Protein 4OEV (pdb70)

Organism: Campylobacter jejuni subsp. jejuni serotype O:2 (strain ATCC 700819 / NCTC 11168) (NCBI:txid192222)

Solvent-accessible surface area: 39455 Å² total; per-residue (Å²): 211,23,75,148,73,2,0,26,0,4,9,45,33,66,24,58,77,0,0,0,0,10,10,82,50,42,10,10,8,6,112,5,0,3,12,2,0,3,77,19,23,75,116,38,43,58,81,56,10,0,0,116,54,54,88,73,43,205,76,9,51,29,4,32,1,67,4,55,102,80,0,63,4,18,63,49,65,151,6,38,2,65,4,0,67,35,0,0,61,8,0,54,60,35,144,22,63,1,8,8,21,13,12,1,60,13,1,124,42,5,71,71,94,68,109,31,24,0,54,0,28,4,100,108,28,4,44,1,1,22,28,6,0,24,28,5,0,0,0,67,70,67,2,89,145,82,89,7,32,108,9,82,17,1,74,87,1,44,0,0,0,8,0,39,39,60,107,48,107,140,32,79,39,10,17,0,118,22,4,99,111,13,32,43,84,150,19,128,2,65,92,0,19,11,46,54,16,70,32,20,58,91,3,3,49,21,3,90,92,35,111,3,5,0,1,34,6,27,21,66,41,4,118,87,2,139,139,24,144,93,21,4,57,49,109,2,99,0,8,0,1,7,0,0,1,0,9,25,77,23,96,20,0,48,42,73,80,0,12,31,0,0,4,17,3,1,38,16,122,34,5,10,127,81,40,3,111,98,22,16,70,32,0,38,4,11,12,33,97,22,98,1,22,27,153,127,50,132,73,18,144,91,49,50,145,92,0,50,74,28,0,91,64,12,46,8,150,81,33,216,119,29,34,4,53,67,95,69,110,45,0,82,8,57,0,41,0,15,48,7,20,42,10,2,54,42,0,0,31,51,0,62,54,13,0,189,136,3,3,1,46,13,126,43,18,42,100,59,23,71,72,37,75,43,11,157,11,38,0,3,0,6,3,11,3,27,42,44,14,5,2,11,12,2,13,7,5,1,5,8,36,6,11,26,66,33,7,108,41,3,8,2,46,4,15,5,92,14,79,124,0,5,43,3,1,53,84,0,12,34,24,58,75,84,112,74,6,77,109,33,1,92,57,0,3,44,3,6,42,70,32,6,3,10,0,11,1,0,2,8,16,28,3,0,0,31,28,101,62,8,132,38,28,81,53,43,46,1,6,7,14,0,39,14,8,11,45,0,2,29,46,0,30,48,214,18,77,147,58,0,0,24,0,4,10,48,38,70,26,56,78,1,0,0,0,9,12,85,51,40,9,10,8,6,107,5,0,3,11,2,0,2,72,20,20,76,116,39,44,56,88,57,11,0,0,120,52,59,79,77,39,201,77,9,47,23,5,23,1,53,1,65,115,73,1,53,4,18,64,51,69,140,7,30,0,64,5,0,51,34,0,0,54,8,0,62,38,14,101,4,56,3,7,8,64,11,12,1,38,8,6,32,23,12,94,60,79,67,99,30,25,0,55,0,11,3,24,51,25,4,45,1,0,21,26,5,0,24,28,5,0,0,0,64,69,66,4,82,140,79,86,5,28,104,7,80,17,0,72,85,1,42,0,0,0,9,0,29,39,65,104,43,107,144,33,76,39,11,20,0,100,21,7,108,113,15,30,44,81,163,21,122,2,64,84,0,22,10,41,51,16,69,32,21,55,90,3,4,54,22,3,89,93,35,112,4,3,0,2,33,5,27,21,59,44,5,102,88,2,144,135,23,143,100,24,5,57,46,118,2,111,0,6,0,2,6,0,0,2,1,9,27,99,20,98,18,0,75,44,71,78,0,11,32,0,0,4,24,2,1,41,16,130,30,6,10,123,80,39,4,110,95,25,15,67,39,0,38,5,10,11,32,88,20,100,0,21,30,158,124,49,123,72,20,150,99,43,49,142,105,0,47,76,36,0,92,62,13,46,8,158,84,37,199,108,30,34,4,53,68,134,70,113,52,0,86,6,59,0,31,0,14,46,6,18,40,11,1,54,42,0,0,30,50,0,59,54,14,0,191,135,2,4,1,53,12,130,43,19,47,96,65,25,72,67,37,72,46,9,152,13,38,0,3,0,6,3,11,3,25,42,43,14,4,2,11,11,2,18,8,5,1,18,6,62,12,6,26,72,117,36,130,37,4,9,4,45,5,16,6,82,16,129,143,0,21,69,3,1,76,82,0,10,25,23,60,76,71,108,85,7,78,113,36,1,83,50,0,3,41,6,6,42,84,33,6,3,11,0,10,0,0,2,10,18,28,2,0,0,29,23,109,73,8,129,36,27,82,54,44,48,0,7,6,14,0,38,16,8,11,43,0,2,29,44,0,30,48

Foldseek 3Di:
DDDQLEAEEEFQDDDQFLALQADPLRHQRVQAQFWFQWDADQARDIDGDQWHDWDADPQQFKIKTFGDQQFDKLVGHTDWLLQVQVFLCLSCPVQLLGLCNVLRVQWDDWACPDGGIIMIGGPFHFVLNSVVRRGGTADCVPPVPHNNNDDCCRQQPIYRHQWHWDHDDPQFKTKTAGRCSRPPDGQARGIYIYTHDNFQVVVVVCCVVVVHFWYWHAPVRCVVPPPPPQKDKDKFAALKFKWKFAQCVDPQSVDQLQVLLLLLLAQLVCCCVPVRVVLWDWDFDRAVLHPLDPVDADGNHNHLPSSLVSLVVVVWDQDPVRATDHPHGTQEFEEEEAQSDVSRQVVSVRSQVSCVVNRHHYHYHYYHPPPDQQLPGRIYGDMWGDSGDPLPGQCLQADQCNDCVNRVSRNPSSNHYDDQLNVLSVQLRRDDDPVVNSVSSVSNSRSCRSRPSINTRIGGIIIMMGRPQKPDQRHHHATHSRSCSCVPVSRIGD/DDDQLEAEEEFQDDDQFLALLADPLRDQRVQAQFWFQWDADQARDIDGDQFNDWDADPQQFKIKTFGDQQFAKLVGHTQWLVQVVVFLCLSCPVLQLGLCNVLRVQWPDWDDPDRGIIMTGGNFHFVLNSVVRRGGTADCVVPVPHSNNDDCCRQQPIYRHQWHWDHDDPQFKTKTAGRCRRPPDGQARGIYIYTHDNFQVVVVVCCVVVVHFKYWHAPVRCVVPPPPPQKDKDKFAALKFKWKFAQCVDPQSVDQLLVLLLLLLDPLVVCCVPVRVVLWDFDFDRQPLHPLDPVDEDGRHNDLPSSLVSLVVVVWDQDPVRATDHPHGTQEFEEEEAQSYVSRQVVSVRSQVSCVVSRHHYHYHYDHPPPDQQLPGRIYGDMWGDSRPPLPGQCLQADQCNDCVNRVSGNPSSNHYDPQLNVLSVCLSRDDDPVVNSVSSNSNRHSCRSRPSINTRIGGIIIMMGRPVKDDQRHHHATHSRSCSCVPVSRIGD

Nearest PDB structures (foldseek):
  4oeu-assembly1_A  TM=9.997E-01  e=0.000E+00  Campylobacter jejuni subsp. jejuni NCTC 11168 = ATCC 700819
  5isu-assembly1_A  TM=8.453E-01  e=2.437E-43  Listeria monocytogenes EGD-e
  1uqw-assembly2_B  TM=7.629E-01  e=9.275E-42  Escherichia coli K-12
  5yhe-assembly1_A  TM=8.487E-01  e=1.427E-38  Staphylococcus aureus
  6i3g-assembly1_A  TM=8.137E-01  e=2.781E-38  Clostridioides difficile

Structure (mmCIF, N/CA/C/O backbone):
data_4OEV
#
_entry.id   4OEV
#
_cell.length_a   246.120
_cell.length_b   47.860
_cell.length_c   140.460
_cell.angle_alpha   90.00
_cell.angle_beta   114.60
_cell.angle_gamma   90.00
#
_symmetry.space_group_name_H-M   'C 1 2 1'
#
loop_
_entity.id
_entity.type
_entity.pdbx_description
1 polymer 'Putative peptide ABC-transport system periplasmic peptide-binding protein'
2 non-polymer 'NICKEL (II) ION'
3 non-polymer 'OXALATE ION'
4 non-polymer GLYCEROL
5 water water
#
loop_
_atom_site.group_PDB
_atom_site.id
_atom_site.type_symbol
_atom_site.label_atom_id
_atom_site.label_alt_id
_atom_site.label_comp_id
_atom_site.label_asym_id
_atom_site.label_entity_id
_atom_site.label_seq_id
_atom_site.pdbx_PDB_ins_code
_atom_site.Cartn_x
_atom_site.Cartn_y
_atom_site.Cartn_z
_atom_site.occupancy
_atom_site.B_iso_or_equiv
_atom_site.auth_seq_id
_atom_site.auth_comp_id
_atom_site.auth_asym_id
_atom_site.auth_atom_id
_atom_site.pdbx_PDB_model_num
ATOM 1 N N . LYS A 1 1 ? -16.112 -11.933 -32.876 1.00 76.66 1 LYS A N 1
ATOM 2 C CA . LYS A 1 1 ? -16.518 -10.577 -32.518 1.00 74.07 1 LYS A CA 1
ATOM 3 C C . LYS A 1 1 ? -18.026 -10.507 -32.308 1.00 69.44 1 LYS A C 1
ATOM 4 O O . LYS A 1 1 ? -18.765 -11.232 -32.960 1.00 71.54 1 LYS A O 1
ATOM 10 N N . ILE A 1 2 ? -18.479 -9.620 -31.423 1.00 64.17 2 ILE A N 1
ATOM 11 C CA . ILE A 1 2 ? -19.910 -9.468 -31.119 1.00 59.69 2 ILE A CA 1
ATOM 12 C C . ILE A 1 2 ? -20.649 -8.926 -32.357 1.00 60.02 2 ILE A C 1
ATOM 13 O O . ILE A 1 2 ? -20.240 -7.903 -32.924 1.00 56.87 2 ILE A O 1
ATOM 18 N N . PRO A 1 3 ? -21.713 -9.627 -32.800 1.00 62.90 3 PRO A N 1
ATOM 19 C CA . PRO A 1 3 ? -22.442 -9.183 -34.001 1.00 63.25 3 PRO A CA 1
ATOM 20 C C . PRO A 1 3 ? -22.965 -7.756 -33.824 1.00 60.93 3 PRO A C 1
ATOM 21 O O . PRO A 1 3 ? -23.179 -7.290 -32.697 1.00 57.67 3 PRO A O 1
ATOM 25 N N . LYS A 1 4 ? -23.192 -7.087 -34.942 1.00 60.53 4 LYS A N 1
ATOM 26 C CA . LYS A 1 4 ? -23.639 -5.706 -34.949 1.00 63.87 4 LYS A CA 1
ATOM 27 C C . LYS A 1 4 ? -25.058 -5.574 -34.354 1.00 62.15 4 LYS A C 1
ATOM 28 O O . LYS A 1 4 ? -25.449 -4.506 -33.882 1.00 62.36 4 LYS A O 1
ATOM 34 N N . ASP A 1 5 ? -25.810 -6.669 -34.332 1.00 59.99 5 ASP A N 1
ATOM 35 C CA . ASP A 1 5 ? -27.205 -6.614 -33.874 1.00 61.09 5 ASP A CA 1
ATOM 36 C C . ASP A 1 5 ? -27.355 -7.031 -32.421 1.00 58.30 5 ASP A C 1
ATOM 37 O O . ASP A 1 5 ? -28.471 -7.134 -31.904 1.00 56.14 5 ASP A O 1
ATOM 42 N N . THR A 1 6 ? -26.221 -7.231 -31.753 1.00 55.76 6 THR A N 1
ATOM 43 C CA . THR A 1 6 ? -26.196 -7.688 -30.370 1.00 54.85 6 THR A CA 1
ATOM 44 C C . THR A 1 6 ? -25.408 -6.696 -29.504 1.00 53.58 6 THR A C 1
ATOM 45 O O . THR A 1 6 ? -24.322 -6.281 -29.910 1.00 51.11 6 THR A O 1
ATOM 49 N N . LEU A 1 7 ? -25.976 -6.307 -28.351 1.00 51.26 7 LEU A N 1
ATOM 50 C CA . LEU A 1 7 ? -25.274 -5.497 -27.347 1.00 52.76 7 LEU A CA 1
ATOM 51 C C . LEU A 1 7 ? -24.947 -6.384 -26.160 1.00 50.28 7 LEU A C 1
ATOM 52 O O . LEU A 1 7 ? -25.811 -7.057 -25.650 1.00 48.42 7 LEU A O 1
ATOM 57 N N . ILE A 1 8 ? -23.698 -6.408 -25.702 1.00 49.09 8 ILE A N 1
ATOM 58 C CA . ILE A 1 8 ? -23.404 -7.171 -24.496 1.00 47.09 8 ILE A CA 1
ATOM 59 C C . ILE A 1 8 ? -22.846 -6.228 -23.472 1.00 45.25 8 ILE A C 1
ATOM 60 O O . ILE A 1 8 ? -21.802 -5.630 -23.685 1.00 43.53 8 ILE A O 1
ATOM 65 N N . ILE A 1 9 ? -23.565 -6.066 -22.368 1.00 46.19 9 ILE A N 1
ATOM 66 C CA . ILE A 1 9 ? -23.160 -5.102 -21.342 1.00 43.24 9 ILE A CA 1
ATOM 67 C C . ILE A 1 9 ? -22.917 -5.775 -20.009 1.00 39.93 9 ILE A C 1
ATOM 68 O O . ILE A 1 9 ? -23.764 -6.500 -19.507 1.00 38.71 9 ILE A O 1
ATOM 73 N N . ALA A 1 10 ? -21.751 -5.502 -19.429 1.00 39.50 10 ALA A N 1
ATOM 74 C CA . ALA A 1 10 ? -21.446 -5.980 -18.098 1.00 39.84 10 ALA A CA 1
ATOM 75 C C . ALA A 1 10 ? -22.136 -5.125 -17.050 1.00 38.13 10 ALA A C 1
ATOM 76 O O . ALA A 1 10 ? -22.127 -3.889 -17.118 1.00 33.52 10 ALA A O 1
ATOM 78 N N . VAL A 1 11 ? -22.675 -5.792 -16.040 1.00 39.93 11 VAL A N 1
ATOM 79 C CA . VAL A 1 11 ? -23.271 -5.101 -14.898 1.00 38.50 11 VAL A CA 1
ATOM 80 C C . VAL A 1 11 ? -22.813 -5.758 -13.595 1.00 34.42 11 VAL A C 1
ATOM 81 O O . VAL A 1 11 ? -22.830 -6.989 -13.485 1.00 38.02 11 VAL A O 1
ATOM 85 N N . GLU A 1 12 ? -22.404 -4.949 -12.624 1.00 31.29 12 GLU A N 1
ATOM 86 C CA . GLU A 1 12 ? -21.834 -5.512 -11.352 1.00 32.11 12 GLU A CA 1
ATOM 87 C C . GLU A 1 12 ? -22.800 -6.442 -10.568 1.00 39.83 12 GLU A C 1
ATOM 88 O O . GLU A 1 12 ? -22.417 -7.563 -10.168 1.00 36.93 12 GLU A O 1
ATOM 94 N N . ASN A 1 13 ? -24.055 -5.992 -10.408 1.00 37.72 13 ASN A N 1
ATOM 95 C CA . ASN A 1 13 ? -25.051 -6.668 -9.584 1.00 37.73 13 ASN A CA 1
ATOM 96 C C . ASN A 1 13 ? -26.147 -7.285 -10.433 1.00 37.87 13 ASN A C 1
ATOM 97 O O . ASN A 1 13 ? -26.439 -6.789 -11.517 1.00 34.46 13 ASN A O 1
ATOM 102 N N . GLU A 1 14 ? -26.711 -8.379 -9.950 1.00 38.23 14 GLU A N 1
ATOM 103 C CA . GLU A 1 14 ? -27.838 -9.008 -10.564 1.00 45.62 14 GLU A CA 1
ATOM 104 C C . GLU A 1 14 ? -28.981 -8.993 -9.547 1.00 44.09 14 GLU A C 1
ATOM 105 O O . GLU A 1 14 ? -28.843 -8.458 -8.437 1.00 42.49 14 GLU A O 1
ATOM 111 N N . ILE A 1 15 ? -30.107 -9.552 -9.940 1.00 42.16 15 ILE A N 1
ATOM 112 C CA . ILE A 1 15 ? -31.241 -9.695 -9.028 1.00 40.78 15 ILE A CA 1
ATOM 113 C C . ILE A 1 15 ? -31.887 -11.063 -9.231 1.00 42.98 15 ILE A C 1
ATOM 114 O O . ILE A 1 15 ? -32.025 -11.532 -10.381 1.00 44.93 15 ILE A O 1
ATOM 119 N N . ALA A 1 16 ? -32.265 -11.730 -8.140 1.00 41.80 16 ALA A N 1
ATOM 120 C CA . ALA A 1 16 ? -32.851 -13.070 -8.271 1.00 43.86 16 ALA A CA 1
ATOM 121 C C . ALA A 1 16 ? -34.304 -13.057 -8.731 1.00 43.11 16 ALA A C 1
ATOM 122 O O . ALA A 1 16 ? -34.810 -14.078 -9.180 1.00 45.98 16 ALA A O 1
ATOM 124 N N . ARG A 1 17 ? -34.999 -11.939 -8.579 1.00 41.12 17 ARG A N 1
ATOM 125 C CA . ARG A 1 17 ? -36.414 -11.889 -9.015 1.00 43.23 17 ARG A CA 1
ATOM 126 C C . ARG A 1 17 ? -36.571 -10.655 -9.886 1.00 43.52 17 ARG A C 1
ATOM 127 O O . ARG A 1 17 ? -36.395 -9.520 -9.413 1.00 40.49 17 ARG A O 1
ATOM 135 N N . ILE A 1 18 ? -36.774 -10.860 -11.188 1.00 47.07 18 ILE A N 1
ATOM 136 C CA . ILE A 1 18 ? -36.883 -9.724 -12.080 1.00 45.65 18 ILE A CA 1
ATOM 137 C C . ILE A 1 18 ? -38.310 -9.228 -12.011 1.00 45.82 18 ILE A C 1
ATOM 138 O O . ILE A 1 18 ? -39.123 -9.463 -12.907 1.00 48.68 18 ILE A O 1
ATOM 143 N N . ASN A 1 19 ? -38.578 -8.493 -10.947 1.00 46.76 19 ASN A N 1
ATOM 144 C CA . ASN A 1 19 ? -39.928 -8.083 -10.597 1.00 46.09 19 ASN A CA 1
ATOM 145 C C . ASN A 1 19 ? -39.804 -6.766 -9.856 1.00 43.11 19 ASN A C 1
ATOM 146 O O . ASN A 1 19 ? -39.116 -6.697 -8.838 1.00 39.20 19 ASN A O 1
ATOM 151 N N . PRO A 1 20 ? -40.413 -5.706 -10.403 1.00 41.85 20 PRO A N 1
ATOM 152 C CA . PRO A 1 20 ? -40.380 -4.371 -9.790 1.00 39.32 20 PRO A CA 1
ATOM 153 C C . PRO A 1 20 ? -40.666 -4.372 -8.260 1.00 42.67 20 PRO A C 1
ATOM 154 O O . PRO A 1 20 ? -40.078 -3.563 -7.557 1.00 40.14 20 PRO A O 1
ATOM 158 N N . ALA A 1 21 ? -41.525 -5.273 -7.767 1.00 42.33 21 ALA A N 1
ATOM 159 C CA . ALA A 1 21 ? -41.853 -5.289 -6.339 1.00 41.16 21 ALA A CA 1
ATOM 160 C C . ALA A 1 21 ? -40.635 -5.588 -5.451 1.00 40.03 21 ALA A C 1
ATOM 161 O O . ALA A 1 21 ? -40.676 -5.281 -4.244 1.00 36.14 21 ALA A O 1
ATOM 163 N N . TYR A 1 22 ? -39.582 -6.180 -6.032 1.00 38.64 22 TYR A N 1
ATOM 164 C CA . TYR A 1 22 ? -38.365 -6.558 -5.284 1.00 39.13 22 TYR A CA 1
ATOM 165 C C . TYR A 1 22 ? -37.124 -5.802 -5.784 1.00 40.75 22 TYR A C 1
ATOM 166 O O . TYR A 1 22 ? -35.968 -6.186 -5.493 1.00 41.85 22 TYR A O 1
ATOM 175 N N . SER A 1 23 ? -37.366 -4.667 -6.448 1.00 38.85 23 SER A N 1
ATOM 176 C CA . SER A 1 23 ? -36.271 -3.773 -6.835 1.00 36.46 23 SER A CA 1
ATOM 177 C C . SER A 1 23 ? -35.471 -3.266 -5.623 1.00 33.90 23 SER A C 1
ATOM 178 O O . SER A 1 23 ? -36.054 -2.668 -4.717 1.00 30.98 23 SER A O 1
ATOM 181 N N . GLU A 1 24 ? -34.151 -3.432 -5.649 1.00 34.09 24 GLU A N 1
ATOM 182 C CA . GLU A 1 24 ? -33.307 -2.866 -4.600 1.00 36.15 24 GLU A CA 1
ATOM 183 C C . GLU A 1 24 ? -32.353 -1.814 -5.146 1.00 34.66 24 GLU A C 1
ATOM 184 O O . GLU A 1 24 ? -31.333 -1.536 -4.529 1.00 31.91 24 GLU A O 1
ATOM 190 N N . ASP A 1 25 ? -32.699 -1.250 -6.303 1.00 34.60 25 ASP A N 1
ATOM 191 C CA . ASP A 1 25 ? -31.917 -0.209 -6.995 1.00 36.52 25 ASP A CA 1
ATOM 192 C C . ASP A 1 25 ? -30.496 -0.706 -7.295 1.00 34.45 25 ASP A C 1
ATOM 193 O O . ASP A 1 25 ? -29.574 0.104 -7.421 1.00 31.69 25 ASP A O 1
ATOM 198 N N . HIS A 1 26 ? -30.311 -2.021 -7.427 1.00 36.29 26 HIS A N 1
ATOM 199 C CA . HIS A 1 26 ? -28.976 -2.530 -7.756 1.00 35.23 26 HIS A CA 1
ATOM 200 C C . HIS A 1 26 ? -28.845 -3.125 -9.155 1.00 37.01 26 HIS A C 1
ATOM 201 O O . HIS A 1 26 ? -27.737 -3.329 -9.621 1.00 36.03 26 HIS A O 1
ATOM 208 N N . ASP A 1 27 ? -29.951 -3.391 -9.829 1.00 36.50 27 ASP A N 1
ATOM 209 C CA . ASP A 1 27 ? -29.867 -4.115 -11.100 1.00 37.57 27 ASP A CA 1
ATOM 210 C C . ASP A 1 27 ? -30.122 -3.240 -12.325 1.00 36.26 27 ASP A C 1
ATOM 211 O O . ASP A 1 27 ? -30.530 -2.077 -12.209 1.00 36.92 27 ASP A O 1
ATOM 216 N N . ALA A 1 28 ? -29.840 -3.797 -13.500 1.00 37.82 28 ALA A N 1
ATOM 217 C CA . ALA A 1 28 ? -30.102 -3.088 -14.753 1.00 38.13 28 ALA A CA 1
ATOM 218 C C . ALA A 1 28 ? -31.170 -3.794 -15.592 1.00 41.86 28 ALA A C 1
ATOM 219 O O . ALA A 1 28 ? -31.386 -3.401 -16.753 1.00 42.25 28 ALA A O 1
ATOM 221 N N . VAL A 1 29 ? -31.831 -4.826 -15.037 1.00 39.26 29 VAL A N 1
ATOM 222 C CA . VAL A 1 29 ? -32.706 -5.651 -15.861 1.00 40.97 29 VAL A CA 1
ATOM 223 C C . VAL A 1 29 ? -34.216 -5.383 -15.674 1.00 40.76 29 VAL A C 1
ATOM 224 O O . VAL A 1 29 ? -34.978 -5.514 -16.641 1.00 41.26 29 VAL A O 1
ATOM 228 N N . ILE A 1 30 ? -34.644 -4.986 -14.470 1.00 37.85 30 ILE A N 1
ATOM 229 C CA . ILE A 1 30 ? -36.056 -4.686 -14.255 1.00 38.61 30 ILE A CA 1
ATOM 230 C C . ILE A 1 30 ? -36.437 -3.509 -15.163 1.00 44.43 30 ILE A C 1
ATOM 231 O O . ILE A 1 30 ? -37.514 -3.517 -15.763 1.00 44.99 30 ILE A O 1
ATOM 236 N N . ASN A 1 31 ? -35.561 -2.515 -15.300 1.00 42.57 31 ASN A N 1
ATOM 237 C CA . ASN A 1 31 ? -35.884 -1.377 -16.184 1.00 44.83 31 ASN A CA 1
ATOM 238 C C . ASN A 1 31 ? -35.805 -1.682 -17.691 1.00 43.08 31 ASN A C 1
ATOM 239 O O . ASN A 1 31 ? -36.139 -0.825 -18.511 1.00 42.24 31 ASN A O 1
ATOM 244 N N . LEU A 1 32 ? -35.370 -2.887 -18.066 1.00 43.29 32 LEU A N 1
ATOM 245 C CA . LEU A 1 32 ? -35.415 -3.313 -19.484 1.00 42.72 32 LEU A CA 1
ATOM 246 C C . LEU A 1 32 ? -36.787 -3.926 -19.800 1.00 47.01 32 LEU A C 1
ATOM 247 O O . LEU A 1 32 ? -37.419 -3.625 -20.826 1.00 48.82 32 LEU A O 1
ATOM 252 N N . VAL A 1 33 ? -37.243 -4.794 -18.902 1.00 49.23 33 VAL A N 1
ATOM 253 C CA . VAL A 1 33 ? -38.497 -5.520 -19.086 1.00 49.66 33 VAL A CA 1
ATOM 254 C C . VAL A 1 33 ? -39.729 -4.692 -18.703 1.00 50.20 33 VAL A C 1
ATOM 255 O O . VAL A 1 33 ? -40.806 -4.811 -19.317 1.00 51.15 33 VAL A O 1
ATOM 259 N N . PHE A 1 34 ? -39.588 -3.841 -17.692 1.00 46.59 34 PHE A N 1
ATOM 260 C CA . PHE A 1 34 ? -40.759 -3.119 -17.176 1.00 47.88 34 PHE A CA 1
ATOM 261 C C . PHE A 1 34 ? -40.661 -1.632 -17.433 1.00 49.17 34 PHE A C 1
ATOM 262 O O . PHE A 1 34 ? -39.565 -1.111 -17.711 1.00 48.77 34 PHE A O 1
ATOM 270 N N . SER A 1 35 ? -41.805 -0.959 -17.386 1.00 45.37 35 SER A N 1
ATOM 271 C CA . SER A 1 35 ? -41.803 0.488 -17.405 1.00 47.38 35 SER A CA 1
ATOM 272 C C . SER A 1 35 ? -42.864 0.968 -16.464 1.00 47.83 35 SER A C 1
ATOM 273 O O . SER A 1 35 ? -43.846 0.249 -16.214 1.00 49.45 35 SER A O 1
ATOM 276 N N . GLY A 1 36 ? -42.692 2.203 -15.989 1.00 44.91 36 GLY A N 1
ATOM 277 C CA . GLY A 1 36 ? -43.538 2.776 -14.966 1.00 44.23 36 GLY A CA 1
ATOM 278 C C . GLY A 1 36 ? -44.406 3.879 -15.524 1.00 48.39 36 GLY A C 1
ATOM 279 O O . GLY A 1 36 ? -44.378 4.160 -16.739 1.00 46.63 36 GLY A O 1
ATOM 280 N N . LEU A 1 37 ? -45.204 4.478 -14.643 1.00 45.63 37 LEU A N 1
ATOM 281 C CA . LEU A 1 37 ? -46.062 5.590 -15.005 1.00 48.56 37 LEU A CA 1
ATOM 282 C C . LEU A 1 37 ? -45.259 6.813 -15.374 1.00 49.16 37 LEU A C 1
ATOM 283 O O . LEU A 1 37 ? -45.698 7.619 -16.202 1.00 49.23 37 LEU A O 1
ATOM 288 N N . THR A 1 38 ? -44.108 6.976 -14.721 1.00 47.77 38 THR A N 1
ATOM 289 C CA . THR A 1 38 ? -43.247 8.100 -15.001 1.00 47.87 38 THR A CA 1
ATOM 290 C C . THR A 1 38 ? -41.843 7.621 -15.360 1.00 46.47 38 THR A C 1
ATOM 291 O O . THR A 1 38 ? -41.494 6.450 -15.168 1.00 42.40 38 THR A O 1
ATOM 295 N N . ARG A 1 39 ? -41.039 8.537 -15.878 1.00 42.89 39 ARG A N 1
ATOM 296 C CA . ARG A 1 39 ? -39.643 8.218 -16.248 1.00 41.91 39 ARG A CA 1
ATOM 297 C C . ARG A 1 39 ? -38.812 9.495 -16.118 1.00 43.81 39 ARG A C 1
ATOM 298 O O . ARG A 1 39 ? -39.370 10.556 -15.827 1.00 45.40 39 ARG A O 1
ATOM 306 N N . PHE A 1 40 ? -37.491 9.404 -16.295 1.00 40.39 40 PHE A N 1
ATOM 307 C CA . PHE A 1 40 ? -36.625 10.575 -16.215 1.00 47.60 40 PHE A CA 1
ATOM 308 C C . PHE A 1 40 ? -35.764 10.697 -17.466 1.00 47.73 40 PHE A C 1
ATOM 309 O O . PHE A 1 40 ? -35.284 9.674 -17.959 1.00 40.35 40 PHE A O 1
ATOM 317 N N . ASP A 1 41 ? -35.524 11.931 -17.934 1.00 48.17 41 ASP A N 1
ATOM 318 C CA . ASP A 1 41 ? -34.723 12.138 -19.152 1.00 49.62 41 ASP A CA 1
ATOM 319 C C . ASP A 1 41 ? -33.266 12.413 -18.795 1.00 51.71 41 ASP A C 1
ATOM 320 O O . ASP A 1 41 ? -32.867 12.186 -17.649 1.00 49.24 41 ASP A O 1
ATOM 325 N N . GLU A 1 42 ? -32.467 12.882 -19.759 1.00 52.11 42 GLU A N 1
ATOM 326 C CA . GLU A 1 42 ? -31.027 13.019 -19.517 1.00 52.59 42 GLU A CA 1
ATOM 327 C C . GLU A 1 42 ? -30.722 14.071 -18.467 1.00 50.37 42 GLU A C 1
ATOM 328 O O . GLU A 1 42 ? -29.625 14.104 -17.912 1.00 47.72 42 GLU A O 1
ATOM 334 N N . ASN A 1 43 ? -31.687 14.956 -18.249 1.00 54.10 43 ASN A N 1
ATOM 335 C CA . ASN A 1 43 ? -31.573 15.989 -17.235 1.00 53.00 43 ASN A CA 1
ATOM 336 C C . ASN A 1 43 ? -32.171 15.588 -15.872 1.00 50.23 43 ASN A C 1
ATOM 337 O O . ASN A 1 43 ? -32.293 16.446 -15.006 1.00 49.32 43 ASN A O 1
ATOM 342 N N . MET A 1 44 ? -32.516 14.301 -15.715 1.00 46.19 44 MET A N 1
ATOM 343 C CA . MET A 1 44 ? -33.260 13.752 -14.573 1.00 45.84 44 MET A CA 1
ATOM 344 C C . MET A 1 44 ? -34.590 14.488 -14.344 1.00 47.63 44 MET A C 1
ATOM 345 O O . MET A 1 44 ? -35.079 14.589 -13.216 1.00 49.80 44 MET A O 1
ATOM 350 N N . SER A 1 45 ? -35.195 14.948 -15.427 1.00 47.79 45 SER A N 1
ATOM 351 C CA . SER A 1 45 ? -36.524 15.583 -15.357 1.00 48.98 45 SER A CA 1
ATOM 352 C C . SER A 1 45 ? -37.590 14.527 -15.374 1.00 48.75 45 SER A C 1
ATOM 353 O O . SER A 1 45 ? -37.500 13.601 -16.170 1.00 49.05 45 SER A O 1
ATOM 356 N N . LEU A 1 46 ? -38.617 14.669 -14.522 1.00 47.19 46 LEU A N 1
ATOM 357 C CA . LEU A 1 46 ? -39.734 13.761 -14.536 1.00 46.91 46 LEU A CA 1
ATOM 358 C C . LEU A 1 46 ? -40.531 13.950 -15.827 1.00 47.56 46 LEU A C 1
ATOM 359 O O . LEU A 1 46 ? -40.844 15.094 -16.194 1.00 45.14 46 LEU A O 1
ATOM 364 N N . LYS A 1 47 ? -40.823 12.846 -16.520 1.00 46.11 47 LYS A N 1
ATOM 365 C CA . LYS A 1 47 ? -41.582 12.881 -17.775 1.00 46.33 47 LYS A CA 1
ATOM 366 C C . LYS A 1 47 ? -42.621 11.792 -17.768 1.00 48.96 47 LYS A C 1
ATOM 367 O O . LYS A 1 47 ? -42.433 10.763 -17.127 1.00 45.85 47 LYS A O 1
ATOM 373 N N . PRO A 1 48 ? -43.709 11.987 -18.545 1.00 51.48 48 PRO A N 1
ATOM 374 C CA . PRO A 1 48 ? -44.737 10.944 -18.651 1.00 49.66 48 PRO A CA 1
ATOM 375 C C . PRO A 1 48 ? -44.173 9.673 -19.264 1.00 49.38 48 PRO A C 1
ATOM 376 O O . PRO A 1 48 ? -43.294 9.744 -20.150 1.00 50.47 48 PRO A O 1
ATOM 380 N N . ASP A 1 49 ? -44.651 8.521 -18.803 1.00 54.24 49 ASP A N 1
ATOM 381 C CA . ASP A 1 49 ? -44.263 7.280 -19.451 1.00 54.91 49 ASP A CA 1
ATOM 382 C C . ASP A 1 49 ? -45.516 6.463 -19.706 1.00 56.62 49 ASP A C 1
ATOM 383 O O . ASP A 1 49 ? -46.204 6.721 -20.677 1.00 59.79 49 ASP A O 1
ATOM 388 N N . LEU A 1 50 ? -45.868 5.519 -18.842 1.00 54.86 50 LEU A N 1
ATOM 389 C CA . LEU A 1 50 ? -47.133 4.808 -19.074 1.00 54.37 50 LEU A CA 1
ATOM 390 C C . LEU A 1 50 ? -48.294 5.731 -18.798 1.00 56.52 50 LEU A C 1
ATOM 391 O O . LEU A 1 50 ? -49.398 5.563 -19.372 1.00 57.78 50 LEU A O 1
ATOM 396 N N . ALA A 1 51 ? -48.072 6.728 -17.954 1.00 54.06 51 ALA A N 1
ATOM 397 C CA . ALA A 1 51 ? -49.119 7.718 -17.690 1.00 57.23 51 ALA A CA 1
ATOM 398 C C . ALA A 1 51 ? -48.930 8.945 -18.592 1.00 59.59 51 ALA A C 1
ATOM 399 O O . ALA A 1 51 ? -47.812 9.454 -18.688 1.00 58.62 51 ALA A O 1
ATOM 401 N N . LYS A 1 52 ? -50.004 9.395 -19.271 1.00 55.89 52 LYS A N 1
ATOM 402 C CA . LYS A 1 52 ? -49.947 10.591 -20.123 1.00 56.94 52 LYS A CA 1
ATOM 403 C C . LYS A 1 52 ? -49.864 11.914 -19.339 1.00 56.41 52 LYS A C 1
ATOM 404 O O . LYS A 1 52 ? -49.167 12.846 -19.751 1.00 56.28 52 LYS A O 1
ATOM 410 N N . SER A 1 53 ? -50.614 12.014 -18.228 1.00 56.28 53 SER A N 1
ATOM 411 C CA . SER A 1 53 ? -50.581 13.195 -17.354 1.00 55.83 53 SER A CA 1
ATOM 412 C C . SER A 1 53 ? -51.196 12.898 -15.987 1.00 55.27 53 SER A C 1
ATOM 413 O O . SER A 1 53 ? -51.677 11.792 -15.731 1.00 55.31 53 SER A O 1
ATOM 416 N N . TRP A 1 54 ? -51.139 13.906 -15.122 1.00 54.85 54 TRP A N 1
ATOM 417 C CA . TRP A 1 54 ? -51.607 13.786 -13.747 1.00 60.91 54 TRP A CA 1
ATOM 418 C C . TRP A 1 54 ? -51.847 15.158 -13.098 1.00 61.39 54 TRP A C 1
ATOM 419 O O . TRP A 1 54 ? -51.170 16.136 -13.425 1.00 54.54 54 TRP A O 1
ATOM 430 N N . ASP A 1 55 ? -52.818 15.205 -12.182 1.00 60.21 55 ASP A N 1
ATOM 431 C CA . ASP A 1 55 ? -53.125 16.371 -11.367 1.00 55.69 55 ASP A CA 1
ATOM 432 C C . ASP A 1 55 ? -53.106 16.011 -9.884 1.00 56.65 55 ASP A C 1
ATOM 433 O O . ASP A 1 55 ? -53.719 15.017 -9.482 1.00 55.76 55 ASP A O 1
ATOM 438 N N . ILE A 1 56 ? -52.496 16.870 -9.071 1.00 56.20 56 ILE A N 1
ATOM 439 C CA . ILE A 1 56 ? -52.442 16.686 -7.615 1.00 55.22 56 ILE A CA 1
ATOM 440 C C . ILE A 1 56 ? -53.216 17.774 -6.890 1.00 55.64 56 ILE A C 1
ATOM 441 O O . ILE A 1 56 ? -53.094 18.966 -7.224 1.00 55.16 56 ILE A O 1
ATOM 446 N N . SER A 1 57 ? -54.004 17.371 -5.890 1.00 54.13 57 SER A N 1
ATOM 447 C CA . SER A 1 57 ? -54.848 18.314 -5.173 1.00 60.01 57 SER A CA 1
ATOM 448 C C . SER A 1 57 ? -53.983 19.305 -4.395 1.00 61.84 57 SER A C 1
ATOM 449 O O . SER A 1 57 ? -52.775 19.080 -4.178 1.00 57.21 57 SER A O 1
ATOM 452 N N . LYS A 1 58 ? -54.591 20.408 -3.975 1.00 66.84 58 LYS A N 1
ATOM 453 C CA . LYS A 1 58 ? -53.835 21.459 -3.300 1.00 68.41 58 LYS A CA 1
ATOM 454 C C . LYS A 1 58 ? -53.268 20.959 -1.965 1.00 63.49 58 LYS A C 1
ATOM 455 O O . LYS A 1 58 ? -52.196 21.396 -1.545 1.00 59.43 58 LYS A O 1
ATOM 461 N N . ASP A 1 59 ? -53.970 20.039 -1.307 1.00 64.52 59 ASP A N 1
ATOM 462 C CA . ASP A 1 59 ? -53.488 19.519 -0.016 1.00 64.47 59 ASP A CA 1
ATOM 463 C C . ASP A 1 59 ? -52.441 18.414 -0.166 1.00 61.26 59 ASP A C 1
ATOM 464 O O . ASP A 1 59 ? -51.889 17.924 0.840 1.00 62.16 59 ASP A O 1
ATOM 469 N N . GLY A 1 60 ? -52.183 18.007 -1.412 1.00 57.97 60 GLY A N 1
ATOM 470 C CA . GLY A 1 60 ? -51.190 16.976 -1.691 1.00 54.01 60 GLY A CA 1
ATOM 471 C C . GLY A 1 60 ? -51.695 15.552 -1.447 1.00 52.88 60 GLY A C 1
ATOM 472 O O . GLY A 1 60 ? -50.916 14.599 -1.517 1.00 51.29 60 GLY A O 1
ATOM 473 N N . LEU A 1 61 ? -52.994 15.391 -1.157 1.00 49.65 61 LEU A N 1
ATOM 474 C CA . LEU A 1 61 ? -53.490 14.074 -0.748 1.00 53.25 61 LEU A CA 1
ATOM 475 C C . LEU A 1 61 ? -54.069 13.229 -1.890 1.00 51.58 61 LEU A C 1
ATOM 476 O O . LEU A 1 61 ? -54.185 12.001 -1.743 1.00 50.88 61 LEU A O 1
ATOM 481 N N . VAL A 1 62 ? -54.415 13.863 -3.004 1.00 51.61 62 VAL A N 1
ATOM 482 C CA . VAL A 1 62 ? -55.136 13.170 -4.084 1.00 52.81 62 VAL A CA 1
ATOM 483 C C . VAL A 1 62 ? -54.469 13.283 -5.457 1.00 52.57 62 VAL A C 1
ATOM 484 O O . VAL A 1 62 ? -54.181 14.389 -5.936 1.00 52.88 62 VAL A O 1
ATOM 488 N N . TYR A 1 63 ? -54.254 12.127 -6.081 1.00 52.20 63 TYR A N 1
ATOM 489 C CA . TYR A 1 63 ? -53.567 12.032 -7.386 1.00 51.91 63 TYR A CA 1
ATOM 490 C C . TYR A 1 63 ? -54.506 11.511 -8.424 1.00 53.65 63 TYR A C 1
ATOM 491 O O . TYR A 1 63 ? -54.917 10.352 -8.351 1.00 53.86 63 TYR A O 1
ATOM 500 N N . ASP A 1 64 ? -54.793 12.337 -9.429 1.00 54.95 64 ASP A N 1
ATOM 501 C CA . ASP A 1 64 ? -55.566 11.877 -10.569 1.00 56.65 64 ASP A CA 1
ATOM 502 C C . ASP A 1 64 ? -54.597 11.575 -11.691 1.00 55.97 64 ASP A C 1
ATOM 503 O O . ASP A 1 64 ? -53.907 12.484 -12.156 1.00 55.64 64 ASP A O 1
ATOM 508 N N . ILE A 1 65 ? -54.497 10.306 -12.083 1.00 55.77 65 ILE A N 1
ATOM 509 C CA . ILE A 1 65 ? -53.513 9.918 -13.102 1.00 56.80 65 ILE A CA 1
ATOM 510 C C . ILE A 1 65 ? -54.197 9.400 -14.379 1.00 59.38 65 ILE A C 1
ATOM 511 O O . ILE A 1 65 ? -55.062 8.525 -14.299 1.00 60.71 65 ILE A O 1
ATOM 516 N N . PHE A 1 66 ? -53.793 9.947 -15.531 1.00 58.81 66 PHE A N 1
ATOM 517 C CA . PHE A 1 66 ? -54.367 9.611 -16.850 1.00 62.04 66 PHE A CA 1
ATOM 518 C C . PHE A 1 66 ? -53.364 8.818 -17.718 1.00 63.66 66 PHE A C 1
ATOM 519 O O . PHE A 1 66 ? -52.223 9.253 -17.953 1.00 63.16 66 PHE A O 1
ATOM 527 N N . LEU A 1 67 ? -53.795 7.638 -18.159 1.00 59.47 67 LEU A N 1
ATOM 528 C CA . LEU A 1 67 ? -52.896 6.648 -18.759 1.00 58.76 67 LEU A CA 1
ATOM 529 C C . LEU A 1 67 ? -52.900 6.619 -20.284 1.00 65.18 67 LEU A C 1
ATOM 530 O O . LEU A 1 67 ? -53.898 7.013 -20.887 1.00 62.29 67 LEU A O 1
ATOM 535 N N . ARG A 1 68 ? -51.827 6.089 -20.893 1.00 59.50 68 ARG A N 1
ATOM 536 C CA . ARG A 1 68 ? -51.853 5.821 -22.345 1.00 61.09 68 ARG A CA 1
ATOM 537 C C . ARG A 1 68 ? -52.820 4.668 -22.638 1.00 62.70 68 ARG A C 1
ATOM 538 O O . ARG A 1 68 ? -52.941 3.747 -21.823 1.00 62.02 68 ARG A O 1
ATOM 546 N N . ASP A 1 69 ? -53.566 4.727 -23.747 1.00 70.65 69 ASP A N 1
ATOM 547 C CA . ASP A 1 69 ? -54.441 3.592 -24.037 1.00 70.92 69 ASP A CA 1
ATOM 548 C C . ASP A 1 69 ? -53.806 2.660 -25.061 1.00 67.02 69 ASP A C 1
ATOM 549 O O . ASP A 1 69 ? -54.326 1.584 -25.347 1.00 68.26 69 ASP A O 1
ATOM 554 N N . ASP A 1 70 ? -52.615 3.024 -25.518 1.00 65.92 70 ASP A N 1
ATOM 555 C CA . ASP A 1 70 ? -51.980 2.313 -26.630 1.00 67.30 70 ASP A CA 1
ATOM 556 C C . ASP A 1 70 ? -50.827 1.391 -26.228 1.00 64.75 70 ASP A C 1
ATOM 557 O O . ASP A 1 70 ? -49.958 1.083 -27.042 1.00 64.76 70 ASP A O 1
ATOM 562 N N . VAL A 1 71 ? -50.806 0.944 -24.970 1.00 63.27 71 VAL A N 1
ATOM 563 C CA . VAL A 1 71 ? -49.704 0.107 -24.509 1.00 62.83 71 VAL A CA 1
ATOM 564 C C . VAL A 1 71 ? -50.047 -1.379 -24.447 1.00 62.30 71 VAL A C 1
ATOM 565 O O . VAL A 1 71 ? -51.118 -1.757 -23.985 1.00 63.23 71 VAL A O 1
ATOM 569 N N . LEU A 1 72 ? -49.151 -2.210 -24.956 1.00 62.09 72 LEU A N 1
ATOM 570 C CA . LEU A 1 72 ? -49.253 -3.654 -24.787 1.00 63.52 72 LEU A CA 1
ATOM 571 C C . LEU A 1 72 ? -48.173 -4.182 -23.820 1.00 60.32 72 LEU A C 1
ATOM 572 O O . LEU A 1 72 ? -47.045 -3.705 -23.842 1.00 58.83 72 LEU A O 1
ATOM 577 N N . TRP A 1 73 ? -48.561 -5.163 -22.997 1.00 62.12 73 TRP A N 1
ATOM 578 C CA . TRP A 1 73 ? -47.646 -6.066 -22.300 1.00 58.81 73 TRP A CA 1
ATOM 579 C C . TRP A 1 73 ? -46.946 -6.932 -23.346 1.00 62.23 73 TRP A C 1
ATOM 580 O O . TRP A 1 73 ? -47.427 -7.056 -24.451 1.00 65.47 73 TRP A O 1
ATOM 591 N N . HIS A 1 74 ? -45.842 -7.571 -22.984 1.00 58.36 74 HIS A N 1
ATOM 592 C CA . HIS A 1 74 ? -45.077 -8.383 -23.915 1.00 62.64 74 HIS A CA 1
ATOM 593 C C . HIS A 1 74 ? -45.841 -9.602 -24.440 1.00 67.59 74 HIS A C 1
ATOM 594 O O . HIS A 1 74 ? -45.408 -10.208 -25.422 1.00 62.55 74 HIS A O 1
ATOM 601 N N . ASP A 1 75 ? -46.973 -9.947 -23.814 1.00 62.15 75 ASP A N 1
ATOM 602 C CA . ASP A 1 75 ? -47.736 -11.118 -24.257 1.00 64.62 75 ASP A CA 1
ATOM 603 C C . ASP A 1 75 ? -48.976 -10.750 -25.077 1.00 68.11 75 ASP A C 1
ATOM 604 O O . ASP A 1 75 ? -49.824 -11.603 -25.327 1.00 69.52 75 ASP A O 1
ATOM 609 N N . GLY A 1 76 ? -49.104 -9.477 -25.440 1.00 66.38 76 GLY A N 1
ATOM 610 C CA . GLY A 1 76 ? -50.167 -9.050 -26.335 1.00 73.77 76 GLY A CA 1
ATOM 611 C C . GLY A 1 76 ? -51.326 -8.398 -25.616 1.00 74.98 76 GLY A C 1
ATOM 612 O O . GLY A 1 76 ? -52.067 -7.628 -26.225 1.00 69.97 76 GLY A O 1
ATOM 613 N N . VAL A 1 77 ? -51.458 -8.657 -24.310 1.00 67.43 77 VAL A N 1
ATOM 614 C CA . VAL A 1 77 ? -52.598 -8.133 -23.559 1.00 67.71 77 VAL A CA 1
ATOM 615 C C . VAL A 1 77 ? -52.429 -6.623 -23.381 1.00 66.39 77 VAL A C 1
ATOM 616 O O . VAL A 1 77 ? -51.304 -6.138 -23.223 1.00 64.45 77 VAL A O 1
ATOM 620 N N . LYS A 1 78 ? -53.514 -5.869 -23.439 1.00 67.53 78 LYS A N 1
ATOM 621 C CA . LYS A 1 78 ? -53.440 -4.421 -23.286 1.00 66.54 78 LYS A CA 1
ATOM 622 C C . LYS A 1 78 ? -53.086 -4.051 -21.830 1.00 68.17 78 LYS A C 1
ATOM 623 O O . LYS A 1 78 ? -53.423 -4.783 -20.891 1.00 64.07 78 LYS A O 1
ATOM 629 N N . PHE A 1 79 ? -52.452 -2.892 -21.669 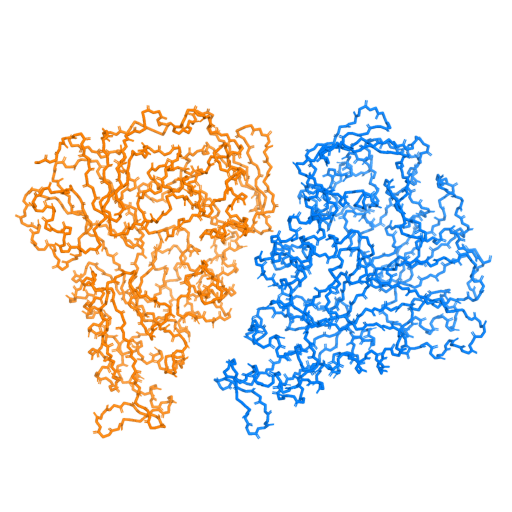1.00 66.54 79 PHE A N 1
ATOM 630 C CA . PHE A 1 79 ? -52.166 -2.321 -20.364 1.00 66.25 79 PHE A CA 1
ATOM 631 C C . PHE A 1 79 ? -53.328 -1.410 -20.014 1.00 61.62 79 PHE A C 1
ATOM 632 O O . PHE A 1 79 ? -53.716 -0.589 -20.849 1.00 62.80 79 PHE A O 1
ATOM 640 N N . SER A 1 80 ? -53.885 -1.572 -18.807 1.00 61.21 80 SER A N 1
ATOM 641 C CA . SER A 1 80 ? -55.050 -0.827 -18.363 1.00 62.19 80 SER A CA 1
ATOM 642 C C . SER A 1 80 ? -54.944 -0.285 -16.941 1.00 60.53 80 SER A C 1
ATOM 643 O O . SER A 1 80 ? -53.972 -0.537 -16.235 1.00 59.20 80 SER A O 1
ATOM 646 N N . ALA A 1 81 ? -55.965 0.451 -16.513 1.00 61.43 81 ALA A N 1
ATOM 647 C CA . ALA A 1 81 ? -56.036 0.877 -15.117 1.00 60.21 81 ALA A CA 1
ATOM 648 C C . ALA A 1 81 ? -56.011 -0.313 -14.184 1.00 62.82 81 ALA A C 1
ATOM 649 O O . ALA A 1 81 ? -55.488 -0.191 -13.054 1.00 57.92 81 ALA A O 1
ATOM 651 N N . ASP A 1 82 ? -56.513 -1.462 -14.653 1.00 61.10 82 ASP A N 1
ATOM 652 C CA . ASP A 1 82 ? -56.498 -2.705 -13.851 1.00 60.81 82 ASP A CA 1
ATOM 653 C C . ASP A 1 82 ? -55.106 -3.003 -13.263 1.00 58.38 82 ASP A C 1
ATOM 654 O O . ASP A 1 82 ? -54.972 -3.395 -12.113 1.00 57.42 82 ASP A O 1
ATOM 659 N N . ASP A 1 83 ? -54.102 -2.872 -14.111 1.00 57.61 83 ASP A N 1
ATOM 660 C CA . ASP A 1 83 ? -52.685 -3.134 -13.733 1.00 55.42 83 ASP A CA 1
ATOM 661 C C . ASP A 1 83 ? -52.149 -2.183 -12.709 1.00 53.53 83 ASP A C 1
ATOM 662 O O . ASP A 1 83 ? -51.374 -2.555 -11.820 1.00 51.92 83 ASP A O 1
ATOM 667 N N . VAL A 1 84 ? -52.523 -0.932 -12.860 1.00 53.79 84 VAL A N 1
ATOM 668 C CA . VAL A 1 84 ? -52.026 0.106 -12.018 1.00 52.22 84 VAL A CA 1
ATOM 669 C C . VAL A 1 84 ? -52.546 -0.078 -10.598 1.00 60.29 84 VAL A C 1
ATOM 670 O O . VAL A 1 84 ? -51.805 0.059 -9.632 1.00 50.19 84 VAL A O 1
ATOM 674 N N . LYS A 1 85 ? -53.829 -0.398 -10.459 1.00 53.64 85 LYS A N 1
ATOM 675 C CA . LYS A 1 85 ? -54.374 -0.641 -9.150 1.00 53.56 85 LYS A CA 1
ATOM 676 C C . LYS A 1 85 ? -53.824 -1.927 -8.581 1.00 57.35 85 LYS A C 1
ATOM 677 O O . LYS A 1 85 ? -53.529 -1.995 -7.387 1.00 51.59 85 LYS A O 1
ATOM 683 N N . PHE A 1 86 ? -53.688 -2.951 -9.416 1.00 53.45 86 PHE A N 1
ATOM 684 C CA . PHE A 1 86 ? -53.132 -4.197 -8.923 1.00 52.80 86 PHE A CA 1
ATOM 685 C C . PHE A 1 86 ? -51.701 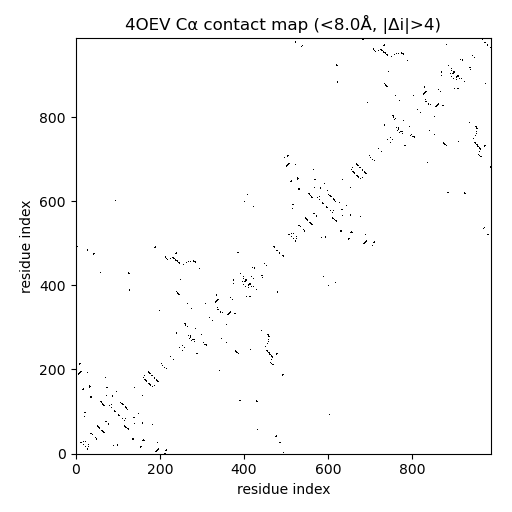-3.947 -8.383 1.00 52.83 86 PHE A C 1
ATOM 686 O O . PHE A 1 86 ? -51.346 -4.416 -7.311 1.00 49.41 86 PHE A O 1
ATOM 694 N N . SER A 1 87 ? -50.903 -3.224 -9.167 1.00 51.25 87 SER A N 1
ATOM 695 C CA . SER A 1 87 ? -49.477 -2.993 -8.826 1.00 48.02 87 SER A CA 1
ATOM 696 C C . SER A 1 87 ? -49.241 -2.221 -7.537 1.00 46.07 87 SER A C 1
ATOM 697 O O . SER A 1 87 ? -48.502 -2.646 -6.644 1.00 46.37 87 SER A O 1
ATOM 700 N N . ILE A 1 88 ? -49.845 -1.055 -7.456 1.00 46.46 88 ILE A N 1
ATOM 701 C CA . ILE A 1 88 ? -49.715 -0.216 -6.292 1.00 50.02 88 ILE A CA 1
ATOM 702 C C . ILE A 1 88 ? -50.219 -0.961 -5.048 1.00 52.53 88 ILE A C 1
ATOM 703 O O . ILE A 1 88 ? -49.569 -0.959 -4.025 1.00 44.14 88 ILE A O 1
ATOM 708 N N . GLU A 1 89 ? -51.350 -1.662 -5.160 1.00 52.40 89 GLU A N 1
ATOM 709 C CA . GLU A 1 89 ? -51.825 -2.451 -4.039 1.00 52.59 89 GLU A CA 1
ATOM 710 C C . GLU A 1 89 ? -50.865 -3.587 -3.698 1.00 53.76 89 GLU A C 1
ATOM 711 O O . GLU A 1 89 ? -50.678 -3.930 -2.503 1.00 45.72 89 GLU A O 1
ATOM 717 N N . ALA A 1 90 ? -50.202 -4.101 -4.731 1.00 46.28 90 ALA A N 1
ATOM 718 C CA . ALA A 1 90 ? -49.271 -5.196 -4.571 1.00 48.05 90 ALA A CA 1
ATOM 719 C C . ALA A 1 90 ? -48.046 -4.774 -3.752 1.00 47.15 90 ALA A C 1
ATOM 720 O O . ALA A 1 90 ? -47.645 -5.525 -2.881 1.00 45.71 90 ALA A O 1
ATOM 722 N N . PHE A 1 91 ? -47.514 -3.574 -4.007 1.00 42.35 91 PHE A N 1
ATOM 723 C CA . PHE A 1 91 ? -46.337 -3.025 -3.319 1.00 41.68 91 PHE A CA 1
ATOM 724 C C . PHE A 1 91 ? -46.648 -2.719 -1.850 1.00 41.54 91 PHE A C 1
ATOM 725 O O . PHE A 1 91 ? -45.771 -2.790 -0.998 1.00 40.31 91 PHE A O 1
ATOM 733 N N . LYS A 1 92 ? -47.898 -2.377 -1.538 1.00 43.51 92 LYS A N 1
ATOM 734 C CA . LYS A 1 92 ? -48.173 -1.997 -0.153 1.00 42.29 92 LYS A CA 1
ATOM 735 C C . LYS A 1 92 ? -48.831 -3.111 0.626 1.00 46.21 92 LYS A C 1
ATOM 736 O O . LYS A 1 92 ? -49.122 -2.934 1.797 1.00 48.08 92 LYS A O 1
ATOM 742 N N . ASN A 1 93 ? -49.046 -4.264 -0.002 1.00 45.95 93 ASN A N 1
ATOM 743 C CA . ASN A 1 93 ? -49.558 -5.438 0.718 1.00 46.82 93 ASN A CA 1
ATOM 744 C C . ASN A 1 93 ? -48.444 -6.075 1.508 1.00 43.56 93 ASN A C 1
ATOM 745 O O . ASN A 1 93 ? -47.441 -6.514 0.924 1.00 41.27 93 ASN A O 1
ATOM 750 N N . PRO A 1 94 ? -48.586 -6.105 2.853 1.00 44.86 94 PRO A N 1
ATOM 751 C CA . PRO A 1 94 ? -47.483 -6.631 3.663 1.00 44.57 94 PRO A CA 1
ATOM 752 C C . PRO A 1 94 ? -47.124 -8.088 3.346 1.00 44.89 94 PRO A C 1
ATOM 753 O O . PRO A 1 94 ? -45.962 -8.477 3.477 1.00 39.65 94 PRO A O 1
ATOM 757 N N . LYS A 1 95 ? -48.084 -8.857 2.854 1.00 42.62 95 LYS A N 1
ATOM 758 C CA . LYS A 1 95 ? -47.848 -10.270 2.578 1.00 48.21 95 LYS A CA 1
ATOM 759 C C . LYS A 1 95 ? -46.938 -10.442 1.361 1.00 48.23 95 LYS A C 1
ATOM 760 O O . LYS A 1 95 ? -46.470 -11.552 1.090 1.00 49.40 95 LYS A O 1
ATOM 766 N N . ASN A 1 96 ? -46.697 -9.358 0.627 1.00 41.97 96 ASN A N 1
ATOM 767 C CA . ASN A 1 96 ? -45.771 -9.449 -0.506 1.00 42.72 96 ASN A CA 1
ATOM 768 C C . ASN A 1 96 ? -44.321 -9.124 -0.148 1.00 41.11 96 ASN A C 1
ATOM 769 O O . ASN A 1 96 ? -43.421 -9.404 -0.951 1.00 38.92 96 ASN A O 1
ATOM 774 N N . ASN A 1 97 ? -44.086 -8.574 1.045 1.00 39.38 97 ASN A N 1
ATOM 775 C CA . ASN A 1 97 ? -42.718 -8.266 1.514 1.00 42.94 97 ASN A CA 1
ATOM 776 C C . ASN A 1 97 ? -41.895 -7.447 0.527 1.00 39.82 97 ASN A C 1
ATOM 777 O O . ASN A 1 97 ? -40.703 -7.693 0.333 1.00 42.22 97 ASN A O 1
ATOM 782 N N . SER A 1 98 ? -42.525 -6.425 -0.045 1.00 40.55 98 SER A N 1
ATOM 783 C CA . SER A 1 98 ? -41.935 -5.649 -1.134 1.00 39.08 98 SER A CA 1
ATOM 784 C C . SER A 1 98 ? -40.751 -4.830 -0.676 1.00 35.89 98 SER A C 1
ATOM 785 O O . SER A 1 98 ? -40.782 -4.274 0.414 1.00 34.41 98 SER A O 1
ATOM 788 N N . SER A 1 99 ? -39.702 -4.756 -1.503 1.00 33.19 99 SER A N 1
ATOM 789 C CA . SER A 1 99 ? -38.500 -3.982 -1.172 1.00 32.17 99 SER A CA 1
ATOM 790 C C . SER A 1 99 ? -38.832 -2.469 -1.183 1.00 33.87 99 SER A C 1
ATOM 791 O O . SER A 1 99 ? -38.120 -1.647 -0.606 1.00 32.56 99 SER A O 1
ATOM 794 N N . ILE A 1 100 ? -39.935 -2.123 -1.836 1.00 32.74 100 ILE A N 1
ATOM 795 C CA . ILE A 1 100 ? -40.328 -0.720 -1.984 1.00 32.87 100 ILE A CA 1
ATOM 796 C C . ILE A 1 100 ? -41.629 -0.453 -1.211 1.00 35.39 100 ILE A C 1
ATOM 797 O O . ILE A 1 100 ? -42.271 0.569 -1.402 1.00 36.31 100 ILE A O 1
ATOM 802 N N . TYR A 1 101 ? -41.936 -1.340 -0.258 1.00 40.10 101 TYR A N 1
ATOM 803 C CA . TYR A 1 101 ? -43.110 -1.170 0.606 1.00 40.26 101 TYR A CA 1
ATOM 804 C C . TYR A 1 101 ? -43.262 0.281 1.146 1.00 35.79 101 TYR A C 1
ATOM 805 O O . TYR A 1 101 ? -44.333 0.874 1.110 1.00 37.55 101 TYR A O 1
ATOM 814 N N . VAL A 1 102 ? -42.156 0.863 1.604 1.00 34.16 102 VAL A N 1
ATOM 815 C CA . VAL A 1 102 ? -42.189 2.172 2.263 1.00 33.43 102 VAL A CA 1
ATOM 816 C C . VAL A 1 102 ? -42.485 3.300 1.267 1.00 34.96 102 VAL A C 1
ATOM 817 O O . VAL A 1 102 ? -42.781 4.429 1.675 1.00 34.84 102 VAL A O 1
ATOM 821 N N . ASN A 1 103 ? -42.418 3.008 -0.045 1.00 34.94 103 ASN A N 1
ATOM 822 C CA . ASN A 1 103 ? -42.719 4.001 -1.054 1.00 34.42 103 ASN A CA 1
ATOM 823 C C . ASN A 1 103 ? -44.228 4.013 -1.331 1.00 36.11 103 ASN A C 1
ATOM 824 O O . ASN A 1 103 ? -44.722 4.937 -2.022 1.00 38.54 103 ASN A O 1
ATOM 829 N N . PHE A 1 104 ? -44.916 2.958 -0.893 1.00 36.69 104 PHE A N 1
ATOM 830 C CA . PHE A 1 104 ? -46.377 2.835 -1.168 1.00 40.09 104 PHE A CA 1
ATOM 831 C C . PHE A 1 104 ? -47.288 2.624 0.025 1.00 41.38 104 PHE A C 1
ATOM 832 O O . PHE A 1 104 ? -48.513 2.556 -0.159 1.00 44.07 104 PHE A O 1
ATOM 840 N N . GLU A 1 105 ? -46.727 2.554 1.241 1.00 38.00 105 GLU A N 1
ATOM 841 C CA . GLU A 1 105 ? -47.521 2.307 2.456 1.00 38.58 105 GLU A CA 1
ATOM 842 C C . GLU A 1 105 ? -48.507 3.419 2.726 1.00 45.27 105 GLU A C 1
ATOM 843 O O . GLU A 1 105 ? -49.503 3.244 3.440 1.00 46.65 105 GLU A O 1
ATOM 849 N N . ASP A 1 106 ? -48.220 4.580 2.167 1.00 47.43 106 ASP A N 1
ATOM 850 C CA . ASP A 1 106 ? -49.003 5.756 2.437 1.00 46.66 106 ASP A CA 1
ATOM 851 C C . ASP A 1 106 ? -50.236 5.918 1.519 1.00 47.54 106 ASP A C 1
ATOM 852 O O . ASP A 1 106 ? -50.962 6.916 1.597 1.00 43.90 106 ASP A O 1
ATOM 857 N N . ILE A 1 107 ? -50.495 4.916 0.692 1.00 46.56 107 ILE A N 1
ATOM 858 C CA . ILE A 1 107 ? -51.656 4.939 -0.198 1.00 48.42 107 ILE A CA 1
ATOM 859 C C . ILE A 1 107 ? -52.874 4.416 0.531 1.00 50.86 107 ILE A C 1
ATOM 860 O O . ILE A 1 107 ? -52.865 3.283 1.028 1.00 52.65 107 ILE A O 1
ATOM 865 N N . LYS A 1 108 ? -53.912 5.242 0.624 1.00 47.48 108 LYS A N 1
ATOM 866 C CA . LYS A 1 108 ? -55.120 4.825 1.290 1.00 48.99 108 LYS A CA 1
ATOM 867 C C . LYS A 1 108 ? -56.063 4.049 0.369 1.00 51.79 108 LYS A C 1
ATOM 868 O O . LYS A 1 108 ? -56.579 3.002 0.758 1.00 51.95 108 LYS A O 1
ATOM 874 N N . SER A 1 109 ? -56.269 4.560 -0.849 1.00 51.39 109 SER A N 1
ATOM 875 C CA . SER A 1 109 ? -57.161 3.944 -1.820 1.00 54.54 109 SER A CA 1
ATOM 876 C C . SER A 1 109 ? -56.728 4.256 -3.249 1.00 55.00 109 SER A C 1
ATOM 877 O O . SER A 1 109 ? -56.176 5.343 -3.518 1.00 52.38 109 SER A O 1
ATOM 880 N N . VAL A 1 110 ? -56.989 3.300 -4.137 1.00 53.91 110 VAL A N 1
ATOM 881 C CA . VAL A 1 110 ? -56.789 3.451 -5.586 1.00 54.34 110 VAL A CA 1
ATOM 882 C C . VAL A 1 110 ? -58.128 3.212 -6.299 1.00 58.31 110 VAL A C 1
ATOM 883 O O . VAL A 1 110 ? -58.655 2.101 -6.255 1.00 59.36 110 VAL A O 1
ATOM 887 N N . GLU A 1 111 ? -58.677 4.257 -6.908 1.00 57.93 111 GLU A N 1
ATOM 888 C CA . GLU A 1 111 ? -60.009 4.169 -7.581 1.00 60.44 111 GLU A CA 1
ATOM 889 C C . GLU A 1 111 ? -59.868 4.228 -9.105 1.00 61.15 111 GLU A C 1
ATOM 890 O O . GLU A 1 111 ? -59.395 5.237 -9.620 1.00 65.37 111 GLU A O 1
ATOM 896 N N . ILE A 1 112 ? -60.337 3.205 -9.819 1.00 62.65 112 ILE A N 1
ATOM 897 C CA . ILE A 1 112 ? -60.395 3.241 -11.282 1.00 66.22 112 ILE A CA 1
ATOM 898 C C . ILE A 1 112 ? -61.673 3.993 -11.687 1.00 68.02 112 ILE A C 1
ATOM 899 O O . ILE A 1 112 ? -62.762 3.464 -11.469 1.00 67.60 112 ILE A O 1
ATOM 904 N N . LEU A 1 113 ? -61.559 5.244 -12.172 1.00 66.86 113 LEU A N 1
ATOM 905 C CA . LEU A 1 113 ? -62.780 6.058 -12.490 1.00 68.86 113 LEU A CA 1
ATOM 906 C C . LEU A 1 113 ? -63.165 5.940 -13.973 1.00 70.41 113 LEU A C 1
ATOM 907 O O . LEU A 1 113 ? -64.338 6.137 -14.358 1.00 72.43 113 LEU A O 1
ATOM 912 N N . ASN A 1 114 ? -62.173 5.655 -14.813 1.00 69.10 114 ASN A N 1
ATOM 913 C CA . ASN A 1 114 ? -62.433 5.288 -16.216 1.00 70.73 114 ASN A CA 1
ATOM 914 C C . ASN A 1 114 ? -61.170 4.477 -16.648 1.00 77.45 114 ASN A C 1
ATOM 915 O O . ASN A 1 114 ? -60.170 4.440 -15.914 1.00 66.79 114 ASN A O 1
ATOM 920 N N . PRO A 1 115 ? -61.241 3.764 -17.788 1.00 75.30 115 PRO A N 1
ATOM 921 C CA . PRO A 1 115 ? -60.186 2.788 -18.126 1.00 73.12 115 PRO A CA 1
ATOM 922 C C . PRO A 1 115 ? -58.758 3.354 -18.278 1.00 71.42 115 PRO A C 1
ATOM 923 O O . PRO A 1 115 ? -57.776 2.604 -18.400 1.00 65.52 115 PRO A O 1
ATOM 927 N N . SER A 1 116 ? -58.669 4.681 -18.292 1.00 71.35 116 SER A N 1
ATOM 928 C CA . SER A 1 116 ? -57.412 5.420 -18.435 1.00 66.75 116 SER A CA 1
ATOM 929 C C . SER A 1 116 ? -57.240 6.457 -17.322 1.00 63.52 116 SER A C 1
ATOM 930 O O . SER A 1 116 ? -56.492 7.408 -17.485 1.00 62.63 116 SER A O 1
ATOM 933 N N . HIS A 1 117 ? -57.983 6.294 -16.222 1.00 63.64 117 HIS A N 1
ATOM 934 C CA . HIS A 1 117 ? -58.036 7.274 -15.140 1.00 62.85 117 HIS A CA 1
ATOM 935 C C . HIS A 1 117 ? -58.069 6.548 -13.795 1.00 61.75 117 HIS A C 1
ATOM 936 O O . HIS A 1 117 ? -59.031 5.839 -13.489 1.00 62.96 117 HIS A O 1
ATOM 943 N N . VAL A 1 118 ? -57.025 6.741 -12.993 1.00 59.55 118 VAL A N 1
ATOM 944 C CA . VAL A 1 118 ? -57.053 6.228 -11.611 1.00 58.53 118 VAL A CA 1
ATOM 945 C C . VAL A 1 118 ? -56.973 7.423 -10.682 1.00 57.84 118 VAL A C 1
ATOM 946 O O . VAL A 1 118 ? -56.425 8.472 -11.016 1.00 57.40 118 VAL A O 1
ATOM 950 N N . LYS A 1 119 ? -57.644 7.291 -9.546 1.00 58.07 119 LYS A N 1
ATOM 951 C CA . LYS A 1 119 ? -57.667 8.326 -8.546 1.00 57.61 119 LYS A CA 1
ATOM 952 C C . LYS A 1 119 ? -57.043 7.697 -7.308 1.00 55.84 119 LYS A C 1
ATOM 953 O O . LYS A 1 119 ? -57.660 6.842 -6.673 1.00 56.47 119 LYS A O 1
ATOM 959 N N . ILE A 1 120 ? -55.841 8.147 -6.969 1.00 57.34 120 ILE A N 1
ATOM 960 C CA . ILE A 1 120 ? -55.100 7.603 -5.837 1.00 52.16 120 ILE A CA 1
ATOM 961 C C . ILE A 1 120 ? -55.249 8.571 -4.696 1.00 51.94 120 ILE A C 1
ATOM 962 O O . ILE A 1 120 ? -54.991 9.760 -4.844 1.00 51.89 120 ILE A O 1
ATOM 967 N N . THR A 1 121 ? -55.697 8.067 -3.553 1.00 51.97 121 THR A N 1
ATOM 968 C CA . THR A 1 121 ? -55.803 8.901 -2.377 1.00 51.77 121 THR A CA 1
ATOM 969 C C . THR A 1 121 ? -54.831 8.413 -1.285 1.00 51.60 121 THR A C 1
ATOM 970 O O . THR A 1 121 ? -54.677 7.213 -1.013 1.00 49.32 121 THR A O 1
ATOM 974 N N . LEU A 1 122 ? -54.184 9.379 -0.669 1.00 48.89 122 LEU A N 1
ATOM 975 C CA . LEU A 1 122 ? -53.131 9.084 0.310 1.00 47.03 122 LEU A CA 1
ATOM 976 C C . LEU A 1 122 ? -53.587 9.434 1.716 1.00 51.66 122 LEU A C 1
ATOM 977 O O . LEU A 1 122 ? -54.428 10.303 1.895 1.00 48.69 122 LEU A O 1
ATOM 982 N N . PHE A 1 123 ? -52.986 8.808 2.725 1.00 51.46 123 PHE A N 1
ATOM 983 C CA . PHE A 1 123 ? -53.300 9.170 4.115 1.00 51.23 123 PHE A CA 1
ATOM 984 C C . PHE A 1 123 ? -52.738 10.558 4.471 1.00 51.04 123 PHE A C 1
ATOM 985 O O . PHE A 1 123 ? -53.372 11.355 5.169 1.00 51.89 123 PHE A O 1
ATOM 993 N N . LYS A 1 124 ? -51.501 10.799 4.046 1.00 50.89 124 LYS A N 1
ATOM 994 C CA . LYS A 1 124 ? -50.806 12.048 4.308 1.00 50.39 124 LYS A CA 1
ATOM 995 C C . LYS A 1 124 ? -49.971 12.368 3.063 1.00 47.20 124 LYS A C 1
ATOM 996 O O . LYS A 1 124 ? -49.747 11.491 2.231 1.00 47.12 124 LYS A O 1
ATOM 1002 N N . PRO A 1 125 ? -49.506 13.619 2.918 1.00 46.32 125 PRO A N 1
ATOM 1003 C CA . PRO A 1 125 ? -48.786 13.921 1.666 1.00 46.42 125 PRO A CA 1
ATOM 1004 C C . PRO A 1 125 ? -47.517 13.078 1.532 1.00 43.89 125 PRO A C 1
ATOM 1005 O O . PRO A 1 125 ? -46.909 12.751 2.552 1.00 41.28 125 PRO A O 1
ATOM 1009 N N . TYR A 1 126 ? -47.126 12.751 0.295 1.00 44.12 126 TYR A N 1
ATOM 1010 C CA . TYR A 1 126 ? -45.882 12.040 0.020 1.00 43.76 126 TYR A CA 1
ATOM 1011 C C . TYR A 1 126 ? -45.413 12.537 -1.322 1.00 45.38 126 TYR A C 1
ATOM 1012 O O . TYR A 1 126 ? -45.679 11.905 -2.344 1.00 43.52 126 TYR A O 1
ATOM 1021 N N . PRO A 1 127 ? -44.775 13.717 -1.335 1.00 48.51 127 PRO A N 1
ATOM 1022 C CA . PRO A 1 127 ? -44.370 14.363 -2.589 1.00 48.34 127 PRO A CA 1
ATOM 1023 C C . PRO A 1 127 ? -43.485 13.447 -3.439 1.00 45.96 127 PRO A C 1
ATOM 1024 O O . PRO A 1 127 ? -43.525 13.537 -4.670 1.00 43.40 127 PRO A O 1
ATOM 1028 N N . ALA A 1 128 ? -42.757 12.536 -2.801 1.00 43.20 128 ALA A N 1
ATOM 1029 C CA . ALA A 1 128 ? -41.884 11.627 -3.540 1.00 41.76 128 ALA A CA 1
ATOM 1030 C C . ALA A 1 128 ? -42.671 10.639 -4.411 1.00 42.77 128 ALA A C 1
ATOM 1031 O O . ALA A 1 128 ? -42.083 9.860 -5.158 1.00 36.54 128 ALA A O 1
ATOM 1033 N N . PHE A 1 129 ? -44.006 10.679 -4.339 1.00 38.31 129 PHE A N 1
ATOM 1034 C CA . PHE A 1 129 ? -44.817 9.656 -4.977 1.00 39.20 129 PHE A CA 1
ATOM 1035 C C . PHE A 1 129 ? -44.616 9.541 -6.504 1.00 39.79 129 PHE A C 1
ATOM 1036 O O . PHE A 1 129 ? -44.652 8.439 -7.050 1.00 39.90 129 PHE A O 1
ATOM 1044 N N . LEU A 1 130 ? -44.498 10.674 -7.194 1.00 40.37 130 LEU A N 1
ATOM 1045 C CA . LEU A 1 130 ? -44.340 10.641 -8.650 1.00 41.09 130 LEU A CA 1
ATOM 1046 C C . LEU A 1 130 ? -42.999 9.995 -9.006 1.00 40.45 130 LEU A C 1
ATOM 1047 O O . LEU A 1 130 ? -42.924 9.221 -9.959 1.00 40.81 130 LEU A O 1
ATOM 1052 N N . ASP A 1 131 ? -41.955 10.299 -8.230 1.00 38.32 131 ASP A N 1
ATOM 1053 C CA . ASP A 1 131 ? -40.665 9.630 -8.445 1.00 38.05 131 ASP A CA 1
ATOM 1054 C C . ASP A 1 131 ? -40.862 8.153 -8.200 1.00 39.78 131 ASP A C 1
ATOM 1055 O O . ASP A 1 131 ? -40.338 7.335 -8.943 1.00 41.66 131 ASP A O 1
ATOM 1060 N N . ALA A 1 132 ? -41.632 7.825 -7.162 1.00 39.98 132 ALA A N 1
ATOM 1061 C CA . ALA A 1 132 ? -41.866 6.429 -6.773 1.00 38.31 132 ALA A CA 1
ATOM 1062 C C . ALA A 1 132 ? -42.598 5.660 -7.857 1.00 39.03 132 ALA A C 1
ATOM 1063 O O . ALA A 1 132 ? -42.407 4.445 -8.005 1.00 38.68 132 ALA A O 1
ATOM 1065 N N . LEU A 1 133 ? -43.460 6.368 -8.588 1.00 39.30 133 LEU A N 1
ATOM 1066 C CA . LEU A 1 133 ? -44.246 5.753 -9.649 1.00 40.78 133 LEU A CA 1
ATOM 1067 C C . LEU A 1 133 ? -43.435 5.549 -10.937 1.00 43.59 133 LEU A C 1
ATOM 1068 O O . LEU A 1 133 ? -44.002 5.205 -11.994 1.00 45.57 133 LEU A O 1
ATOM 1073 N N . SER A 1 134 ? -42.104 5.725 -10.857 1.00 39.46 134 SER A N 1
ATOM 1074 C CA . SER A 1 134 ? -41.285 5.410 -12.021 1.00 39.53 134 SER A CA 1
ATOM 1075 C C . SER A 1 134 ? -40.974 3.911 -11.961 1.00 41.93 134 SER A C 1
ATOM 1076 O O . SER A 1 134 ? -40.413 3.365 -12.898 1.00 44.11 134 SER A O 1
ATOM 1079 N N . ILE A 1 135 ? -41.356 3.243 -10.863 1.00 39.16 135 ILE A N 1
ATOM 1080 C CA . ILE A 1 135 ? -41.174 1.788 -10.761 1.00 43.67 135 ILE A CA 1
ATOM 1081 C C . ILE A 1 135 ? -42.056 1.083 -11.782 1.00 47.09 135 ILE A C 1
ATOM 1082 O O . ILE A 1 135 ? -43.135 1.591 -12.131 1.00 48.17 135 ILE A O 1
ATOM 1087 N N . GLY A 1 136 ? -41.606 -0.079 -12.255 1.00 46.97 136 GLY A N 1
ATOM 1088 C CA . GLY A 1 136 ? -42.339 -0.803 -13.281 1.00 44.88 136 GLY A CA 1
ATOM 1089 C C . GLY A 1 136 ? -43.744 -1.169 -12.819 1.00 43.28 136 GLY A C 1
ATOM 1090 O O . GLY A 1 136 ? -43.970 -1.330 -11.616 1.00 42.60 136 GLY A O 1
ATOM 1091 N N . MET A 1 137 ? -44.699 -1.252 -13.762 1.00 45.11 137 MET A N 1
ATOM 1092 C CA . MET A 1 137 ? -46.048 -1.772 -13.466 1.00 48.05 137 MET A CA 1
ATOM 1093 C C . MET A 1 137 ? -46.065 -3.301 -13.707 1.00 47.21 137 MET A C 1
ATOM 1094 O O . MET A 1 137 ? -45.282 -3.831 -14.518 1.00 47.23 137 MET A O 1
ATOM 1099 N N . LEU A 1 138 ? -46.856 -4.004 -12.914 1.00 47.71 138 LEU A N 1
ATOM 1100 C CA . LEU A 1 138 ? -47.000 -5.457 -13.004 1.00 51.94 138 LEU A CA 1
ATOM 1101 C C . LEU A 1 138 ? -48.287 -5.832 -13.762 1.00 52.41 138 LEU A C 1
ATOM 1102 O O . LEU A 1 138 ? -49.247 -5.069 -13.732 1.00 51.78 138 LEU A O 1
ATOM 1107 N N . PRO A 1 139 ? -48.302 -7.023 -14.386 1.00 52.08 139 PRO A N 1
ATOM 1108 C CA . PRO A 1 139 ? -49.496 -7.492 -15.103 1.00 55.46 139 PRO A CA 1
ATOM 1109 C C . PRO A 1 139 ? -50.478 -8.255 -14.231 1.00 55.37 139 PRO A C 1
ATOM 1110 O O . PRO A 1 139 ? -50.261 -9.416 -13.872 1.00 55.50 139 PRO A O 1
ATOM 1114 N N . LYS A 1 140 ? -51.580 -7.585 -13.923 1.00 56.17 140 LYS A N 1
ATOM 1115 C CA . LYS A 1 140 ? -52.678 -8.204 -13.176 1.00 57.38 140 LYS A CA 1
ATOM 1116 C C . LYS A 1 140 ? -53.087 -9.548 -13.757 1.00 60.89 140 LYS A C 1
ATOM 1117 O O . LYS A 1 140 ? -53.207 -10.526 -13.028 1.00 59.49 140 LYS A O 1
ATOM 1123 N N . HIS A 1 141 ? -53.236 -9.623 -15.083 1.00 60.70 141 HIS A N 1
ATOM 1124 C CA . HIS A 1 141 ? -53.799 -10.830 -15.691 1.00 62.88 141 HIS A CA 1
ATOM 1125 C C . HIS A 1 141 ? -52.922 -12.067 -15.538 1.00 62.43 141 HIS A C 1
ATOM 1126 O O . HIS A 1 141 ? -53.409 -13.185 -15.800 1.00 64.25 141 HIS A O 1
ATOM 1133 N N . LEU A 1 142 ? -51.640 -11.863 -15.191 1.00 60.21 142 LEU A N 1
ATOM 1134 C CA . LEU A 1 142 ? -50.677 -12.953 -14.951 1.00 59.56 142 LEU A CA 1
ATOM 1135 C C . LEU A 1 142 ? -50.344 -13.231 -13.458 1.00 62.95 142 LEU A C 1
ATOM 1136 O O . LEU A 1 142 ? -49.932 -14.339 -13.122 1.00 61.59 142 LEU A O 1
ATOM 1141 N N . LEU A 1 143 ? -50.558 -12.253 -12.581 1.00 56.79 143 LEU A N 1
ATOM 1142 C CA . LEU A 1 143 ? -50.098 -12.352 -11.190 1.00 55.14 143 LEU A CA 1
ATOM 1143 C C . LEU A 1 143 ? -51.232 -12.256 -10.144 1.00 56.02 143 LEU A C 1
ATOM 1144 O O . LEU A 1 143 ? -50.996 -12.454 -8.936 1.00 54.72 143 LEU A O 1
ATOM 1149 N N . GLU A 1 144 ? -52.463 -11.970 -10.584 1.00 57.55 144 GLU A N 1
ATOM 1150 C CA . GLU A 1 144 ? -53.504 -11.704 -9.591 1.00 58.08 144 GLU A CA 1
ATOM 1151 C C . GLU A 1 144 ? -53.777 -12.948 -8.758 1.00 58.83 144 GLU A C 1
ATOM 1152 O O . GLU A 1 144 ? -54.127 -12.826 -7.589 1.00 58.45 144 GLU A O 1
ATOM 1158 N N . ASN A 1 145 ? -53.516 -14.131 -9.304 1.00 59.82 145 ASN A N 1
ATOM 1159 C CA . ASN A 1 145 ? -53.639 -15.367 -8.528 1.00 62.45 145 ASN A CA 1
ATOM 1160 C C . ASN A 1 145 ? -52.307 -16.012 -8.156 1.00 61.61 145 ASN A C 1
ATOM 1161 O O . ASN A 1 145 ? -52.255 -17.190 -7.787 1.00 61.84 145 ASN A O 1
ATOM 1166 N N . GLU A 1 146 ? -51.234 -15.228 -8.227 1.00 58.19 146 GLU A N 1
ATOM 1167 C CA . GLU A 1 146 ? -49.928 -15.744 -7.919 1.00 57.66 146 GLU A CA 1
ATOM 1168 C C . GLU A 1 146 ? -49.471 -15.304 -6.529 1.00 58.32 146 GLU A C 1
ATOM 1169 O O . GLU A 1 146 ? -49.927 -14.283 -5.998 1.00 52.83 146 GLU A O 1
ATOM 1175 N N . ASN A 1 147 ? -48.572 -16.088 -5.950 1.00 57.96 147 ASN A N 1
ATOM 1176 C CA . ASN A 1 147 ? -47.790 -15.639 -4.798 1.00 50.56 147 ASN A CA 1
ATOM 1177 C C . ASN A 1 147 ? -46.634 -14.833 -5.331 1.00 48.77 147 ASN A C 1
ATOM 1178 O O . ASN A 1 147 ? -45.675 -15.381 -5.867 1.00 48.44 147 ASN A O 1
ATOM 1183 N N . LEU A 1 148 ? -46.735 -13.515 -5.195 1.00 47.73 148 LEU A N 1
ATOM 1184 C CA . LEU A 1 148 ? -45.775 -12.619 -5.781 1.00 47.91 148 LEU A CA 1
ATOM 1185 C C . LEU A 1 148 ? -44.348 -12.938 -5.320 1.00 47.90 148 LEU A C 1
ATOM 1186 O O . LEU A 1 148 ? -43.387 -12.679 -6.049 1.00 46.62 148 LEU A O 1
ATOM 1191 N N . ASN A 1 149 ? -44.224 -13.493 -4.116 1.00 49.01 149 ASN A N 1
ATOM 1192 C CA . ASN A 1 149 ? -42.926 -13.817 -3.529 1.00 46.33 149 ASN A CA 1
ATOM 1193 C C . ASN A 1 149 ? -42.135 -14.890 -4.268 1.00 47.40 149 ASN A C 1
ATOM 1194 O O . ASN A 1 149 ? -40.908 -14.802 -4.384 1.00 47.56 149 ASN A O 1
ATOM 1199 N N . THR A 1 150 ? -42.837 -15.906 -4.757 1.00 51.24 150 THR A N 1
ATOM 1200 C CA . THR A 1 150 ? -42.159 -17.094 -5.247 1.00 50.21 150 THR A CA 1
ATOM 1201 C C . THR A 1 150 ? -42.552 -17.467 -6.671 1.00 53.03 150 THR A C 1
ATOM 1202 O O . THR A 1 150 ? -42.102 -18.480 -7.175 1.00 56.82 150 THR A O 1
ATOM 1206 N N . SER A 1 151 ? -43.384 -16.652 -7.313 1.00 53.52 151 SER A N 1
ATOM 1207 C CA . SER A 1 151 ? -43.968 -16.986 -8.638 1.00 54.18 151 SER A CA 1
ATOM 1208 C C . SER A 1 151 ? -42.877 -17.259 -9.665 1.00 55.19 151 SER A C 1
ATOM 1209 O O . SER A 1 151 ? -41.812 -16.641 -9.603 1.00 51.07 151 SER A O 1
ATOM 1212 N N . SER A 1 152 ? -43.142 -18.177 -10.599 1.00 62.37 152 SER A N 1
ATOM 1213 C CA . SER A 1 152 ? -42.164 -18.486 -11.643 1.00 62.77 152 SER A CA 1
ATOM 1214 C C . SER A 1 152 ? -42.048 -17.313 -12.613 1.00 59.15 152 SER A C 1
ATOM 1215 O O . SER A 1 152 ? -41.044 -17.181 -13.330 1.00 56.93 152 SER A O 1
ATOM 1218 N N . PHE A 1 153 ? -43.054 -16.438 -12.570 1.00 55.43 153 PHE A N 1
ATOM 1219 C CA . PHE A 1 153 ? -42.982 -15.120 -13.201 1.00 54.89 153 PHE A CA 1
ATOM 1220 C C . PHE A 1 153 ? -41.669 -14.412 -12.975 1.00 53.05 153 PHE A C 1
ATOM 1221 O O . PHE A 1 153 ? -41.121 -13.813 -13.899 1.00 51.93 153 PHE A O 1
ATOM 1229 N N . ASN A 1 154 ? -41.174 -14.460 -11.732 1.00 47.90 154 ASN A N 1
ATOM 1230 C CA . ASN A 1 154 ? -39.998 -13.705 -11.371 1.00 51.59 154 ASN A CA 1
ATOM 1231 C C . ASN A 1 154 ? -38.773 -14.124 -12.160 1.00 51.29 154 ASN A C 1
ATOM 1232 O O . ASN A 1 154 ? -37.796 -13.389 -12.208 1.00 51.47 154 ASN A O 1
ATOM 1237 N N . GLN A 1 155 ? -38.802 -15.312 -12.756 1.00 52.51 155 GLN A N 1
ATOM 1238 C CA . GLN A 1 155 ? -37.694 -15.724 -13.620 1.00 52.90 155 GLN A CA 1
ATOM 1239 C C . GLN A 1 155 ? -38.132 -15.802 -15.089 1.00 53.86 155 GLN A C 1
ATOM 1240 O O . GLN A 1 155 ? -37.355 -16.213 -15.933 1.00 57.06 155 GLN A O 1
ATOM 1246 N N . ASN A 1 156 ? -39.379 -15.417 -15.371 1.00 52.11 156 ASN A N 1
ATOM 1247 C CA . ASN A 1 156 ? -39.941 -15.354 -16.741 1.00 52.29 156 ASN A CA 1
ATOM 1248 C C . ASN A 1 156 ? -40.799 -14.102 -16.880 1.00 51.94 156 ASN A C 1
ATOM 1249 O O . ASN A 1 156 ? -41.972 -14.200 -17.239 1.00 54.14 156 ASN A O 1
ATOM 1254 N N . PRO A 1 157 ? -40.225 -12.915 -16.595 1.00 52.97 157 PRO A N 1
ATOM 1255 C CA . PRO A 1 157 ? -41.034 -11.702 -16.423 1.00 51.78 157 PRO A CA 1
ATOM 1256 C C . PRO A 1 157 ? -41.697 -11.253 -17.723 1.00 54.01 157 PRO A C 1
ATOM 1257 O O . PRO A 1 157 ? -41.075 -11.334 -18.785 1.00 52.66 157 PRO A O 1
ATOM 1261 N N . ILE A 1 158 ? -42.954 -10.813 -17.630 1.00 51.81 158 ILE A N 1
ATOM 1262 C CA . ILE A 1 158 ? -43.640 -10.175 -18.738 1.00 53.08 158 ILE A CA 1
ATOM 1263 C C . ILE A 1 158 ? -43.855 -8.704 -18.344 1.00 54.27 158 ILE A C 1
ATOM 1264 O O . ILE A 1 158 ? -44.395 -8.432 -17.265 1.00 51.13 158 ILE A O 1
ATOM 1269 N N . GLY A 1 159 ? -43.429 -7.759 -19.187 1.00 51.80 159 GLY A N 1
ATOM 1270 C CA . GLY A 1 159 ? -43.548 -6.343 -18.848 1.00 50.78 159 GLY A CA 1
ATOM 1271 C C . GLY A 1 159 ? -44.027 -5.441 -19.984 1.00 51.95 159 GLY A C 1
ATOM 1272 O O . GLY A 1 159 ? -44.454 -5.925 -21.054 1.00 53.73 159 GLY A O 1
ATOM 1273 N N . THR A 1 160 ? -43.994 -4.127 -19.765 1.00 51.11 160 THR A N 1
ATOM 1274 C CA . THR A 1 160 ? -44.339 -3.197 -20.835 1.00 52.20 160 THR A CA 1
ATOM 1275 C C . THR A 1 160 ? -43.048 -2.546 -21.381 1.00 51.37 160 THR A C 1
ATOM 1276 O O . THR A 1 160 ? -43.128 -1.712 -22.274 1.00 52.15 160 THR A O 1
ATOM 1280 N N . GLY A 1 161 ? -41.879 -2.943 -20.860 1.00 51.03 161 GLY A N 1
ATOM 1281 C CA . GLY A 1 161 ? -40.608 -2.273 -21.175 1.00 48.95 161 GLY A CA 1
ATOM 1282 C C . GLY A 1 161 ? -40.060 -2.435 -22.608 1.00 50.11 161 GLY A C 1
ATOM 1283 O O . GLY A 1 161 ? -40.731 -3.029 -23.462 1.00 51.82 161 GLY A O 1
ATOM 1284 N N . PRO A 1 162 ? -38.869 -1.838 -22.905 1.00 49.29 162 PRO A N 1
ATOM 1285 C CA . PRO A 1 162 ? -38.298 -1.908 -24.276 1.00 50.40 162 PRO A CA 1
ATOM 1286 C C . PRO A 1 162 ? -37.764 -3.283 -24.687 1.00 50.94 162 PRO A C 1
ATOM 1287 O O . PRO A 1 162 ? -37.530 -3.563 -25.871 1.00 55.67 162 PRO A O 1
ATOM 1291 N N . TYR A 1 163 ? -37.580 -4.152 -23.715 1.00 51.10 163 TYR A N 1
ATOM 1292 C CA . TYR A 1 163 ? -36.945 -5.427 -23.976 1.00 53.16 163 TYR A CA 1
ATOM 1293 C C . TYR A 1 163 ? -37.723 -6.613 -23.417 1.00 55.95 163 TYR A C 1
ATOM 1294 O O . TYR A 1 163 ? -38.127 -6.620 -22.243 1.00 58.03 163 TYR A O 1
ATOM 1303 N N . LYS A 1 164 ? -37.863 -7.644 -24.239 1.00 56.86 164 LYS A N 1
ATOM 1304 C CA . LYS A 1 164 ? -38.592 -8.850 -23.865 1.00 57.38 164 LYS A CA 1
ATOM 1305 C C . LYS A 1 164 ? -37.586 -9.840 -23.322 1.00 56.43 164 LYS A C 1
ATOM 1306 O O . LYS A 1 164 ? -36.469 -9.936 -23.856 1.00 52.71 164 LYS A O 1
ATOM 1312 N N . PHE A 1 165 ? -37.955 -10.533 -22.238 1.00 54.39 165 PHE A N 1
ATOM 1313 C CA . PHE A 1 165 ? -37.095 -11.557 -21.623 1.00 53.46 165 PHE A CA 1
ATOM 1314 C C . PHE A 1 165 ? -36.970 -12.775 -22.545 1.00 56.00 165 PHE A C 1
ATOM 1315 O O . PHE A 1 165 ? -37.981 -13.285 -23.037 1.00 55.51 165 PHE A O 1
ATOM 1323 N N . VAL A 1 166 ? -35.743 -13.237 -22.784 1.00 54.60 166 VAL A N 1
ATOM 1324 C CA . VAL A 1 166 ? -35.498 -14.447 -23.583 1.00 58.04 166 VAL A CA 1
ATOM 1325 C C . VAL A 1 166 ? -35.034 -15.657 -22.764 1.00 57.95 166 VAL A C 1
ATOM 1326 O O . VAL A 1 166 ? -35.668 -16.701 -22.778 1.00 59.11 166 VAL A O 1
ATOM 1330 N N . LYS A 1 167 ? -33.883 -15.553 -22.113 1.00 59.26 167 LYS A N 1
ATOM 1331 C CA . LYS A 1 167 ? -33.445 -16.640 -21.254 1.00 60.74 167 LYS A CA 1
ATOM 1332 C C . LYS A 1 167 ? -32.443 -16.152 -20.232 1.00 60.44 167 LYS A C 1
ATOM 1333 O O . LYS A 1 167 ? -31.959 -15.019 -20.297 1.00 61.57 167 LYS A O 1
ATOM 1339 N N . TRP A 1 168 ? -32.115 -17.029 -19.299 1.00 58.56 168 TRP A N 1
ATOM 1340 C CA . TRP A 1 168 ? -31.305 -16.621 -18.167 1.00 59.10 168 TRP A CA 1
ATOM 1341 C C . TRP A 1 168 ? -30.408 -17.765 -17.757 1.00 62.59 168 TRP A C 1
ATOM 1342 O O . TRP A 1 168 ? -30.883 -18.821 -17.369 1.00 65.65 168 TRP A O 1
ATOM 1353 N N . LYS A 1 169 ? -29.105 -17.553 -17.833 1.00 64.22 169 LYS A N 1
ATOM 1354 C CA . LYS A 1 169 ? -28.167 -18.539 -17.345 1.00 67.02 169 LYS A CA 1
ATOM 1355 C C . LYS A 1 169 ? -27.685 -18.060 -15.989 1.00 65.65 169 LYS A C 1
ATOM 1356 O O . LYS A 1 169 ? -26.870 -17.151 -15.902 1.00 63.36 169 LYS A O 1
ATOM 1362 N N . LYS A 1 170 ? -28.171 -18.698 -14.931 1.00 67.73 170 LYS A N 1
ATOM 1363 C CA . LYS A 1 170 ? -28.040 -18.162 -13.581 1.00 68.43 170 LYS A CA 1
ATOM 1364 C C . LYS A 1 170 ? -26.601 -17.834 -13.172 1.00 66.36 170 LYS A C 1
ATOM 1365 O O . LYS A 1 170 ? -25.683 -18.642 -13.373 1.00 67.03 170 LYS A O 1
ATOM 1371 N N . GLY A 1 171 ? -26.416 -16.616 -12.651 1.00 62.98 171 GLY A N 1
ATOM 1372 C CA . GLY A 1 171 ? -25.110 -16.130 -12.224 1.00 60.76 171 GLY A CA 1
ATOM 1373 C C . GLY A 1 171 ? -24.224 -15.640 -13.362 1.00 58.41 171 GLY A C 1
ATOM 1374 O O . GLY A 1 171 ? -23.192 -15.015 -13.124 1.00 57.28 171 GLY A O 1
ATOM 1375 N N . GLU A 1 172 ? -24.630 -15.926 -14.595 1.00 58.22 172 GLU A N 1
ATOM 1376 C CA . GLU A 1 172 ? -23.830 -15.610 -15.777 1.00 58.79 172 GLU A CA 1
ATOM 1377 C C . GLU A 1 172 ? -24.390 -14.427 -16.566 1.00 54.25 172 GLU A C 1
ATOM 1378 O O . GLU A 1 172 ? -23.714 -13.417 -16.750 1.00 51.86 172 GLU A O 1
ATOM 1384 N N . TYR A 1 173 ? -25.618 -14.563 -17.061 1.00 53.67 173 TYR A N 1
ATOM 1385 C CA . TYR A 1 173 ? -26.208 -13.507 -17.871 1.00 51.26 173 TYR A CA 1
ATOM 1386 C C . TYR A 1 173 ? -27.719 -13.646 -18.005 1.00 51.00 173 TYR A C 1
ATOM 1387 O O . TYR A 1 173 ? -28.277 -14.721 -17.780 1.00 56.94 173 TYR A O 1
ATOM 1396 N N . VAL A 1 174 ? -28.375 -12.558 -18.396 1.00 45.96 174 VAL A N 1
ATOM 1397 C CA . VAL A 1 174 ? -29.782 -12.612 -18.798 1.00 47.65 174 VAL A CA 1
ATOM 1398 C C . VAL A 1 174 ? -29.793 -12.101 -20.224 1.00 50.95 174 VAL A C 1
ATOM 1399 O O . VAL A 1 174 ? -29.069 -11.150 -20.521 1.00 51.88 174 VAL A O 1
ATOM 1403 N N . GLU A 1 175 ? -30.545 -12.758 -21.110 1.00 51.93 175 GLU A N 1
ATOM 1404 C CA . GLU A 1 175 ? -30.631 -12.361 -22.517 1.00 53.30 175 GLU A CA 1
ATOM 1405 C C . GLU A 1 175 ? -32.033 -11.837 -22.880 1.00 55.17 175 GLU A C 1
ATOM 1406 O O . GLU A 1 175 ? -33.047 -12.419 -22.487 1.00 60.66 175 GLU A O 1
ATOM 1412 N N . PHE A 1 176 ? -32.071 -10.732 -23.625 1.00 50.97 176 PHE A N 1
ATOM 1413 C CA . PHE A 1 176 ? -33.309 -10.082 -24.028 1.00 50.94 176 PHE A CA 1
ATOM 1414 C C . PHE A 1 176 ? -33.377 -9.907 -25.531 1.00 52.59 176 PHE A C 1
ATOM 1415 O O . PHE A 1 176 ? -32.353 -9.964 -26.211 1.00 52.77 176 PHE A O 1
ATOM 1423 N N . LYS A 1 177 ? -34.586 -9.668 -26.031 1.00 53.74 177 LYS A N 1
ATOM 1424 C CA . LYS A 1 177 ? -34.759 -9.226 -27.414 1.00 57.26 177 LYS A CA 1
ATOM 1425 C C . LYS A 1 177 ? -35.658 -7.997 -27.436 1.00 58.30 177 LYS A C 1
ATOM 1426 O O . LYS A 1 177 ? -36.458 -7.777 -26.507 1.00 57.99 177 LYS A O 1
ATOM 1432 N N . ALA A 1 178 ? -35.498 -7.173 -28.467 1.00 55.69 178 ALA A N 1
ATOM 1433 C CA . ALA A 1 178 ? -36.229 -5.914 -28.560 1.00 61.14 178 ALA A CA 1
ATOM 1434 C C . ALA A 1 178 ? -37.753 -6.135 -28.536 1.00 61.11 178 ALA A C 1
ATOM 1435 O O . ALA A 1 178 ? -38.240 -7.143 -29.044 1.00 58.45 178 ALA A O 1
ATOM 1437 N N . ASN A 1 179 ? -38.463 -5.201 -27.896 1.00 58.46 179 ASN A N 1
ATOM 1438 C CA . ASN A 1 179 ? -39.918 -5.170 -27.892 1.00 60.69 179 ASN A CA 1
ATOM 1439 C C . ASN A 1 179 ? -40.385 -4.438 -29.143 1.00 62.10 179 ASN A C 1
ATOM 1440 O O . ASN A 1 179 ? -40.335 -3.207 -29.195 1.00 62.25 179 ASN A O 1
ATOM 1445 N N . GLU A 1 180 ? -40.864 -5.196 -30.129 1.00 61.00 180 GLU A N 1
ATOM 1446 C CA . GLU A 1 180 ? -41.188 -4.639 -31.440 1.00 63.17 180 GLU A CA 1
ATOM 1447 C C . GLU A 1 180 ? -42.462 -3.792 -31.405 1.00 67.29 180 GLU A C 1
ATOM 1448 O O . GLU A 1 180 ? -42.779 -3.107 -32.394 1.00 69.65 180 GLU A O 1
ATOM 1454 N N . HIS A 1 181 ? -43.220 -3.897 -30.304 1.00 64.39 181 HIS A N 1
ATOM 1455 C CA . HIS A 1 181 ? -44.360 -3.026 -30.054 1.00 68.21 181 HIS A CA 1
ATOM 1456 C C . HIS A 1 181 ? -44.151 -2.186 -28.806 1.00 67.52 181 HIS A C 1
ATOM 1457 O O . HIS A 1 181 ? -44.974 -2.217 -27.890 1.00 69.40 181 HIS A O 1
ATOM 1464 N N . PHE A 1 182 ? -43.048 -1.443 -28.765 1.00 64.68 182 PHE A N 1
ATOM 1465 C CA . PHE A 1 182 ? -42.725 -0.596 -27.619 1.00 62.93 182 PHE A CA 1
ATOM 1466 C C . PHE A 1 182 ? -43.311 0.786 -27.912 1.00 65.11 182 PHE A C 1
ATOM 1467 O O . PHE A 1 182 ? -42.927 1.456 -28.863 1.00 65.48 182 PHE A O 1
ATOM 1475 N N . TYR A 1 183 ? -44.285 1.176 -27.105 1.00 64.73 183 TYR A N 1
ATOM 1476 C CA . TYR A 1 183 ? -45.087 2.389 -27.327 1.00 64.17 183 TYR A CA 1
ATOM 1477 C C . TYR A 1 183 ? -44.210 3.656 -27.372 1.00 62.58 183 TYR A C 1
ATOM 1478 O O . TYR A 1 183 ? -44.566 4.675 -27.963 1.00 61.28 183 TYR A O 1
ATOM 1487 N N . LEU A 1 184 ? -43.088 3.599 -26.670 1.00 62.39 184 LEU A N 1
ATOM 1488 C CA . LEU A 1 184 ? -42.285 4.788 -26.418 1.00 64.38 184 LEU A CA 1
ATOM 1489 C C . LEU A 1 184 ? -41.392 5.187 -27.602 1.00 67.25 184 LEU A C 1
ATOM 1490 O O . LEU A 1 184 ? -41.193 6.379 -27.863 1.00 68.31 184 LEU A O 1
ATOM 1495 N N . ASP A 1 185 ? -40.824 4.181 -28.276 1.00 68.08 185 ASP A N 1
ATOM 1496 C CA . ASP A 1 185 ? -39.976 4.365 -29.455 1.00 68.77 185 ASP A CA 1
ATOM 1497 C C . ASP A 1 185 ? -39.509 3.006 -30.023 1.00 63.23 185 ASP A C 1
ATOM 1498 O O . ASP A 1 185 ? -39.725 1.963 -29.408 1.00 61.27 185 ASP A O 1
ATOM 1503 N N . LYS A 1 186 ? -38.849 2.997 -31.172 1.00 60.25 186 LYS A N 1
ATOM 1504 C CA . LYS A 1 186 ? -38.347 1.725 -31.673 1.00 62.61 186 LYS A CA 1
ATOM 1505 C C . LYS A 1 186 ? -37.031 1.401 -30.973 1.00 62.33 186 LYS A C 1
ATOM 1506 O O . LYS A 1 186 ? -36.155 2.260 -30.865 1.00 65.74 186 LYS A O 1
ATOM 1512 N N . VAL A 1 187 ? -36.896 0.157 -30.512 1.00 59.70 187 VAL A N 1
ATOM 1513 C CA . VAL A 1 187 ? -35.664 -0.321 -29.878 1.00 54.69 187 VAL A CA 1
ATOM 1514 C C . VAL A 1 187 ? -34.641 -0.591 -31.012 1.00 55.48 187 VAL A C 1
ATOM 1515 O O . VAL A 1 187 ? -34.964 -1.256 -32.010 1.00 57.20 187 VAL A O 1
ATOM 1519 N N . LYS A 1 188 ? -33.446 -0.008 -30.910 1.00 54.77 188 LYS A N 1
ATOM 1520 C CA . LYS A 1 188 ? -32.547 -0.021 -32.058 1.00 59.43 188 LYS A CA 1
ATOM 1521 C C . LYS A 1 188 ? -31.774 -1.323 -32.237 1.00 61.41 188 LYS A C 1
ATOM 1522 O O . LYS A 1 188 ? -31.716 -1.871 -33.353 1.00 63.17 188 LYS A O 1
ATOM 1528 N N . THR A 1 189 ? -31.203 -1.838 -31.152 1.00 57.70 189 THR A N 1
ATOM 1529 C CA . THR A 1 189 ? -30.471 -3.089 -31.229 1.00 58.08 189 THR A CA 1
ATOM 1530 C C . THR A 1 189 ? -31.371 -4.217 -30.790 1.00 60.32 189 THR A C 1
ATOM 1531 O O . THR A 1 189 ? -31.843 -4.242 -29.653 1.00 63.46 189 THR A O 1
ATOM 1535 N N . PRO A 1 190 ? -31.635 -5.154 -31.709 1.00 60.29 190 PRO A N 1
ATOM 1536 C CA . PRO A 1 190 ? -32.610 -6.229 -31.497 1.00 61.98 190 PRO A CA 1
ATOM 1537 C C . PRO A 1 190 ? -32.217 -7.165 -30.350 1.00 59.88 190 PRO A C 1
ATOM 1538 O O . PRO A 1 190 ? -33.096 -7.677 -29.666 1.00 59.73 190 PRO A O 1
ATOM 1542 N N . ARG A 1 191 ? -30.926 -7.402 -30.157 1.00 60.18 191 ARG A N 1
ATOM 1543 C CA . ARG A 1 191 ? -30.494 -8.361 -29.149 1.00 61.27 191 ARG A CA 1
ATOM 1544 C C . ARG A 1 191 ? -29.655 -7.701 -28.052 1.00 56.56 191 ARG A C 1
ATOM 1545 O O . ARG A 1 191 ? -28.699 -6.970 -28.342 1.00 57.72 191 ARG A O 1
ATOM 1553 N N . LEU A 1 192 ? -29.997 -7.981 -26.790 1.00 53.00 192 LEU A N 1
ATOM 1554 C CA . LEU A 1 192 ? -29.306 -7.390 -25.645 1.00 51.51 192 LEU A CA 1
ATOM 1555 C C . LEU A 1 192 ? -29.018 -8.410 -24.554 1.00 51.28 192 LEU A C 1
ATOM 1556 O O . LEU A 1 192 ? -29.906 -9.112 -24.092 1.00 50.28 192 LEU A O 1
ATOM 1561 N N . ILE A 1 193 ? -27.765 -8.440 -24.108 1.00 52.08 193 ILE A N 1
ATOM 1562 C CA . ILE A 1 193 ? -27.324 -9.363 -23.069 1.00 50.27 193 ILE A CA 1
ATOM 1563 C C . ILE A 1 193 ? -26.639 -8.631 -21.904 1.00 47.29 193 ILE A C 1
ATOM 1564 O O . ILE A 1 193 ? -25.729 -7.850 -22.111 1.00 45.91 193 ILE A O 1
ATOM 1569 N N . ILE A 1 194 ? -27.152 -8.843 -20.693 1.00 45.75 194 ILE A N 1
ATOM 1570 C CA . ILE A 1 194 ? -26.605 -8.274 -19.473 1.00 45.93 194 ILE A CA 1
ATOM 1571 C C . ILE A 1 194 ? -25.808 -9.344 -18.744 1.00 47.02 194 ILE A C 1
ATOM 1572 O O . ILE A 1 194 ? -26.352 -10.302 -18.188 1.00 47.95 194 ILE A O 1
ATOM 1577 N N . LYS A 1 195 ? -24.499 -9.173 -18.757 1.00 46.60 195 LYS A N 1
ATOM 1578 C CA . LYS A 1 195 ? -23.604 -10.160 -18.209 1.00 49.82 195 LYS A CA 1
ATOM 1579 C C . LYS A 1 195 ? -23.229 -9.791 -16.775 1.00 46.13 195 LYS A C 1
ATOM 1580 O O . LYS A 1 195 ? -22.934 -8.625 -16.456 1.00 42.45 195 LYS A O 1
ATOM 1586 N N . HIS A 1 196 ? -23.269 -10.786 -15.901 1.00 45.82 196 HIS A N 1
ATOM 1587 C CA . HIS A 1 196 ? -22.981 -10.547 -14.498 1.00 43.77 196 HIS A CA 1
ATOM 1588 C C . HIS A 1 196 ? -21.492 -10.570 -14.231 1.00 44.23 196 HIS A C 1
ATOM 1589 O O . HIS A 1 196 ? -20.902 -11.645 -14.124 1.00 47.58 196 HIS A O 1
ATOM 1596 N N . ILE A 1 197 ? -20.881 -9.395 -14.098 1.00 40.71 197 ILE A N 1
ATOM 1597 C CA . ILE A 1 197 ? -19.432 -9.340 -13.792 1.00 38.80 197 ILE A CA 1
ATOM 1598 C C . ILE A 1 197 ? -19.188 -8.383 -12.648 1.00 38.86 197 ILE A C 1
ATOM 1599 O O . ILE A 1 197 ? -19.179 -7.155 -12.851 1.00 40.29 197 ILE A O 1
ATOM 1604 N N . PHE A 1 198 ? -18.983 -8.930 -11.441 1.00 36.99 198 PHE A N 1
ATOM 1605 C CA . PHE A 1 198 ? -18.926 -8.074 -10.258 1.00 35.88 198 PHE A CA 1
ATOM 1606 C C . PHE A 1 198 ? -17.499 -7.626 -9.902 1.00 35.43 198 PHE A C 1
ATOM 1607 O O . PHE A 1 198 ? -17.305 -6.921 -8.909 1.00 37.66 198 PHE A O 1
ATOM 1615 N N . ASP A 1 199 ? -16.521 -8.028 -10.711 1.00 36.06 199 ASP A N 1
ATOM 1616 C CA . ASP A 1 199 ? -15.114 -7.642 -10.511 1.00 37.73 199 ASP A CA 1
ATOM 1617 C C . ASP A 1 199 ? -14.633 -6.915 -11.771 1.00 36.09 199 ASP A C 1
ATOM 1618 O O . ASP A 1 199 ? -14.617 -7.513 -12.831 1.00 35.77 199 ASP A O 1
ATOM 1623 N N . PRO A 1 200 ? -14.303 -5.611 -11.657 1.00 33.57 200 PRO A N 1
ATOM 1624 C CA . PRO A 1 200 ? -13.937 -4.749 -12.794 1.00 33.62 200 PRO A CA 1
ATOM 1625 C C . PRO A 1 200 ? -12.622 -5.165 -13.491 1.00 38.94 200 PRO A C 1
ATOM 1626 O O . PRO A 1 200 ? -12.402 -4.816 -14.676 1.00 36.96 200 PRO A O 1
ATOM 1630 N N . SER A 1 201 ? -11.761 -5.911 -12.807 1.00 41.17 201 SER A N 1
ATOM 1631 C CA . SER A 1 201 ? -10.558 -6.379 -13.491 1.00 42.00 201 SER A CA 1
ATOM 1632 C C . SER A 1 201 ? -10.975 -7.438 -14.532 1.00 41.14 201 SER A C 1
ATOM 1633 O O . SER A 1 201 ? -10.361 -7.587 -15.596 1.00 37.58 201 SER A O 1
ATOM 1636 N N . ILE A 1 202 ? -12.047 -8.173 -14.235 1.00 42.92 202 ILE A N 1
ATOM 1637 C CA . ILE A 1 202 ? -12.551 -9.159 -15.180 1.00 46.22 202 ILE A CA 1
ATOM 1638 C C . ILE A 1 202 ? -13.311 -8.448 -16.294 1.00 44.39 202 ILE A C 1
ATOM 1639 O O . ILE A 1 202 ? -13.156 -8.788 -17.458 1.00 45.24 202 ILE A O 1
ATOM 1644 N N . ALA A 1 203 ? -14.095 -7.432 -15.935 1.00 44.20 203 ALA A N 1
ATOM 1645 C CA . ALA A 1 203 ? -14.785 -6.612 -16.932 1.00 42.69 203 ALA A CA 1
ATOM 1646 C C . ALA A 1 203 ? -13.787 -5.986 -17.897 1.00 43.03 203 ALA A C 1
ATOM 1647 O O . ALA A 1 203 ? -13.995 -5.953 -19.095 1.00 44.12 203 ALA A O 1
ATOM 1649 N N . SER A 1 204 ? -12.705 -5.480 -17.331 1.00 41.90 204 SER A N 1
ATOM 1650 C CA . SER A 1 204 ? -11.678 -4.796 -18.089 1.00 43.10 204 SER A CA 1
ATOM 1651 C C . SER A 1 204 ? -11.127 -5.732 -19.158 1.00 43.29 204 SER A C 1
ATOM 1652 O O . SER A 1 204 ? -10.983 -5.380 -20.360 1.00 44.62 204 SER A O 1
ATOM 1655 N N . ALA A 1 205 ? -10.866 -6.966 -18.746 1.00 44.56 205 ALA A N 1
ATOM 1656 C CA . ALA A 1 205 ? -10.301 -7.972 -19.653 1.00 45.05 205 ALA A CA 1
ATOM 1657 C C . ALA A 1 205 ? -11.264 -8.343 -20.746 1.00 44.93 205 ALA A C 1
ATOM 1658 O O . ALA A 1 205 ? -10.856 -8.695 -21.853 1.00 43.93 205 ALA A O 1
ATOM 1660 N N . GLU A 1 206 ? -12.553 -8.378 -20.408 1.00 43.53 206 GLU A N 1
ATOM 1661 C CA . GLU A 1 206 ? -13.538 -8.777 -21.387 1.00 43.73 206 GLU A CA 1
ATOM 1662 C C . GLU A 1 206 ? -13.809 -7.649 -22.376 1.00 43.60 206 GLU A C 1
ATOM 1663 O O . GLU A 1 206 ? -14.164 -7.898 -23.538 1.00 45.94 206 GLU A O 1
ATOM 1669 N N . LEU A 1 207 ? -13.609 -6.410 -21.962 1.00 40.75 207 LEU A N 1
ATOM 1670 C CA . LEU A 1 207 ? -13.614 -5.337 -22.943 1.00 42.24 207 LEU A CA 1
ATOM 1671 C C . LEU A 1 207 ? -12.476 -5.575 -23.922 1.00 43.47 207 LEU A C 1
ATOM 1672 O O . LEU A 1 207 ? -12.674 -5.595 -25.138 1.00 43.43 207 LEU A O 1
ATOM 1677 N N . LYS A 1 208 ? -11.285 -5.818 -23.369 1.00 43.97 208 LYS A N 1
ATOM 1678 C CA . LYS A 1 208 ? -10.090 -5.983 -24.191 1.00 45.58 208 LYS A CA 1
ATOM 1679 C C . LYS A 1 208 ? -10.154 -7.158 -25.137 1.00 47.53 208 LYS A C 1
ATOM 1680 O O . LYS A 1 208 ? -9.740 -7.035 -26.284 1.00 49.90 208 LYS A O 1
ATOM 1686 N N . ASN A 1 209 ? -10.698 -8.294 -24.720 1.00 49.29 209 ASN A N 1
ATOM 1687 C CA . ASN A 1 209 ? -10.740 -9.427 -25.650 1.00 52.10 209 ASN A CA 1
ATOM 1688 C C . ASN A 1 209 ? -12.076 -9.541 -26.424 1.00 51.89 209 ASN A C 1
ATOM 1689 O O . ASN A 1 209 ? -12.356 -10.566 -27.047 1.00 51.36 209 ASN A O 1
ATOM 1694 N N . GLY A 1 210 ? -12.882 -8.482 -26.378 1.00 50.80 210 GLY A N 1
ATOM 1695 C CA . GLY A 1 210 ? -14.094 -8.382 -27.181 1.00 53.34 210 GLY A CA 1
ATOM 1696 C C . GLY A 1 210 ? -15.262 -9.238 -26.753 1.00 54.28 210 GLY A C 1
ATOM 1697 O O . GLY A 1 210 ? -16.169 -9.499 -27.546 1.00 52.89 210 GLY A O 1
ATOM 1698 N N . LYS A 1 211 ? -15.253 -9.676 -25.501 1.00 55.01 211 LYS A N 1
ATOM 1699 C CA . LYS A 1 211 ? -16.359 -10.489 -24.985 1.00 56.07 211 LYS A CA 1
ATOM 1700 C C . LYS A 1 211 ? -17.569 -9.648 -24.551 1.00 53.23 211 LYS A C 1
ATOM 1701 O O . LYS A 1 211 ? -18.700 -10.158 -24.442 1.00 52.08 211 LYS A O 1
ATOM 1707 N N . ILE A 1 212 ? -17.332 -8.366 -24.288 1.00 52.91 212 ILE A N 1
ATOM 1708 C CA . ILE A 1 212 ? -18.418 -7.448 -23.937 1.00 53.29 212 ILE A CA 1
ATOM 1709 C C . ILE A 1 212 ? -18.203 -6.111 -24.636 1.00 52.28 212 ILE A C 1
ATOM 1710 O O . ILE A 1 212 ? -17.086 -5.786 -25.028 1.00 43.58 212 ILE A O 1
ATOM 1715 N N . ASP A 1 213 ? -19.280 -5.343 -24.781 1.00 48.73 213 ASP A N 1
ATOM 1716 C CA . ASP A 1 213 ? -19.258 -4.057 -25.475 1.00 43.51 213 ASP A CA 1
ATOM 1717 C C . ASP A 1 213 ? -19.022 -2.882 -24.567 1.00 42.03 213 ASP A C 1
ATOM 1718 O O . ASP A 1 213 ? -18.587 -1.837 -25.015 1.00 47.09 213 ASP A O 1
ATOM 1723 N N . ALA A 1 214 ? -19.388 -3.034 -23.304 1.00 40.87 214 ALA A N 1
ATOM 1724 C CA . ALA A 1 214 ? -19.383 -1.919 -22.344 1.00 40.58 214 ALA A CA 1
ATOM 1725 C C . ALA A 1 214 ? -19.394 -2.428 -20.929 1.00 38.35 214 ALA A C 1
ATOM 1726 O O . ALA A 1 214 ? -20.000 -3.468 -20.658 1.00 38.95 214 ALA A O 1
ATOM 1728 N N . ALA A 1 215 ? -18.778 -1.653 -20.036 1.00 38.85 215 ALA A N 1
ATOM 1729 C CA . ALA A 1 215 ? -18.787 -1.903 -18.585 1.00 38.12 215 ALA A CA 1
ATOM 1730 C C . ALA A 1 215 ? -18.429 -0.624 -17.839 1.00 38.41 215 ALA A C 1
ATOM 1731 O O . ALA A 1 215 ? -17.717 0.249 -18.389 1.00 40.46 215 ALA A O 1
ATOM 1733 N N . LEU A 1 216 ? -18.885 -0.491 -16.591 1.00 33.91 216 LEU A N 1
ATOM 1734 C CA . LEU A 1 216 ? -18.305 0.562 -15.734 1.00 33.64 216 LEU A CA 1
ATOM 1735 C C . LEU A 1 216 ? -16.987 0.026 -15.191 1.00 36.22 216 LEU A C 1
ATOM 1736 O O . LEU A 1 216 ? -16.920 -1.125 -14.727 1.00 37.06 216 LEU A O 1
ATOM 1741 N N . ILE A 1 217 ? -15.955 0.858 -15.250 1.00 34.29 217 ILE A N 1
ATOM 1742 C CA . ILE A 1 217 ? -14.596 0.445 -14.871 1.00 35.71 217 ILE A CA 1
ATOM 1743 C C . ILE A 1 217 ? -13.981 1.318 -13.767 1.00 36.80 217 ILE A C 1
ATOM 1744 O O . ILE A 1 217 ? -13.909 2.550 -13.894 1.00 38.38 217 ILE A O 1
ATOM 1749 N N . ASP A 1 218 ? -13.524 0.689 -12.686 1.00 39.09 218 ASP A N 1
ATOM 1750 C CA . ASP A 1 218 ? -12.875 1.452 -11.620 1.00 39.20 218 ASP A CA 1
ATOM 1751 C C . ASP A 1 218 ? -11.713 2.322 -12.099 1.00 37.89 218 ASP A C 1
ATOM 1752 O O . ASP A 1 218 ? -10.939 1.931 -12.979 1.00 33.93 218 ASP A O 1
ATOM 1757 N N . VAL A 1 219 ? -11.589 3.499 -11.492 1.00 39.24 219 VAL A N 1
ATOM 1758 C CA . VAL A 1 219 ? -10.556 4.449 -11.857 1.00 39.01 219 VAL A CA 1
ATOM 1759 C C . VAL A 1 219 ? -9.159 3.799 -11.784 1.00 41.87 219 VAL A C 1
ATOM 1760 O O . VAL A 1 219 ? -8.263 4.178 -12.540 1.00 43.70 219 VAL A O 1
ATOM 1764 N N . SER A 1 220 ? -8.993 2.764 -10.960 1.00 41.10 220 SER A N 1
ATOM 1765 C CA . SER A 1 220 ? -7.689 2.120 -10.810 1.00 42.48 220 SER A CA 1
ATOM 1766 C C . SER A 1 220 ? -7.268 1.344 -12.049 1.00 43.04 220 SER A C 1
ATOM 1767 O O . SER A 1 220 ? -6.099 0.948 -12.188 1.00 39.90 220 SER A O 1
ATOM 1770 N N . LEU A 1 221 ? -8.213 1.142 -12.956 1.00 41.43 221 LEU A N 1
ATOM 1771 C CA . LEU A 1 221 ? -7.974 0.315 -14.122 1.00 40.74 221 LEU A CA 1
ATOM 1772 C C . LEU A 1 221 ? -8.079 1.082 -15.423 1.00 40.33 221 LEU A C 1
ATOM 1773 O O . LEU A 1 221 ? -7.888 0.493 -16.475 1.00 40.65 221 LEU A O 1
ATOM 1778 N N . LEU A 1 222 ? -8.327 2.394 -15.356 1.00 42.85 222 LEU A N 1
ATOM 1779 C CA . LEU A 1 222 ? -8.642 3.179 -16.564 1.00 46.74 222 LEU A CA 1
ATOM 1780 C C . LEU A 1 222 ? -7.419 3.390 -17.445 1.00 47.76 222 LEU A C 1
ATOM 1781 O O . LEU A 1 222 ? -7.515 3.651 -18.673 1.00 45.61 222 LEU A O 1
ATOM 1786 N N . ASN A 1 223 ? -6.258 3.263 -16.829 1.00 44.20 223 ASN A N 1
ATOM 1787 C CA . ASN A 1 223 ? -5.047 3.494 -17.599 1.00 44.86 223 ASN A CA 1
ATOM 1788 C C . ASN A 1 223 ? -4.913 2.544 -18.791 1.00 40.56 223 ASN A C 1
ATOM 1789 O O . ASN A 1 223 ? -4.342 2.918 -19.815 1.00 39.66 223 ASN A O 1
ATOM 1794 N N . ILE A 1 224 ? -5.419 1.321 -18.692 1.00 38.78 224 ILE A N 1
ATOM 1795 C CA . ILE A 1 224 ? -5.255 0.459 -19.850 1.00 39.54 224 ILE A CA 1
ATOM 1796 C C . ILE A 1 224 ? -6.269 0.749 -20.974 1.00 39.27 224 ILE A C 1
ATOM 1797 O O . ILE A 1 224 ? -6.206 0.082 -22.006 1.00 41.15 224 ILE A O 1
ATOM 1802 N N . PHE A 1 225 ? -7.170 1.730 -20.779 1.00 38.12 225 PHE A N 1
ATOM 1803 C CA . PHE A 1 225 ? -8.117 2.149 -21.848 1.00 39.73 225 PHE A CA 1
ATOM 1804 C C . PHE A 1 225 ? -7.861 3.570 -22.393 1.00 41.44 225 PHE A C 1
ATOM 1805 O O . PHE A 1 225 ? -8.268 3.889 -23.523 1.00 40.47 225 PHE A O 1
ATOM 1813 N N . LYS A 1 226 ? -7.197 4.426 -21.608 1.00 41.49 226 LYS A N 1
ATOM 1814 C CA . LYS A 1 226 ? -7.013 5.832 -22.003 1.00 42.36 226 LYS A CA 1
ATOM 1815 C C . LYS A 1 226 ? -6.230 5.994 -23.296 1.00 48.01 226 LYS A C 1
ATOM 1816 O O . LYS A 1 226 ? -6.395 7.000 -23.980 1.00 51.55 226 LYS A O 1
ATOM 1822 N N . ASN A 1 227 ? -5.383 5.024 -23.647 1.00 45.96 227 ASN A N 1
ATOM 1823 C CA . ASN A 1 227 ? -4.611 5.165 -24.885 1.00 50.00 227 ASN A CA 1
ATOM 1824 C C . ASN A 1 227 ? -5.006 4.147 -25.969 1.00 46.94 227 ASN A C 1
ATOM 1825 O O . ASN A 1 227 ? -4.260 3.914 -26.926 1.00 46.49 227 ASN A O 1
ATOM 1830 N N . ASP A 1 228 ? -6.173 3.532 -25.795 1.00 47.73 228 ASP A N 1
ATOM 1831 C CA . ASP A 1 228 ? -6.688 2.533 -26.717 1.00 45.85 228 ASP A CA 1
ATOM 1832 C C . ASP A 1 228 ? -7.818 3.135 -27.539 1.00 43.55 228 ASP A C 1
ATOM 1833 O O . ASP A 1 228 ? -8.935 3.355 -27.043 1.00 42.85 228 ASP A O 1
ATOM 1838 N N . GLU A 1 229 ? -7.537 3.374 -28.812 1.00 45.75 229 GLU A N 1
ATOM 1839 C CA . GLU A 1 229 ? -8.513 4.029 -29.707 1.00 48.16 229 GLU A CA 1
ATOM 1840 C C . GLU A 1 229 ? -9.745 3.166 -29.954 1.00 48.89 229 GLU A C 1
ATOM 1841 O O . GLU A 1 229 ? -10.734 3.623 -30.595 1.00 48.17 229 GLU A O 1
ATOM 1847 N N . ASN A 1 230 ? -9.686 1.901 -29.547 1.00 45.63 230 ASN A N 1
ATOM 1848 C CA . ASN A 1 230 ? -10.829 1.027 -29.786 1.00 45.98 230 ASN A CA 1
ATOM 1849 C C . ASN A 1 230 ? -11.953 1.313 -28.824 1.00 47.24 230 ASN A C 1
ATOM 1850 O O . ASN A 1 230 ? -13.079 0.853 -29.045 1.00 45.15 230 ASN A O 1
ATOM 1855 N N . PHE A 1 231 ? -11.668 2.114 -27.793 1.00 44.62 231 PHE A N 1
ATOM 1856 C CA . PHE A 1 231 ? -12.631 2.398 -26.745 1.00 46.53 231 PHE A CA 1
ATOM 1857 C C . PHE A 1 231 ? -12.812 3.880 -26.479 1.00 47.88 231 PHE A C 1
ATOM 1858 O O . PHE A 1 231 ? -11.895 4.672 -26.668 1.00 42.12 231 PHE A O 1
ATOM 1866 N N . GLY A 1 232 ? -14.022 4.230 -26.039 1.00 45.67 232 GLY A N 1
ATOM 1867 C CA . GLY A 1 232 ? -14.302 5.548 -25.504 1.00 46.29 232 GLY A CA 1
ATOM 1868 C C . GLY A 1 232 ? -14.479 5.476 -23.986 1.00 43.47 232 GLY A C 1
ATOM 1869 O O . GLY A 1 232 ? -14.659 4.398 -23.438 1.00 42.71 232 GLY A O 1
ATOM 1870 N N . ILE A 1 233 ? -14.375 6.610 -23.301 1.00 43.19 233 ILE A N 1
ATOM 1871 C CA . ILE A 1 233 ? -14.602 6.660 -21.850 1.00 40.13 233 ILE A CA 1
ATOM 1872 C C . ILE A 1 233 ? -15.499 7.845 -21.537 1.00 41.66 233 ILE A C 1
ATOM 1873 O O . ILE A 1 233 ? -15.102 8.989 -21.724 1.00 45.42 233 ILE A O 1
ATOM 1878 N N . LEU A 1 234 ? -16.714 7.569 -21.087 1.00 38.53 234 LEU A N 1
ATOM 1879 C CA . LEU A 1 234 ? -17.661 8.599 -20.711 1.00 42.45 234 LEU A CA 1
ATOM 1880 C C . LEU A 1 234 ? -17.626 8.791 -19.208 1.00 40.42 234 LEU A C 1
ATOM 1881 O O . LEU A 1 234 ? -17.904 7.831 -18.484 1.00 40.13 234 LEU A O 1
ATOM 1886 N N . ARG A 1 235 ? -17.295 10.000 -18.752 1.00 42.21 235 ARG A N 1
ATOM 1887 C CA . ARG A 1 235 ? -17.300 10.308 -17.317 1.00 45.70 235 ARG A CA 1
ATOM 1888 C C . ARG A 1 235 ? -18.697 10.638 -16.885 1.00 45.36 235 ARG A C 1
ATOM 1889 O O . ARG A 1 235 ? -19.299 11.538 -17.458 1.00 49.70 235 ARG A O 1
ATOM 1897 N N . GLU A 1 236 ? -19.218 9.922 -15.894 1.00 41.49 236 GLU A N 1
ATOM 1898 C CA . GLU A 1 236 ? -20.608 10.134 -15.440 1.00 42.73 236 GLU A CA 1
ATOM 1899 C C . GLU A 1 236 ? -20.611 10.613 -13.985 1.00 43.75 236 GLU A C 1
ATOM 1900 O O . GLU A 1 236 ? -19.923 10.030 -13.154 1.00 43.89 236 GLU A O 1
ATOM 1906 N N . LYS A 1 237 ? -21.352 11.683 -13.701 1.00 45.10 237 LYS A N 1
ATOM 1907 C CA . LYS A 1 237 ? -21.517 12.179 -12.331 1.00 44.03 237 LYS A CA 1
ATOM 1908 C C . LYS A 1 237 ? -22.467 11.248 -11.621 1.00 41.48 237 LYS A C 1
ATOM 1909 O O . LYS A 1 237 ? -23.229 10.555 -12.281 1.00 38.25 237 LYS A O 1
ATOM 1915 N N . SER A 1 238 ? -22.427 11.193 -10.284 1.00 40.01 238 SER A N 1
ATOM 1916 C CA . SER A 1 238 ? -23.383 10.321 -9.591 1.00 38.28 238 SER A CA 1
ATOM 1917 C C . SER A 1 238 ? -23.681 10.836 -8.202 1.00 36.27 238 SER A C 1
ATOM 1918 O O . SER A 1 238 ? -22.899 11.602 -7.643 1.00 37.31 238 SER A O 1
ATOM 1921 N N . ALA A 1 239 ? -24.753 10.325 -7.619 1.00 36.86 239 ALA A N 1
ATOM 1922 C CA . ALA A 1 239 ? -25.119 10.649 -6.236 1.00 36.63 239 ALA A CA 1
ATOM 1923 C C . ALA A 1 239 ? -24.628 9.531 -5.307 1.00 35.97 239 ALA A C 1
ATOM 1924 O O . ALA A 1 239 ? -25.023 9.431 -4.138 1.00 33.20 239 ALA A O 1
ATOM 1926 N N . ASP A 1 240 ? -23.778 8.666 -5.852 1.00 35.36 240 ASP A N 1
ATOM 1927 C CA . ASP A 1 240 ? -23.277 7.515 -5.120 1.00 32.70 240 ASP A CA 1
ATOM 1928 C C . ASP A 1 240 ? -22.112 7.882 -4.195 1.00 31.71 240 ASP A C 1
ATOM 1929 O O . ASP A 1 240 ? -21.119 8.428 -4.670 1.00 32.62 240 ASP A O 1
ATOM 1934 N N . TYR A 1 241 ? -22.210 7.581 -2.904 1.00 30.84 241 TYR A N 1
ATOM 1935 C CA . TYR A 1 241 ? -21.046 7.833 -1.989 1.00 30.73 241 TYR A CA 1
ATOM 1936 C C . TYR A 1 241 ? -20.510 6.546 -1.336 1.00 28.79 241 TYR A C 1
ATOM 1937 O O . TYR A 1 241 ? -21.214 5.539 -1.246 1.00 25.92 241 TYR A O 1
ATOM 1946 N N . ARG A 1 242 ? -19.245 6.572 -0.892 1.00 30.04 242 ARG A N 1
ATOM 1947 C CA . ARG A 1 242 ? -18.657 5.491 -0.121 1.00 31.27 242 ARG A CA 1
ATOM 1948 C C . ARG A 1 242 ? -18.437 5.995 1.299 1.00 28.14 242 ARG A C 1
ATOM 1949 O O . ARG A 1 242 ? -18.181 7.161 1.489 1.00 26.95 242 ARG A O 1
ATOM 1957 N N . ALA A 1 243 ? -18.556 5.095 2.260 1.00 25.79 243 ALA A N 1
ATOM 1958 C CA . ALA A 1 243 ? -18.441 5.430 3.692 1.00 24.08 243 ALA A CA 1
ATOM 1959 C C . ALA A 1 243 ? -18.046 4.208 4.472 1.00 27.68 243 ALA A C 1
ATOM 1960 O O . ALA A 1 243 ? -18.252 3.090 3.983 1.00 28.78 243 ALA A O 1
ATOM 1962 N N . LEU A 1 244 ? -17.481 4.408 5.688 1.00 23.05 244 LEU A N 1
ATOM 1963 C CA . LEU A 1 244 ? -17.357 3.329 6.654 1.00 27.20 244 LEU A CA 1
ATOM 1964 C C . LEU A 1 244 ? -18.668 3.256 7.443 1.00 27.37 244 LEU A C 1
ATOM 1965 O O . LEU A 1 244 ? -19.029 4.229 8.106 1.00 24.55 244 LEU A O 1
ATOM 1970 N N . MET A 1 245 ? -19.348 2.110 7.374 1.00 25.59 245 MET A N 1
ATOM 1971 C CA . MET A 1 245 ? -20.582 1.853 8.168 1.00 27.22 245 MET A CA 1
ATOM 1972 C C . MET A 1 245 ? -20.135 1.368 9.545 1.00 27.07 245 MET A C 1
ATOM 1973 O O . MET A 1 245 ? -19.512 0.326 9.615 1.00 28.16 245 MET A O 1
ATOM 1978 N N . PHE A 1 246 ? -20.490 2.068 10.625 1.00 27.34 246 PHE A N 1
ATOM 1979 C CA . PHE A 1 246 ? -20.306 1.550 11.992 1.00 27.99 246 PHE A CA 1
ATOM 1980 C C . PHE A 1 246 ? -21.400 0.578 12.345 1.00 28.09 246 PHE A C 1
ATOM 1981 O O . PHE A 1 246 ? -22.612 0.865 12.105 1.00 25.43 246 PHE A O 1
ATOM 1989 N N . ASN A 1 247 ? -21.040 -0.563 12.914 1.00 25.71 247 ASN A N 1
ATOM 1990 C CA . ASN A 1 247 ? -22.052 -1.431 13.466 1.00 28.85 247 ASN A CA 1
ATOM 1991 C C . ASN A 1 247 ? -22.274 -0.979 14.909 1.00 28.50 247 ASN A C 1
ATOM 1992 O O . ASN A 1 247 ? -21.380 -1.049 15.756 1.00 25.39 247 ASN A O 1
ATOM 1997 N N . LEU A 1 248 ? -23.473 -0.521 15.199 1.00 26.95 248 LEU A N 1
ATOM 1998 C CA . LEU A 1 248 ? -23.693 0.094 16.508 1.00 25.91 248 LEU A CA 1
ATOM 1999 C C . LEU A 1 248 ? -23.860 -0.964 17.592 1.00 24.22 248 LEU A C 1
ATOM 2000 O O . LEU A 1 248 ? -23.899 -0.595 18.777 1.00 29.28 248 LEU A O 1
ATOM 2005 N N . ASP A 1 249 ? -23.954 -2.266 17.236 1.00 23.20 249 ASP A N 1
ATOM 2006 C CA . ASP A 1 249 ? -23.957 -3.316 18.246 1.00 22.78 249 ASP A CA 1
ATOM 2007 C C . ASP A 1 249 ? -22.533 -3.532 18.836 1.00 29.83 249 ASP A C 1
ATOM 2008 O O . ASP A 1 249 ? -22.380 -4.183 19.873 1.00 29.01 249 ASP A O 1
ATOM 2013 N N . ASN A 1 250 ? -21.513 -3.051 18.142 1.00 26.31 250 ASN A N 1
ATOM 2014 C CA . ASN A 1 250 ? -20.111 -3.287 18.587 1.00 24.57 250 ASN A CA 1
ATOM 2015 C C . ASN A 1 250 ? -19.810 -2.524 19.870 1.00 26.84 250 ASN A C 1
ATOM 2016 O O . ASN A 1 250 ? -20.167 -1.352 19.972 1.00 24.02 250 ASN A O 1
ATOM 2021 N N . GLU A 1 251 ? -19.127 -3.149 20.843 1.00 34.18 251 GLU A N 1
ATOM 2022 C CA . GLU A 1 251 ? -18.959 -2.530 22.176 1.00 37.21 251 GLU A CA 1
ATOM 2023 C C . GLU A 1 251 ? -18.178 -1.201 22.123 1.00 36.18 251 GLU A C 1
ATOM 2024 O O . GLU A 1 251 ? -18.467 -0.260 22.874 1.00 34.18 251 GLU A O 1
ATOM 2030 N N . PHE A 1 252 ? -17.261 -1.074 21.159 1.00 34.05 252 PHE A N 1
ATOM 2031 C CA . PHE A 1 252 ? -16.511 0.157 21.041 1.00 29.57 252 PHE A CA 1
ATOM 2032 C C . PHE A 1 252 ? -17.217 1.144 20.152 1.00 28.58 252 PHE A C 1
ATOM 2033 O O . PHE A 1 252 ? -17.337 2.334 20.496 1.00 28.13 252 PHE A O 1
ATOM 2041 N N . LEU A 1 253 ? -17.653 0.677 18.983 1.00 26.96 253 LEU A N 1
ATOM 2042 C CA . LEU A 1 253 ? -18.247 1.572 18.002 1.00 27.02 253 LEU A CA 1
ATOM 2043 C C . LEU A 1 253 ? -19.598 2.144 18.487 1.00 30.99 253 LEU A C 1
ATOM 2044 O O . LEU A 1 253 ? -19.993 3.220 18.034 1.00 28.26 253 LEU A O 1
ATOM 2049 N N . LYS A 1 254 ? -20.278 1.488 19.441 1.00 26.09 254 LYS A N 1
ATOM 2050 C CA . LYS A 1 254 ? -21.525 2.117 19.904 1.00 25.45 254 LYS A CA 1
ATOM 2051 C C . LYS A 1 254 ? -21.269 3.491 20.545 1.00 28.60 254 LYS A C 1
ATOM 2052 O O . LYS A 1 254 ? -22.147 4.339 20.571 1.00 28.05 254 LYS A O 1
ATOM 2058 N N . ASP A 1 255 ? -20.060 3.695 21.073 1.00 29.19 255 ASP A N 1
ATOM 2059 C CA . ASP A 1 255 ? -19.727 4.893 21.825 1.00 29.51 255 ASP A CA 1
ATOM 2060 C C . ASP A 1 255 ? -19.591 6.120 20.936 1.00 28.88 255 ASP A C 1
ATOM 2061 O O . ASP A 1 255 ? -18.756 6.181 20.018 1.00 28.85 255 ASP A O 1
ATOM 2066 N N . LEU A 1 256 ? -20.371 7.133 21.256 1.00 29.04 256 LEU A N 1
ATOM 2067 C CA . LEU A 1 256 ? -20.392 8.373 20.460 1.00 28.53 256 LEU A CA 1
ATOM 2068 C C . LEU A 1 256 ? -18.987 8.982 20.304 1.00 28.66 256 LEU A C 1
ATOM 2069 O O . LEU A 1 256 ? -18.554 9.352 19.197 1.00 30.85 256 LEU A O 1
ATOM 2074 N N . LYS A 1 257 ? -18.258 9.077 21.403 1.00 29.25 257 LYS A N 1
ATOM 2075 C CA . LYS A 1 257 ? -16.908 9.662 21.340 1.00 29.98 257 LYS A CA 1
ATOM 2076 C C . LYS A 1 257 ? -15.986 8.854 20.444 1.00 30.25 257 LYS A C 1
ATOM 2077 O O . LYS A 1 257 ? -15.118 9.411 19.784 1.00 32.67 257 LYS A O 1
ATOM 2083 N N . VAL A 1 258 ? -16.138 7.535 20.456 1.00 28.20 258 VAL A N 1
ATOM 2084 C CA . VAL A 1 258 ? -15.297 6.672 19.609 1.00 29.44 258 VAL A CA 1
ATOM 2085 C C . VAL A 1 258 ? -15.606 6.914 18.116 1.00 28.70 258 VAL A C 1
ATOM 2086 O O . VAL A 1 258 ? -14.716 7.094 17.292 1.00 27.12 258 VAL A O 1
ATOM 2090 N N . ARG A 1 259 ? -16.887 6.979 17.769 1.00 27.39 259 ARG A N 1
ATOM 2091 C CA . ARG A 1 259 ? -17.263 7.196 16.392 1.00 28.39 259 ARG A CA 1
ATOM 2092 C C . ARG A 1 259 ? -16.835 8.596 15.932 1.00 30.66 259 ARG A C 1
ATOM 2093 O O . ARG A 1 259 ? -16.366 8.764 14.802 1.00 30.56 259 ARG A O 1
ATOM 2101 N N . GLN A 1 260 ? -16.942 9.596 16.807 1.00 28.34 260 GLN A N 1
ATOM 2102 C CA . GLN A 1 260 ? -16.467 10.916 16.420 1.00 29.52 260 GLN A CA 1
ATOM 2103 C C . GLN A 1 260 ? -14.932 10.905 16.247 1.00 33.77 260 GLN A C 1
ATOM 2104 O O . GLN A 1 260 ? -14.366 11.505 15.337 1.00 34.79 260 GLN A O 1
ATOM 2110 N N . ALA A 1 261 ? -14.264 10.215 17.145 1.00 32.40 261 ALA A N 1
ATOM 2111 C CA . ALA A 1 261 ? -12.801 10.158 17.073 1.00 34.11 261 ALA A CA 1
ATOM 2112 C C . ALA A 1 261 ? -12.348 9.528 15.745 1.00 35.71 261 ALA A C 1
ATOM 2113 O O . ALA A 1 261 ? -11.420 10.035 15.093 1.00 33.40 261 ALA A O 1
ATOM 2115 N N . LEU A 1 262 ? -12.990 8.432 15.341 1.00 32.64 262 LEU A N 1
ATOM 2116 C CA . LEU A 1 262 ? -12.621 7.773 14.092 1.00 35.25 262 LEU A CA 1
ATOM 2117 C C . LEU A 1 262 ? -12.869 8.677 12.877 1.00 35.21 262 LEU A C 1
ATOM 2118 O O . LEU A 1 262 ? -12.111 8.651 11.899 1.00 33.95 262 LEU A O 1
ATOM 2123 N N . ASN A 1 263 ? -13.898 9.508 12.952 1.00 36.98 263 ASN A N 1
ATOM 2124 C CA . ASN A 1 263 ? -14.120 10.497 11.897 1.00 36.36 263 ASN A CA 1
ATOM 2125 C C . ASN A 1 263 ? -12.981 11.531 11.844 1.00 38.56 263 ASN A C 1
ATOM 2126 O O . ASN A 1 263 ? -12.465 11.812 10.770 1.00 36.23 263 ASN A O 1
ATOM 2131 N N . TYR A 1 264 ? -12.571 12.061 12.999 1.00 38.07 264 TYR A N 1
ATOM 2132 C CA . TYR A 1 264 ? -11.482 13.060 13.054 1.00 35.51 264 TYR A CA 1
ATOM 2133 C C . TYR A 1 264 ? -10.141 12.478 12.622 1.00 32.97 264 TYR A C 1
ATOM 2134 O O . TYR A 1 264 ? -9.190 13.223 12.275 1.00 34.03 264 TYR A O 1
ATOM 2143 N N . ALA A 1 265 ? -10.052 11.151 12.623 1.00 40.51 265 ALA A N 1
ATOM 2144 C CA . ALA A 1 265 ? -8.802 10.473 12.345 1.00 42.72 265 ALA A CA 1
ATOM 2145 C C . ALA A 1 265 ? -8.480 10.364 10.853 1.00 41.81 265 ALA A C 1
ATOM 2146 O O . ALA A 1 265 ? -7.331 10.136 10.481 1.00 41.06 265 ALA A O 1
ATOM 2148 N N . VAL A 1 266 ? -9.491 10.473 10.006 1.00 39.66 266 VAL A N 1
ATOM 2149 C CA . VAL A 1 266 ? -9.293 10.190 8.580 1.00 40.56 266 VAL A CA 1
ATOM 2150 C C . VAL A 1 266 ? -9.055 11.464 7.753 1.00 39.80 266 VAL A C 1
ATOM 2151 O O . VAL A 1 266 ? -9.869 12.386 7.770 1.00 40.64 266 VAL A O 1
ATOM 2155 N N . ASP A 1 267 ? -7.953 11.507 7.014 1.00 41.16 267 ASP A N 1
ATOM 2156 C CA . ASP A 1 267 ? -7.663 12.635 6.130 1.00 46.45 267 ASP A CA 1
ATOM 2157 C C . ASP A 1 267 ? -8.327 12.385 4.783 1.00 47.13 267 ASP A C 1
ATOM 2158 O O . ASP A 1 267 ? -7.712 11.823 3.864 1.00 49.29 267 ASP A O 1
ATOM 2163 N N . LYS A 1 268 ? -9.592 12.796 4.690 1.00 44.06 268 LYS A N 1
ATOM 2164 C CA . LYS A 1 268 ? -10.413 12.555 3.512 1.00 42.72 268 LYS A CA 1
ATOM 2165 C C . LYS A 1 268 ? -9.871 13.286 2.290 1.00 46.49 268 LYS A C 1
ATOM 2166 O O . LYS A 1 268 ? -9.979 12.784 1.167 1.00 49.57 268 LYS A O 1
ATOM 2172 N N . GLU A 1 269 ? -9.312 14.477 2.483 1.00 49.17 269 GLU A N 1
ATOM 2173 C CA . GLU A 1 269 ? -8.770 15.212 1.332 1.00 54.34 269 GLU A CA 1
ATOM 2174 C C . GLU A 1 269 ? -7.685 14.396 0.642 1.00 55.50 269 GLU A C 1
ATOM 2175 O O . GLU A 1 269 ? -7.647 14.312 -0.583 1.00 53.55 269 GLU A O 1
ATOM 2181 N N . SER A 1 270 ? -6.828 13.757 1.433 1.00 57.52 270 SER A N 1
ATOM 2182 C CA . SER A 1 270 ? -5.755 12.959 0.870 1.00 61.41 270 SER A CA 1
ATOM 2183 C C . SER A 1 270 ? -6.250 11.738 0.084 1.00 60.13 270 SER A C 1
ATOM 2184 O O . SER A 1 270 ? -5.651 11.362 -0.927 1.00 60.23 270 SER A O 1
ATOM 2187 N N . ILE A 1 271 ? -7.336 11.125 0.543 1.00 58.18 271 ILE A N 1
ATOM 2188 C CA . ILE A 1 271 ? -7.914 9.964 -0.127 1.00 57.69 271 ILE A CA 1
ATOM 2189 C C . ILE A 1 271 ? -8.433 10.288 -1.523 1.00 62.48 271 ILE A C 1
ATOM 2190 O O . ILE A 1 271 ? -8.152 9.582 -2.500 1.00 66.13 271 ILE A O 1
ATOM 2195 N N . VAL A 1 272 ? -9.214 11.353 -1.614 1.00 58.99 272 VAL A N 1
ATOM 2196 C CA . VAL A 1 272 ? -9.779 11.741 -2.885 1.00 57.50 272 VAL A CA 1
ATOM 2197 C C . VAL A 1 272 ? -8.699 12.197 -3.845 1.00 61.45 272 VAL A C 1
ATOM 2198 O O . VAL A 1 272 ? -8.714 11.856 -5.036 1.00 63.61 272 VAL A O 1
ATOM 2202 N N . LYS A 1 273 ? -7.759 12.980 -3.328 1.00 62.47 273 LYS A N 1
ATOM 2203 C CA . LYS A 1 273 ? -6.650 13.450 -4.129 1.00 64.77 273 LYS A CA 1
ATOM 2204 C C . LYS A 1 273 ? -5.858 12.272 -4.674 1.00 63.29 273 LYS A C 1
ATOM 2205 O O . LYS A 1 273 ? -5.592 12.194 -5.877 1.00 64.78 273 LYS A O 1
ATOM 2211 N N . ASN A 1 274 ? -5.489 11.346 -3.794 1.00 59.58 274 ASN A N 1
ATOM 2212 C CA . ASN A 1 274 ? -4.508 10.335 -4.162 1.00 62.46 274 ASN A CA 1
ATOM 2213 C C . ASN A 1 274 ? -5.072 9.016 -4.669 1.00 59.25 274 ASN A C 1
ATOM 2214 O O . ASN A 1 274 ? -4.637 8.521 -5.708 1.00 61.41 274 ASN A O 1
ATOM 2219 N N . LEU A 1 275 ? -6.013 8.424 -3.951 1.00 50.45 275 LEU A N 1
ATOM 2220 C CA . LEU A 1 275 ? -6.543 7.142 -4.393 1.00 51.77 275 LEU A CA 1
ATOM 2221 C C . LEU A 1 275 ? -7.480 7.280 -5.591 1.00 54.81 275 LEU A C 1
ATOM 2222 O O . LEU A 1 275 ? -7.397 6.508 -6.571 1.00 56.67 275 LEU A O 1
ATOM 2227 N N . LEU A 1 276 ? -8.332 8.295 -5.524 1.00 53.99 276 LEU A N 1
ATOM 2228 C CA . LEU A 1 276 ? -9.455 8.390 -6.438 1.00 55.61 276 LEU A CA 1
ATOM 2229 C C . LEU A 1 276 ? -9.185 9.307 -7.580 1.00 59.91 276 LEU A C 1
ATOM 2230 O O . LEU A 1 276 ? -10.056 9.486 -8.433 1.00 58.21 276 LEU A O 1
ATOM 2235 N N . HIS A 1 277 ? -8.009 9.927 -7.556 1.00 65.77 277 HIS A N 1
ATOM 2236 C CA . HIS A 1 277 ? -7.494 10.686 -8.697 1.00 71.15 277 HIS A CA 1
ATOM 2237 C C . HIS A 1 277 ? -8.492 11.707 -9.194 1.00 70.24 277 HIS A C 1
ATOM 2238 O O . HIS A 1 277 ? -8.673 11.865 -10.401 1.00 69.49 277 HIS A O 1
ATOM 2245 N N . ASP A 1 278 ? -9.183 12.342 -8.258 1.00 71.15 278 ASP A N 1
ATOM 2246 C CA . ASP A 1 278 ? -10.191 13.357 -8.580 1.00 77.45 278 ASP A CA 1
ATOM 2247 C C . ASP A 1 278 ? -11.330 12.842 -9.524 1.00 66.28 278 ASP A C 1
ATOM 2248 O O . ASP A 1 278 ? -11.919 13.593 -10.312 1.00 67.84 278 ASP A O 1
ATOM 2253 N N . TYR A 1 279 ? -11.586 11.536 -9.447 1.00 61.74 279 TYR A N 1
ATOM 2254 C CA . TYR A 1 279 ? -12.819 10.930 -9.939 1.00 53.72 279 TYR A CA 1
ATOM 2255 C C . TYR A 1 279 ? -13.804 10.858 -8.778 1.00 46.33 279 TYR A C 1
ATOM 2256 O O . TYR A 1 279 ? -14.660 9.960 -8.702 1.00 42.13 279 TYR A O 1
ATOM 2265 N N . ALA A 1 280 ? -13.676 11.809 -7.857 1.00 47.10 280 ALA A N 1
ATOM 2266 C CA . ALA A 1 280 ? -14.463 11.785 -6.616 1.00 45.86 280 ALA A CA 1
ATOM 2267 C C . ALA A 1 280 ? -14.413 13.141 -5.915 1.00 46.84 280 ALA A C 1
ATOM 2268 O O . ALA A 1 280 ? -13.549 13.965 -6.221 1.00 52.21 280 ALA A O 1
ATOM 2270 N N . PHE A 1 281 ? -15.328 13.375 -4.980 1.00 42.50 281 PHE A N 1
ATOM 2271 C CA . PHE A 1 281 ? -15.200 14.542 -4.130 1.00 40.32 281 PHE A CA 1
ATOM 2272 C C . PHE A 1 281 ? -15.475 14.091 -2.693 1.00 38.20 281 PHE A C 1
ATOM 2273 O O . PHE A 1 281 ? -16.140 13.067 -2.466 1.00 43.82 281 PHE A O 1
ATOM 2281 N N . VAL A 1 282 ? -14.868 14.796 -1.739 1.00 40.70 282 VAL A N 1
ATOM 2282 C CA . VAL A 1 282 ? -15.024 14.437 -0.321 1.00 37.51 282 VAL A CA 1
ATOM 2283 C C . VAL A 1 282 ? -16.504 14.482 0.087 1.00 36.60 282 VAL A C 1
ATOM 2284 O O . VAL A 1 282 ? -17.185 15.462 -0.223 1.00 39.95 282 VAL A O 1
ATOM 2288 N N . ALA A 1 283 ? -16.979 13.420 0.759 1.00 36.20 283 ALA A N 1
ATOM 2289 C CA . ALA A 1 283 ? -18.321 13.324 1.301 1.00 35.23 283 ALA A CA 1
ATOM 2290 C C . ALA A 1 283 ? -18.353 13.586 2.814 1.00 35.12 283 ALA A C 1
ATOM 2291 O O . ALA A 1 283 ? -17.438 13.207 3.550 1.00 33.68 283 ALA A O 1
ATOM 2293 N N . ASN A 1 284 ? -19.451 14.180 3.259 1.00 34.44 284 ASN A N 1
ATOM 2294 C CA . ASN A 1 284 ? -19.701 14.475 4.668 1.00 33.25 284 ASN A CA 1
ATOM 2295 C C . ASN A 1 284 ? -21.097 14.063 5.079 1.00 33.57 284 ASN A C 1
ATOM 2296 O O . ASN A 1 284 ? -21.353 13.796 6.241 1.00 31.48 284 ASN A O 1
ATOM 2301 N N . HIS A 1 285 ? -22.012 14.014 4.125 1.00 32.45 285 HIS A N 1
ATOM 2302 C CA . HIS A 1 285 ? -23.371 13.562 4.462 1.00 34.13 285 HIS A CA 1
ATOM 2303 C C . HIS A 1 285 ? -24.064 12.989 3.201 1.00 36.71 285 HIS A C 1
ATOM 2304 O O . HIS A 1 285 ? -23.474 13.019 2.126 1.00 38.59 285 HIS A O 1
ATOM 2311 N N . PRO A 1 286 ? -25.279 12.413 3.336 1.00 35.95 286 PRO A N 1
ATOM 2312 C CA . PRO A 1 286 ? -25.712 11.537 2.231 1.00 34.48 286 PRO A CA 1
ATOM 2313 C C . PRO A 1 286 ? -26.583 12.221 1.171 1.00 33.74 286 PRO A C 1
ATOM 2314 O O . PRO A 1 286 ? -27.089 11.550 0.242 1.00 30.72 286 PRO A O 1
ATOM 2318 N N . LEU A 1 287 ? -26.685 13.541 1.242 1.00 32.51 287 LEU A N 1
ATOM 2319 C CA . LEU A 1 287 ? -27.563 14.250 0.317 1.00 34.51 287 LEU A CA 1
ATOM 2320 C C . LEU A 1 287 ? -26.884 15.411 -0.405 1.00 35.94 287 LEU A C 1
ATOM 2321 O O . LEU A 1 287 ? -27.546 16.402 -0.736 1.00 38.81 287 LEU A O 1
ATOM 2326 N N . GLU A 1 288 ? -25.578 15.281 -0.695 1.00 35.35 288 GLU A N 1
ATOM 2327 C CA . GLU A 1 288 ? -24.781 16.407 -1.234 1.00 37.34 288 GLU A CA 1
ATOM 2328 C C . GLU A 1 288 ? -24.914 16.638 -2.752 1.00 40.31 288 GLU A C 1
ATOM 2329 O O . GLU A 1 288 ? -24.295 17.566 -3.323 1.00 40.08 288 GLU A O 1
ATOM 2335 N N . ARG A 1 289 ? -25.717 15.803 -3.397 1.00 39.85 289 ARG A N 1
ATOM 2336 C CA . ARG A 1 289 ? -26.085 16.051 -4.785 1.00 43.09 289 ARG A CA 1
ATOM 2337 C C . ARG A 1 289 ? -27.595 16.265 -4.911 1.00 43.25 289 ARG A C 1
ATOM 2338 O O . ARG A 1 289 ? -28.132 16.323 -6.034 1.00 44.49 289 ARG A O 1
A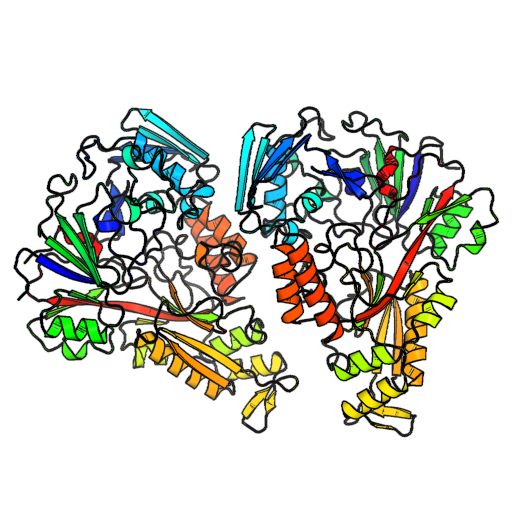TOM 2346 N N . SER A 1 290 ? -28.232 16.498 -3.773 1.00 38.99 290 SER A N 1
ATOM 2347 C CA . SER A 1 290 ? -29.684 16.755 -3.704 1.00 36.24 290 SER A CA 1
ATOM 2348 C C . SER A 1 290 ? -30.081 18.218 -3.536 1.00 42.10 290 SER A C 1
ATOM 2349 O O . SER A 1 290 ? -29.304 19.013 -2.996 1.00 44.07 290 SER A O 1
ATOM 2352 N N . TRP A 1 291 ? -31.305 18.575 -3.968 1.00 44.52 291 TRP A N 1
ATOM 2353 C CA . TRP A 1 291 ? -31.851 19.889 -3.651 1.00 46.06 291 TRP A CA 1
ATOM 2354 C C . TRP A 1 291 ? -31.997 20.028 -2.128 1.00 43.35 291 TRP A C 1
ATOM 2355 O O . TRP A 1 291 ? -31.982 21.147 -1.578 1.00 44.70 291 TRP A O 1
ATOM 2366 N N . ALA A 1 292 ? -32.122 18.883 -1.469 1.00 38.00 292 ALA A N 1
ATOM 2367 C CA . ALA A 1 292 ? -32.284 18.798 -0.019 1.00 39.69 292 ALA A CA 1
ATOM 2368 C C . ALA A 1 292 ? -31.010 19.159 0.764 1.00 42.36 292 ALA A C 1
ATOM 2369 O O . ALA A 1 292 ? -31.051 19.267 1.981 1.00 42.39 292 ALA A O 1
ATOM 2371 N N . ASN A 1 293 ? -29.880 19.321 0.077 1.00 41.95 293 ASN A N 1
ATOM 2372 C CA . ASN A 1 293 ? -28.616 19.617 0.755 1.00 41.28 293 ASN A CA 1
ATOM 2373 C C . ASN A 1 293 ? -28.715 20.963 1.481 1.00 43.28 293 ASN A C 1
ATOM 2374 O O . ASN A 1 293 ? -29.063 21.994 0.889 1.00 43.27 293 ASN A O 1
ATOM 2379 N N . SER A 1 294 ? -28.385 20.955 2.770 1.00 43.09 294 SER A N 1
ATOM 2380 C CA . SER A 1 294 ? -28.454 22.189 3.556 1.00 46.95 294 SER A CA 1
ATOM 2381 C C . SER A 1 294 ? -27.299 23.150 3.236 1.00 52.47 294 SER A C 1
ATOM 2382 O O . SER A 1 294 ? -27.361 24.368 3.509 1.00 54.26 294 SER A O 1
ATOM 2385 N N . LYS A 1 295 ? -26.236 22.600 2.664 1.00 55.72 295 LYS A N 1
ATOM 2386 C CA . LYS A 1 295 ? -25.083 23.378 2.200 1.00 65.24 295 LYS A CA 1
ATOM 2387 C C . LYS A 1 295 ? -24.360 24.171 3.289 1.00 71.03 295 LYS A C 1
ATOM 2388 O O . LYS A 1 295 ? -23.237 24.622 3.072 1.00 73.20 295 LYS A O 1
ATOM 2394 N N . ASN A 1 296 ? -24.994 24.360 4.443 1.00 72.90 296 ASN A N 1
ATOM 2395 C CA . ASN A 1 296 ? -24.286 24.917 5.580 1.00 74.74 296 ASN A CA 1
ATOM 2396 C C . ASN A 1 296 ? -24.416 24.020 6.783 1.00 68.37 296 ASN A C 1
ATOM 2397 O O . ASN A 1 296 ? -25.331 24.166 7.594 1.00 70.63 296 ASN A O 1
ATOM 2402 N N . PHE A 1 297 ? -23.487 23.086 6.884 1.00 60.45 297 PHE A N 1
ATOM 2403 C CA . PHE A 1 297 ? -23.516 22.067 7.906 1.00 54.83 297 PHE A CA 1
ATOM 2404 C C . PHE A 1 297 ? -22.141 21.931 8.539 1.00 53.28 297 PHE A C 1
ATOM 2405 O O . PHE A 1 297 ? -21.142 22.403 7.977 1.00 51.54 297 PHE A O 1
ATOM 2413 N N . LYS A 1 298 ? -22.120 21.308 9.720 1.00 50.57 298 LYS A N 1
ATOM 2414 C CA . LYS A 1 298 ? -20.906 21.017 10.464 1.00 48.70 298 LYS A CA 1
ATOM 2415 C C . LYS A 1 298 ? -20.186 19.808 9.864 1.00 43.40 298 LYS A C 1
ATOM 2416 O O . LYS A 1 298 ? -20.815 18.966 9.246 1.00 39.19 298 LYS A O 1
ATOM 2422 N N . ILE A 1 299 ? -18.862 19.752 10.002 1.00 44.30 299 ILE A N 1
ATOM 2423 C CA . ILE A 1 299 ? -18.125 18.570 9.571 1.00 44.22 299 ILE A CA 1
ATOM 2424 C C . ILE A 1 299 ? -17.033 18.181 10.553 1.00 43.14 299 ILE A C 1
ATOM 2425 O O . ILE A 1 299 ? -16.584 18.995 11.380 1.00 41.76 299 ILE A O 1
ATOM 2430 N N . TYR A 1 300 ? -16.584 16.937 10.400 1.00 40.01 300 TYR A N 1
ATOM 2431 C CA . TYR A 1 300 ? -15.432 16.449 11.124 1.00 42.32 300 TYR A CA 1
ATOM 2432 C C . TYR A 1 300 ? -14.188 16.733 10.281 1.00 47.10 300 TYR A C 1
ATOM 2433 O O . TYR A 1 300 ? -13.858 15.942 9.391 1.00 50.29 300 TYR A O 1
ATOM 2442 N N . LYS A 1 301 ? -13.519 17.865 10.527 1.00 47.90 301 LYS A N 1
ATOM 2443 C CA . LYS A 1 301 ? -12.228 18.125 9.860 1.00 51.55 301 LYS A CA 1
ATOM 2444 C C . LYS A 1 301 ? -11.203 17.071 10.255 1.00 53.23 301 LYS A C 1
ATOM 2445 O O . LYS A 1 301 ? -11.269 16.512 11.341 1.00 55.69 301 LYS A O 1
ATOM 2451 N N . TYR A 1 302 ? -10.219 16.831 9.403 1.00 51.46 302 TYR A N 1
ATOM 2452 C CA . TYR A 1 302 ? -9.138 15.923 9.752 1.00 46.45 302 TYR A CA 1
ATOM 2453 C C . TYR A 1 302 ? -8.353 16.510 10.928 1.00 46.74 302 TYR A C 1
ATOM 2454 O O . TYR A 1 302 ? -7.721 17.541 10.782 1.00 48.34 302 TYR A O 1
ATOM 2463 N N . ASP A 1 303 ? -8.394 15.858 12.091 1.00 47.34 303 ASP A N 1
ATOM 2464 C CA . ASP A 1 303 ? -7.743 16.379 13.316 1.00 50.18 303 ASP A CA 1
ATOM 2465 C C . ASP A 1 303 ? -7.395 15.209 14.256 1.00 48.21 303 ASP A C 1
ATOM 2466 O O . ASP A 1 303 ? -8.183 14.838 15.150 1.00 43.05 303 ASP A O 1
ATOM 2471 N N . PRO A 1 304 ? -6.230 14.598 14.023 1.00 48.22 304 PRO A N 1
ATOM 2472 C CA . PRO A 1 304 ? -5.716 13.455 14.769 1.00 47.37 304 PRO A CA 1
ATOM 2473 C C . PRO A 1 304 ? -5.609 13.747 16.264 1.00 50.52 304 PRO A C 1
ATOM 2474 O O . PRO A 1 304 ? -5.835 12.842 17.095 1.00 43.98 304 PRO A O 1
ATOM 2478 N N . LYS A 1 305 ? -5.276 14.994 16.602 1.00 54.06 305 LYS A N 1
ATOM 2479 C CA . LYS A 1 305 ? -5.112 15.358 18.012 1.00 56.40 305 LYS A CA 1
ATOM 2480 C C . LYS A 1 305 ? -6.442 15.313 18.707 1.00 52.53 305 LYS A C 1
ATOM 2481 O O . LYS A 1 305 ? -6.531 14.845 19.840 1.00 49.83 305 LYS A O 1
ATOM 2487 N N . LYS A 1 306 ? -7.471 15.813 18.033 1.00 50.91 306 LYS A N 1
ATOM 2488 C CA . LYS A 1 306 ? -8.815 15.798 18.590 1.00 48.81 306 LYS A CA 1
ATOM 2489 C C . LYS A 1 306 ? -9.315 14.375 18.751 1.00 44.88 306 LYS A C 1
ATOM 2490 O O . LYS A 1 306 ? -10.017 14.067 19.730 1.00 42.81 306 LYS A O 1
ATOM 2496 N N . ALA A 1 307 ? -8.989 13.522 17.773 1.00 42.04 307 ALA A N 1
ATOM 2497 C CA . ALA A 1 307 ? -9.377 12.110 17.848 1.00 39.11 307 ALA A CA 1
ATOM 2498 C C . ALA A 1 307 ? -8.827 11.534 19.150 1.00 39.79 307 ALA A C 1
ATOM 2499 O O . ALA A 1 307 ? -9.579 10.971 19.934 1.00 39.65 307 ALA A O 1
ATOM 2501 N N . GLU A 1 308 ? -7.522 11.716 19.398 1.00 41.06 308 GLU A N 1
ATOM 2502 C CA . GLU A 1 308 ? -6.914 11.189 20.603 1.00 39.89 308 GLU A CA 1
ATOM 2503 C C . GLU A 1 308 ? -7.521 11.797 21.866 1.00 39.51 308 GLU A C 1
ATOM 2504 O O . GLU A 1 308 ? -7.827 11.070 22.787 1.00 39.72 308 GLU A O 1
ATOM 2510 N N . ASP A 1 309 ? -7.750 13.106 21.887 1.00 40.69 309 ASP A N 1
ATOM 2511 C CA . ASP A 1 309 ? -8.381 13.750 23.033 1.00 45.93 309 ASP A CA 1
ATOM 2512 C C . ASP A 1 309 ? -9.764 13.127 23.326 1.00 43.76 309 ASP A C 1
ATOM 2513 O O . ASP A 1 309 ? -10.150 12.949 24.494 1.00 42.11 309 ASP A O 1
ATOM 2518 N N . LEU A 1 310 ? -10.488 12.771 22.267 1.00 39.89 310 LEU A N 1
ATOM 2519 C CA . LEU A 1 310 ? -11.798 12.175 22.420 1.00 39.39 310 LEU A CA 1
ATOM 2520 C C . LEU A 1 310 ? -11.704 10.781 23.004 1.00 36.15 310 LEU A C 1
ATOM 2521 O O . LEU A 1 310 ? -12.544 10.394 23.835 1.00 36.30 310 LEU A O 1
ATOM 2526 N N . LEU A 1 311 ? -10.737 9.997 22.539 1.00 34.30 311 LEU A N 1
ATOM 2527 C CA . LEU A 1 311 ? -10.603 8.634 23.070 1.00 34.62 311 LEU A CA 1
ATOM 2528 C C . LEU A 1 311 ? -10.142 8.687 24.570 1.00 40.01 311 LEU A C 1
ATOM 2529 O O . LEU A 1 311 ? -10.597 7.885 25.388 1.00 38.11 311 LEU A O 1
ATOM 2534 N N . VAL A 1 312 ? -9.268 9.623 24.927 1.00 41.95 312 VAL A N 1
ATOM 2535 C CA . VAL A 1 312 ? -8.910 9.787 26.359 1.00 42.75 312 VAL A CA 1
ATOM 2536 C C . VAL A 1 312 ? -10.200 10.086 27.135 1.00 48.39 312 VAL A C 1
ATOM 25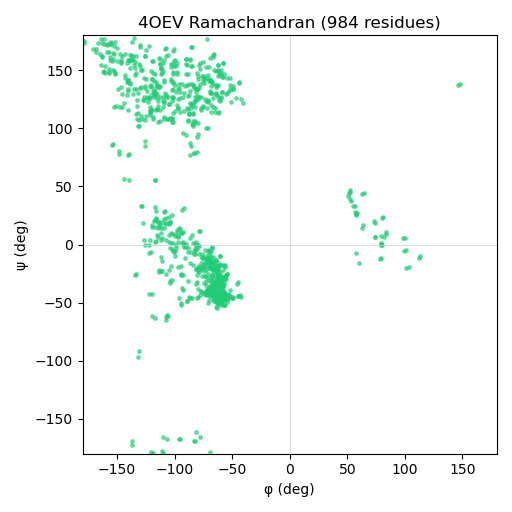37 O O . VAL A 1 312 ? -10.545 9.351 28.088 1.00 46.96 312 VAL A O 1
ATOM 2541 N N . SER A 1 313 ? -10.975 11.045 26.617 1.00 47.16 313 SER A N 1
ATOM 2542 C CA . SER A 1 313 ? -12.218 11.441 27.240 1.00 47.24 313 SER A CA 1
ATOM 2543 C C . SER A 1 313 ? -13.194 10.284 27.388 1.00 45.39 313 SER A C 1
ATOM 2544 O O . SER A 1 313 ? -13.985 10.277 28.326 1.00 48.70 313 SER A O 1
ATOM 2547 N N . ALA A 1 314 ? -13.139 9.307 26.487 1.00 41.61 314 ALA A N 1
ATOM 2548 C CA . ALA A 1 314 ? -14.045 8.167 26.556 1.00 40.89 314 ALA A CA 1
ATOM 2549 C C . ALA A 1 314 ? -13.521 7.111 27.498 1.00 39.55 314 ALA A C 1
ATOM 2550 O O . ALA A 1 314 ? -14.134 6.062 27.668 1.00 40.41 314 ALA A O 1
ATOM 2552 N N . GLY A 1 315 ? -12.385 7.397 28.108 1.00 42.04 315 GLY A N 1
ATOM 2553 C CA . GLY A 1 315 ? -11.827 6.556 29.155 1.00 44.94 315 GLY A CA 1
ATOM 2554 C C . GLY A 1 315 ? -10.715 5.629 28.705 1.00 43.63 315 GLY A C 1
ATOM 2555 O O . GLY A 1 315 ? -10.246 4.826 29.504 1.00 41.82 315 GLY A O 1
ATOM 2556 N N . PHE A 1 316 ? -10.288 5.758 27.445 1.00 42.04 316 PHE A N 1
ATOM 2557 C CA . PHE A 1 316 ? -9.199 4.930 26.909 1.00 41.89 316 PHE A CA 1
ATOM 2558 C C . PHE A 1 316 ? -7.828 5.527 27.238 1.00 42.67 316 PHE A C 1
ATOM 2559 O O . PHE A 1 316 ? -7.682 6.737 27.461 1.00 43.85 316 PHE A O 1
ATOM 2567 N N . LYS A 1 317 ? -6.814 4.671 27.302 1.00 40.39 317 LYS A N 1
ATOM 2568 C CA . LYS A 1 317 ? -5.448 5.135 27.583 1.00 39.62 317 LYS A CA 1
ATOM 2569 C C . LYS A 1 317 ? -4.487 4.352 26.710 1.00 40.14 317 LYS A C 1
ATOM 2570 O O . LYS A 1 317 ? -4.650 3.144 26.593 1.00 41.69 317 LYS A O 1
ATOM 2576 N N . LYS A 1 318 ? -3.531 5.016 26.061 1.00 44.64 318 LYS A N 1
ATOM 2577 C CA . LYS A 1 318 ? -2.524 4.308 25.258 1.00 46.25 318 LYS A CA 1
ATOM 2578 C C . LYS A 1 318 ? -1.690 3.355 26.108 1.00 45.22 318 LYS A C 1
ATOM 2579 O O . LYS A 1 318 ? -1.124 3.754 27.119 1.00 45.60 318 LYS A O 1
ATOM 2585 N N . ASN A 1 319 ? -1.647 2.082 25.737 1.00 43.44 319 ASN A N 1
ATOM 2586 C CA . ASN A 1 319 ? -0.869 1.165 26.558 1.00 45.86 319 ASN A CA 1
ATOM 2587 C C . ASN A 1 319 ? 0.619 1.246 26.134 1.00 48.04 319 ASN A C 1
ATOM 2588 O O . ASN A 1 319 ? 0.982 2.130 25.359 1.00 47.60 319 ASN A O 1
ATOM 2593 N N . LYS A 1 320 ? 1.438 0.318 26.621 1.00 49.40 320 LYS A N 1
ATOM 2594 C CA . LYS A 1 320 ? 2.862 0.313 26.322 1.00 51.77 320 LYS A CA 1
ATOM 2595 C C . LYS A 1 320 ? 3.162 0.142 24.826 1.00 51.99 320 LYS A C 1
ATOM 2596 O O . LYS A 1 320 ? 4.268 0.481 24.381 1.00 52.89 320 LYS A O 1
ATOM 2602 N N . ASP A 1 321 ? 2.188 -0.387 24.074 1.00 48.84 321 ASP A N 1
ATOM 2603 C CA . ASP A 1 321 ? 2.333 -0.590 22.632 1.00 49.90 321 ASP A CA 1
ATOM 2604 C C . ASP A 1 321 ? 1.840 0.572 21.812 1.00 46.58 321 ASP A C 1
ATOM 2605 O O . ASP A 1 321 ? 1.935 0.532 20.585 1.00 46.19 321 ASP A O 1
ATOM 2610 N N . GLY A 1 322 ? 1.366 1.612 22.487 1.00 51.33 322 GLY A N 1
ATOM 2611 C CA . GLY A 1 322 ? 0.850 2.800 21.848 1.00 44.97 322 GLY A CA 1
ATOM 2612 C C . GLY A 1 322 ? -0.614 2.629 21.430 1.00 43.99 322 GLY A C 1
ATOM 2613 O O . GLY A 1 322 ? -1.129 3.451 20.668 1.00 41.60 322 GLY A O 1
ATOM 2614 N N . ASN A 1 323 ? -1.259 1.552 21.885 1.00 42.36 323 ASN A N 1
ATOM 2615 C CA . ASN A 1 323 ? -2.661 1.292 21.521 1.00 38.99 323 ASN A CA 1
ATOM 2616 C C . ASN A 1 323 ? -3.634 1.652 22.623 1.00 38.83 323 ASN A C 1
ATOM 2617 O O . ASN A 1 323 ? -3.458 1.256 23.775 1.00 40.32 323 ASN A O 1
ATOM 2622 N N . PHE A 1 324 ? -4.690 2.360 22.257 1.00 40.63 324 PHE A N 1
ATOM 2623 C CA . PHE A 1 324 ? -5.691 2.750 23.225 1.00 38.81 324 PHE A CA 1
ATOM 2624 C C . PHE A 1 324 ? -6.357 1.520 23.826 1.00 39.92 324 PHE A C 1
ATOM 2625 O O . PHE A 1 324 ? -6.747 0.569 23.128 1.00 39.22 324 PHE A O 1
ATOM 2633 N N . GLU A 1 325 ? -6.537 1.590 25.134 1.00 39.61 325 GLU A N 1
ATOM 2634 C CA . GLU A 1 325 ? -6.996 0.461 25.917 1.00 39.47 325 GLU A CA 1
ATOM 2635 C C . GLU A 1 325 ? -7.919 0.966 27.018 1.00 41.82 325 GLU A C 1
ATOM 2636 O O . GLU A 1 325 ? -7.669 2.023 27.629 1.00 43.20 325 GLU A O 1
ATOM 2642 N N . LYS A 1 326 ? -8.949 0.182 27.312 1.00 41.35 326 LYS A N 1
ATOM 2643 C CA . LYS A 1 326 ? -9.809 0.488 28.446 1.00 42.39 326 LYS A CA 1
ATOM 2644 C C . LYS A 1 326 ? -10.214 -0.794 29.146 1.00 42.61 326 LYS A C 1
ATOM 2645 O O . LYS A 1 326 ? -10.677 -1.738 28.499 1.00 42.62 326 LYS A O 1
ATOM 2651 N N . ASP A 1 327 ? -10.018 -0.817 30.463 1.00 42.77 327 ASP A N 1
ATOM 2652 C CA . ASP A 1 327 ? -10.401 -1.960 31.271 1.00 47.41 327 ASP A CA 1
ATOM 2653 C C . ASP A 1 327 ? -9.819 -3.261 30.723 1.00 47.79 327 ASP A C 1
ATOM 2654 O O . ASP A 1 327 ? -10.535 -4.259 30.574 1.00 50.14 327 ASP A O 1
ATOM 2659 N N . GLY A 1 328 ? -8.530 -3.223 30.365 1.00 44.79 328 GLY A N 1
ATOM 2660 C CA . GLY A 1 328 ? -7.858 -4.407 29.888 1.00 44.85 328 GLY A CA 1
ATOM 2661 C C . GLY A 1 328 ? -8.144 -4.768 28.436 1.00 44.67 328 GLY A C 1
ATOM 2662 O O . GLY A 1 328 ? -7.611 -5.772 27.970 1.00 49.81 328 GLY A O 1
ATOM 2663 N N . LYS A 1 329 ? -8.970 -3.992 27.720 1.00 40.04 329 LYS A N 1
ATOM 2664 C CA . LYS A 1 329 ? -9.286 -4.292 26.306 1.00 39.92 329 LYS A CA 1
ATOM 2665 C C . LYS A 1 329 ? -8.785 -3.218 25.361 1.00 38.20 329 LYS A C 1
ATOM 2666 O O . LYS A 1 329 ? -9.149 -2.061 25.511 1.00 37.60 329 LYS A O 1
ATOM 2672 N N . ILE A 1 330 ? -8.000 -3.576 24.347 1.00 40.08 330 ILE A N 1
ATOM 2673 C CA . ILE A 1 330 ? -7.601 -2.532 23.392 1.00 38.12 330 ILE A CA 1
ATOM 2674 C C . ILE A 1 330 ? -8.763 -2.199 22.450 1.00 36.37 330 ILE A C 1
ATOM 2675 O O . ILE A 1 330 ? -9.608 -3.044 22.141 1.00 39.77 330 ILE A O 1
ATOM 2680 N N . LEU A 1 331 ? -8.858 -0.927 22.071 1.00 36.44 331 LEU A N 1
ATOM 2681 C CA . LEU A 1 331 ? -9.872 -0.471 21.149 1.00 37.62 331 LEU A CA 1
ATOM 2682 C C . LEU A 1 331 ? -9.532 -1.021 19.769 1.00 40.80 331 LEU A C 1
ATOM 2683 O O . LEU A 1 331 ? -8.629 -0.501 19.098 1.00 40.23 331 LEU A O 1
ATOM 2688 N N . GLU A 1 332 ? -10.214 -2.097 19.373 1.00 36.95 332 GLU A N 1
ATOM 2689 C CA . GLU A 1 332 ? -9.974 -2.747 18.078 1.00 37.78 332 GLU A CA 1
ATOM 2690 C C . GLU A 1 332 ? -11.249 -3.329 17.488 1.00 34.92 332 GLU A C 1
ATOM 2691 O O . GLU A 1 332 ? -12.203 -3.597 18.211 1.00 34.31 332 GLU A O 1
ATOM 2697 N N . PHE A 1 333 ? -11.258 -3.534 16.174 1.00 33.05 333 PHE A N 1
ATOM 2698 C CA . PHE A 1 333 ? -12.457 -4.019 15.500 1.00 32.77 333 PHE A CA 1
ATOM 2699 C C . PHE A 1 333 ? -12.128 -4.383 14.051 1.00 36.47 333 PHE A C 1
ATOM 2700 O O . PHE A 1 333 ? -11.028 -4.086 13.567 1.00 35.28 333 PHE A O 1
ATOM 2708 N N . GLU A 1 334 ? -13.046 -5.057 13.362 1.00 36.50 334 GLU A N 1
ATOM 2709 C CA . GLU A 1 334 ? -12.750 -5.446 11.981 1.00 35.63 334 GLU A CA 1
ATOM 2710 C C . GLU A 1 334 ? -13.344 -4.481 10.987 1.00 33.47 334 GLU A C 1
ATOM 2711 O O . GLU A 1 334 ? -14.399 -3.898 11.239 1.00 30.52 334 GLU A O 1
ATOM 2717 N N . ILE A 1 335 ? -12.654 -4.294 9.864 1.00 31.99 335 ILE A N 1
ATOM 2718 C CA . ILE A 1 335 ? -13.194 -3.490 8.762 1.00 33.40 335 ILE A CA 1
ATOM 2719 C C . ILE A 1 335 ? -13.387 -4.412 7.560 1.00 34.80 335 ILE A C 1
ATOM 2720 O O . ILE A 1 335 ? -12.407 -4.953 7.049 1.00 34.72 335 ILE A O 1
ATOM 2725 N N . TRP A 1 336 ? -14.627 -4.611 7.112 1.00 30.56 336 TRP A N 1
ATOM 2726 C CA . TRP A 1 336 ? -14.886 -5.549 6.031 1.00 32.79 336 TRP A CA 1
ATOM 2727 C C . TRP A 1 336 ? -15.094 -4.834 4.687 1.00 34.25 336 TRP A C 1
ATOM 2728 O O . TRP A 1 336 ? -15.750 -3.785 4.629 1.00 37.62 336 TRP A O 1
ATOM 2739 N N . ALA A 1 337 ? -14.530 -5.387 3.610 1.00 31.40 337 ALA A N 1
ATOM 2740 C CA . ALA A 1 337 ? -14.689 -4.785 2.281 1.00 31.12 337 ALA A CA 1
ATOM 2741 C C . ALA A 1 337 ? -15.032 -5.861 1.286 1.00 32.42 337 ALA A C 1
ATOM 2742 O O . ALA A 1 337 ? -14.565 -7.000 1.411 1.00 32.28 337 ALA A O 1
ATOM 2744 N N . MET A 1 338 ? -15.853 -5.494 0.294 1.00 33.83 338 MET A N 1
ATOM 2745 C CA . MET A 1 338 ? -16.079 -6.356 -0.857 1.00 29.87 338 MET A CA 1
ATOM 2746 C C . MET A 1 338 ? -14.768 -6.584 -1.613 1.00 31.73 338 MET A C 1
ATOM 2747 O O . MET A 1 338 ? -14.240 -5.628 -2.176 1.00 31.75 338 MET A O 1
ATOM 2752 N N . SER A 1 339 ? -14.258 -7.819 -1.642 1.00 32.49 339 SER A N 1
ATOM 2753 C CA . SER A 1 339 ? -12.935 -8.097 -2.218 1.00 36.11 339 SER A CA 1
ATOM 2754 C C . SER A 1 339 ? -12.903 -7.956 -3.734 1.00 35.75 339 SER A C 1
ATOM 2755 O O . SER A 1 339 ? -11.825 -7.807 -4.306 1.00 34.37 339 SER A O 1
ATOM 2758 N N . ASN A 1 340 ? -14.076 -8.019 -4.374 1.00 33.86 340 ASN A N 1
ATOM 2759 C CA . ASN A 1 340 ? -14.189 -7.843 -5.827 1.00 34.33 340 ASN A CA 1
ATOM 2760 C C . ASN A 1 340 ? -14.224 -6.365 -6.216 1.00 34.53 340 ASN A C 1
ATOM 2761 O O . ASN A 1 340 ? -14.282 -6.019 -7.411 1.00 38.85 340 ASN A O 1
ATOM 2766 N N . ASP A 1 341 ? -14.241 -5.483 -5.218 1.00 29.96 341 ASP A N 1
ATOM 2767 C CA . ASP A 1 341 ? -14.233 -4.030 -5.495 1.00 30.71 341 ASP A CA 1
ATOM 2768 C C . ASP A 1 341 ? -12.909 -3.386 -5.031 1.00 30.03 341 ASP A C 1
ATOM 2769 O O . ASP A 1 341 ? -12.713 -3.166 -3.815 1.00 29.99 341 ASP A O 1
ATOM 2774 N N . PRO A 1 342 ? -12.034 -3.041 -6.001 1.00 34.60 342 PRO A N 1
ATOM 2775 C CA . PRO A 1 342 ? -10.686 -2.610 -5.638 1.00 33.73 342 PRO A CA 1
ATOM 2776 C C . PRO A 1 342 ? -10.725 -1.295 -4.899 1.00 35.30 342 PRO A C 1
ATOM 2777 O O . PRO A 1 342 ? -9.840 -1.086 -4.059 1.00 32.80 342 PRO A O 1
ATOM 2781 N N . LEU A 1 343 ? -11.741 -0.471 -5.159 1.00 36.29 343 LEU A N 1
ATOM 2782 C CA . LEU A 1 343 ? -11.859 0.824 -4.503 1.00 34.73 343 LEU A CA 1
ATOM 2783 C C . LEU A 1 343 ? -12.115 0.641 -3.012 1.00 35.54 343 LEU A C 1
ATOM 2784 O O . LEU A 1 343 ? -11.472 1.284 -2.156 1.00 33.36 343 LEU A O 1
ATOM 2789 N N . ARG A 1 344 ? -13.003 -0.289 -2.698 1.00 33.85 344 ARG A N 1
ATOM 2790 C CA . ARG A 1 344 ? -13.359 -0.530 -1.299 1.00 30.86 344 ARG A CA 1
ATOM 2791 C C . ARG A 1 344 ? -12.227 -1.211 -0.553 1.00 32.30 344 ARG A C 1
ATOM 2792 O O . ARG A 1 344 ? -11.968 -0.875 0.615 1.00 33.27 344 ARG A O 1
ATOM 2800 N N . VAL A 1 345 ? -11.539 -2.159 -1.197 1.00 32.71 345 VAL A N 1
ATOM 2801 C CA . VAL A 1 345 ? -10.362 -2.772 -0.593 1.00 33.74 345 VAL A CA 1
ATOM 2802 C C . VAL A 1 345 ? -9.309 -1.713 -0.268 1.00 35.47 345 VAL A C 1
ATOM 2803 O O . VAL A 1 345 ? -8.733 -1.720 0.846 1.00 31.65 345 VAL A O 1
ATOM 2807 N N . SER A 1 346 ? -9.050 -0.813 -1.223 1.00 34.00 346 SER A N 1
ATOM 2808 C CA . SER A 1 346 ? -8.067 0.253 -1.007 1.00 37.67 346 SER A CA 1
ATOM 2809 C C . SER A 1 346 ? -8.492 1.144 0.142 1.00 35.68 346 SER A C 1
ATOM 2810 O O . SER A 1 346 ? -7.699 1.503 0.996 1.00 30.55 346 SER A O 1
ATOM 2813 N N . LEU A 1 347 ? -9.765 1.519 0.151 1.00 30.44 347 LEU A N 1
ATOM 2814 C CA . LEU A 1 347 ? -10.281 2.324 1.240 1.00 30.09 347 LEU A CA 1
ATOM 2815 C C . LEU A 1 347 ? -10.196 1.675 2.624 1.00 30.33 347 LEU A C 1
ATOM 2816 O O . LEU A 1 347 ? -9.881 2.372 3.589 1.00 32.64 347 LEU A O 1
ATOM 2821 N N . ALA A 1 348 ? -10.481 0.368 2.733 1.00 31.23 348 ALA A N 1
ATOM 2822 C CA . ALA A 1 348 ? -10.387 -0.347 3.998 1.00 30.51 348 ALA A CA 1
ATOM 2823 C C . ALA A 1 348 ? -8.925 -0.345 4.487 1.00 31.95 348 ALA A C 1
ATOM 2824 O O . ALA A 1 348 ? -8.657 -0.242 5.700 1.00 31.26 348 ALA A O 1
ATOM 2826 N N . GLY A 1 349 ? -8.004 -0.490 3.548 1.00 32.11 349 GLY A N 1
ATOM 2827 C CA . GLY A 1 349 ? -6.571 -0.390 3.835 1.00 35.77 349 GLY A CA 1
ATOM 2828 C C . GLY A 1 349 ? -6.142 0.980 4.342 1.00 37.54 349 GLY A C 1
ATOM 2829 O O . GLY A 1 349 ? -5.337 1.077 5.280 1.00 41.52 349 GLY A O 1
ATOM 2830 N N . ILE A 1 350 ? -6.666 2.040 3.748 1.00 34.18 350 ILE A N 1
ATOM 2831 C CA . ILE A 1 350 ? -6.323 3.396 4.131 1.00 35.17 350 ILE A CA 1
ATOM 2832 C C . ILE A 1 350 ? -6.891 3.710 5.525 1.00 34.74 350 ILE A C 1
ATOM 2833 O O . ILE A 1 350 ? -6.158 4.223 6.404 1.00 34.05 350 ILE A O 1
ATOM 2838 N N . LEU A 1 351 ? -8.146 3.322 5.768 1.00 36.25 351 LEU A N 1
ATOM 2839 C CA . LEU A 1 351 ? -8.744 3.521 7.097 1.00 35.00 351 LEU A CA 1
ATOM 2840 C C . LEU A 1 351 ? -7.898 2.843 8.198 1.00 33.39 351 LEU A C 1
ATOM 2841 O O . LEU A 1 351 ? -7.594 3.457 9.221 1.00 30.01 351 LEU A O 1
ATOM 2846 N N . GLN A 1 352 ? -7.492 1.593 7.953 1.00 33.65 352 GLN A N 1
ATOM 2847 C CA . GLN A 1 352 ? -6.679 0.844 8.905 1.00 37.65 352 GLN A CA 1
ATOM 2848 C C . GLN A 1 352 ? -5.378 1.589 9.208 1.00 39.27 352 GLN A C 1
ATOM 2849 O O . GLN A 1 352 ? -4.969 1.692 10.340 1.00 36.07 352 GLN A O 1
ATOM 2855 N N . SER A 1 353 ? -4.772 2.151 8.170 1.00 40.35 353 SER A N 1
ATOM 2856 C CA . SER A 1 353 ? -3.594 2.981 8.292 1.00 41.28 353 SER A CA 1
ATOM 2857 C C . SER A 1 353 ? -3.838 4.255 9.113 1.00 40.84 353 SER A C 1
ATOM 2858 O O . SER A 1 353 ? -3.047 4.588 10.011 1.00 42.69 353 SER A O 1
ATOM 2861 N N . GLU A 1 354 ? -4.927 4.960 8.805 1.00 38.15 354 GLU A N 1
ATOM 2862 C CA . GLU A 1 354 ? -5.322 6.199 9.496 1.00 35.06 354 GLU A CA 1
ATOM 2863 C C . GLU A 1 354 ? -5.580 5.943 10.981 1.00 34.47 354 GLU A C 1
ATOM 2864 O O . GLU A 1 354 ? -5.140 6.717 11.853 1.00 37.23 354 GLU A O 1
ATOM 2870 N N . PHE A 1 355 ? -6.242 4.824 11.270 1.00 32.85 355 PHE A N 1
ATOM 2871 C CA . PHE A 1 355 ? -6.571 4.510 12.658 1.00 33.41 355 PHE A CA 1
ATOM 2872 C C . PHE A 1 355 ? -5.327 4.120 13.435 1.00 36.40 355 PHE A C 1
ATOM 2873 O O . PHE A 1 355 ? -5.200 4.403 14.630 1.00 37.27 355 PHE A O 1
ATOM 2881 N N . ARG A 1 356 ? -4.457 3.381 12.770 1.00 39.35 356 ARG A N 1
ATOM 2882 C CA . ARG A 1 356 ? -3.213 2.937 13.408 1.00 40.15 356 ARG A CA 1
ATOM 2883 C C . ARG A 1 356 ? -2.418 4.128 13.894 1.00 40.45 356 ARG A C 1
ATOM 2884 O O . ARG A 1 356 ? -1.778 4.076 14.966 1.00 40.94 356 ARG A O 1
ATOM 2892 N N . LYS A 1 357 ? -2.478 5.224 13.139 1.00 38.18 357 LYS A N 1
ATOM 2893 C CA . LYS A 1 357 ? -1.736 6.424 13.508 1.00 40.14 357 LYS A CA 1
ATOM 2894 C C . LYS A 1 357 ? -2.159 7.009 14.873 1.00 40.54 357 LYS A C 1
ATOM 2895 O O . LYS A 1 357 ? -1.352 7.621 15.534 1.00 41.92 357 LYS A O 1
ATOM 2901 N N . ILE A 1 358 ? -3.410 6.829 15.273 1.00 41.93 358 ILE A N 1
ATOM 2902 C CA . ILE A 1 358 ? -3.882 7.346 16.554 1.00 42.75 358 ILE A CA 1
ATOM 2903 C C . ILE A 1 358 ? -4.043 6.242 17.605 1.00 45.96 358 ILE A C 1
ATOM 2904 O O . ILE A 1 358 ? -4.751 6.433 18.582 1.00 45.51 358 ILE A O 1
ATOM 2909 N N . GLY A 1 359 ? -3.411 5.086 17.406 1.00 45.85 359 GLY A N 1
ATOM 2910 C CA . GLY A 1 359 ? -3.454 4.034 18.411 1.00 46.22 359 GLY A CA 1
ATOM 2911 C C . GLY A 1 359 ? -4.729 3.195 18.424 1.00 41.41 359 GLY A C 1
ATOM 2912 O O . GLY A 1 359 ? -5.053 2.563 19.428 1.00 34.50 359 GLY A O 1
ATOM 2913 N N . VAL A 1 360 ? -5.444 3.164 17.300 1.00 35.90 360 VAL A N 1
ATOM 2914 C CA . VAL A 1 360 ? -6.605 2.294 17.156 1.00 37.33 360 VAL A CA 1
ATOM 2915 C C . VAL A 1 360 ? -6.247 1.098 16.270 1.00 38.23 360 VAL A C 1
ATOM 2916 O O . VAL A 1 360 ? -5.828 1.261 15.116 1.00 38.62 360 VAL A O 1
ATOM 2920 N N . VAL A 1 361 ? -6.384 -0.101 16.824 1.00 36.70 361 VAL A N 1
ATOM 2921 C CA . VAL A 1 361 ? -6.028 -1.315 16.093 1.00 40.42 361 VAL A CA 1
ATOM 2922 C C . VAL A 1 361 ? -7.232 -1.791 15.279 1.00 38.50 361 VAL A C 1
ATOM 2923 O O . VAL A 1 361 ? -8.380 -1.708 15.732 1.00 35.51 361 VAL A O 1
ATOM 2927 N N . SER A 1 362 ? -6.989 -2.222 14.044 1.00 38.45 362 SER A N 1
ATOM 2928 C CA . SER A 1 362 ? -8.078 -2.784 13.224 1.00 34.57 362 SER A CA 1
ATOM 2929 C C . SER A 1 362 ? -7.551 -3.838 12.247 1.00 35.91 362 SER A C 1
ATOM 2930 O O . SER A 1 362 ? -6.334 -3.916 11.956 1.00 36.83 362 SER A O 1
ATOM 2933 N N . LYS A 1 363 ? -8.459 -4.698 11.804 1.00 33.11 363 LYS A N 1
ATOM 2934 C CA . LYS A 1 363 ? -8.109 -5.804 10.928 1.00 34.74 363 LYS A CA 1
ATOM 2935 C C . LYS A 1 363 ? -8.904 -5.718 9.657 1.00 34.45 363 LYS A C 1
ATOM 2936 O O . LYS A 1 363 ? -10.144 -5.674 9.736 1.00 32.30 363 LYS A O 1
ATOM 2942 N N . VAL A 1 364 ? -8.253 -5.726 8.498 1.00 35.18 364 VAL A N 1
ATOM 2943 C CA . VAL A 1 364 ? -9.044 -5.638 7.254 1.00 36.38 364 VAL A CA 1
ATOM 2944 C C . VAL A 1 364 ? -9.461 -7.036 6.804 1.00 38.41 364 VAL A C 1
ATOM 2945 O O . VAL A 1 364 ? -8.657 -7.957 6.747 1.00 41.05 364 VAL A O 1
ATOM 2949 N N . VAL A 1 365 ? -10.757 -7.215 6.551 1.00 36.98 365 VAL A N 1
ATOM 2950 C CA . VAL A 1 365 ? -11.239 -8.509 6.105 1.00 35.63 365 VAL A CA 1
ATOM 2951 C C . VAL A 1 365 ? -11.923 -8.327 4.741 1.00 33.09 365 VAL A C 1
ATOM 2952 O O . VAL A 1 365 ? -12.973 -7.733 4.655 1.00 36.48 365 VAL A O 1
ATOM 2956 N N . ALA A 1 366 ? -11.321 -8.859 3.687 1.00 34.43 366 ALA A N 1
ATOM 2957 C CA . ALA A 1 366 ? -11.860 -8.646 2.327 1.00 36.88 366 ALA A CA 1
ATOM 2958 C C . ALA A 1 366 ? -12.421 -9.971 1.834 1.00 37.69 366 ALA A C 1
ATOM 2959 O O . ALA A 1 366 ? -11.682 -10.948 1.775 1.00 37.16 366 ALA A O 1
ATOM 2961 N N . LYS A 1 367 ? -13.727 -10.018 1.555 1.00 41.57 367 LYS A N 1
ATOM 2962 C CA . LYS A 1 367 ? -14.400 -11.233 1.060 1.00 43.23 367 LYS A CA 1
ATOM 2963 C C . LYS A 1 367 ? -15.342 -10.824 -0.097 1.00 36.98 367 LYS A C 1
ATOM 2964 O O . LYS A 1 367 ? -15.731 -9.663 -0.184 1.00 35.05 367 LYS A O 1
ATOM 2970 N N . PRO A 1 368 ? -15.724 -11.770 -0.969 1.00 37.20 368 PRO A N 1
ATOM 2971 C CA . PRO A 1 368 ? -16.551 -11.431 -2.148 1.00 37.78 368 PRO A CA 1
ATOM 2972 C C . PRO A 1 368 ? -17.927 -10.900 -1.778 1.00 38.31 368 PRO A C 1
ATOM 2973 O O . PRO A 1 368 ? -18.554 -11.491 -0.910 1.00 38.93 368 PRO A O 1
ATOM 2977 N N . ALA A 1 369 ? -18.384 -9.827 -2.429 1.00 38.42 369 ALA A N 1
ATOM 2978 C CA . ALA A 1 369 ? -19.741 -9.305 -2.254 1.00 39.24 369 ALA A CA 1
ATOM 2979 C C . ALA A 1 369 ? -20.725 -10.452 -2.245 1.00 36.42 369 ALA A C 1
ATOM 2980 O O . ALA A 1 369 ? -20.536 -11.423 -2.963 1.00 37.19 369 ALA A O 1
ATOM 2982 N N . GLY A 1 370 ? -21.715 -10.387 -1.362 1.00 35.06 370 GLY A N 1
ATOM 2983 C CA . GLY A 1 370 ? -22.745 -11.422 -1.325 1.00 37.78 370 GLY A CA 1
ATOM 2984 C C . GLY A 1 370 ? -22.343 -12.709 -0.603 1.00 39.23 370 GLY A C 1
ATOM 2985 O O . GLY A 1 370 ? -23.140 -13.641 -0.475 1.00 41.86 370 GLY A O 1
ATOM 2986 N N . SER A 1 371 ? -21.122 -12.782 -0.093 1.00 36.68 371 SER A N 1
ATOM 2987 C CA . SER A 1 371 ? -20.701 -14.040 0.550 1.00 36.79 371 SER A CA 1
ATOM 2988 C C . SER A 1 371 ? -20.766 -13.988 2.101 1.00 41.60 371 SER A C 1
ATOM 2989 O O . SER A 1 371 ? -20.555 -15.012 2.758 1.00 41.19 371 SER A O 1
ATOM 2992 N N . PHE A 1 372 ? -21.071 -12.815 2.660 1.00 39.39 372 PHE A N 1
ATOM 2993 C CA . PHE A 1 372 ? -21.193 -12.629 4.111 1.00 38.78 372 PHE A CA 1
ATOM 2994 C C . PHE A 1 372 ? -22.277 -11.601 4.375 1.00 38.29 372 PHE A C 1
ATOM 2995 O O . PHE A 1 372 ? -22.668 -10.832 3.489 1.00 38.03 372 PHE A O 1
ATOM 3003 N N . ASP A 1 373 ? -22.763 -11.594 5.609 1.00 37.23 373 ASP A N 1
ATOM 3004 C CA . ASP A 1 373 ? -23.866 -10.720 6.016 1.00 34.77 373 ASP A CA 1
ATOM 3005 C C . ASP A 1 373 ? -23.308 -9.374 6.458 1.00 35.12 373 ASP A C 1
ATOM 3006 O O . ASP A 1 373 ? -22.627 -9.279 7.491 1.00 36.34 373 ASP A O 1
ATOM 3011 N N . TYR A 1 374 ? -23.604 -8.340 5.681 1.00 29.78 374 TYR A N 1
ATOM 3012 C CA . TYR A 1 374 ? -23.036 -7.028 5.910 1.00 30.37 374 TYR A CA 1
ATOM 3013 C C . TYR A 1 374 ? -23.484 -6.388 7.230 1.00 32.12 374 TYR A C 1
ATOM 3014 O O . TYR A 1 374 ? -22.861 -5.439 7.682 1.00 34.82 374 TYR A O 1
ATOM 3023 N N . SER A 1 375 ? -24.589 -6.863 7.801 1.00 30.74 375 SER A N 1
ATOM 3024 C CA . SER A 1 375 ? -25.132 -6.285 9.017 1.00 30.36 375 SER A CA 1
ATOM 3025 C C . SER A 1 375 ? -24.561 -7.011 10.243 1.00 30.64 375 SER A C 1
ATOM 3026 O O . SER A 1 375 ? -24.959 -6.700 11.368 1.00 27.19 375 SER A O 1
ATOM 3029 N N . LYS A 1 376 ? -23.699 -8.010 10.037 1.00 33.52 376 LYS A N 1
ATOM 3030 C CA . LYS A 1 376 ? -23.162 -8.778 11.164 1.00 37.36 376 LYS A CA 1
ATOM 3031 C C . LYS A 1 376 ? -21.641 -8.579 11.364 1.00 33.72 376 LYS A C 1
ATOM 3032 O O . LYS A 1 376 ? -21.017 -9.376 12.063 1.00 32.79 376 LYS A O 1
ATOM 3038 N N . VAL A 1 377 ? -21.082 -7.530 10.743 1.00 28.19 377 VAL A N 1
ATOM 3039 C CA . VAL A 1 377 ? -19.640 -7.222 10.870 1.00 28.73 377 VAL A CA 1
ATOM 3040 C C . VAL A 1 377 ? -19.441 -5.931 11.634 1.00 27.23 377 VAL A C 1
ATOM 3041 O O . VAL A 1 377 ? -20.336 -5.093 11.672 1.00 25.70 377 VAL A O 1
ATOM 3045 N N . ASP A 1 378 ? -18.264 -5.749 12.270 1.00 31.26 378 ASP A N 1
ATOM 3046 C CA . ASP A 1 378 ? -18.057 -4.572 13.097 1.00 25.53 378 ASP A CA 1
ATOM 3047 C C . ASP A 1 378 ? -18.180 -3.292 12.326 1.00 25.73 378 ASP A C 1
ATOM 3048 O O . ASP A 1 378 ? -18.666 -2.278 12.835 1.00 25.76 378 ASP A O 1
ATOM 3053 N N . SER A 1 379 ? -17.636 -3.298 11.110 1.00 25.72 379 SER A N 1
ATOM 3054 C CA . SER A 1 379 ? -17.765 -2.159 10.235 1.00 26.31 379 SER A CA 1
ATOM 3055 C C . SER A 1 379 ? -17.597 -2.640 8.791 1.00 24.61 379 SER A C 1
ATOM 3056 O O . SER A 1 379 ? -17.072 -3.752 8.537 1.00 27.55 379 SER A O 1
ATOM 3059 N N . PHE A 1 380 ? -18.060 -1.830 7.865 1.00 26.79 380 PHE A N 1
ATOM 3060 C CA . PHE A 1 380 ? -18.236 -2.271 6.480 1.00 29.08 380 PHE A CA 1
ATOM 3061 C C . PHE A 1 380 ? -18.038 -1.085 5.542 1.00 26.73 380 PHE A C 1
ATOM 3062 O O . PHE A 1 380 ? -18.571 -0.008 5.810 1.00 27.91 380 PHE A O 1
ATOM 3070 N N . LEU A 1 381 ? -17.257 -1.271 4.464 1.00 25.71 381 LEU A N 1
ATOM 3071 C CA . LEU A 1 381 ? -17.011 -0.211 3.497 1.00 25.54 381 LEU A CA 1
ATOM 3072 C C . LEU A 1 381 ? -18.250 -0.180 2.584 1.00 27.57 381 LEU A C 1
ATOM 3073 O O . LEU A 1 381 ? -18.288 -0.913 1.608 1.00 28.64 381 LEU A O 1
ATOM 3078 N N . ILE A 1 382 ? -19.212 0.657 2.948 1.00 23.46 382 ILE A N 1
ATOM 3079 C CA . ILE A 1 382 ? -20.601 0.665 2.419 1.00 21.96 382 ILE A CA 1
ATOM 3080 C C . ILE A 1 382 ? -20.783 1.758 1.360 1.00 25.42 382 ILE A C 1
ATOM 3081 O O . ILE A 1 382 ? -19.909 2.614 1.206 1.00 27.44 382 ILE A O 1
ATOM 3086 N N . GLY A 1 383 ? -21.908 1.755 0.599 1.00 23.92 383 GLY A N 1
ATOM 3087 C CA . GLY A 1 383 ? -22.111 2.824 -0.349 1.00 20.26 383 GLY A CA 1
ATOM 3088 C C . GLY A 1 383 ? -23.668 2.918 -0.515 1.00 23.36 383 GLY A C 1
ATOM 3089 O O . GLY A 1 383 ? -24.328 1.905 -0.292 1.00 25.83 383 GLY A O 1
ATOM 3090 N N . TRP A 1 384 ? -24.200 4.106 -0.810 1.00 27.45 384 TRP A N 1
ATOM 3091 C CA . TRP A 1 384 ? -25.653 4.307 -1.136 1.00 24.49 384 TRP A CA 1
ATOM 3092 C C . TRP A 1 384 ? -25.743 5.546 -1.967 1.00 24.14 384 TRP A C 1
ATOM 3093 O O . TRP A 1 384 ? -24.763 6.249 -2.108 1.00 27.10 384 TRP A O 1
ATOM 3104 N N . GLY A 1 385 ? -26.928 5.858 -2.508 1.00 26.29 385 GLY A N 1
ATOM 3105 C CA . GLY A 1 385 ? -27.078 7.150 -3.147 1.00 26.72 385 GLY A CA 1
ATOM 3106 C C . GLY A 1 385 ? -28.030 7.087 -4.347 1.00 29.22 385 GLY A C 1
ATOM 3107 O O . GLY A 1 385 ? -27.972 6.137 -5.132 1.00 32.86 385 GLY A O 1
ATOM 3108 N N . SER A 1 386 ? -28.905 8.071 -4.476 1.00 30.44 386 SER A N 1
ATOM 3109 C CA . SER A 1 386 ? -29.900 8.066 -5.595 1.00 27.69 386 SER A CA 1
ATOM 3110 C C . SER A 1 386 ? -30.007 9.490 -6.069 1.00 28.72 386 SER A C 1
ATOM 3111 O O . SER A 1 386 ? -29.984 10.436 -5.266 1.00 32.59 386 SER A O 1
ATOM 3114 N N . PRO A 1 387 ? -30.123 9.672 -7.381 1.00 30.91 387 PRO A N 1
ATOM 3115 C CA . PRO A 1 387 ? -30.320 11.006 -7.917 1.00 30.73 387 PRO A CA 1
ATOM 3116 C C . PRO A 1 387 ? -31.807 11.398 -7.826 1.00 32.09 387 PRO A C 1
ATOM 3117 O O . PRO A 1 387 ? -32.175 12.523 -8.143 1.00 34.05 387 PRO A O 1
ATOM 3121 N N . LEU A 1 388 ? -32.653 10.459 -7.459 1.00 34.97 388 LEU A N 1
ATOM 3122 C CA . LEU A 1 388 ? -34.090 10.789 -7.329 1.00 37.00 388 LEU A CA 1
ATOM 3123 C C . LEU A 1 388 ? -34.410 11.466 -5.985 1.00 34.90 388 LEU A C 1
ATOM 3124 O O . LEU A 1 388 ? -33.502 11.939 -5.296 1.00 35.08 388 LEU A O 1
ATOM 3129 N N . ASP A 1 389 ? -35.685 11.467 -5.588 1.00 32.82 389 ASP A N 1
ATOM 3130 C CA . ASP A 1 389 ? -36.104 12.125 -4.352 1.00 34.92 389 ASP A CA 1
ATOM 3131 C C . ASP A 1 389 ? -35.237 11.750 -3.138 1.00 33.19 389 ASP A C 1
ATOM 3132 O O . ASP A 1 389 ? -34.849 10.569 -2.938 1.00 36.38 389 ASP A O 1
ATOM 3137 N N . PRO A 1 390 ? -34.879 12.754 -2.327 1.00 32.92 390 PRO A N 1
ATOM 3138 C CA . PRO A 1 390 ? -33.988 12.485 -1.180 1.00 33.33 390 PRO A CA 1
ATOM 3139 C C . PRO A 1 390 ? -34.477 11.426 -0.197 1.00 34.11 390 PRO A C 1
ATOM 3140 O O . PRO A 1 390 ? -33.668 10.935 0.594 1.00 32.22 390 PRO A O 1
ATOM 3144 N N . ASP A 1 391 ? -35.765 11.096 -0.217 1.00 33.75 391 ASP A N 1
ATOM 3145 C CA . ASP A 1 391 ? -36.306 10.046 0.639 1.00 32.59 391 ASP A CA 1
ATOM 3146 C C . ASP A 1 391 ? -35.737 8.676 0.322 1.00 33.58 391 ASP A C 1
ATOM 3147 O O . ASP A 1 391 ? -35.564 7.859 1.228 1.00 27.60 391 ASP A O 1
ATOM 3152 N N . PHE A 1 392 ? -35.446 8.399 -0.963 1.00 33.64 392 PHE A N 1
ATOM 3153 C CA . PHE A 1 392 ? -35.267 6.983 -1.384 1.00 33.26 392 PHE A CA 1
ATOM 3154 C C . PHE A 1 392 ? -34.039 6.241 -0.820 1.00 30.58 392 PHE A C 1
ATOM 3155 O O . PHE A 1 392 ? -34.108 5.016 -0.504 1.00 25.66 392 PHE A O 1
ATOM 3163 N N . HIS A 1 393 ? -32.898 6.915 -0.687 1.00 30.33 393 HIS A N 1
ATOM 3164 C CA . HIS A 1 393 ? -31.816 6.198 0.003 1.00 28.19 393 HIS A CA 1
ATOM 3165 C C . HIS A 1 393 ? -31.575 6.796 1.398 1.00 26.28 393 HIS A C 1
ATOM 3166 O O . HIS A 1 393 ? -30.493 6.727 1.951 1.00 26.62 393 HIS A O 1
ATOM 3173 N N . THR A 1 394 ? -32.602 7.358 2.010 1.00 26.76 394 THR A N 1
ATOM 3174 C CA . THR A 1 394 ? -32.367 7.780 3.375 1.00 25.23 394 THR A CA 1
ATOM 3175 C C . THR A 1 394 ? -33.290 7.075 4.307 1.00 27.30 394 THR A C 1
ATOM 3176 O O . THR A 1 394 ? -32.843 6.611 5.372 1.00 26.29 394 THR A O 1
ATOM 3180 N N . PHE A 1 395 ? -34.575 6.943 3.937 1.00 27.62 395 PHE A N 1
ATOM 3181 C CA . PHE A 1 395 ? -35.484 6.298 4.858 1.00 25.06 395 PHE A CA 1
ATOM 3182 C C . PHE A 1 395 ? -35.109 4.814 5.153 1.00 28.03 395 PHE A C 1
ATOM 3183 O O . PHE A 1 395 ? -34.966 4.404 6.344 1.00 29.77 395 PHE A O 1
ATOM 3191 N N . ARG A 1 396 ? -34.892 4.009 4.128 1.00 24.69 396 ARG A N 1
ATOM 3192 C CA . ARG A 1 396 ? -34.590 2.588 4.406 1.00 22.84 396 ARG A CA 1
ATOM 3193 C C . ARG A 1 396 ? -33.191 2.440 5.007 1.00 23.69 396 ARG A C 1
ATOM 3194 O O . ARG A 1 396 ? -32.860 1.350 5.504 1.00 24.02 396 ARG A O 1
ATOM 3202 N N . VAL A 1 397 ? -32.392 3.497 4.904 1.00 21.46 397 VAL A N 1
ATOM 3203 C CA . VAL A 1 397 ? -30.951 3.363 5.334 1.00 22.89 397 VAL A CA 1
ATOM 3204 C C . VAL A 1 397 ? -30.688 3.766 6.800 1.00 26.82 397 VAL A C 1
ATOM 3205 O O . VAL A 1 397 ? -29.886 3.104 7.489 1.00 27.07 397 VAL A O 1
ATOM 3209 N N . PHE A 1 398 ? -31.348 4.832 7.265 1.00 26.89 398 PHE A N 1
ATOM 3210 C CA . PHE A 1 398 ? -31.061 5.465 8.576 1.00 24.64 398 PHE A CA 1
ATOM 3211 C C . PHE A 1 398 ? -32.198 5.337 9.571 1.00 27.39 398 PHE A C 1
ATOM 3212 O O . PHE A 1 398 ? -31.995 5.492 10.767 1.00 26.90 398 PHE A O 1
ATOM 3220 N N . GLU A 1 399 ? -33.424 5.153 9.083 1.00 24.22 399 GLU A N 1
ATOM 3221 C CA . GLU A 1 399 ? -34.514 5.179 10.027 1.00 22.09 399 GLU A CA 1
ATOM 32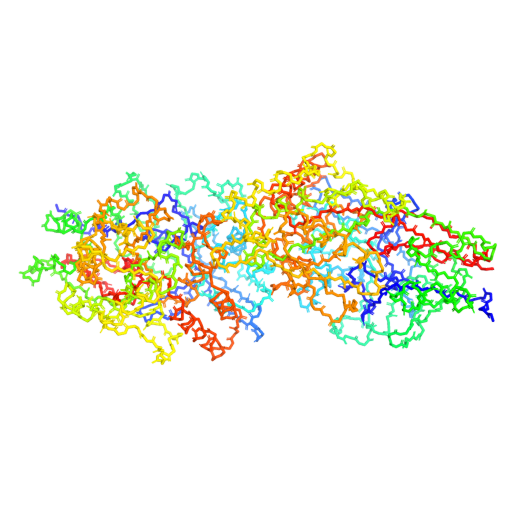22 C C . GLU A 1 399 ? -34.597 3.926 10.881 1.00 26.30 399 GLU A C 1
ATOM 3223 O O . GLU A 1 399 ? -34.318 2.777 10.420 1.00 26.83 399 GLU A O 1
ATOM 3229 N N . SER A 1 400 ? -35.001 4.115 12.156 1.00 25.45 400 SER A N 1
ATOM 3230 C CA . SER A 1 400 ? -34.962 3.008 13.123 1.00 23.31 400 SER A CA 1
ATOM 3231 C C . SER A 1 400 ? -35.742 1.785 12.729 1.00 24.63 400 SER A C 1
ATOM 3232 O O . SER A 1 400 ? -35.290 0.672 12.975 1.00 22.54 400 SER A O 1
ATOM 3235 N N . SER A 1 401 ? -36.957 1.952 12.155 1.00 24.11 401 SER A N 1
ATOM 3236 C CA . SER A 1 401 ? -37.760 0.784 11.825 1.00 29.67 401 SER A CA 1
ATOM 3237 C C . SER A 1 401 ? -37.180 -0.036 10.659 1.00 28.09 401 SER A C 1
ATOM 3238 O O . SER A 1 401 ? -37.693 -1.117 10.307 1.00 28.12 401 SER A O 1
ATOM 3241 N N . GLN A 1 402 ? -36.132 0.485 10.056 1.00 30.56 402 GLN A N 1
ATOM 3242 C CA . GLN A 1 402 ? -35.526 -0.124 8.877 1.00 30.52 402 GLN A CA 1
ATOM 3243 C C . GLN A 1 402 ? -34.219 -0.821 9.228 1.00 32.04 402 GLN A C 1
ATOM 3244 O O . GLN A 1 402 ? -33.488 -1.268 8.345 1.00 27.79 402 GLN A O 1
ATOM 3250 N N . ASP A 1 403 ? -33.944 -0.914 10.535 1.00 26.52 403 ASP A N 1
ATOM 3251 C CA . ASP A 1 403 ? -32.944 -1.792 11.056 1.00 26.17 403 ASP A CA 1
ATOM 3252 C C . ASP A 1 403 ? -33.147 -3.196 10.511 1.00 25.27 403 ASP A C 1
ATOM 3253 O O . ASP A 1 403 ? -34.239 -3.765 10.638 1.00 27.30 403 ASP A O 1
ATOM 3258 N N . SER A 1 404 ? -32.123 -3.737 9.850 1.00 22.19 404 SER A N 1
ATOM 3259 C CA . SER A 1 404 ? -32.287 -5.002 9.128 1.00 23.26 404 SER A CA 1
ATOM 3260 C C . SER A 1 404 ? -32.326 -6.228 10.009 1.00 26.17 404 SER A C 1
ATOM 3261 O O . SER A 1 404 ? -32.609 -7.341 9.501 1.00 28.98 404 SER A O 1
ATOM 3264 N N . ALA A 1 405 ? -31.999 -6.080 11.303 1.00 27.08 405 ALA A N 1
ATOM 3265 C CA . ALA A 1 405 ? -32.145 -7.219 12.214 1.00 29.90 405 ALA A CA 1
ATOM 3266 C C . ALA A 1 405 ? -33.633 -7.437 12.521 1.00 30.09 405 ALA A C 1
ATOM 3267 O O . ALA A 1 405 ? -34.034 -8.542 12.872 1.00 31.72 405 ALA A O 1
ATOM 3269 N N . LEU A 1 406 ? -34.437 -6.382 12.362 1.00 26.03 406 LEU A N 1
ATOM 3270 C CA . LEU A 1 406 ? -35.889 -6.476 12.620 1.00 32.82 406 LEU A CA 1
ATOM 3271 C C . LEU A 1 406 ? -36.743 -6.535 11.324 1.00 32.41 406 LEU A C 1
ATOM 3272 O O . LEU A 1 406 ? -37.713 -7.290 11.206 1.00 37.02 406 LEU A O 1
ATOM 3277 N N . ASN A 1 407 ? -36.260 -5.857 10.296 1.00 29.82 407 ASN A N 1
ATOM 3278 C CA . ASN A 1 407 ? -37.040 -5.596 9.082 1.00 26.37 407 ASN A CA 1
ATOM 3279 C C . ASN A 1 407 ? -36.311 -6.249 7.925 1.00 27.94 407 ASN A C 1
ATOM 3280 O O . ASN A 1 407 ? -35.258 -5.766 7.519 1.00 27.42 407 ASN A O 1
ATOM 3285 N N . ASP A 1 408 ? -36.845 -7.345 7.399 1.00 32.11 408 ASP A N 1
ATOM 3286 C CA . ASP A 1 408 ? -36.170 -8.043 6.312 1.00 36.62 408 ASP A CA 1
ATOM 3287 C C . ASP A 1 408 ? -35.925 -7.162 5.080 1.00 35.84 408 ASP A C 1
ATOM 3288 O O . ASP A 1 408 ? -34.994 -7.406 4.313 1.00 37.74 408 ASP A O 1
ATOM 3293 N N . GLU A 1 409 ? -36.683 -6.088 4.931 1.00 33.39 409 GLU A N 1
ATOM 3294 C CA . GLU A 1 409 ? -36.495 -5.211 3.782 1.00 31.06 409 GLU A CA 1
ATOM 3295 C C . GLU A 1 409 ? -35.929 -3.860 4.198 1.00 30.40 409 GLU A C 1
ATOM 3296 O O . GLU A 1 409 ? -35.961 -2.889 3.434 1.00 30.53 409 GLU A O 1
ATOM 3302 N N . GLY A 1 410 ? -35.319 -3.779 5.396 1.00 27.66 410 GLY A N 1
ATOM 3303 C CA . GLY A 1 410 ? -34.710 -2.514 5.776 1.00 25.03 410 GLY A CA 1
ATOM 3304 C C . GLY A 1 410 ? -33.243 -2.516 5.291 1.00 26.92 410 GLY A C 1
ATOM 3305 O O . GLY A 1 410 ? -32.658 -3.574 5.056 1.00 28.76 410 GLY A O 1
ATOM 3306 N N . TRP A 1 411 ? -32.679 -1.336 5.088 1.00 25.61 411 TRP A N 1
ATOM 3307 C CA . TRP A 1 411 ? -31.311 -1.220 4.591 1.00 21.98 411 TRP A CA 1
ATOM 3308 C C . TRP A 1 411 ? -30.383 -0.638 5.670 1.00 23.77 411 TRP A C 1
ATOM 3309 O O . TRP A 1 411 ? -29.230 -0.307 5.399 1.00 25.83 411 TRP A O 1
ATOM 3320 N N . ASN A 1 412 ? -30.906 -0.533 6.888 1.00 23.88 412 ASN A N 1
ATOM 3321 C CA . ASN A 1 412 ? -30.162 0.019 7.998 1.00 25.87 412 ASN A CA 1
ATOM 3322 C C . ASN A 1 412 ? -29.285 -1.079 8.603 1.00 25.49 412 ASN A C 1
ATOM 3323 O O . ASN A 1 412 ? -29.606 -1.643 9.649 1.00 25.71 412 ASN A O 1
ATOM 3328 N N . PHE A 1 413 ? -28.163 -1.371 7.952 1.00 24.61 413 PHE A N 1
ATOM 3329 C CA . PHE A 1 413 ? -27.399 -2.517 8.272 1.00 25.82 413 PHE A CA 1
ATOM 3330 C C . PHE A 1 413 ? -26.517 -2.364 9.522 1.00 26.58 413 PHE A C 1
ATOM 3331 O O . PHE A 1 413 ? -26.082 -3.391 10.049 1.00 24.81 413 PHE A O 1
ATOM 3339 N N . GLY A 1 414 ? -26.260 -1.112 9.939 1.00 25.21 414 GLY A N 1
ATOM 3340 C CA . GLY A 1 414 ? -25.462 -0.813 11.127 1.00 24.16 414 GLY A CA 1
ATOM 3341 C C . GLY A 1 414 ? -26.294 -0.747 12.391 1.00 26.34 414 GLY A C 1
ATOM 3342 O O . GLY A 1 414 ? -25.742 -0.592 13.482 1.00 27.63 414 GLY A O 1
ATOM 3343 N N . HIS A 1 415 ? -27.614 -0.908 12.264 1.00 22.96 415 HIS A N 1
ATOM 3344 C CA . HIS A 1 415 ? -28.495 -0.925 13.439 1.00 24.44 415 HIS A CA 1
ATOM 3345 C C . HIS A 1 415 ? -28.466 0.403 14.126 1.00 23.08 415 HIS A C 1
ATOM 3346 O O . HIS A 1 415 ? -28.360 0.507 15.358 1.00 26.55 415 HIS A O 1
ATOM 3353 N N . TYR A 1 416 ? -28.543 1.426 13.308 1.00 21.66 416 TYR A N 1
ATOM 3354 C CA . TYR A 1 416 ? -28.478 2.819 13.798 1.00 21.55 416 TYR A CA 1
ATOM 3355 C C . TYR A 1 416 ? -29.838 3.271 14.302 1.00 27.47 416 TYR A C 1
ATOM 3356 O O . TYR A 1 416 ? -30.791 3.139 13.565 1.00 26.21 416 TYR A O 1
ATOM 3365 N N . HIS A 1 417 ? -29.943 3.781 15.531 1.00 29.11 417 HIS A N 1
ATOM 3366 C CA . HIS A 1 417 ? -31.248 4.269 16.067 1.00 31.86 417 HIS A CA 1
ATOM 3367 C C . HIS A 1 417 ? -31.071 5.670 16.610 1.00 31.88 417 HIS A C 1
ATOM 3368 O O . HIS A 1 417 ? -30.424 5.853 17.646 1.00 31.15 417 HIS A O 1
ATOM 3375 N N . ASP A 1 418 ? -31.599 6.677 15.929 1.00 30.03 418 ASP A N 1
ATOM 3376 C CA . ASP A 1 418 ? -31.511 8.079 16.403 1.00 30.65 418 ASP A CA 1
ATOM 3377 C C . ASP A 1 418 ? -32.856 8.746 16.323 1.00 31.82 418 ASP A C 1
ATOM 3378 O O . ASP A 1 418 ? -33.483 8.747 15.241 1.00 25.41 418 ASP A O 1
ATOM 3383 N N . LYS A 1 419 ? -33.331 9.286 17.448 1.00 32.07 419 LYS A N 1
ATOM 3384 C CA . LYS A 1 419 ? -34.653 9.885 17.454 1.00 29.32 419 LYS A CA 1
ATOM 3385 C C . LYS A 1 419 ? -34.770 11.124 16.555 1.00 31.39 419 LYS A C 1
ATOM 3386 O O . LYS A 1 419 ? -35.799 11.290 15.866 1.00 33.13 419 LYS A O 1
ATOM 3392 N N . LYS A 1 420 ? -33.770 12.006 16.571 1.00 30.95 420 LYS A N 1
ATOM 3393 C CA . LYS A 1 420 ? -33.871 13.217 15.756 1.00 35.54 420 LYS A CA 1
ATOM 3394 C C . LYS A 1 420 ? -33.828 12.840 14.255 1.00 34.85 420 LYS A C 1
ATOM 3395 O O . LYS A 1 420 ? -34.507 13.462 13.446 1.00 35.18 420 LYS A O 1
ATOM 3401 N N . VAL A 1 421 ? -33.033 11.828 13.901 1.00 32.93 421 VAL A N 1
ATOM 3402 C CA . VAL A 1 421 ? -33.046 11.382 12.522 1.00 35.32 421 VAL A CA 1
ATOM 3403 C C . VAL A 1 421 ? -34.419 10.815 12.153 1.00 36.00 421 VAL A C 1
ATOM 3404 O O . VAL A 1 421 ? -34.984 11.212 11.114 1.00 33.46 421 VAL A O 1
ATOM 3408 N N . ASP A 1 422 ? -34.965 9.922 12.986 1.00 34.62 422 ASP A N 1
ATOM 3409 C CA . ASP A 1 422 ? -36.279 9.326 12.679 1.00 35.88 422 ASP A CA 1
ATOM 3410 C C . ASP A 1 422 ? -37.332 10.384 12.431 1.00 36.15 422 ASP A C 1
ATOM 3411 O O . ASP A 1 422 ? -38.078 10.297 11.455 1.00 31.44 422 ASP A O 1
ATOM 3416 N N . ILE A 1 423 ? -37.382 11.387 13.309 1.00 35.25 423 ILE A N 1
ATOM 3417 C CA . ILE A 1 423 ? -38.385 12.440 13.245 1.00 36.00 423 ILE A CA 1
ATOM 3418 C C . ILE A 1 423 ? -38.205 13.346 12.006 1.00 35.22 423 ILE A C 1
ATOM 3419 O O . ILE A 1 423 ? -39.167 13.777 11.353 1.00 32.34 423 ILE A O 1
ATOM 3424 N N . ALA A 1 424 ? -36.957 13.627 11.697 1.00 35.54 424 ALA A N 1
ATOM 3425 C CA . ALA A 1 424 ? -36.639 14.513 10.605 1.00 33.69 424 ALA A CA 1
ATOM 3426 C C . ALA A 1 424 ? -37.052 13.884 9.294 1.00 33.40 424 ALA A C 1
ATOM 3427 O O . ALA A 1 424 ? -37.688 14.538 8.476 1.00 36.87 424 ALA A O 1
ATOM 3429 N N . LEU A 1 425 ? -36.695 12.624 9.084 1.00 32.36 425 LEU A N 1
ATOM 3430 C CA . LEU A 1 425 ? -37.032 11.958 7.825 1.00 32.24 425 LEU A CA 1
ATOM 3431 C C . LEU A 1 425 ? -38.523 11.722 7.660 1.00 33.35 425 LEU A C 1
ATOM 3432 O O . LEU A 1 425 ? -39.060 11.687 6.529 1.00 33.21 425 LEU A O 1
ATOM 3437 N N . GLN A 1 426 ? -39.194 11.494 8.771 1.00 34.56 426 GLN A N 1
ATOM 3438 C CA . GLN A 1 426 ? -40.644 11.261 8.714 1.00 35.07 426 GLN A CA 1
ATOM 3439 C C . GLN A 1 426 ? -41.333 12.517 8.352 1.00 39.19 426 GLN A C 1
ATOM 3440 O O . GLN A 1 426 ? -42.207 12.505 7.467 1.00 42.19 426 GLN A O 1
ATOM 3446 N N . LYS A 1 427 ? -40.988 13.624 9.020 1.00 39.08 427 LYS A N 1
ATOM 3447 C CA . LYS A 1 427 ? -41.587 14.907 8.643 1.00 38.68 427 LYS A CA 1
ATOM 3448 C C . LYS A 1 427 ? -41.233 15.264 7.205 1.00 39.48 427 LYS A C 1
ATOM 3449 O O . LYS A 1 427 ? -42.090 15.614 6.396 1.00 40.28 427 LYS A O 1
ATOM 3455 N N . ALA A 1 428 ? -39.967 15.108 6.871 1.00 39.08 428 ALA A N 1
ATOM 3456 C CA . ALA A 1 428 ? -39.498 15.517 5.551 1.00 39.64 428 ALA A CA 1
ATOM 3457 C C . ALA A 1 428 ? -40.255 14.858 4.404 1.00 35.61 428 ALA A C 1
ATOM 3458 O O . ALA A 1 428 ? -40.515 15.492 3.395 1.00 39.59 428 ALA A O 1
ATOM 3460 N N . ARG A 1 429 ? -40.540 13.568 4.536 1.00 32.43 429 ARG A N 1
ATOM 3461 C CA . ARG A 1 429 ? -41.149 12.793 3.460 1.00 36.05 429 ARG A CA 1
ATOM 3462 C C . ARG A 1 429 ? -42.666 13.012 3.371 1.00 37.82 429 ARG A C 1
ATOM 3463 O O . ARG A 1 429 ? -43.286 12.789 2.302 1.00 37.23 429 ARG A O 1
ATOM 3471 N N . ASN A 1 430 ? -43.262 13.450 4.483 1.00 36.84 430 ASN A N 1
ATOM 3472 C CA . ASN A 1 430 ? -44.731 13.707 4.484 1.00 38.16 430 ASN A CA 1
ATOM 3473 C C . ASN A 1 430 ? -45.134 15.181 4.503 1.00 42.18 430 ASN A C 1
ATOM 3474 O O . ASN A 1 430 ? -46.255 15.505 4.904 1.00 44.35 430 ASN A O 1
ATOM 3479 N N . THR A 1 431 ? -44.253 16.080 4.069 1.00 44.11 431 THR A N 1
ATOM 3480 C CA . THR A 1 431 ? -44.601 17.505 3.948 1.00 46.48 431 THR A CA 1
ATOM 3481 C C . THR A 1 431 ? -44.509 17.957 2.499 1.00 50.59 431 THR A C 1
ATOM 3482 O O . THR A 1 431 ? -43.480 17.724 1.847 1.00 51.26 431 THR A O 1
ATOM 3486 N N . SER A 1 432 ? -45.562 18.608 2.005 1.00 50.29 432 SER A N 1
ATOM 3487 C CA . SER A 1 432 ? -45.635 19.055 0.599 1.00 51.04 432 SER A CA 1
ATOM 3488 C C . SER A 1 432 ? -44.761 20.265 0.251 1.00 53.09 432 SER A C 1
ATOM 3489 O O . SER A 1 432 ? -44.145 20.293 -0.813 1.00 55.05 432 SER A O 1
ATOM 3492 N N . ASN A 1 433 ? -44.700 21.260 1.137 1.00 52.16 433 ASN A N 1
ATOM 3493 C CA . ASN A 1 433 ? -43.994 22.505 0.830 1.00 54.66 433 ASN A CA 1
ATOM 3494 C C . ASN A 1 433 ? -42.470 22.291 0.731 1.00 52.68 433 ASN A C 1
ATOM 3495 O O . ASN A 1 433 ? -41.824 21.809 1.689 1.00 52.21 433 ASN A O 1
ATOM 3500 N N . LEU A 1 434 ? -41.909 22.596 -0.439 1.00 52.23 434 LEU A N 1
ATOM 3501 C CA . LEU A 1 434 ? -40.491 22.329 -0.700 1.00 50.66 434 LEU A CA 1
ATOM 3502 C C . LEU A 1 434 ? -39.585 22.934 0.368 1.00 53.19 434 LEU A C 1
ATOM 3503 O O . LEU A 1 434 ? -38.689 22.257 0.870 1.00 51.45 434 LEU A O 1
ATOM 3508 N N . GLU A 1 435 ? -39.877 24.167 0.791 1.00 56.28 435 GLU A N 1
ATOM 3509 C CA . GLU A 1 435 ? -39.004 24.863 1.741 1.00 56.68 435 GLU A CA 1
ATOM 3510 C C . GLU A 1 435 ? -39.049 24.209 3.123 1.00 54.48 435 GLU A C 1
ATOM 3511 O O . GLU A 1 435 ? -38.039 24.130 3.849 1.00 51.42 435 GLU A O 1
ATOM 3517 N N . GLU A 1 436 ? -40.228 23.732 3.474 1.00 55.05 436 GLU A N 1
ATOM 3518 C CA . GLU A 1 436 ? -40.386 22.975 4.692 1.00 53.44 436 GLU A CA 1
ATOM 3519 C C . GLU A 1 436 ? -39.580 21.688 4.625 1.00 49.77 436 GLU A C 1
ATOM 3520 O O . GLU A 1 436 ? -38.877 21.348 5.581 1.00 48.83 436 GLU A O 1
ATOM 3526 N N . ARG A 1 437 ? -39.686 20.982 3.498 1.00 49.62 437 ARG A N 1
ATOM 3527 C CA . ARG A 1 437 ? -38.920 19.755 3.262 1.00 48.45 437 ARG A CA 1
ATOM 3528 C C . ARG A 1 437 ? -37.431 20.013 3.469 1.00 45.93 437 ARG A C 1
ATOM 3529 O O . ARG A 1 437 ? -36.741 19.260 4.153 1.00 42.34 437 ARG A O 1
ATOM 3537 N N . LYS A 1 438 ? -36.947 21.119 2.909 1.00 45.86 438 LYS A N 1
ATOM 3538 C CA . LYS A 1 438 ? -35.536 21.423 3.026 1.00 45.76 438 LYS A CA 1
ATOM 3539 C C . LYS A 1 438 ? -35.157 21.625 4.494 1.00 45.77 438 LYS A C 1
ATOM 3540 O O . LYS A 1 438 ? -34.096 21.186 4.920 1.00 43.62 438 LYS A O 1
ATOM 3546 N N . LYS A 1 439 ? -36.055 22.236 5.262 1.00 46.97 439 LYS A N 1
ATOM 3547 C CA . LYS A 1 439 ? -35.827 22.469 6.689 1.00 44.80 439 LYS A CA 1
ATOM 3548 C C . LYS A 1 439 ? -35.634 21.162 7.440 1.00 41.59 439 LYS A C 1
ATOM 3549 O O . LYS A 1 439 ? -34.712 21.031 8.239 1.00 42.03 439 LYS A O 1
ATOM 3555 N N . TYR A 1 440 ? -36.506 20.204 7.191 1.00 41.19 440 TYR A N 1
ATOM 3556 C CA . TYR A 1 440 ? -36.446 18.910 7.850 1.00 41.71 440 TYR A CA 1
ATOM 3557 C C . TYR A 1 440 ? -35.207 18.099 7.420 1.00 38.66 440 TYR A C 1
ATOM 3558 O O . TYR A 1 440 ? -34.563 17.410 8.238 1.00 35.83 440 TYR A O 1
ATOM 3567 N N . TYR A 1 441 ? -34.869 18.182 6.134 1.00 36.58 441 TYR A N 1
ATOM 3568 C CA . TYR A 1 441 ? -33.637 17.535 5.663 1.00 33.77 441 TYR A CA 1
ATOM 3569 C C . TYR A 1 441 ? -32.449 18.219 6.319 1.00 34.62 441 TYR A C 1
ATOM 3570 O O . TYR A 1 441 ? -31.499 17.553 6.670 1.00 34.43 441 TYR A O 1
ATOM 3579 N N . LYS A 1 442 ? -32.517 19.541 6.565 1.00 38.19 442 LYS A N 1
ATOM 3580 C CA . LYS A 1 442 ? -31.428 20.147 7.334 1.00 39.61 442 LYS A CA 1
ATOM 3581 C C . LYS A 1 442 ? -31.347 19.566 8.756 1.00 39.09 442 LYS A C 1
ATOM 3582 O O . LYS A 1 442 ? -30.255 19.213 9.225 1.00 37.58 442 LYS A O 1
ATOM 3588 N N . ASP A 1 443 ? -32.489 19.386 9.425 1.00 39.25 443 ASP A N 1
ATOM 3589 C CA . ASP A 1 443 ? -32.518 18.729 10.741 1.00 37.76 443 ASP A CA 1
ATOM 3590 C C . ASP A 1 443 ? -31.890 17.327 10.670 1.00 37.93 443 ASP A C 1
ATOM 3591 O O . ASP A 1 443 ? -31.081 16.930 11.511 1.00 37.37 443 ASP A O 1
ATOM 3596 N N . PHE A 1 444 ? -32.256 16.593 9.636 1.00 33.69 444 PHE A N 1
ATOM 3597 C CA . PHE A 1 444 ? -31.720 15.285 9.414 1.00 31.25 444 PHE A CA 1
ATOM 3598 C C . PHE A 1 444 ? -30.169 15.288 9.288 1.00 36.25 444 PHE A C 1
ATOM 3599 O O . PHE A 1 444 ? -29.458 14.515 9.974 1.00 35.77 444 PHE A O 1
ATOM 3607 N N . ILE A 1 445 ? -29.669 16.148 8.402 1.00 35.73 445 ILE A N 1
ATOM 3608 C CA . ILE A 1 445 ? -28.237 16.337 8.165 1.00 36.08 445 ILE A CA 1
ATOM 3609 C C . ILE A 1 445 ? -27.504 16.746 9.467 1.00 38.04 445 ILE A C 1
ATOM 3610 O O . ILE A 1 445 ? -26.423 16.230 9.785 1.00 32.71 445 ILE A O 1
ATOM 3615 N N . ASP A 1 446 ? -28.099 17.679 10.213 1.00 39.43 446 ASP A N 1
ATOM 3616 C CA . ASP A 1 446 ? -27.507 18.131 11.461 1.00 39.83 446 ASP A CA 1
ATOM 3617 C C . ASP A 1 446 ? -27.501 17.024 12.486 1.00 36.62 446 ASP A C 1
ATOM 3618 O O . ASP A 1 446 ? -26.536 16.911 13.243 1.00 36.78 446 ASP A O 1
ATOM 3623 N N . ALA A 1 447 ? -28.575 16.245 12.537 1.00 33.32 447 ALA A N 1
ATOM 3624 C CA . ALA A 1 447 ? -28.664 15.101 13.476 1.00 35.03 447 ALA A CA 1
ATOM 3625 C C . ALA A 1 447 ? -27.630 14.041 13.167 1.00 34.60 447 ALA A C 1
ATOM 3626 O O . ALA A 1 447 ? -27.105 13.398 14.091 1.00 34.95 447 ALA A O 1
ATOM 3628 N N . LEU A 1 448 ? -27.409 13.784 11.874 1.00 32.25 448 LEU A N 1
ATOM 3629 C CA . LEU A 1 448 ? -26.364 12.849 11.446 1.00 35.82 448 LEU A CA 1
ATOM 3630 C C . LEU A 1 448 ? -25.004 13.289 11.922 1.00 34.13 448 LEU A C 1
ATOM 3631 O O . LEU A 1 448 ? -24.212 12.458 12.309 1.00 36.66 448 LEU A O 1
ATOM 3636 N N . TYR A 1 449 ? -24.713 14.581 11.873 1.00 33.99 449 TYR A N 1
ATOM 3637 C CA . TYR A 1 449 ? -23.423 15.091 12.326 1.00 34.86 449 TYR A CA 1
ATOM 3638 C C . TYR A 1 449 ? -23.276 14.832 13.829 1.00 32.23 449 TYR A C 1
ATOM 3639 O O . TYR A 1 449 ? -22.184 14.488 14.291 1.00 32.61 449 TYR A O 1
ATOM 3648 N N . GLU A 1 450 ? -24.342 15.061 14.599 1.00 30.36 450 GLU A N 1
ATOM 3649 C CA . GLU A 1 450 ? -24.266 14.960 16.064 1.00 33.01 450 GLU A CA 1
ATOM 3650 C C . GLU A 1 450 ? -24.136 13.511 16.534 1.00 35.05 450 GLU A C 1
ATOM 3651 O O . GLU A 1 450 ? -23.615 13.221 17.615 1.00 39.29 450 GLU A O 1
ATOM 3657 N N . ASN A 1 451 ? -24.664 12.603 15.735 1.00 31.43 451 ASN A N 1
ATOM 3658 C CA . ASN A 1 451 ? -24.642 11.204 16.069 1.00 30.45 451 ASN A CA 1
ATOM 3659 C C . ASN A 1 451 ? -24.364 10.412 14.798 1.00 29.51 451 ASN A C 1
ATOM 3660 O O . ASN A 1 451 ? -25.272 9.817 14.199 1.00 28.23 451 ASN A O 1
ATOM 3665 N N . PRO A 1 452 ? -23.094 10.400 14.381 1.00 29.98 452 PRO A N 1
ATOM 3666 C CA . PRO A 1 452 ? -22.710 9.876 13.058 1.00 27.65 452 PRO A CA 1
ATOM 3667 C C . PRO A 1 452 ? -22.839 8.340 12.969 1.00 27.26 452 PRO A C 1
ATOM 3668 O O . PRO A 1 452 ? -22.282 7.600 13.760 1.00 29.66 452 PRO A O 1
ATOM 3672 N N . PRO A 1 453 ? -23.635 7.867 12.010 1.00 27.68 453 PRO A N 1
ATOM 3673 C CA . PRO A 1 453 ? -23.743 6.422 11.801 1.00 27.15 453 PRO A CA 1
ATOM 3674 C C . PRO A 1 453 ? -22.524 5.887 11.029 1.00 25.10 453 PRO A C 1
ATOM 3675 O O . PRO A 1 453 ? -22.289 4.662 10.998 1.00 23.64 453 PRO A O 1
ATOM 3679 N N . PHE A 1 454 ? -21.852 6.797 10.322 1.00 25.83 454 PHE A N 1
ATOM 3680 C CA . PHE A 1 454 ? -20.803 6.433 9.346 1.00 28.71 454 PHE A CA 1
ATOM 3681 C C . PHE A 1 454 ? -19.514 7.225 9.563 1.00 33.33 454 PHE A C 1
ATOM 3682 O O . PHE A 1 454 ? -19.481 8.237 10.290 1.00 34.11 454 PHE A O 1
ATOM 3690 N N . ILE A 1 455 ? -18.467 6.824 8.840 1.00 31.45 455 ILE A N 1
ATOM 3691 C CA . ILE A 1 455 ? -17.482 7.814 8.377 1.00 28.62 455 ILE A CA 1
ATOM 3692 C C . ILE A 1 455 ? -17.761 8.047 6.883 1.00 31.38 455 ILE A C 1
ATOM 3693 O O . ILE A 1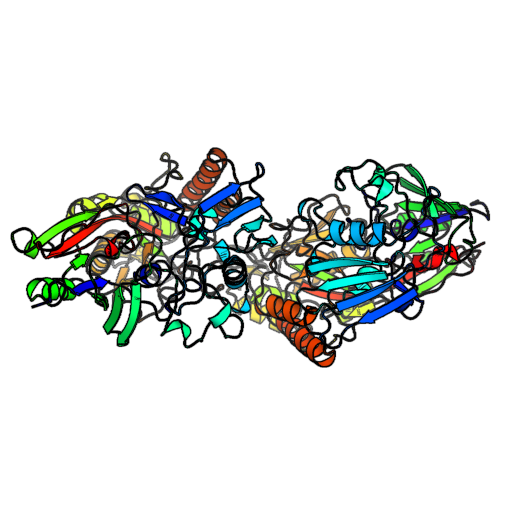 455 ? -17.572 7.103 6.081 1.00 28.38 455 ILE A O 1
ATOM 3698 N N . PHE A 1 456 ? -18.289 9.217 6.512 1.00 30.56 456 PHE A N 1
ATOM 3699 C CA . PHE A 1 456 ? -18.523 9.472 5.072 1.00 32.11 456 PHE A CA 1
ATOM 3700 C C . PHE A 1 456 ? -17.170 9.735 4.418 1.00 32.93 456 PHE A C 1
ATOM 3701 O O . PHE A 1 456 ? -16.352 10.439 4.986 1.00 34.29 456 PHE A O 1
ATOM 3709 N N . LEU A 1 457 ? -16.949 9.199 3.229 1.00 32.13 457 LEU A N 1
ATOM 3710 C CA . LEU A 1 457 ? -15.614 9.324 2.624 1.00 29.06 457 LEU A CA 1
ATOM 3711 C C . LEU A 1 457 ? -15.677 10.116 1.325 1.00 32.43 457 LEU A C 1
ATOM 3712 O O . LEU A 1 457 ? -15.107 11.203 1.248 1.00 33.62 457 LEU A O 1
ATOM 3717 N N . ALA A 1 458 ? -16.384 9.617 0.301 1.00 30.06 458 ALA A N 1
ATOM 3718 C CA . ALA A 1 458 ? -16.346 10.320 -0.967 1.00 29.13 458 ALA A CA 1
ATOM 3719 C C . ALA A 1 458 ? -17.567 10.019 -1.868 1.00 29.22 458 ALA A C 1
ATOM 3720 O O . ALA A 1 458 ? -18.105 8.915 -1.837 1.00 32.36 458 ALA A O 1
ATOM 3722 N N . TYR A 1 459 ? -17.949 11.006 -2.664 1.00 31.83 459 TYR A N 1
ATOM 3723 C CA . TYR A 1 459 ? -18.899 10.828 -3.770 1.00 31.58 459 TYR A CA 1
ATOM 3724 C C . TYR A 1 459 ? -18.117 10.461 -5.038 1.00 33.07 459 TYR A C 1
ATOM 3725 O O . TYR A 1 459 ? -17.058 11.014 -5.276 1.00 34.56 459 TYR A O 1
ATOM 3734 N N . LEU A 1 460 ? -18.617 9.489 -5.800 1.00 31.18 460 LEU A N 1
ATOM 3735 C CA . LEU A 1 460 ? -17.899 8.954 -6.955 1.00 33.02 460 LEU A CA 1
ATOM 3736 C C . LEU A 1 460 ? -18.401 9.442 -8.322 1.00 34.32 460 LEU A C 1
ATOM 3737 O O . LEU A 1 460 ? -19.621 9.630 -8.530 1.00 31.53 460 LEU A O 1
ATOM 3742 N N . ASP A 1 461 ? -17.467 9.670 -9.246 1.00 32.33 461 ASP A N 1
ATOM 3743 C CA . ASP A 1 461 ? -17.824 9.677 -10.659 1.00 35.70 461 ASP A CA 1
ATOM 3744 C C . ASP A 1 461 ? -17.668 8.260 -11.163 1.00 36.77 461 ASP A C 1
ATOM 3745 O O . ASP A 1 461 ? -16.940 7.452 -10.581 1.00 36.79 461 ASP A O 1
ATOM 3750 N N . PHE A 1 462 ? -18.322 7.966 -12.275 1.00 37.01 462 PHE A N 1
ATOM 3751 C CA . PHE A 1 462 ? -18.186 6.647 -12.858 1.00 37.44 462 PHE A CA 1
ATOM 3752 C C . PHE A 1 462 ? -17.603 6.779 -14.237 1.00 36.58 462 PHE A C 1
ATOM 3753 O O . PHE A 1 462 ? -17.842 7.765 -14.932 1.00 38.85 462 PHE A O 1
ATOM 3761 N N . ALA A 1 463 ? -16.828 5.772 -14.619 1.00 36.30 463 ALA A N 1
ATOM 3762 C CA . ALA A 1 463 ? -16.257 5.736 -15.949 1.00 38.86 463 ALA A CA 1
ATOM 3763 C C . ALA A 1 463 ? -16.941 4.640 -16.753 1.00 37.59 463 ALA A C 1
ATOM 3764 O O . ALA A 1 463 ? -16.739 3.451 -16.491 1.00 36.00 463 ALA A O 1
ATOM 3766 N N . LEU A 1 464 ? -17.774 5.044 -17.715 1.00 38.26 464 LEU A N 1
ATOM 3767 C CA . LEU A 1 464 ? -18.357 4.088 -18.640 1.00 36.60 464 LEU A CA 1
ATOM 3768 C C . LEU A 1 464 ? -17.388 3.831 -19.767 1.00 38.33 464 LEU A C 1
ATOM 3769 O O . LEU A 1 464 ? -17.124 4.713 -20.611 1.00 38.06 464 LEU A O 1
ATOM 3774 N N . VAL A 1 465 ? -16.859 2.621 -19.815 1.00 35.33 465 VAL A N 1
ATOM 3775 C CA . VAL A 1 465 ? -15.905 2.345 -20.883 1.00 37.48 465 VAL A CA 1
ATOM 3776 C C . VAL A 1 465 ? -16.564 1.543 -21.988 1.00 37.62 465 VAL A C 1
ATOM 3777 O O . VAL A 1 465 ? -17.151 0.492 -21.737 1.00 43.00 465 VAL A O 1
ATOM 3781 N N . TYR A 1 466 ? -16.468 2.012 -23.210 1.00 39.05 466 TYR A N 1
ATOM 3782 C CA . TYR A 1 466 ? -17.274 1.358 -24.243 1.00 45.73 466 TYR A CA 1
ATOM 3783 C C . TYR A 1 466 ? -16.542 1.161 -25.574 1.00 45.58 466 TYR A C 1
ATOM 3784 O O . TYR A 1 466 ? -15.816 2.034 -26.076 1.00 46.42 466 TYR A O 1
ATOM 3793 N N . ASN A 1 467 ? -16.762 -0.006 -26.158 1.00 45.51 467 ASN A N 1
ATOM 3794 C CA . ASN A 1 467 ? -16.400 -0.248 -27.556 1.00 49.14 467 ASN A CA 1
ATOM 3795 C C . ASN A 1 467 ? -16.772 0.948 -28.440 1.00 48.35 467 ASN A C 1
ATOM 3796 O O . ASN A 1 467 ? -17.921 1.397 -28.447 1.00 47.64 467 ASN A O 1
ATOM 3801 N N . LYS A 1 468 ? -15.785 1.473 -29.165 1.00 48.39 468 LYS A N 1
ATOM 3802 C CA . LYS A 1 468 ? -15.932 2.724 -29.886 1.00 52.75 468 LYS A CA 1
ATOM 3803 C C . LYS A 1 468 ? -17.006 2.650 -30.962 1.00 53.84 468 LYS A C 1
ATOM 3804 O O . LYS A 1 468 ? -17.405 3.674 -31.514 1.00 54.54 468 LYS A O 1
ATOM 3810 N N . ASP A 1 469 ? -17.400 1.433 -31.318 1.00 49.30 469 ASP A N 1
ATOM 3811 C CA . ASP A 1 469 ? -18.457 1.239 -32.305 1.00 52.26 469 ASP A CA 1
ATOM 3812 C C . ASP A 1 469 ? -19.802 1.655 -31.726 1.00 51.23 469 ASP A C 1
ATOM 3813 O O . ASP A 1 469 ? -20.741 1.795 -32.471 1.00 51.99 469 ASP A O 1
ATOM 3818 N N . LEU A 1 470 ? -19.894 1.813 -30.400 1.00 50.00 470 LEU A N 1
ATOM 3819 C CA . LEU A 1 470 ? -21.185 2.117 -29.758 1.00 52.80 470 LEU A CA 1
ATOM 3820 C C . LEU A 1 470 ? -21.668 3.561 -29.929 1.00 54.41 470 LEU A C 1
ATOM 3821 O O . LEU A 1 470 ? -21.042 4.511 -29.447 1.00 55.68 470 LEU A O 1
ATOM 3826 N N . LYS A 1 471 ? -22.825 3.712 -30.561 1.00 50.34 471 LYS A N 1
ATOM 3827 C CA . LYS A 1 471 ? -23.429 5.032 -30.763 1.00 52.74 471 LYS A CA 1
ATOM 3828 C C . LYS A 1 471 ? -24.703 5.179 -29.932 1.00 52.33 471 LYS A C 1
ATOM 3829 O O . LYS A 1 471 ? -25.348 4.185 -29.625 1.00 53.15 471 LYS A O 1
ATOM 3835 N N . GLY A 1 472 ? -25.027 6.412 -29.544 1.00 51.42 472 GLY A N 1
ATOM 3836 C CA . GLY A 1 472 ? -26.308 6.724 -28.934 1.00 52.16 472 GLY A CA 1
ATOM 3837 C C . GLY A 1 472 ? -26.288 6.825 -27.410 1.00 49.37 472 GLY A C 1
ATOM 3838 O O . GLY A 1 472 ? -27.320 7.177 -26.790 1.00 49.28 472 GLY A O 1
ATOM 3839 N N . ILE A 1 473 ? -25.147 6.514 -26.787 1.00 44.62 473 ILE A N 1
ATOM 3840 C CA . ILE A 1 473 ? -25.080 6.536 -25.319 1.00 45.35 473 ILE A CA 1
ATOM 3841 C C . ILE A 1 473 ? -25.270 7.954 -24.818 1.00 43.91 473 ILE A C 1
ATOM 3842 O O . ILE A 1 473 ? -24.654 8.889 -25.308 1.00 46.67 473 ILE A O 1
ATOM 3847 N N . LYS A 1 474 ? -26.181 8.113 -23.879 1.00 41.83 474 LYS A N 1
ATOM 3848 C CA . LYS A 1 474 ? -26.397 9.396 -23.239 1.00 43.59 474 LYS A CA 1
ATOM 3849 C C . LYS A 1 474 ? -26.067 9.299 -21.753 1.00 42.15 474 LYS A C 1
ATOM 3850 O O . LYS A 1 474 ? -26.407 8.287 -21.112 1.00 41.90 474 LYS A O 1
ATOM 3856 N N . THR A 1 475 ? -25.428 10.339 -21.204 1.00 41.86 475 THR A N 1
ATOM 3857 C CA . THR A 1 475 ? -25.134 10.371 -19.763 1.00 44.28 475 THR A CA 1
ATOM 3858 C C . THR A 1 475 ? -26.311 10.951 -19.019 1.00 46.32 475 THR A C 1
ATOM 3859 O O . THR A 1 475 ? -27.168 11.626 -19.608 1.00 47.63 475 THR A O 1
ATOM 3863 N N . ARG A 1 476 ? -26.358 10.639 -17.730 1.00 45.21 476 ARG A N 1
ATOM 3864 C CA . ARG A 1 476 ? -27.164 11.385 -16.782 1.00 48.75 476 ARG A CA 1
ATOM 3865 C C . ARG A 1 476 ? -26.636 11.071 -15.382 1.00 44.89 476 ARG A C 1
ATOM 3866 O O . ARG A 1 476 ? -25.708 10.251 -15.213 1.00 43.88 476 ARG A O 1
ATOM 3874 N N . THR A 1 477 ? -27.154 11.773 -14.386 1.00 43.00 477 THR A N 1
ATOM 3875 C CA . THR A 1 477 ? -26.664 11.589 -13.031 1.00 38.47 477 THR A CA 1
ATOM 3876 C C . THR A 1 477 ? -27.033 10.192 -12.561 1.00 38.89 477 THR A C 1
ATOM 3877 O O . THR A 1 477 ? -28.212 9.831 -12.485 1.00 41.29 477 THR A O 1
ATOM 3881 N N . LEU A 1 478 ? -26.004 9.401 -12.268 1.00 31.90 478 LEU A N 1
ATOM 3882 C CA . LEU A 1 478 ? -26.182 8.001 -11.910 1.00 33.62 478 LEU A CA 1
ATOM 3883 C C . LEU A 1 478 ? -26.486 7.853 -10.417 1.00 33.44 478 LEU A C 1
ATOM 3884 O O . LEU A 1 478 ? -26.398 8.830 -9.636 1.00 30.48 478 LEU A O 1
ATOM 3889 N N . GLY A 1 479 ? -26.870 6.635 -10.036 1.00 34.67 479 GLY A N 1
ATOM 3890 C CA . GLY A 1 479 ? -27.106 6.298 -8.647 1.00 32.79 479 GLY A CA 1
ATOM 3891 C C . GLY A 1 479 ? -26.014 5.367 -8.176 1.00 32.48 479 GLY A C 1
ATOM 3892 O O . GLY A 1 479 ? -24.964 5.205 -8.819 1.00 32.11 479 GLY A O 1
ATOM 3893 N N . HIS A 1 480 ? -26.297 4.777 -7.036 1.00 28.74 480 HIS A N 1
ATOM 3894 C CA . HIS A 1 480 ? -25.467 3.790 -6.363 1.00 30.11 480 HIS A CA 1
ATOM 3895 C C . HIS A 1 480 ? -25.111 2.637 -7.325 1.00 33.38 480 HIS A C 1
ATOM 3896 O O . HIS A 1 480 ? -25.976 2.146 -8.074 1.00 30.65 480 HIS A O 1
ATOM 3903 N N . HIS A 1 481 ? -23.818 2.297 -7.351 1.00 29.36 481 HIS A N 1
ATOM 3904 C CA . HIS A 1 481 ? -23.179 1.354 -8.281 1.00 29.37 481 HIS A CA 1
ATOM 3905 C C . HIS A 1 481 ? -23.237 1.810 -9.721 1.00 31.59 481 HIS A C 1
ATOM 3906 O O . HIS A 1 481 ? -23.013 0.998 -10.600 1.00 33.63 481 HIS A O 1
ATOM 3913 N N . GLY A 1 482 ? -23.508 3.096 -9.958 1.00 28.99 482 GLY A N 1
ATOM 3914 C CA . GLY A 1 482 ? -23.610 3.620 -11.297 1.00 29.49 482 GLY A CA 1
ATOM 3915 C C . GLY A 1 482 ? -24.908 3.200 -11.980 1.00 32.57 482 GLY A C 1
ATOM 3916 O O . GLY A 1 482 ? -25.107 3.478 -13.191 1.00 34.24 482 GLY A O 1
ATOM 3917 N N . VAL A 1 483 ? -25.799 2.552 -11.220 1.00 30.44 483 VAL A N 1
ATOM 3918 C CA . VAL A 1 483 ? -27.110 2.141 -11.791 1.00 31.74 483 VAL A CA 1
ATOM 3919 C C . VAL A 1 483 ? -27.739 3.315 -12.490 1.00 32.78 483 VAL A C 1
ATOM 3920 O O . VAL A 1 483 ? -27.729 4.467 -11.997 1.00 32.74 483 VAL A O 1
ATOM 3924 N N . GLY A 1 484 ? -28.231 3.048 -13.698 1.00 33.12 484 GLY A N 1
ATOM 3925 C CA . GLY A 1 484 ? -28.784 4.102 -14.487 1.00 36.36 484 GLY A CA 1
ATOM 3926 C C . GLY A 1 484 ? -27.939 4.334 -15.699 1.00 37.67 484 GLY A C 1
ATOM 3927 O O . GLY A 1 484 ? -28.354 5.066 -16.569 1.00 37.05 484 GLY A O 1
ATOM 3928 N N . PHE A 1 485 ? -26.758 3.726 -15.782 1.00 38.75 485 PHE A N 1
ATOM 3929 C CA . PHE A 1 485 ? -25.909 4.066 -16.920 1.00 37.67 485 PHE A CA 1
ATOM 3930 C C . PHE A 1 485 ? -26.458 3.485 -18.242 1.00 38.39 485 PHE A C 1
ATOM 3931 O O . PHE A 1 485 ? -26.060 3.915 -19.332 1.00 38.87 485 PHE A O 1
ATOM 3939 N N . THR A 1 486 ? -27.414 2.572 -18.120 1.00 39.97 486 THR A N 1
ATOM 3940 C CA . THR A 1 486 ? -28.100 1.932 -19.237 1.00 42.30 486 THR A CA 1
ATOM 3941 C C . THR A 1 486 ? -29.509 2.475 -19.460 1.00 41.73 486 THR A C 1
ATOM 3942 O O . THR A 1 486 ? -30.323 1.834 -20.155 1.00 40.61 486 THR A O 1
ATOM 3946 N N . TRP A 1 487 ? -29.785 3.670 -18.924 1.00 39.86 487 TRP A N 1
ATOM 3947 C CA . TRP A 1 487 ? -31.164 4.195 -18.868 1.00 39.87 487 TRP A CA 1
ATOM 3948 C C . TRP A 1 487 ? -31.722 4.402 -20.278 1.00 42.68 487 TRP A C 1
ATOM 3949 O O . TRP A 1 487 ? -32.931 4.313 -20.450 1.00 42.13 487 TRP A O 1
ATOM 3960 N N . ASN A 1 488 ? -30.867 4.686 -21.280 1.00 42.53 488 ASN A N 1
ATOM 3961 C CA . ASN A 1 488 ? -31.386 4.878 -22.647 1.00 43.87 488 ASN A CA 1
ATOM 3962 C C . ASN A 1 488 ? -30.845 3.824 -23.601 1.00 45.61 488 ASN A C 1
ATOM 3963 O O . ASN A 1 488 ? -30.640 4.075 -24.812 1.00 45.15 488 ASN A O 1
ATOM 3968 N N . VAL A 1 489 ? -30.616 2.631 -23.063 1.00 45.48 489 VAL A N 1
ATOM 3969 C CA . VAL A 1 489 ? -29.999 1.566 -23.851 1.00 46.38 489 VAL A CA 1
ATOM 3970 C C . VAL A 1 489 ? -30.792 1.252 -25.138 1.00 46.15 489 VAL A C 1
ATOM 3971 O O . VAL A 1 489 ? -30.206 0.868 -26.144 1.00 44.52 489 VAL A O 1
ATOM 3975 N N . TYR A 1 490 ? -32.106 1.480 -25.138 1.00 50.12 490 TYR A N 1
ATOM 3976 C CA . TYR A 1 490 ? -32.879 1.221 -26.342 1.00 48.82 490 TYR A CA 1
ATOM 3977 C C . TYR A 1 490 ? -32.554 2.185 -27.494 1.00 50.77 490 TYR A C 1
ATOM 3978 O O . TYR A 1 490 ? -33.110 2.051 -28.588 1.00 53.83 490 TYR A O 1
ATOM 3987 N N . GLU A 1 491 ? -31.728 3.191 -27.245 1.00 49.91 491 GLU A N 1
ATOM 3988 C CA . GLU A 1 491 ? -31.292 4.093 -28.308 1.00 51.27 491 GLU A CA 1
ATOM 3989 C C . GLU A 1 491 ? -29.872 3.736 -28.750 1.00 51.04 491 GLU A C 1
ATOM 3990 O O . GLU A 1 491 ? -29.353 4.340 -29.689 1.00 50.54 491 GLU A O 1
ATOM 3996 N N . TRP A 1 492 ? -29.245 2.768 -28.078 1.00 48.30 492 TRP A N 1
ATOM 3997 C CA . TRP A 1 492 ? -27.844 2.425 -28.410 1.00 48.00 492 TRP A CA 1
ATOM 3998 C C . TRP A 1 492 ? -27.802 1.543 -29.641 1.00 49.66 492 TRP A C 1
ATOM 3999 O O . TRP A 1 492 ? -28.702 0.727 -29.836 1.00 53.55 492 TRP A O 1
ATOM 4010 N N . SER A 1 493 ? -26.769 1.698 -30.476 1.00 49.27 493 SER A N 1
ATOM 4011 C CA . SER A 1 493 ? -26.605 0.841 -31.640 1.00 52.41 493 SER A CA 1
ATOM 4012 C C . SER A 1 493 ? -25.164 0.804 -32.157 1.00 55.11 493 SER A C 1
ATOM 4013 O O . SER A 1 493 ? -24.317 1.621 -31.777 1.00 56.05 493 SER A O 1
ATOM 4016 N N . LYS A 1 494 ? -24.901 -0.173 -33.017 1.00 55.80 494 LYS A N 1
ATOM 4017 C CA . LYS A 1 494 ? -23.603 -0.297 -33.673 1.00 58.73 494 LYS A CA 1
ATOM 4018 C C . LYS A 1 494 ? -23.757 -0.022 -35.149 1.00 63.28 494 LYS A C 1
ATOM 4019 O O . LYS A 1 494 ? -24.866 -0.178 -35.694 1.00 62.86 494 LYS A O 1
ATOM 4026 N N . LYS B 1 1 ? -64.648 10.890 59.887 1.00 65.07 1 LYS B N 1
ATOM 4027 C CA . LYS B 1 1 ? -64.700 9.540 59.326 1.00 63.28 1 LYS B CA 1
ATOM 4028 C C . LYS B 1 1 ? -65.042 9.543 57.827 1.00 59.68 1 LYS B C 1
ATOM 4029 O O . LYS B 1 1 ? -65.886 10.326 57.409 1.00 59.82 1 LYS B O 1
ATOM 4035 N N . ILE B 1 2 ? -64.442 8.638 57.046 1.00 55.25 2 ILE B N 1
ATOM 4036 C CA . ILE B 1 2 ? -64.669 8.559 55.581 1.00 53.15 2 ILE B CA 1
ATOM 4037 C C . ILE B 1 2 ? -66.064 8.041 55.202 1.00 57.47 2 ILE B C 1
ATOM 4038 O O . ILE B 1 2 ? -66.449 6.930 55.592 1.00 52.34 2 ILE B O 1
ATOM 4043 N N . PRO B 1 3 ? -66.810 8.815 54.392 1.00 59.30 3 PRO B N 1
ATOM 4044 C CA . PRO B 1 3 ? -68.165 8.362 54.015 1.00 60.68 3 PRO B CA 1
ATOM 4045 C C . PRO B 1 3 ? -68.151 6.988 53.325 1.00 57.47 3 PRO B C 1
ATOM 4046 O O . PRO B 1 3 ? -67.141 6.568 52.722 1.00 51.76 3 PRO B O 1
ATOM 4050 N N . LYS B 1 4 ? -69.292 6.322 53.407 1.00 58.23 4 LYS B N 1
ATOM 4051 C CA . LYS B 1 4 ? -69.531 5.028 52.796 1.00 60.64 4 LYS B CA 1
ATOM 4052 C C . LYS B 1 4 ? -69.433 5.085 51.271 1.00 59.90 4 LYS B C 1
ATOM 4053 O O . LYS B 1 4 ? -69.205 4.060 50.616 1.00 60.85 4 LYS B O 1
ATOM 4059 N N . ASP B 1 5 ? -69.586 6.276 50.693 1.00 52.43 5 ASP B N 1
ATOM 4060 C CA . ASP B 1 5 ? -69.620 6.374 49.231 1.00 51.62 5 ASP B CA 1
ATOM 4061 C C . ASP B 1 5 ? -68.247 6.758 48.689 1.00 50.23 5 ASP B C 1
ATOM 4062 O O . ASP B 1 5 ? -68.075 6.979 47.487 1.00 49.66 5 ASP B O 1
ATOM 4067 N N . THR B 1 6 ? -67.258 6.800 49.582 1.00 49.66 6 THR B N 1
ATOM 4068 C CA . THR B 1 6 ? -65.911 7.199 49.217 1.00 47.07 6 THR B CA 1
ATOM 4069 C C . THR B 1 6 ? -64.872 6.155 49.625 1.00 46.08 6 THR B C 1
ATOM 4070 O O . THR B 1 6 ? -64.946 5.606 50.739 1.00 46.89 6 THR B O 1
ATOM 4074 N N . LEU B 1 7 ? -63.950 5.846 48.703 1.00 45.35 7 LEU B N 1
ATOM 4075 C CA . LEU B 1 7 ? -62.761 5.037 48.984 1.00 50.82 7 LEU B CA 1
ATOM 4076 C C . LEU B 1 7 ? -61.545 5.899 48.961 1.00 46.18 7 LEU B C 1
ATOM 4077 O O . LEU B 1 7 ? -61.345 6.627 47.985 1.00 42.21 7 LEU B O 1
ATOM 4082 N N . ILE B 1 8 ? -60.722 5.797 50.005 1.00 43.58 8 ILE B N 1
ATOM 4083 C CA . ILE B 1 8 ? -59.448 6.468 49.998 1.00 44.00 8 ILE B CA 1
ATOM 4084 C C . ILE B 1 8 ? -58.345 5.425 50.170 1.00 40.41 8 ILE B C 1
ATOM 4085 O O . ILE B 1 8 ? -58.289 4.715 51.189 1.00 40.70 8 ILE B O 1
ATOM 4090 N N . ILE B 1 9 ? -57.492 5.333 49.151 1.00 41.26 9 ILE B N 1
ATOM 4091 C CA . ILE B 1 9 ? -56.439 4.338 49.095 1.00 40.33 9 ILE B CA 1
ATOM 4092 C C . ILE B 1 9 ? -55.107 5.032 48.984 1.00 38.44 9 ILE B C 1
ATOM 4093 O O . ILE B 1 9 ? -54.917 5.854 48.081 1.00 35.68 9 ILE B O 1
ATOM 4098 N N . ALA B 1 10 ? -54.178 4.709 49.881 1.00 38.79 10 ALA B N 1
ATOM 4099 C CA . ALA B 1 10 ? -52.838 5.212 49.717 1.00 35.42 10 ALA B CA 1
ATOM 4100 C C . ALA B 1 10 ? -52.082 4.404 48.694 1.00 34.05 10 ALA B C 1
ATOM 4101 O O . ALA B 1 10 ? -52.160 3.162 48.658 1.00 38.93 10 ALA B O 1
ATOM 4103 N N . VAL B 1 11 ? -51.273 5.093 47.906 1.00 32.97 11 VAL B N 1
ATOM 4104 C CA . VAL B 1 11 ? -50.385 4.415 46.978 1.00 31.66 11 VAL B CA 1
ATOM 4105 C C . VAL B 1 11 ? -48.965 5.008 47.053 1.00 32.32 11 VAL B C 1
ATOM 4106 O O . VAL B 1 11 ? -48.810 6.229 47.091 1.00 35.10 11 VAL B O 1
ATOM 4110 N N . GLU B 1 12 ? -47.940 4.157 47.109 1.00 34.23 12 GLU B N 1
ATOM 4111 C CA . GLU B 1 12 ? -46.541 4.660 47.295 1.00 32.60 12 GLU B CA 1
ATOM 4112 C C . GLU B 1 12 ? -46.083 5.664 46.197 1.00 35.76 12 GLU B C 1
ATOM 4113 O O . GLU B 1 12 ? -45.503 6.722 46.511 1.00 34.30 12 GLU B O 1
ATOM 4119 N N . ASN B 1 13 ? -46.356 5.352 44.923 1.00 33.73 13 ASN B N 1
ATOM 4120 C CA . ASN B 1 13 ? -45.864 6.158 43.800 1.00 34.92 13 ASN B CA 1
ATOM 4121 C C . ASN B 1 13 ? -46.969 6.894 43.057 1.00 35.79 13 ASN B C 1
ATOM 4122 O O . ASN B 1 13 ? -48.105 6.441 43.024 1.00 36.99 13 ASN B O 1
ATOM 4127 N N . GLU B 1 14 ? -46.626 8.038 42.481 1.00 35.27 14 GLU B N 1
ATOM 4128 C CA . GLU B 1 14 ? -47.560 8.796 41.684 1.00 37.88 14 GLU B CA 1
ATOM 4129 C C . GLU B 1 14 ? -46.982 8.925 40.258 1.00 39.08 14 GLU B C 1
ATOM 4130 O O . GLU B 1 14 ? -45.909 8.375 39.977 1.00 38.42 14 GLU B O 1
ATOM 4136 N N . ILE B 1 15 ? -47.679 9.615 39.363 1.00 37.60 15 ILE B N 1
ATOM 4137 C CA . ILE B 1 15 ? -47.121 9.842 38.008 1.00 35.38 15 ILE B CA 1
ATOM 4138 C C . ILE B 1 15 ? -47.489 11.254 37.579 1.00 32.62 15 ILE B C 1
ATOM 4139 O O . ILE B 1 15 ? -48.620 11.709 37.846 1.00 36.40 15 ILE B O 1
ATOM 4144 N N . ALA B 1 16 ? -46.559 11.959 36.935 1.00 29.12 16 ALA B N 1
ATOM 4145 C CA . ALA B 1 16 ? -46.835 13.357 36.596 1.00 32.32 16 ALA B CA 1
ATOM 4146 C C . ALA B 1 16 ? -47.777 13.449 35.399 1.00 34.66 16 ALA B C 1
ATOM 4147 O O . ALA B 1 16 ? -48.359 14.497 35.186 1.00 35.56 16 ALA B O 1
ATOM 4149 N N . ARG B 1 17 ? -47.866 12.377 34.610 1.00 31.24 17 ARG B N 1
ATOM 4150 C CA . ARG B 1 17 ? -48.693 12.361 33.395 1.00 31.84 17 ARG B CA 1
ATOM 4151 C C . ARG B 1 17 ? -49.567 11.118 33.395 1.00 32.48 17 ARG B C 1
ATOM 4152 O O . ARG B 1 17 ? -49.096 10.025 33.153 1.00 28.98 17 ARG B O 1
ATOM 4160 N N . ILE B 1 18 ? -50.860 11.300 33.638 1.00 34.18 18 ILE B N 1
ATOM 4161 C CA . ILE B 1 18 ? -51.777 10.198 33.657 1.00 32.94 18 ILE B CA 1
ATOM 4162 C C . ILE B 1 18 ? -52.109 9.887 32.208 1.00 36.51 18 ILE B C 1
ATOM 4163 O O . ILE B 1 18 ? -53.156 10.264 31.707 1.00 35.53 18 ILE B O 1
ATOM 4168 N N . ASN B 1 19 ? -51.196 9.184 31.554 1.00 36.67 19 ASN B N 1
ATOM 4169 C CA . ASN B 1 19 ? -51.289 8.945 30.120 1.00 32.34 19 ASN B CA 1
ATOM 4170 C C . ASN B 1 19 ? -50.558 7.648 29.861 1.00 30.00 19 ASN B C 1
ATOM 4171 O O . ASN B 1 19 ? -49.345 7.526 30.126 1.00 28.35 19 ASN B O 1
ATOM 4176 N N . PRO B 1 20 ? -51.275 6.654 29.365 1.00 26.42 20 PRO B N 1
ATOM 4177 C CA . PRO B 1 20 ? -50.708 5.313 29.085 1.00 27.33 20 PRO B CA 1
ATOM 4178 C C . PRO B 1 20 ? -49.316 5.302 28.363 1.00 26.16 20 PRO B C 1
ATOM 4179 O O . PRO B 1 20 ? -48.528 4.358 28.587 1.00 28.25 20 PRO B O 1
ATOM 4183 N N . ALA B 1 21 ? -49.082 6.303 27.501 1.00 29.09 21 ALA B N 1
ATOM 4184 C CA . ALA B 1 21 ? -47.870 6.451 26.694 1.00 26.70 21 ALA B CA 1
ATOM 4185 C C . ALA B 1 21 ? -46.678 6.668 27.615 1.00 28.35 21 ALA B C 1
ATOM 4186 O O . ALA B 1 21 ? -45.513 6.491 27.192 1.00 27.10 21 ALA B O 1
ATOM 4188 N N . TYR B 1 22 ? -46.957 7.100 28.851 1.00 28.23 22 TYR B N 1
ATOM 4189 C CA . TYR B 1 22 ? -45.840 7.317 29.799 1.00 26.03 22 TYR B CA 1
ATOM 4190 C C . TYR B 1 22 ? -45.932 6.404 31.029 1.00 29.42 22 TYR B C 1
ATOM 4191 O O . TYR B 1 22 ? -45.257 6.649 32.041 1.00 32.69 22 TYR B O 1
ATOM 4200 N N . SER B 1 23 ? -46.684 5.305 30.915 1.00 29.88 23 SER B N 1
ATOM 4201 C CA . SER B 1 23 ? -46.703 4.305 31.994 1.00 31.22 23 SER B CA 1
ATOM 4202 C C . SER B 1 23 ? -45.335 3.686 32.300 1.00 29.81 23 SER B C 1
ATOM 4203 O O . SER B 1 23 ? -44.671 3.078 31.420 1.00 26.44 23 SER B O 1
ATOM 4206 N N . GLU B 1 24 ? -44.951 3.754 33.571 1.00 30.13 24 GLU B N 1
ATOM 4207 C CA . GLU B 1 24 ? -43.695 3.109 33.993 1.00 31.31 24 GLU B CA 1
ATOM 4208 C C . GLU B 1 24 ? -43.977 1.988 34.991 1.00 31.51 24 GLU B C 1
ATOM 4209 O O . GLU B 1 24 ? -43.105 1.633 35.780 1.00 28.34 24 GLU B O 1
ATOM 4215 N N . ASP B 1 25 ? -45.201 1.458 34.970 1.00 28.01 25 ASP B N 1
ATOM 4216 C CA . ASP B 1 25 ? -45.616 0.360 35.836 1.00 26.41 25 ASP B CA 1
ATOM 4217 C C . ASP B 1 25 ? -45.426 0.726 37.324 1.00 25.13 25 ASP B C 1
ATOM 4218 O O . ASP B 1 25 ? -45.342 -0.179 38.181 1.00 23.89 25 ASP B O 1
ATOM 4223 N N . HIS B 1 26 ? -45.440 2.022 37.641 1.00 26.96 26 HIS B N 1
ATOM 4224 C CA . HIS B 1 26 ? -45.319 2.414 39.069 1.00 27.76 26 HIS B CA 1
ATOM 4225 C C . HIS B 1 26 ? -46.603 3.039 39.664 1.00 31.49 26 HIS B C 1
ATOM 4226 O O . HIS B 1 26 ? -46.671 3.246 40.865 1.00 34.24 26 HIS B O 1
ATOM 4233 N N . ASP B 1 27 ? -47.594 3.371 38.840 1.00 30.74 27 ASP B N 1
ATOM 4234 C CA . ASP B 1 27 ? -48.778 4.058 39.374 1.00 30.69 27 ASP B CA 1
ATOM 4235 C C . ASP B 1 27 ? -50.068 3.208 39.433 1.00 30.97 27 ASP B C 1
ATOM 4236 O O . ASP B 1 27 ? -50.161 2.113 38.884 1.00 31.75 27 ASP B O 1
ATOM 4241 N N . ALA B 1 28 ? -51.070 3.735 40.125 1.00 31.26 28 ALA B N 1
ATOM 4242 C CA . ALA B 1 28 ? -52.350 3.068 40.196 1.00 34.06 28 ALA B CA 1
ATOM 4243 C C . ALA B 1 28 ? -53.468 3.860 39.517 1.00 34.74 28 ALA B C 1
ATOM 4244 O O . ALA B 1 28 ? -54.647 3.481 39.659 1.00 36.49 28 ALA B O 1
ATOM 4246 N N . VAL B 1 29 ? -53.140 4.968 38.840 1.00 32.34 29 VAL B N 1
ATOM 4247 C CA . VAL B 1 29 ? -54.199 5.883 38.349 1.00 30.78 29 VAL B CA 1
ATOM 4248 C C . VAL B 1 29 ? -54.507 5.756 36.839 1.00 31.71 29 VAL B C 1
ATOM 4249 O O . VAL B 1 29 ? -55.658 5.960 36.419 1.00 31.45 29 VAL B O 1
ATOM 4253 N N . ILE B 1 30 ? -53.500 5.398 36.032 1.00 33.51 30 ILE B N 1
ATOM 4254 C CA . ILE B 1 30 ? -53.755 5.225 34.600 1.00 33.91 30 ILE B CA 1
ATOM 4255 C C . ILE B 1 30 ? -54.782 4.120 34.342 1.00 35.79 30 ILE B C 1
ATOM 4256 O O . ILE B 1 30 ? -55.732 4.314 33.533 1.00 37.07 30 ILE B O 1
ATOM 4261 N N . ASN B 1 31 ? -54.658 3.001 35.081 1.00 38.13 31 ASN B N 1
ATOM 4262 C CA . ASN B 1 31 ? -55.597 1.865 34.941 1.00 41.83 31 ASN B CA 1
ATOM 4263 C C . ASN B 1 31 ? -57.011 2.119 35.476 1.00 40.66 31 ASN B C 1
ATOM 4264 O O . ASN B 1 31 ? -57.906 1.281 35.307 1.00 41.90 31 ASN B O 1
ATOM 4269 N N . LEU B 1 32 ? -57.199 3.274 36.110 1.00 37.67 32 LEU B N 1
ATOM 4270 C CA . LEU B 1 32 ? -58.536 3.707 36.566 1.00 37.85 32 LEU B CA 1
ATOM 4271 C C . LEU B 1 32 ? -59.228 4.504 35.458 1.00 38.58 32 LEU B C 1
ATOM 4272 O O . LEU B 1 32 ? -60.390 4.288 35.185 1.00 41.63 32 LEU B O 1
ATOM 4277 N N . VAL B 1 33 ? -58.511 5.466 34.886 1.00 36.80 33 VAL B N 1
ATOM 4278 C CA . VAL B 1 33 ? -59.078 6.356 33.865 1.00 39.42 33 VAL B CA 1
ATOM 4279 C C . VAL B 1 33 ? -59.122 5.717 32.477 1.00 38.45 33 VAL B C 1
ATOM 4280 O O . VAL B 1 33 ? -60.032 5.992 31.693 1.00 40.82 33 VAL B O 1
ATOM 4284 N N . PHE B 1 34 ? -58.152 4.852 32.188 1.00 38.53 34 PHE B N 1
ATOM 4285 C CA . PHE B 1 34 ? -57.988 4.256 30.848 1.00 39.63 34 PHE B CA 1
ATOM 4286 C C . PHE B 1 34 ? -58.278 2.765 30.878 1.00 39.46 34 PHE B C 1
ATOM 4287 O O . PHE B 1 34 ? -58.240 2.127 31.947 1.00 39.22 34 PHE B O 1
ATOM 4295 N N . SER B 1 35 ? -58.580 2.198 29.719 1.00 36.74 35 SER B N 1
ATOM 4296 C CA . SER B 1 35 ? -58.676 0.747 29.654 1.00 36.26 35 SER B CA 1
ATOM 4297 C C . SER B 1 35 ? -58.060 0.303 28.318 1.00 38.86 35 SER B C 1
ATOM 4298 O O . SER B 1 35 ? -57.929 1.121 27.369 1.00 35.57 35 SER B O 1
ATOM 4301 N N . GLY B 1 36 ? -57.651 -0.970 28.244 1.00 38.35 36 GLY B N 1
ATOM 4302 C CA . GLY B 1 36 ? -56.918 -1.467 27.092 1.00 36.06 36 GLY B CA 1
ATOM 4303 C C . GLY B 1 36 ? -57.729 -2.449 26.255 1.00 34.26 36 GLY B C 1
ATOM 4304 O O . GLY B 1 36 ? -58.925 -2.713 26.544 1.00 37.57 36 GLY B O 1
ATOM 4305 N N . LEU B 1 37 ? -57.109 -2.980 25.214 1.00 33.64 37 LEU B N 1
ATOM 4306 C CA . LEU B 1 37 ? -57.762 -3.994 24.380 1.00 40.64 37 LEU B CA 1
ATOM 4307 C C . LEU B 1 37 ? -57.924 -5.307 25.140 1.00 35.74 37 LEU B C 1
ATOM 4308 O O . LEU B 1 37 ? -58.910 -6.015 24.994 1.00 37.49 37 LEU B O 1
ATOM 4313 N N . THR B 1 38 ? -56.951 -5.620 25.969 1.00 34.46 38 THR B N 1
ATOM 4314 C CA . THR B 1 38 ? -56.998 -6.814 26.828 1.00 39.63 38 THR B CA 1
ATOM 4315 C C . THR B 1 38 ? -56.853 -6.428 28.316 1.00 37.25 38 THR B C 1
ATOM 4316 O O . THR B 1 38 ? -56.602 -5.275 28.670 1.00 37.94 38 THR B O 1
ATOM 4320 N N . ARG B 1 39 ? -57.070 -7.403 29.185 1.00 37.15 39 ARG B N 1
ATOM 4321 C CA . ARG B 1 39 ? -57.011 -7.209 30.622 1.00 35.60 39 ARG B CA 1
ATOM 4322 C C . ARG B 1 39 ? -56.707 -8.554 31.252 1.00 38.19 39 ARG B C 1
ATOM 4323 O O . ARG B 1 39 ? -56.735 -9.583 30.564 1.00 39.50 39 ARG B O 1
ATOM 4331 N N . PHE B 1 40 ? -56.463 -8.557 32.565 1.00 39.15 40 PHE B N 1
ATOM 4332 C CA . PHE B 1 40 ? -56.142 -9.782 33.288 1.00 40.23 40 PHE B CA 1
ATOM 4333 C C . PHE B 1 40 ? -57.080 -9.975 34.439 1.00 40.13 40 PHE B C 1
ATOM 4334 O O . PHE B 1 40 ? -57.476 -8.994 35.068 1.00 41.34 40 PHE B O 1
ATOM 4342 N N . ASP B 1 41 ? -57.467 -11.228 34.689 1.00 42.05 41 ASP B N 1
ATOM 4343 C CA . ASP B 1 41 ? -58.380 -11.507 35.799 1.00 47.67 41 ASP B CA 1
ATOM 4344 C C . ASP B 1 41 ? -57.610 -11.933 37.035 1.00 48.74 41 ASP B C 1
ATOM 4345 O O . ASP B 1 41 ? -56.377 -11.818 37.077 1.00 47.31 41 ASP B O 1
ATOM 4350 N N . GLU B 1 42 ? -58.333 -12.459 38.019 1.00 53.30 42 GLU B N 1
ATOM 4351 C CA . GLU B 1 42 ? -57.744 -12.767 39.328 1.00 55.45 42 GLU B CA 1
ATOM 4352 C C . GLU B 1 42 ? -56.698 -13.870 39.251 1.00 55.46 42 GLU B C 1
ATOM 4353 O O . GLU B 1 42 ? -55.820 -13.961 40.136 1.00 53.05 42 GLU B O 1
ATOM 4359 N N . ASN B 1 43 ? -56.787 -14.680 38.186 1.00 55.00 43 ASN B N 1
ATOM 4360 C CA . ASN B 1 43 ? -55.803 -15.731 37.914 1.00 54.75 43 ASN B CA 1
ATOM 4361 C C . ASN B 1 43 ? -54.675 -15.297 36.976 1.00 49.13 43 ASN B C 1
ATOM 4362 O O . ASN B 1 43 ? -53.861 -16.115 36.536 1.00 48.89 43 ASN B O 1
ATOM 4367 N N . MET B 1 44 ? -54.619 -13.996 36.712 1.00 45.00 44 MET B N 1
ATOM 4368 C CA . MET B 1 44 ? -53.745 -13.409 35.728 1.00 43.52 44 MET B CA 1
ATOM 4369 C C . MET B 1 44 ? -53.996 -14.043 34.349 1.00 43.22 44 MET B C 1
ATOM 4370 O O . MET B 1 44 ? -53.100 -14.148 33.544 1.00 42.69 44 MET B O 1
ATOM 4375 N N . SER B 1 45 ? -55.242 -14.415 34.089 1.00 46.73 45 SER B N 1
ATOM 4376 C CA . SER B 1 45 ? -55.627 -14.917 32.764 1.00 50.61 45 SER B CA 1
ATOM 4377 C C . SER B 1 45 ? -55.912 -13.718 31.864 1.00 50.71 45 SER B C 1
ATOM 4378 O O . SER B 1 45 ? -56.520 -12.747 32.295 1.00 52.21 45 SER B O 1
ATOM 4381 N N . LEU B 1 46 ? -55.418 -13.765 30.632 1.00 46.85 46 LEU B N 1
ATOM 4382 C CA . LEU B 1 46 ? -55.725 -12.765 29.621 1.00 42.76 46 LEU B CA 1
ATOM 4383 C C . LEU B 1 46 ? -57.206 -12.936 29.219 1.00 43.21 46 LEU B C 1
ATOM 4384 O O . LEU B 1 46 ? -57.662 -14.078 29.033 1.00 45.70 46 LEU B O 1
ATOM 4389 N N . LYS B 1 47 ? -57.944 -11.824 29.192 1.00 41.53 47 LYS B N 1
ATOM 4390 C CA . LYS B 1 47 ? -59.364 -11.775 28.816 1.00 42.82 47 LYS B CA 1
ATOM 4391 C C . LYS B 1 47 ? -59.626 -10.538 27.945 1.00 42.80 47 LYS B C 1
ATOM 4392 O O . LYS B 1 47 ? -58.882 -9.547 28.015 1.00 41.44 47 LYS B O 1
ATOM 4398 N N . PRO B 1 48 ? -60.717 -10.572 27.150 1.00 45.48 48 PRO B N 1
ATOM 4399 C CA . PRO B 1 48 ? -61.067 -9.399 26.340 1.00 45.02 48 PRO B CA 1
ATOM 4400 C C . PRO B 1 48 ? -61.356 -8.176 27.194 1.00 42.64 48 PRO B C 1
ATOM 4401 O O . PRO B 1 48 ? -61.904 -8.340 28.298 1.00 43.60 48 PRO B O 1
ATOM 4405 N N . ASP B 1 49 ? -61.045 -6.976 26.710 1.00 42.80 49 ASP B N 1
ATOM 4406 C CA . ASP B 1 49 ? -61.521 -5.765 27.386 1.00 40.40 49 ASP B CA 1
ATOM 4407 C C . ASP B 1 49 ? -62.155 -4.871 26.288 1.00 46.12 49 ASP B C 1
ATOM 4408 O O . ASP B 1 49 ? -63.372 -4.991 26.011 1.00 46.29 49 ASP B O 1
ATOM 4413 N N . LEU B 1 50 ? -61.397 -3.971 25.674 1.00 45.34 50 LEU B N 1
ATOM 4414 C CA . LEU B 1 50 ? -61.975 -3.168 24.582 1.00 46.70 50 LEU B CA 1
ATOM 4415 C C . LEU B 1 50 ? -62.146 -4.013 23.323 1.00 48.31 50 LEU B C 1
ATOM 4416 O O . LEU B 1 50 ? -63.060 -3.774 22.530 1.00 48.43 50 LEU B O 1
ATOM 4421 N N . ALA B 1 51 ? -61.318 -5.041 23.178 1.00 48.21 51 ALA B N 1
ATOM 4422 C CA . ALA B 1 51 ? -61.407 -5.934 22.028 1.00 48.06 51 ALA B CA 1
ATOM 4423 C C . ALA B 1 51 ? -62.291 -7.118 22.355 1.00 53.14 51 ALA B C 1
ATOM 4424 O O . ALA B 1 51 ? -62.034 -7.798 23.349 1.00 55.91 51 ALA B O 1
ATOM 4426 N N . LYS B 1 52 ? -63.313 -7.387 21.522 1.00 52.08 52 LYS B N 1
ATOM 4427 C CA . LYS B 1 52 ? -64.189 -8.545 21.771 1.00 56.29 52 LYS B CA 1
ATOM 4428 C C . LYS B 1 52 ? -63.527 -9.875 21.424 1.00 57.07 52 LYS B C 1
ATOM 4429 O O . LYS B 1 52 ? -63.851 -10.914 22.014 1.00 60.82 52 LYS B O 1
ATOM 4435 N N . SER B 1 53 ? -62.673 -9.861 20.406 1.00 50.52 53 SER B N 1
ATOM 4436 C CA . SER B 1 53 ? -61.894 -11.037 20.092 1.00 49.18 53 SER B CA 1
ATOM 4437 C C . SER B 1 53 ? -60.725 -10.603 19.238 1.00 47.94 53 SER B C 1
ATOM 4438 O O . SER B 1 53 ? -60.556 -9.423 18.919 1.00 44.67 53 SER B O 1
ATOM 4441 N N . TRP B 1 54 ? -59.890 -11.569 18.925 1.00 46.63 54 TRP B N 1
ATOM 4442 C CA . TRP B 1 54 ? -58.716 -11.311 18.142 1.00 47.26 54 TRP B CA 1
ATOM 4443 C C . TRP B 1 54 ? -58.340 -12.637 17.510 1.00 49.96 54 TRP B C 1
ATOM 4444 O O . TRP B 1 54 ? -58.672 -13.712 18.042 1.00 49.02 54 TRP B O 1
ATOM 4455 N N . ASP B 1 55 ? -57.707 -12.539 16.337 1.00 44.48 55 ASP B N 1
ATOM 4456 C CA . ASP B 1 55 ? -57.178 -13.682 15.647 1.00 45.22 55 ASP B CA 1
ATOM 4457 C C . ASP B 1 55 ? -55.678 -13.430 15.534 1.00 42.83 55 ASP B C 1
ATOM 4458 O O . ASP B 1 55 ? -55.275 -12.277 15.381 1.00 41.27 55 ASP B O 1
ATOM 4463 N N . ILE B 1 56 ? -54.858 -14.462 15.676 1.00 46.73 56 ILE B N 1
ATOM 4464 C CA . ILE B 1 56 ? -53.427 -14.303 15.429 1.00 45.62 56 ILE B CA 1
ATOM 4465 C C . ILE B 1 56 ? -53.054 -15.203 14.265 1.00 46.24 56 ILE B C 1
ATOM 4466 O O . ILE B 1 56 ? -53.504 -16.337 14.213 1.00 48.69 56 ILE B O 1
ATOM 4471 N N . SER B 1 57 ? -52.270 -14.699 13.310 1.00 45.20 57 SER B N 1
ATOM 4472 C CA . SER B 1 57 ? -51.900 -15.536 12.155 1.00 47.25 57 SER B CA 1
ATOM 4473 C C . SER B 1 57 ? -50.973 -16.629 12.652 1.00 48.43 57 SER B C 1
ATOM 4474 O O . SER B 1 57 ? -50.279 -16.437 13.667 1.00 50.71 57 SER B O 1
ATOM 4477 N N . LYS B 1 58 ? -50.849 -17.694 11.870 1.00 44.73 58 LYS B N 1
ATOM 4478 C CA . LYS B 1 58 ? -50.066 -18.857 12.258 1.00 49.86 58 LYS B CA 1
ATOM 4479 C C . LYS B 1 58 ? -48.587 -18.522 12.400 1.00 49.69 58 LYS B C 1
ATOM 4480 O O . LYS B 1 58 ? -47.914 -19.080 13.261 1.00 50.70 58 LYS B O 1
ATOM 4486 N N . ASP B 1 59 ? -48.087 -17.595 11.577 1.00 47.20 59 ASP B N 1
ATOM 4487 C CA . ASP B 1 59 ? -46.656 -17.247 11.639 1.00 45.76 59 ASP B CA 1
ATOM 4488 C C . ASP B 1 59 ? -46.342 -16.255 12.762 1.00 41.23 59 ASP B C 1
ATOM 4489 O O . ASP B 1 59 ? -45.173 -15.882 12.959 1.00 40.34 59 ASP B O 1
ATOM 4494 N N . GLY B 1 60 ? -47.385 -15.830 13.475 1.00 41.99 60 GLY B N 1
ATOM 4495 C CA . GLY B 1 60 ? -47.236 -14.950 14.625 1.00 40.61 60 GLY B CA 1
ATOM 4496 C C . GLY B 1 60 ? -47.096 -13.491 14.229 1.00 40.35 60 GLY B C 1
ATOM 4497 O O . GLY B 1 60 ? -46.862 -12.641 15.069 1.00 37.61 60 GLY B O 1
ATOM 4498 N N . LEU B 1 61 ? -47.263 -13.200 12.938 1.00 39.31 61 LEU B N 1
ATOM 4499 C CA . LEU B 1 61 ? -46.982 -11.859 12.461 1.00 36.96 61 LEU B CA 1
ATOM 4500 C C . LEU B 1 61 ? -48.209 -10.965 12.346 1.00 37.10 61 LEU B C 1
ATOM 4501 O O . LEU B 1 61 ? -48.066 -9.716 12.288 1.00 41.49 61 LEU B O 1
ATOM 4506 N N . VAL B 1 62 ? -49.400 -11.548 12.296 1.00 40.07 62 VAL B N 1
ATOM 4507 C CA . VAL B 1 62 ? -50.561 -10.747 12.024 1.00 39.13 62 VAL B CA 1
ATOM 4508 C C . VAL B 1 62 ? -51.726 -10.896 13.042 1.00 38.47 62 VAL B C 1
ATOM 4509 O O . VAL B 1 62 ? -52.262 -11.979 13.265 1.00 38.20 62 VAL B O 1
ATOM 4513 N N . TYR B 1 63 ? -52.129 -9.764 13.601 1.00 37.69 63 TYR B N 1
ATOM 4514 C CA . TYR B 1 63 ? -53.165 -9.734 14.617 1.00 41.37 63 TYR B CA 1
ATOM 4515 C C . TYR B 1 63 ? -54.399 -8.988 14.094 1.00 44.33 63 TYR B C 1
ATOM 4516 O O . TYR B 1 63 ? -54.311 -7.797 13.756 1.00 47.02 63 TYR B O 1
ATOM 4525 N N . ASP B 1 64 ? -55.533 -9.668 14.029 1.00 47.55 64 ASP B N 1
ATOM 4526 C CA . ASP B 1 64 ? -56.804 -9.011 13.716 1.00 46.29 64 ASP B CA 1
ATOM 4527 C C . ASP B 1 64 ? -57.570 -8.807 14.987 1.00 45.03 64 ASP B C 1
ATOM 4528 O O . ASP B 1 64 ? -58.007 -9.766 15.573 1.00 43.04 64 ASP B O 1
ATOM 4533 N N . ILE B 1 65 ? -57.751 -7.548 15.371 1.00 43.65 65 ILE B N 1
ATOM 4534 C CA . ILE B 1 65 ? -58.394 -7.215 16.632 1.00 44.51 65 ILE B CA 1
ATOM 4535 C C . ILE B 1 65 ? -59.834 -6.643 16.344 1.00 54.14 65 ILE B C 1
ATOM 4536 O O . ILE B 1 65 ? -60.019 -5.730 15.532 1.00 53.83 65 ILE B O 1
ATOM 4541 N N . PHE B 1 66 ? -60.835 -7.220 16.989 1.00 54.01 66 PHE B N 1
ATOM 4542 C CA . PHE B 1 66 ? -62.233 -6.796 16.820 1.00 53.35 66 PHE B CA 1
ATOM 4543 C C . PHE B 1 66 ? -62.693 -6.132 18.098 1.00 50.08 66 PHE B C 1
ATOM 4544 O O . PHE B 1 66 ? -62.529 -6.692 19.172 1.00 49.23 66 PHE B O 1
ATOM 4552 N N . LEU B 1 67 ? -63.225 -4.921 17.956 1.00 50.45 67 LEU B N 1
ATOM 4553 C CA . LEU B 1 67 ? -63.567 -4.034 19.063 1.00 45.98 67 LEU B CA 1
ATOM 4554 C C . LEU B 1 67 ? -65.054 -4.095 19.447 1.00 50.71 67 LEU B C 1
ATOM 4555 O O . LEU B 1 67 ? -65.906 -4.415 18.621 1.00 51.29 67 LEU B O 1
ATOM 4560 N N . ARG B 1 68 ? -65.358 -3.732 20.691 1.00 48.57 68 ARG B N 1
ATOM 4561 C CA . ARG B 1 68 ? -66.734 -3.531 21.110 1.00 49.80 68 ARG B CA 1
ATOM 4562 C C . ARG B 1 68 ? -67.245 -2.249 20.446 1.00 53.45 68 ARG B C 1
ATOM 4563 O O . ARG B 1 68 ? -66.480 -1.289 20.270 1.00 48.98 68 ARG B O 1
ATOM 4571 N N . ASP B 1 69 ? -68.535 -2.206 20.088 1.00 57.15 69 ASP B N 1
ATOM 4572 C CA . ASP B 1 69 ? -69.059 -0.972 19.507 1.00 56.18 69 ASP B CA 1
ATOM 4573 C C . ASP B 1 69 ? -69.763 -0.129 20.579 1.00 56.54 69 ASP B C 1
ATOM 4574 O O . ASP B 1 69 ? -70.326 0.922 20.270 1.00 58.84 69 ASP B O 1
ATOM 4579 N N . ASP B 1 70 ? -69.752 -0.601 21.827 1.00 53.50 70 ASP B N 1
ATOM 4580 C CA . ASP B 1 70 ? -70.548 0.045 22.875 1.00 58.91 70 ASP B CA 1
ATOM 4581 C C . ASP B 1 70 ? -69.746 0.813 23.924 1.00 56.20 70 ASP B C 1
ATOM 4582 O O . ASP B 1 70 ? -70.240 1.065 25.042 1.00 52.20 70 ASP B O 1
ATOM 4587 N N . VAL B 1 71 ? -68.515 1.206 23.561 1.00 49.93 71 VAL B N 1
ATOM 4588 C CA . VAL B 1 71 ? -67.640 1.888 24.484 1.00 47.91 71 VAL B CA 1
ATOM 4589 C C . VAL B 1 71 ? -67.688 3.404 24.245 1.00 47.95 71 VAL B C 1
ATOM 4590 O O . VAL B 1 71 ? -67.594 3.870 23.114 1.00 48.35 71 VAL B O 1
ATOM 4594 N N . LEU B 1 72 ? -67.870 4.177 25.301 1.00 47.74 72 LEU B N 1
ATOM 4595 C CA . LEU B 1 72 ? -67.789 5.637 25.224 1.00 47.70 72 LEU B CA 1
ATOM 4596 C C . LEU B 1 72 ? -66.507 6.159 25.928 1.00 49.27 72 LEU B C 1
ATOM 4597 O O . LEU B 1 72 ? -66.171 5.702 27.036 1.00 49.69 72 LEU B O 1
ATOM 4602 N N . TRP B 1 73 ? -65.864 7.164 25.333 1.00 46.86 73 TRP B N 1
ATOM 4603 C CA . TRP B 1 73 ? -64.898 7.953 26.066 1.00 46.01 73 TRP B CA 1
ATOM 4604 C C . TRP B 1 73 ? -65.653 8.725 27.148 1.00 45.33 73 TRP B C 1
ATOM 4605 O O . TRP B 1 73 ? -66.856 8.847 27.084 1.00 46.10 73 TRP B O 1
ATOM 4616 N N . HIS B 1 74 ? -64.943 9.216 28.166 1.00 47.11 74 HIS B N 1
ATOM 4617 C CA . HIS B 1 74 ? -65.597 9.953 29.255 1.00 47.06 74 HIS B CA 1
ATOM 4618 C C . HIS B 1 74 ? -66.242 11.262 28.801 1.00 51.15 74 HIS B C 1
ATOM 4619 O O . HIS B 1 74 ? -67.074 11.835 29.520 1.00 49.98 74 HIS B O 1
ATOM 4626 N N . ASP B 1 75 ? -65.913 11.721 27.591 1.00 51.69 75 ASP B N 1
ATOM 4627 C CA . ASP B 1 75 ? -66.474 12.983 27.150 1.00 52.66 75 ASP B CA 1
ATOM 4628 C C . ASP B 1 75 ? -67.664 12.779 26.212 1.00 54.16 75 ASP B C 1
ATOM 4629 O O . ASP B 1 75 ? -68.154 13.757 25.648 1.00 53.16 75 ASP B O 1
ATOM 4634 N N . GLY B 1 76 ? -68.102 11.526 26.053 1.00 49.42 76 GLY B N 1
ATOM 4635 C CA . GLY B 1 76 ? -69.312 11.222 25.304 1.00 51.55 76 GLY B CA 1
ATOM 4636 C C . GLY B 1 76 ? -69.077 10.653 23.905 1.00 57.38 76 GLY B C 1
ATOM 4637 O O . GLY B 1 76 ? -69.977 10.044 23.323 1.00 53.25 76 GLY B O 1
ATOM 4638 N N . VAL B 1 77 ? -67.870 10.858 23.370 1.00 53.39 77 VAL B N 1
ATOM 4639 C CA . VAL B 1 77 ? -67.508 10.365 22.025 1.00 53.72 77 VAL B CA 1
ATOM 4640 C C . VAL B 1 77 ? -67.260 8.841 22.052 1.00 55.88 77 VAL B C 1
ATOM 4641 O O . VAL B 1 77 ? -66.746 8.320 23.048 1.00 56.25 77 VAL B O 1
ATOM 4645 N N . LYS B 1 78 ? -67.640 8.126 20.998 1.00 50.20 78 LYS B N 1
ATOM 4646 C CA . LYS B 1 78 ? -67.466 6.672 20.944 1.00 49.63 78 LYS B CA 1
ATOM 4647 C C . LYS B 1 78 ? -66.015 6.272 20.744 1.00 54.51 78 LYS B C 1
ATOM 4648 O O . LYS B 1 78 ? -65.265 6.985 20.089 1.00 50.16 78 LYS B O 1
ATOM 4654 N N . PHE B 1 79 ? -65.666 5.082 21.231 1.00 55.40 79 PHE B N 1
ATOM 4655 C CA . PHE B 1 79 ? -64.358 4.479 21.018 1.00 51.80 79 PHE B CA 1
ATOM 4656 C C . PHE B 1 79 ? -64.471 3.735 19.697 1.00 52.71 79 PHE B C 1
ATOM 4657 O O . PHE B 1 79 ? -65.492 3.096 19.437 1.00 47.11 79 PHE B O 1
ATOM 4665 N N . SER B 1 80 ? -63.492 3.936 18.820 1.00 51.27 80 SER B N 1
ATOM 4666 C CA . SER B 1 80 ? -63.491 3.298 17.504 1.00 51.63 80 SER B CA 1
ATOM 4667 C C . SER B 1 80 ? -62.087 2.768 17.172 1.00 47.76 80 SER B C 1
ATOM 4668 O O . SER B 1 80 ? -61.133 3.033 17.882 1.00 45.93 80 SER B O 1
ATOM 4671 N N . ALA B 1 81 ? -61.985 2.061 16.057 1.00 48.75 81 ALA B N 1
ATOM 4672 C CA . ALA B 1 81 ? -60.713 1.607 15.518 1.00 43.92 81 ALA B CA 1
ATOM 4673 C C . ALA B 1 81 ? -59.762 2.772 15.321 1.00 43.51 81 ALA B C 1
ATOM 4674 O O . ALA B 1 81 ? -58.535 2.598 15.397 1.00 41.94 81 ALA B O 1
ATOM 4676 N N . ASP B 1 82 ? -60.318 3.958 15.052 1.00 42.26 82 ASP B N 1
ATOM 4677 C CA . ASP B 1 82 ? -59.505 5.169 14.889 1.00 43.25 82 ASP B CA 1
ATOM 4678 C C . ASP B 1 82 ? -58.570 5.372 16.067 1.00 41.11 82 ASP B C 1
ATOM 4679 O O . ASP B 1 82 ? -57.412 5.716 15.896 1.00 38.53 82 ASP B O 1
ATOM 4684 N N . ASP B 1 83 ? -59.097 5.186 17.266 1.00 41.59 83 ASP B N 1
ATOM 4685 C CA . ASP B 1 83 ? -58.303 5.313 18.475 1.00 40.75 83 ASP B CA 1
ATOM 4686 C C . ASP B 1 83 ? -57.218 4.263 18.607 1.00 39.30 83 ASP B C 1
ATOM 4687 O O . ASP B 1 83 ? -56.149 4.486 19.231 1.00 37.92 83 ASP B O 1
ATOM 4692 N N . VAL B 1 84 ? -57.519 3.053 18.164 1.00 40.25 84 VAL B N 1
ATOM 4693 C CA . VAL B 1 84 ? -56.534 2.009 18.353 1.00 38.43 84 VAL B CA 1
ATOM 4694 C C . VAL B 1 84 ? -55.312 2.280 17.479 1.00 39.50 84 VAL B C 1
ATOM 4695 O O . VAL B 1 84 ? -54.145 2.096 17.922 1.00 34.76 84 VAL B O 1
ATOM 4699 N N . LYS B 1 85 ? -55.566 2.706 16.238 1.00 37.94 85 LYS B N 1
ATOM 4700 C CA . LYS B 1 85 ? -54.457 3.030 15.332 1.00 37.45 85 LYS B CA 1
ATOM 4701 C C . LYS B 1 85 ? -53.698 4.264 15.791 1.00 36.13 85 LYS B C 1
ATOM 4702 O O . LYS B 1 85 ? -52.462 4.298 15.752 1.00 37.01 85 LYS B O 1
ATOM 4708 N N . PHE B 1 86 ? -54.437 5.274 16.230 1.00 39.10 86 PHE B N 1
ATOM 4709 C CA . PHE B 1 86 ? -53.791 6.458 16.739 1.00 38.27 86 PHE B CA 1
ATOM 4710 C C . PHE B 1 86 ? -52.892 6.077 17.926 1.00 38.40 86 PHE B C 1
ATOM 4711 O O . PHE B 1 86 ? -51.700 6.460 17.978 1.00 37.16 86 PHE B O 1
ATOM 4719 N N . SER B 1 87 ? -53.423 5.276 18.849 1.00 36.92 87 SER B N 1
ATOM 4720 C CA . SER B 1 87 ? -52.641 4.959 20.077 1.00 32.89 87 SER B CA 1
ATOM 4721 C C . SER B 1 87 ? -51.356 4.180 19.793 1.00 31.78 87 SER B C 1
ATOM 4722 O O . SER B 1 87 ? -50.259 4.558 20.236 1.00 28.04 87 SER B O 1
ATOM 4725 N N . ILE B 1 88 ? -51.481 3.067 19.086 1.00 35.83 88 ILE B N 1
ATOM 4726 C CA . ILE B 1 88 ? -50.310 2.228 18.883 1.00 36.24 88 ILE B CA 1
ATOM 4727 C C . ILE B 1 88 ? -49.291 2.947 17.992 1.00 35.75 88 ILE B C 1
ATOM 4728 O O . ILE B 1 88 ? -48.069 2.822 18.201 1.00 33.19 88 ILE B O 1
ATOM 4733 N N . GLU B 1 89 ? -49.763 3.711 17.025 1.00 37.68 89 GLU B N 1
ATOM 4734 C CA . GLU B 1 89 ? -48.832 4.517 16.265 1.00 37.85 89 GLU B CA 1
ATOM 4735 C C . GLU B 1 89 ? -48.188 5.601 17.167 1.00 38.12 89 GLU B C 1
ATOM 4736 O O . GLU B 1 89 ? -46.969 5.900 17.034 1.00 31.74 89 GLU B O 1
ATOM 4742 N N . ALA B 1 90 ? -48.952 6.092 18.142 1.00 36.72 90 ALA B N 1
ATOM 4743 C CA . ALA B 1 90 ? -48.431 7.105 19.058 1.00 34.17 90 ALA B CA 1
ATOM 4744 C C . ALA B 1 90 ? -47.334 6.532 19.944 1.00 32.14 90 ALA B C 1
ATOM 4745 O O . ALA B 1 90 ? -46.310 7.188 20.125 1.00 31.24 90 ALA B O 1
ATOM 4747 N N . PHE B 1 91 ? -47.490 5.274 20.395 1.00 30.41 91 PHE B N 1
ATOM 4748 C CA . PHE B 1 91 ? -46.521 4.647 21.284 1.00 29.24 91 PHE B CA 1
ATOM 4749 C C . PHE B 1 91 ? -45.171 4.454 20.584 1.00 31.55 91 PHE B C 1
ATOM 4750 O O . PHE B 1 91 ? -44.122 4.454 21.219 1.00 29.22 91 PHE B O 1
ATOM 4758 N N . LYS B 1 92 ? -45.194 4.244 19.278 1.00 29.51 92 LYS B N 1
ATOM 4759 C CA . LYS B 1 92 ? -43.912 3.945 18.613 1.00 28.16 92 LYS B CA 1
ATOM 4760 C C . LYS B 1 92 ? -43.385 5.150 17.872 1.00 28.87 92 LYS B C 1
ATOM 4761 O O . LYS B 1 92 ? -42.300 5.094 17.301 1.00 30.91 92 LYS B O 1
ATOM 4767 N N . ASN B 1 93 ? -44.098 6.259 17.937 1.00 31.05 93 ASN B N 1
ATOM 4768 C CA . ASN B 1 93 ? -43.608 7.495 17.328 1.00 34.03 93 ASN B CA 1
ATOM 4769 C C . ASN B 1 93 ? -42.517 8.119 18.224 1.00 32.37 93 ASN B C 1
ATOM 4770 O O . ASN B 1 93 ? -42.803 8.509 19.354 1.00 30.25 93 ASN B O 1
ATOM 4775 N N . PRO B 1 94 ? -41.272 8.198 17.712 1.00 27.82 94 PRO B N 1
ATOM 4776 C CA . PRO B 1 94 ? -40.150 8.748 18.474 1.00 28.60 94 PRO B CA 1
ATOM 4777 C C . PRO B 1 94 ? -40.418 10.226 18.886 1.00 31.54 94 PRO B C 1
ATOM 4778 O O . PRO B 1 94 ? -39.805 10.658 19.847 1.00 34.15 94 PRO B O 1
ATOM 4782 N N . LYS B 1 95 ? -41.358 10.941 18.262 1.00 29.66 95 LYS B N 1
ATOM 4783 C CA . LYS B 1 95 ? -41.627 12.331 18.685 1.00 30.74 95 LYS B CA 1
ATOM 4784 C C . LYS B 1 95 ? -42.293 12.308 20.082 1.00 32.03 95 LYS B C 1
ATOM 4785 O O . LYS B 1 95 ? -42.395 13.345 20.770 1.00 30.15 95 LYS B O 1
ATOM 4791 N N . ASN B 1 96 ? -42.751 11.128 20.499 1.00 26.16 96 ASN B N 1
ATOM 4792 C CA . ASN B 1 96 ? -43.483 11.045 21.777 1.00 29.75 96 ASN B CA 1
ATOM 4793 C C . ASN B 1 96 ? -42.655 10.549 22.968 1.00 28.09 96 ASN B C 1
ATOM 4794 O O . ASN B 1 96 ? -43.154 10.574 24.100 1.00 28.85 96 ASN B O 1
ATOM 4799 N N . ASN B 1 97 ? -41.431 10.055 22.731 1.00 24.48 97 ASN B N 1
ATOM 4800 C CA . ASN B 1 97 ? -40.590 9.594 23.829 1.00 28.06 97 ASN B CA 1
ATOM 4801 C C . ASN B 1 97 ? -41.286 8.619 24.767 1.00 31.31 97 ASN B C 1
ATOM 4802 O O . ASN B 1 97 ? -41.116 8.694 26.003 1.00 26.99 97 ASN B O 1
ATOM 4807 N N . SER B 1 98 ? -42.053 7.688 24.199 1.00 33.31 98 SER B N 1
ATOM 4808 C CA . SER B 1 98 ? -42.948 6.842 25.018 1.00 33.60 98 SER B CA 1
ATOM 4809 C C . SER B 1 98 ? -42.190 5.906 25.892 1.00 28.60 98 SER B C 1
ATOM 4810 O O . SER B 1 98 ? -41.184 5.319 25.483 1.00 27.54 98 SER B O 1
ATOM 4813 N N . SER B 1 99 ? -42.682 5.739 27.115 1.00 25.31 99 SER B N 1
ATOM 4814 C CA . SER B 1 99 ? -42.022 4.830 28.065 1.00 26.35 99 SER B CA 1
ATOM 4815 C C . SER B 1 99 ? -42.206 3.393 27.582 1.00 26.85 99 SER B C 1
ATOM 4816 O O . SER B 1 99 ? -41.486 2.487 27.996 1.00 23.84 99 SER B O 1
ATOM 4819 N N . ILE B 1 100 ? -43.191 3.164 26.709 1.00 24.59 100 ILE B N 1
ATOM 4820 C CA . ILE B 1 100 ? -43.460 1.784 26.283 1.00 23.37 100 ILE B CA 1
ATOM 4821 C C . ILE B 1 100 ? -43.147 1.612 24.780 1.00 27.59 100 ILE B C 1
ATOM 4822 O O . ILE B 1 100 ? -43.547 0.625 24.167 1.00 25.95 100 ILE B O 1
ATOM 4827 N N . TYR B 1 101 ? -42.354 2.520 24.209 1.00 27.08 101 TYR B N 1
ATOM 4828 C CA . TYR B 1 101 ? -41.879 2.323 22.825 1.00 28.28 101 TYR B CA 1
ATOM 4829 C C . TYR B 1 101 ? -41.424 0.853 22.504 1.00 26.27 101 TYR B C 1
ATOM 4830 O O . TYR B 1 101 ? -41.776 0.292 21.464 1.00 24.13 101 TYR B O 1
ATOM 4839 N N . VAL B 1 102 ? -40.662 0.225 23.375 1.00 22.00 102 VAL B N 1
ATOM 4840 C CA . VAL B 1 102 ? -40.111 -1.121 23.025 1.00 24.15 102 VAL B CA 1
ATOM 4841 C C . VAL B 1 102 ? -41.158 -2.182 22.933 1.00 23.08 102 VAL B C 1
ATOM 4842 O O . VAL B 1 102 ? -40.872 -3.228 22.408 1.00 27.55 102 VAL B O 1
ATOM 4846 N N . ASN B 1 103 ? -42.374 -1.908 23.438 1.00 24.74 103 ASN B N 1
ATOM 4847 C CA . ASN B 1 103 ? -43.479 -2.813 23.340 1.00 23.22 103 ASN B CA 1
ATOM 4848 C C . ASN B 1 103 ? -44.203 -2.682 22.015 1.00 27.43 103 ASN B C 1
ATOM 4849 O O . ASN B 1 103 ? -44.964 -3.606 21.674 1.00 26.18 103 ASN B O 1
ATOM 4854 N N . PHE B 1 104 ? -43.996 -1.565 21.286 1.00 25.30 104 PHE B N 1
ATOM 4855 C CA . PHE B 1 104 ? -44.704 -1.362 20.025 1.00 25.97 104 PHE B CA 1
ATOM 4856 C C . PHE B 1 104 ? -43.791 -1.164 18.821 1.00 23.69 104 PHE B C 1
ATOM 4857 O O . PHE B 1 104 ? -44.267 -1.064 17.700 1.00 26.84 104 PHE B O 1
ATOM 4865 N N . GLU B 1 105 ? -42.475 -1.196 19.058 1.00 23.26 105 GLU B N 1
ATOM 4866 C CA . GLU B 1 105 ? -41.537 -0.991 17.962 1.00 25.73 105 GLU B CA 1
ATOM 4867 C C . GLU B 1 105 ? -41.589 -2.023 16.839 1.00 25.83 105 GLU B C 1
ATOM 4868 O O . GLU B 1 105 ? -41.064 -1.799 15.771 1.00 27.38 105 GLU B O 1
ATOM 4874 N N . ASP B 1 106 ? -42.115 -3.208 17.112 1.00 24.78 106 ASP B N 1
ATOM 4875 C CA . ASP B 1 106 ? -42.108 -4.271 16.160 1.00 21.54 106 ASP B CA 1
ATOM 4876 C C . ASP B 1 106 ? -43.328 -4.191 15.151 1.00 24.47 106 ASP B C 1
ATOM 4877 O O . ASP B 1 106 ? -43.566 -5.142 14.381 1.00 26.26 106 ASP B O 1
ATOM 4882 N N . ILE B 1 107 ? -44.080 -3.097 15.204 1.00 28.12 107 ILE B N 1
ATOM 4883 C CA . ILE B 1 107 ? -45.277 -2.934 14.309 1.00 30.66 107 ILE B CA 1
ATOM 4884 C C . ILE B 1 107 ? -44.893 -2.340 12.955 1.00 28.65 107 ILE B C 1
ATOM 4885 O O . ILE B 1 107 ? -44.365 -1.254 12.895 1.00 29.74 107 ILE B O 1
ATOM 4890 N N . LYS B 1 108 ? -45.194 -3.076 11.876 1.00 28.42 108 LYS B N 1
ATOM 4891 C CA . LYS B 1 108 ? -44.937 -2.711 10.506 1.00 32.53 108 LYS B CA 1
ATOM 4892 C C . LYS B 1 108 ? -46.099 -1.897 9.940 1.00 33.80 108 LYS B C 1
ATOM 4893 O O . LYS B 1 108 ? -45.896 -0.858 9.287 1.00 33.67 108 LYS B O 1
ATOM 4899 N N . SER B 1 109 ? -47.316 -2.381 10.212 1.00 31.47 109 SER B N 1
ATOM 4900 C CA . SER B 1 109 ? -48.539 -1.748 9.706 1.00 36.81 109 SER B CA 1
A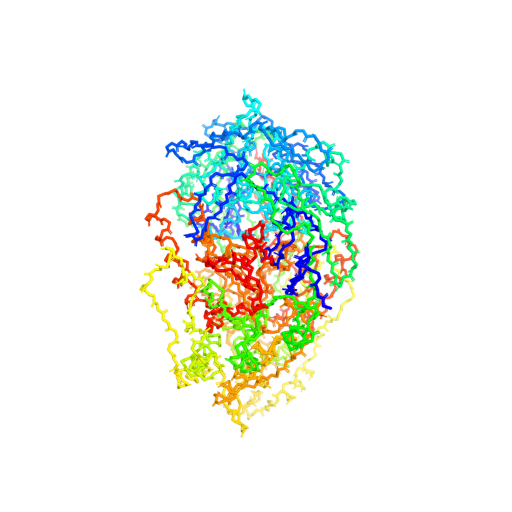TOM 4901 C C . SER B 1 109 ? -49.747 -1.972 10.624 1.00 37.10 109 SER B C 1
ATOM 4902 O O . SER B 1 109 ? -49.822 -2.988 11.364 1.00 31.63 109 SER B O 1
ATOM 4905 N N . VAL B 1 110 ? -50.594 -0.938 10.629 1.00 36.64 110 VAL B N 1
ATOM 4906 C CA . VAL B 1 110 ? -51.906 -0.925 11.302 1.00 37.01 110 VAL B CA 1
ATOM 4907 C C . VAL B 1 110 ? -52.964 -0.553 10.270 1.00 39.68 110 VAL B C 1
ATOM 4908 O O . VAL B 1 110 ? -52.991 0.574 9.769 1.00 42.93 110 VAL B O 1
ATOM 4912 N N . GLU B 1 111 ? -53.804 -1.514 9.918 1.00 40.37 111 GLU B N 1
ATOM 4913 C CA . GLU B 1 111 ? -54.859 -1.306 8.910 1.00 41.13 111 GLU B CA 1
ATOM 4914 C C . GLU B 1 111 ? -56.219 -1.287 9.609 1.00 47.54 111 GLU B C 1
ATOM 4915 O O . GLU B 1 111 ? -56.515 -2.215 10.353 1.00 48.65 111 GLU B O 1
ATOM 4921 N N . ILE B 1 112 ? -56.986 -0.207 9.437 1.00 47.35 112 ILE B N 1
ATOM 4922 C CA . ILE B 1 112 ? -58.391 -0.150 9.877 1.00 47.72 112 ILE B CA 1
ATOM 4923 C C . ILE B 1 112 ? -59.296 -0.675 8.808 1.00 50.68 112 ILE B C 1
ATOM 4924 O O . ILE B 1 112 ? -59.375 -0.093 7.722 1.00 51.92 112 ILE B O 1
ATOM 4929 N N . LEU B 1 113 ? -59.916 -1.812 9.063 1.00 51.19 113 LEU B N 1
ATOM 4930 C CA . LEU B 1 113 ? -60.754 -2.375 8.053 1.00 55.59 113 LEU B CA 1
ATOM 4931 C C . LEU B 1 113 ? -62.148 -1.801 8.208 1.00 58.57 113 LEU B C 1
ATOM 4932 O O . LEU B 1 113 ? -62.856 -1.609 7.228 1.00 54.11 113 LEU B O 1
ATOM 4937 N N . ASN B 1 114 ? -62.531 -1.486 9.438 1.00 56.80 114 ASN B N 1
ATOM 4938 C CA . ASN B 1 114 ? -63.819 -0.833 9.670 1.00 60.30 114 ASN B CA 1
ATOM 4939 C C . ASN B 1 114 ? -63.799 -0.306 11.113 1.00 57.61 114 ASN B C 1
ATOM 4940 O O . ASN B 1 114 ? -62.825 -0.575 11.812 1.00 49.16 114 ASN B O 1
ATOM 4945 N N . PRO B 1 115 ? -64.826 0.476 11.555 1.00 58.06 115 PRO B N 1
ATOM 4946 C CA . PRO B 1 115 ? -64.697 1.069 12.900 1.00 56.06 115 PRO B CA 1
ATOM 4947 C C . PRO B 1 115 ? -64.569 0.042 14.033 1.00 52.74 115 PRO B C 1
ATOM 4948 O O . PRO B 1 115 ? -64.225 0.400 15.179 1.00 48.39 115 PRO B O 1
ATOM 4952 N N . SER B 1 116 ? -64.791 -1.233 13.718 1.00 53.91 116 SER B N 1
ATOM 4953 C CA . SER B 1 116 ? -64.655 -2.263 14.759 1.00 55.84 116 SER B CA 1
ATOM 4954 C C . SER B 1 116 ? -63.611 -3.306 14.478 1.00 48.98 116 SER B C 1
ATOM 4955 O O . SER B 1 116 ? -63.581 -4.330 15.155 1.00 51.80 116 SER B O 1
ATOM 4958 N N . HIS B 1 117 ? -62.730 -3.042 13.510 1.00 48.21 117 HIS B N 1
ATOM 4959 C CA . HIS B 1 117 ? -61.786 -4.056 13.089 1.00 53.35 117 HIS B CA 1
ATOM 4960 C C . HIS B 1 117 ? -60.458 -3.435 12.646 1.00 50.31 117 HIS B C 1
ATOM 4961 O O . HIS B 1 117 ? -60.423 -2.623 11.694 1.00 46.70 117 HIS B O 1
ATOM 4968 N N . VAL B 1 118 ? -59.400 -3.802 13.377 1.00 48.98 118 VAL B N 1
ATOM 4969 C CA . VAL B 1 118 ? -58.026 -3.430 13.046 1.00 47.94 118 VAL B CA 1
ATOM 4970 C C . VAL B 1 118 ? -57.139 -4.651 12.807 1.00 46.66 118 VAL B C 1
ATOM 4971 O O . VAL B 1 118 ? -57.292 -5.683 13.468 1.00 47.44 118 VAL B O 1
ATOM 4975 N N . LYS B 1 119 ? -56.229 -4.526 11.827 1.00 43.32 119 LYS B N 1
ATOM 4976 C CA . LYS B 1 119 ? -55.296 -5.559 11.478 1.00 41.18 119 LYS B CA 1
ATOM 4977 C C . LYS B 1 119 ? -53.901 -5.006 11.641 1.00 39.13 119 LYS B C 1
ATOM 4978 O O . LYS B 1 119 ? -53.546 -4.055 10.951 1.00 41.70 119 LYS B O 1
ATOM 4984 N N . ILE B 1 120 ? -53.166 -5.569 12.574 1.00 36.77 120 ILE B N 1
ATOM 4985 C CA . ILE B 1 120 ? -51.798 -5.152 12.926 1.00 33.60 120 ILE B CA 1
ATOM 4986 C C . ILE B 1 120 ? -50.830 -6.157 12.387 1.00 35.93 120 ILE B C 1
ATOM 4987 O O . ILE B 1 120 ? -51.008 -7.354 12.643 1.00 36.83 120 ILE B O 1
ATOM 4992 N N . THR B 1 121 ? -49.831 -5.703 11.625 1.00 32.33 121 THR B N 1
ATOM 4993 C CA . THR B 1 121 ? -48.851 -6.619 11.096 1.00 31.94 121 THR B CA 1
ATOM 4994 C C . THR B 1 121 ? -47.483 -6.271 11.717 1.00 29.80 121 THR B C 1
ATOM 4995 O O . THR B 1 121 ? -47.181 -5.105 11.959 1.00 29.76 121 THR B O 1
ATOM 4999 N N . LEU B 1 122 ? -46.740 -7.298 12.102 1.00 29.20 122 LEU B N 1
ATOM 5000 C CA . LEU B 1 122 ? -45.465 -7.102 12.826 1.00 27.32 122 LEU B CA 1
ATOM 5001 C C . LEU B 1 122 ? -44.309 -7.479 11.904 1.00 26.89 122 LEU B C 1
ATOM 5002 O O . LEU B 1 122 ? -44.529 -8.237 10.968 1.00 29.05 122 LEU B O 1
ATOM 5007 N N . PHE B 1 123 ? -43.094 -7.000 12.165 1.00 27.07 123 PHE B N 1
ATOM 5008 C CA . PHE B 1 123 ? -41.881 -7.431 11.420 1.00 27.53 123 PHE B CA 1
ATOM 5009 C C . PHE B 1 123 ? -41.433 -8.889 11.794 1.00 33.58 123 PHE B C 1
ATOM 5010 O O . PHE B 1 123 ? -41.057 -9.686 10.943 1.00 33.19 123 PHE B O 1
ATOM 5018 N N . LYS B 1 124 ? -41.476 -9.200 13.088 1.00 29.17 124 LYS B N 1
ATOM 5019 C CA . LYS B 1 124 ? -41.076 -10.481 13.625 1.00 27.25 124 LYS B CA 1
ATOM 5020 C C . LYS B 1 124 ? -42.117 -10.832 14.668 1.00 29.68 124 LYS B C 1
ATOM 5021 O O . LYS B 1 124 ? -42.887 -9.993 15.077 1.00 27.97 124 LYS B O 1
ATOM 5027 N N . PRO B 1 125 ? -42.189 -12.104 15.081 1.00 32.62 125 PRO B N 1
ATOM 5028 C CA . PRO B 1 125 ? -43.153 -12.416 16.128 1.00 30.63 125 PRO B CA 1
ATOM 5029 C C . PRO B 1 125 ? -42.826 -11.648 17.430 1.00 30.38 125 PRO B C 1
ATOM 5030 O O . PRO B 1 125 ? -41.656 -11.306 17.644 1.00 24.12 125 PRO B O 1
ATOM 5034 N N . TYR B 1 126 ? -43.846 -11.329 18.231 1.00 29.02 126 TYR B N 1
ATOM 5035 C CA . TYR B 1 126 ? -43.687 -10.682 19.545 1.00 29.21 126 TYR B CA 1
ATOM 5036 C C . TYR B 1 126 ? -44.822 -11.203 20.389 1.00 30.95 126 TYR B C 1
ATOM 5037 O O . TYR B 1 126 ? -45.860 -10.546 20.510 1.00 31.82 126 TYR B O 1
ATOM 5046 N N . PRO B 1 127 ? -44.685 -12.448 20.897 1.00 28.52 127 PRO B N 1
ATOM 5047 C CA . PRO B 1 127 ? -45.763 -13.094 21.640 1.00 32.86 127 PRO B CA 1
ATOM 5048 C C . PRO B 1 127 ? -46.259 -12.285 22.833 1.00 33.23 127 PRO B C 1
ATOM 5049 O O . PRO B 1 127 ? -47.425 -12.437 23.231 1.00 32.31 127 PRO B O 1
ATOM 5053 N N . ALA B 1 128 ? -45.402 -11.436 23.381 1.00 37.82 128 ALA B N 1
ATOM 5054 C CA . ALA B 1 128 ? -45.822 -10.578 24.471 1.00 38.79 128 ALA B CA 1
ATOM 5055 C C . ALA B 1 128 ? -46.865 -9.517 24.026 1.00 34.52 128 ALA B C 1
ATOM 5056 O O . ALA B 1 128 ? -47.336 -8.749 24.851 1.00 32.31 128 ALA B O 1
ATOM 5058 N N . PHE B 1 129 ? -47.238 -9.465 22.732 1.00 31.78 129 PHE B N 1
ATOM 5059 C CA . PHE B 1 129 ? -47.996 -8.308 22.223 1.00 31.74 129 PHE B CA 1
ATOM 5060 C C . PHE B 1 129 ? -49.380 -8.188 22.917 1.00 28.35 129 PHE B C 1
ATOM 5061 O O . PHE B 1 129 ? -49.827 -7.101 23.271 1.00 28.21 129 PHE B O 1
ATOM 5069 N N . LEU B 1 130 ? -50.040 -9.296 23.108 1.00 29.40 130 LEU B N 1
ATOM 5070 C CA . LEU B 1 130 ? -51.394 -9.257 23.688 1.00 35.59 130 LEU B CA 1
ATOM 5071 C C . LEU B 1 130 ? -51.304 -8.681 25.144 1.00 36.82 130 LEU B C 1
ATOM 5072 O O . LEU B 1 130 ? -52.193 -7.949 25.591 1.00 34.17 130 LEU B O 1
ATOM 5077 N N . ASP B 1 131 ? -50.222 -8.995 25.875 1.00 36.03 131 ASP B N 1
ATOM 5078 C CA . ASP B 1 131 ? -50.031 -8.390 27.193 1.00 31.28 131 ASP B CA 1
ATOM 5079 C C . ASP B 1 131 ? -49.803 -6.897 27.007 1.00 31.98 131 ASP B C 1
ATOM 5080 O O . ASP B 1 131 ? -50.339 -6.098 27.762 1.00 35.95 131 ASP B O 1
ATOM 5085 N N . ALA B 1 132 ? -49.016 -6.513 25.987 1.00 29.38 132 ALA B N 1
ATOM 5086 C CA . ALA B 1 132 ? -48.705 -5.104 25.779 1.00 28.50 132 ALA B CA 1
ATOM 5087 C C . ALA B 1 132 ? -49.936 -4.287 25.505 1.00 28.06 132 ALA B C 1
ATOM 5088 O O . ALA B 1 132 ? -49.973 -3.087 25.815 1.00 30.33 132 ALA B O 1
ATOM 5090 N N . LEU B 1 133 ? -50.889 -4.916 24.833 1.00 28.70 133 LEU B N 1
ATOM 5091 C CA . LEU B 1 133 ? -52.146 -4.307 24.449 1.00 30.30 133 LEU B CA 1
ATOM 5092 C C . LEU B 1 133 ? -53.122 -4.231 25.638 1.00 31.26 133 LEU B C 1
ATOM 5093 O O . LEU B 1 133 ? -54.286 -3.939 25.440 1.00 31.11 133 LEU B O 1
ATOM 5098 N N . SER B 1 134 ? -52.661 -4.475 26.870 1.00 30.51 134 SER B N 1
ATOM 5099 C CA . SER B 1 134 ? -53.522 -4.226 28.014 1.00 32.63 134 SER B CA 1
ATOM 5100 C C . SER B 1 134 ? -53.318 -2.764 28.445 1.00 35.63 134 SER B C 1
ATOM 5101 O O . SER B 1 134 ? -54.017 -2.242 29.334 1.00 38.17 134 SER B O 1
ATOM 5104 N N . ILE B 1 135 ? -52.359 -2.110 27.809 1.00 35.22 135 ILE B N 1
ATOM 5105 C CA . ILE B 1 135 ? -52.117 -0.690 28.074 1.00 37.22 135 ILE B CA 1
ATOM 5106 C C . ILE B 1 135 ? -53.321 0.101 27.658 1.00 35.53 135 ILE B C 1
ATOM 5107 O O . ILE B 1 135 ? -53.994 -0.249 26.670 1.00 36.53 135 ILE B O 1
ATOM 5112 N N . GLY B 1 136 ? -53.565 1.216 28.350 1.00 35.22 136 GLY B N 1
ATOM 5113 C CA . GLY B 1 136 ? -54.747 2.028 28.041 1.00 31.97 136 GLY B CA 1
ATOM 5114 C C . GLY B 1 136 ? -54.723 2.510 26.602 1.00 33.30 136 GLY B C 1
ATOM 5115 O O . GLY B 1 136 ? -53.649 2.692 26.049 1.00 29.64 136 GLY B O 1
ATOM 5116 N N . MET B 1 137 ? -55.908 2.652 25.983 1.00 32.87 137 MET B N 1
ATOM 5117 C CA . MET B 1 137 ? -56.034 3.283 24.668 1.00 34.05 137 MET B CA 1
ATOM 5118 C C . MET B 1 137 ? -56.226 4.803 24.835 1.00 31.80 137 MET B C 1
ATOM 5119 O O . MET B 1 137 ? -56.823 5.238 25.837 1.00 32.28 137 MET B O 1
ATOM 5124 N N . LEU B 1 138 ? -55.695 5.590 23.894 1.00 31.62 138 LEU B N 1
ATOM 5125 C CA . LEU B 1 138 ? -55.833 7.072 23.869 1.00 32.15 138 LEU B CA 1
ATOM 5126 C C . LEU B 1 138 ? -56.931 7.558 22.927 1.00 38.82 138 LEU B C 1
ATOM 5127 O O . LEU B 1 138 ? -57.175 6.920 21.899 1.00 40.43 138 LEU B O 1
ATOM 5132 N N . PRO B 1 139 ? -57.518 8.745 23.200 1.00 41.72 139 PRO B N 1
ATOM 5133 C CA . PRO B 1 139 ? -58.533 9.351 22.316 1.00 44.62 139 PRO B CA 1
ATOM 5134 C C . PRO B 1 139 ? -57.942 10.236 21.213 1.00 45.34 139 PRO B C 1
ATOM 5135 O O . PRO B 1 139 ? -57.462 11.342 21.467 1.00 46.17 139 PRO B O 1
ATOM 5139 N N . LYS B 1 140 ? -57.981 9.721 19.990 1.00 44.91 140 LYS B N 1
ATOM 5140 C CA . LYS B 1 140 ? -57.526 10.431 18.804 1.00 40.13 140 LYS B CA 1
ATOM 5141 C C . LYS B 1 140 ? -58.130 11.831 18.746 1.00 43.68 140 LYS B C 1
ATOM 5142 O O . LYS B 1 140 ? -57.409 12.801 18.530 1.00 40.05 140 LYS B O 1
ATOM 5148 N N . HIS B 1 141 ? -59.441 11.943 19.009 1.00 47.67 141 HIS B N 1
ATOM 5149 C CA . HIS B 1 141 ? -60.149 13.213 18.843 1.00 47.33 141 HIS B CA 1
ATOM 5150 C C . HIS B 1 141 ? -59.679 14.327 19.794 1.00 48.48 141 HIS B C 1
ATOM 5151 O O . HIS B 1 141 ? -59.870 15.511 19.478 1.00 51.76 141 HIS B O 1
ATOM 5158 N N . LEU B 1 142 ? -59.019 13.965 20.909 1.00 40.74 142 LEU B N 1
ATOM 5159 C CA . LEU B 1 142 ? -58.486 14.940 21.852 1.00 43.14 142 LEU B CA 1
ATOM 5160 C C . LEU B 1 142 ? -56.960 15.109 21.704 1.00 41.50 142 LEU B C 1
ATOM 5161 O O . LEU B 1 142 ? -56.423 16.113 22.163 1.00 41.25 142 LEU B O 1
ATOM 5166 N N . LEU B 1 143 ? -56.281 14.156 21.074 1.00 37.55 143 LEU B N 1
ATOM 5167 C CA . LEU B 1 143 ? -54.788 14.145 21.109 1.00 35.89 143 LEU B CA 1
ATOM 5168 C C . LEU B 1 143 ? -54.079 14.183 19.735 1.00 36.69 143 LEU B C 1
ATOM 5169 O O . LEU B 1 143 ? -52.848 14.317 19.651 1.00 34.72 143 LEU B O 1
ATOM 5174 N N . GLU B 1 144 ? -54.824 14.070 18.645 1.00 40.60 144 GLU B N 1
ATOM 5175 C CA . GLU B 1 144 ? -54.144 13.959 17.362 1.00 43.83 144 GLU B CA 1
ATOM 5176 C C . GLU B 1 144 ? -53.429 15.251 16.999 1.00 44.86 144 GLU B C 1
ATOM 5177 O O . GLU B 1 144 ? -52.403 15.222 16.326 1.00 45.52 144 GLU B O 1
ATOM 5183 N N . ASN B 1 145 ? -53.903 16.376 17.515 1.00 47.48 145 ASN B N 1
ATOM 5184 C CA . ASN B 1 145 ? -53.204 17.626 17.274 1.00 50.17 145 ASN B CA 1
ATOM 5185 C C . ASN B 1 145 ? -52.491 18.175 18.512 1.00 48.56 145 ASN B C 1
ATOM 5186 O O . ASN B 1 145 ? -52.141 19.355 18.551 1.00 48.64 145 ASN B O 1
ATOM 5191 N N . GLU B 1 146 ? -52.259 17.337 19.526 1.00 44.61 146 GLU B N 1
ATOM 5192 C CA . GLU B 1 146 ? -51.562 17.801 20.724 1.00 43.68 146 GLU B CA 1
ATOM 5193 C C . GLU B 1 146 ? -50.105 17.371 20.702 1.00 41.11 146 GLU B C 1
ATOM 5194 O O . GLU B 1 146 ? -49.750 16.391 20.043 1.00 41.26 146 GLU B O 1
ATOM 5200 N N . ASN B 1 147 ? -49.274 18.082 21.451 1.00 40.85 147 ASN B N 1
ATOM 5201 C CA . ASN B 1 147 ? -47.972 17.531 21.824 1.00 40.72 147 ASN B CA 1
ATOM 5202 C C . ASN B 1 147 ? -48.178 16.565 22.990 1.00 41.73 147 ASN B C 1
ATOM 5203 O O . ASN B 1 147 ? -48.417 17.004 24.126 1.00 43.12 147 ASN B O 1
ATOM 5208 N N . LEU B 1 148 ? -48.113 15.258 22.714 1.00 35.22 148 LEU B N 1
ATOM 5209 C CA . LEU B 1 148 ? -48.391 14.266 23.721 1.00 33.67 148 LEU B CA 1
ATOM 5210 C C . LEU B 1 148 ? -47.469 14.367 24.962 1.00 36.20 148 LEU B C 1
ATOM 5211 O O . LEU B 1 148 ? -47.876 14.049 26.091 1.00 35.19 148 LEU B O 1
ATOM 5216 N N . ASN B 1 149 ? -46.219 14.795 24.765 1.00 38.06 149 ASN B N 1
ATOM 5217 C CA . ASN B 1 149 ? -45.274 14.872 25.878 1.00 37.01 149 ASN B CA 1
ATOM 5218 C C . ASN B 1 149 ? -45.729 15.893 26.941 1.00 36.33 149 ASN B C 1
ATOM 5219 O O . ASN B 1 149 ? -45.550 15.668 28.145 1.00 35.44 149 ASN B O 1
ATOM 5224 N N . THR B 1 150 ? -46.323 17.001 26.511 1.00 38.33 150 THR B N 1
ATOM 5225 C CA . THR B 1 150 ? -46.572 18.134 27.409 1.00 37.99 150 THR B CA 1
ATOM 5226 C C . THR B 1 150 ? -48.048 18.533 27.530 1.00 41.75 150 THR B C 1
ATOM 5227 O O . THR B 1 150 ? -48.358 19.521 28.191 1.00 47.75 150 THR B O 1
ATOM 5231 N N . SER B 1 151 ? -48.949 17.791 26.889 1.00 38.43 151 SER B N 1
ATOM 5232 C CA . SER B 1 151 ? -50.354 18.216 26.779 1.00 42.03 151 SER B CA 1
ATOM 5233 C C . SER B 1 151 ? -51.035 18.378 28.119 1.00 43.86 151 SER B C 1
ATOM 5234 O O . SER B 1 151 ? -50.794 17.610 29.028 1.00 42.42 151 SER B O 1
ATOM 5237 N N . SER B 1 152 ? -51.944 19.338 28.218 1.00 54.94 152 SER B N 1
ATOM 5238 C CA . SER B 1 152 ? -52.669 19.497 29.471 1.00 55.43 152 SER B CA 1
ATOM 5239 C C . SER B 1 152 ? -53.598 18.300 29.670 1.00 53.99 152 SER B C 1
ATOM 5240 O O . SER B 1 152 ? -54.046 18.067 30.792 1.00 55.33 152 SER B O 1
ATOM 5243 N N . PHE B 1 153 ? -53.847 17.529 28.604 1.00 50.18 153 PHE B N 1
ATOM 5244 C CA . PHE B 1 153 ? -54.497 16.209 28.727 1.00 46.84 153 PHE B CA 1
ATOM 5245 C C . PHE B 1 153 ? -53.910 15.384 29.861 1.00 43.45 153 PHE B C 1
ATOM 5246 O O . PHE B 1 153 ? -54.639 14.776 30.628 1.00 41.16 153 PHE B O 1
ATOM 5254 N N . ASN B 1 154 ? -52.583 15.369 29.964 1.00 42.97 154 ASN B N 1
ATOM 5255 C CA . ASN B 1 154 ? -51.911 14.556 30.938 1.00 38.02 154 ASN B CA 1
ATOM 5256 C C . ASN B 1 154 ? -52.270 14.915 32.384 1.00 41.29 154 ASN B C 1
ATOM 5257 O O . ASN B 1 154 ? -52.019 14.120 33.287 1.00 41.87 154 ASN B O 1
ATOM 5262 N N . GLN B 1 155 ? -52.821 16.106 32.615 1.00 40.92 155 GLN B N 1
ATOM 5263 C CA . GLN B 1 155 ? -53.318 16.426 33.955 1.00 41.58 155 GLN B CA 1
ATOM 5264 C C . GLN B 1 155 ? -54.840 16.521 34.011 1.00 42.83 155 GLN B C 1
ATOM 5265 O O . GLN B 1 155 ? -55.425 16.910 35.036 1.00 44.62 155 GLN B O 1
ATOM 5271 N N . ASN B 1 156 ? -55.482 16.194 32.900 1.00 43.82 156 ASN B N 1
ATOM 5272 C CA . ASN B 1 156 ? -56.952 16.172 32.822 1.00 45.95 156 ASN B CA 1
ATOM 5273 C C . ASN B 1 156 ? -57.425 15.038 31.930 1.00 43.25 156 ASN B C 1
ATOM 5274 O O . ASN B 1 156 ? -58.115 15.311 30.944 1.00 44.33 156 ASN B O 1
ATOM 5279 N N . PRO B 1 157 ? -57.040 13.772 32.222 1.00 43.73 157 PRO B N 1
ATOM 5280 C CA . PRO B 1 157 ? -57.236 12.681 31.247 1.00 43.12 157 PRO B CA 1
ATOM 5281 C C . PRO B 1 157 ? -58.694 12.266 31.012 1.00 46.22 157 PRO B C 1
ATOM 5282 O O . PRO B 1 157 ? -59.517 12.231 31.922 1.00 46.91 157 PRO B O 1
ATOM 5286 N N . ILE B 1 158 ? -58.994 11.980 29.759 1.00 47.22 158 ILE B N 1
ATOM 5287 C CA . ILE B 1 158 ? -60.258 11.398 29.335 1.00 47.76 158 ILE B CA 1
ATOM 5288 C C . ILE B 1 158 ? -59.939 10.016 28.799 1.00 43.24 158 ILE B C 1
ATOM 5289 O O . ILE B 1 158 ? -59.128 9.887 27.887 1.00 42.65 158 ILE B O 1
ATOM 5294 N N . GLY B 1 159 ? -60.571 8.990 29.346 1.00 45.44 159 GLY B N 1
ATOM 5295 C CA . GLY B 1 159 ? -60.297 7.615 28.957 1.00 42.50 159 GLY B CA 1
ATOM 5296 C C . GLY B 1 159 ? -61.544 6.763 28.799 1.00 43.63 159 GLY B C 1
ATOM 5297 O O . GLY B 1 159 ? -62.673 7.270 28.770 1.00 45.14 159 GLY B O 1
ATOM 5298 N N . THR B 1 160 ? -61.359 5.454 28.676 1.00 49.02 160 THR B N 1
ATOM 5299 C CA . THR B 1 160 ? -62.525 4.576 28.606 1.00 49.94 160 THR B CA 1
ATOM 5300 C C . THR B 1 160 ? -62.712 3.779 29.887 1.00 48.53 160 THR B C 1
ATOM 5301 O O . THR B 1 160 ? -63.614 2.950 29.943 1.00 46.33 160 THR B O 1
ATOM 5305 N N . GLY B 1 161 ? -61.862 4.039 30.897 1.00 42.76 161 GLY B N 1
ATOM 5306 C CA . GLY B 1 161 ? -61.790 3.242 32.116 1.00 47.04 161 GLY B CA 1
ATOM 5307 C C . GLY B 1 161 ? -62.958 3.381 33.093 1.00 49.95 161 GLY B C 1
ATOM 5308 O O . GLY B 1 161 ? -63.880 4.176 32.856 1.00 44.83 161 GLY B O 1
ATOM 5309 N N . PRO B 1 162 ? -62.931 2.603 34.197 1.00 43.26 162 PRO B N 1
ATOM 5310 C CA . PRO B 1 162 ? -64.074 2.612 35.126 1.00 48.84 162 PRO B CA 1
ATOM 5311 C C . PRO B 1 162 ? -64.241 3.910 35.939 1.00 50.33 162 PRO B C 1
ATOM 5312 O O . PRO B 1 162 ? -65.319 4.131 36.512 1.00 51.51 162 PRO B O 1
ATOM 5316 N N . TYR B 1 163 ? -63.216 4.758 35.965 1.00 50.27 163 TYR B N 1
ATOM 5317 C CA . TYR B 1 163 ? -63.232 5.945 36.807 1.00 50.72 163 TYR B CA 1
ATOM 5318 C C . TYR B 1 163 ? -62.886 7.229 36.033 1.00 53.67 163 TYR B C 1
ATOM 5319 O O . TYR B 1 163 ? -61.963 7.265 35.205 1.00 55.91 163 TYR B O 1
ATOM 5328 N N . LYS B 1 164 ? -63.659 8.274 36.288 1.00 52.82 164 LYS B N 1
ATOM 5329 C CA . LYS B 1 164 ? -63.496 9.557 35.610 1.00 50.60 164 LYS B CA 1
ATOM 5330 C C . LYS B 1 164 ? -62.663 10.478 36.467 1.00 50.87 164 LYS B C 1
ATOM 5331 O O . LYS B 1 164 ? -62.829 10.509 37.696 1.00 50.26 164 LYS B O 1
ATOM 5337 N N . PHE B 1 165 ? -61.746 11.205 35.833 1.00 50.37 165 PHE B N 1
ATOM 5338 C CA . PHE B 1 165 ? -60.895 12.158 36.546 1.00 48.97 165 PHE B CA 1
ATOM 5339 C C . PHE B 1 165 ? -61.761 13.321 37.019 1.00 50.80 165 PHE B C 1
ATOM 5340 O O . PHE B 1 165 ? -62.551 13.860 36.245 1.00 50.00 165 PHE B O 1
ATOM 5348 N N . VAL B 1 166 ? -61.628 13.668 38.302 1.00 49.74 166 VAL B N 1
ATOM 5349 C CA . VAL B 1 166 ? -62.322 14.805 38.905 1.00 47.79 166 VAL B CA 1
ATOM 5350 C C . VAL B 1 166 ? -61.314 15.920 39.148 1.00 50.96 166 VAL B C 1
ATOM 5351 O O . VAL B 1 166 ? -61.402 16.971 38.526 1.00 53.59 166 VAL B O 1
ATOM 5355 N N . LYS B 1 167 ? -60.342 15.687 40.036 1.00 51.17 167 LYS B N 1
ATOM 5356 C CA . LYS B 1 167 ? -59.313 16.687 40.258 1.00 52.09 167 LYS B CA 1
ATOM 5357 C C . LYS B 1 167 ? -58.052 16.108 40.875 1.00 48.88 167 LYS B C 1
ATOM 5358 O O . LYS B 1 167 ? -58.007 14.953 41.319 1.00 47.92 167 LYS B O 1
ATOM 5364 N N . TRP B 1 168 ? -57.029 16.939 40.959 1.00 47.71 168 TRP B N 1
ATOM 5365 C CA . TRP B 1 168 ? -55.710 16.454 41.326 1.00 46.48 168 TRP B CA 1
ATOM 5366 C C . TRP B 1 168 ? -55.008 17.505 42.180 1.00 50.66 168 TRP B C 1
ATOM 5367 O O . TRP B 1 168 ? -54.861 18.657 41.772 1.00 53.18 168 TRP B O 1
ATOM 5378 N N . LYS B 1 169 ? -54.619 17.141 43.396 1.00 52.33 169 LYS B N 1
ATOM 5379 C CA . LYS B 1 169 ? -53.842 18.071 44.211 1.00 54.21 169 LYS B CA 1
ATOM 5380 C C . LYS B 1 169 ? -52.387 17.646 44.191 1.00 53.11 169 LYS B C 1
ATOM 5381 O O . LYS B 1 169 ? -52.024 16.629 44.786 1.00 52.06 169 LYS B O 1
ATOM 5387 N N . LYS B 1 170 ? -51.554 18.414 43.497 1.00 54.35 170 LYS B N 1
ATOM 5388 C CA . LYS B 1 170 ? -50.228 17.921 43.124 1.00 55.14 170 LYS B CA 1
ATOM 5389 C C . LYS B 1 170 ? -49.424 17.453 44.340 1.00 54.09 170 LYS B C 1
ATOM 5390 O O . LYS B 1 170 ? -49.361 18.123 45.379 1.00 53.08 170 LYS B O 1
ATOM 5396 N N . GLY B 1 171 ? -48.892 16.243 44.222 1.00 54.27 171 GLY B N 1
ATOM 5397 C CA . GLY B 1 171 ? -48.131 15.631 45.293 1.00 52.97 171 GLY B CA 1
ATOM 5398 C C . GLY B 1 171 ? -48.988 15.053 46.410 1.00 51.40 171 GLY B C 1
ATOM 5399 O O . GLY B 1 171 ? -48.485 14.297 47.239 1.00 49.74 171 GLY B O 1
ATOM 5400 N N . GLU B 1 172 ? -50.278 15.375 46.428 1.00 52.68 172 GLU B N 1
ATOM 5401 C CA . GLU B 1 172 ? -51.145 14.960 47.540 1.00 53.18 172 GLU B CA 1
ATOM 5402 C C . GLU B 1 172 ? -52.083 13.821 47.175 1.00 49.29 172 GLU B C 1
ATOM 5403 O O . GLU B 1 172 ? -52.039 12.758 47.790 1.00 47.91 172 GLU B O 1
ATOM 5409 N N . TYR B 1 173 ? -52.968 14.054 46.205 1.00 46.01 173 TYR B N 1
ATOM 5410 C CA . TYR B 1 173 ? -53.905 13.019 45.804 1.00 45.75 173 TYR B CA 1
ATOM 5411 C C . TYR B 1 173 ? -54.553 13.283 44.453 1.00 45.23 173 TYR B C 1
ATOM 5412 O O . TYR B 1 173 ? -54.629 14.423 43.987 1.00 44.86 173 TYR B O 1
ATOM 5421 N N . VAL B 1 174 ? -55.103 12.230 43.871 1.00 39.33 174 VAL B N 1
ATOM 5422 C CA . VAL B 1 174 ? -55.932 12.424 42.667 1.00 40.20 174 VAL B CA 1
ATOM 5423 C C . VAL B 1 174 ? -57.290 11.876 43.034 1.00 41.73 174 VAL B C 1
ATOM 5424 O O . VAL B 1 174 ? -57.385 10.833 43.678 1.00 42.23 174 VAL B O 1
ATOM 5428 N N . GLU B 1 175 ? -58.343 12.608 42.682 1.00 42.35 175 GLU B N 1
ATOM 5429 C CA . GLU B 1 175 ? -59.694 12.218 43.016 1.00 43.49 175 GLU B CA 1
ATOM 5430 C C . GLU B 1 175 ? -60.499 11.867 41.746 1.00 50.49 175 GLU B C 1
ATOM 5431 O O . GLU B 1 175 ? -60.441 12.589 40.744 1.00 48.80 175 GLU B O 1
ATOM 5437 N N . PHE B 1 176 ? -61.242 10.766 41.814 1.00 44.11 176 PHE B N 1
ATOM 5438 C CA . PHE B 1 176 ? -62.010 10.247 40.687 1.00 44.58 176 PHE B CA 1
ATOM 5439 C C . PHE B 1 176 ? -63.481 10.040 41.048 1.00 46.15 176 PHE B C 1
ATOM 5440 O O . PHE B 1 176 ? -63.812 9.922 42.224 1.00 46.57 176 PHE B O 1
ATOM 5448 N N . LYS B 1 177 ? -64.341 9.921 40.054 1.00 47.05 177 LYS B N 1
ATOM 5449 C CA . LYS B 1 177 ? -65.729 9.513 40.313 1.00 53.39 177 LYS B CA 1
ATOM 5450 C C . LYS B 1 177 ? -66.073 8.388 39.344 1.00 54.51 177 LYS B C 1
ATOM 5451 O O . LYS B 1 177 ? -65.470 8.273 38.270 1.00 55.54 177 LYS B O 1
ATOM 5457 N N . ALA B 1 178 ? -67.037 7.562 39.723 1.00 52.36 178 ALA B N 1
ATOM 5458 C CA . ALA B 1 178 ? -67.393 6.401 38.939 1.00 53.36 178 ALA B CA 1
ATOM 5459 C C . ALA B 1 178 ? -67.815 6.827 37.529 1.00 54.11 178 ALA B C 1
ATOM 5460 O O . ALA B 1 178 ? -68.410 7.895 37.348 1.00 51.28 178 ALA B O 1
ATOM 5462 N N . ASN B 1 179 ? -67.465 6.002 36.550 1.00 49.41 179 ASN B N 1
ATOM 5463 C CA . ASN B 1 179 ? -67.932 6.185 35.173 1.00 50.21 179 ASN B CA 1
ATOM 5464 C C . ASN B 1 179 ? -69.278 5.545 35.064 1.00 55.62 179 ASN B C 1
ATOM 5465 O O . ASN B 1 179 ? -69.371 4.325 35.071 1.00 57.84 179 ASN B O 1
ATOM 5470 N N . GLU B 1 180 ? -70.326 6.361 34.989 1.00 56.53 180 GLU B N 1
ATOM 5471 C CA . GLU B 1 180 ? -71.690 5.852 35.001 1.00 57.23 180 GLU B CA 1
ATOM 5472 C C . GLU B 1 180 ? -72.047 5.195 33.646 1.00 58.86 180 GLU B C 1
ATOM 5473 O O . GLU B 1 180 ? -73.104 4.590 33.507 1.00 61.74 180 GLU B O 1
ATOM 5479 N N . HIS B 1 181 ? -71.202 5.367 32.626 1.00 56.18 181 HIS B N 1
ATOM 5480 C CA . HIS B 1 181 ? -71.382 4.647 31.368 1.00 59.36 181 HIS B CA 1
ATOM 5481 C C . HIS B 1 181 ? -70.206 3.720 31.087 1.00 61.02 181 HIS B C 1
ATOM 5482 O O . HIS B 1 181 ? -69.564 3.846 30.061 1.00 60.64 181 HIS B O 1
ATOM 5489 N N . PHE B 1 182 ? -69.895 2.815 32.018 1.00 64.22 182 PHE B N 1
ATOM 5490 C CA . PHE B 1 182 ? -68.765 1.897 31.870 1.00 61.41 182 PHE B CA 1
ATOM 5491 C C . PHE B 1 182 ? -69.237 0.561 31.291 1.00 65.77 182 PHE B C 1
ATOM 5492 O O . PHE B 1 182 ? -70.006 -0.167 31.934 1.00 70.00 182 PHE B O 1
ATOM 5500 N N . TYR B 1 183 ? -68.773 0.264 30.075 1.00 64.61 183 TYR B N 1
ATOM 5501 C CA . TYR B 1 183 ? -69.179 -0.904 29.288 1.00 64.55 183 TYR B CA 1
ATOM 5502 C C . TYR B 1 183 ? -68.877 -2.238 30.027 1.00 61.15 183 TYR B C 1
ATOM 5503 O O . TYR B 1 183 ? -69.579 -3.225 29.856 1.00 59.65 183 TYR B O 1
ATOM 5512 N N . LEU B 1 184 ? -67.823 -2.276 30.842 1.00 60.48 184 LEU B N 1
ATOM 5513 C CA . LEU B 1 184 ? -67.350 -3.553 31.397 1.00 60.61 184 LEU B CA 1
ATOM 5514 C C . LEU B 1 184 ? -68.230 -4.068 32.554 1.00 64.90 184 LEU B C 1
ATOM 5515 O O . LEU B 1 184 ? -68.481 -5.279 32.678 1.00 63.47 184 LEU B O 1
ATOM 5520 N N . ASP B 1 185 ? -68.672 -3.144 33.408 1.00 69.43 185 ASP B N 1
ATOM 5521 C CA . ASP B 1 185 ? -69.535 -3.454 34.550 1.00 70.02 185 ASP B CA 1
ATOM 5522 C C . ASP B 1 185 ? -69.890 -2.169 35.296 1.00 66.54 185 ASP B C 1
ATOM 5523 O O . ASP B 1 185 ? -69.389 -1.110 34.954 1.00 68.87 185 ASP B O 1
ATOM 5528 N N . LYS B 1 186 ? -70.754 -2.247 36.299 1.00 59.83 186 LYS B N 1
ATOM 5529 C CA . LYS B 1 186 ? -71.091 -1.068 37.085 1.00 58.86 186 LYS B CA 1
ATOM 5530 C C . LYS B 1 186 ? -70.025 -0.868 38.163 1.00 58.80 186 LYS B C 1
ATOM 5531 O O . LYS B 1 186 ? -69.631 -1.823 38.814 1.00 61.10 186 LYS B O 1
ATOM 5537 N N . VAL B 1 187 ? -69.566 0.370 38.338 1.00 57.00 187 VAL B N 1
ATOM 5538 C CA . VAL B 1 187 ? -68.588 0.743 39.346 1.00 57.47 187 VAL B CA 1
ATOM 5539 C C . VAL B 1 187 ? -69.317 0.890 40.689 1.00 56.04 187 VAL B C 1
ATOM 5540 O O . VAL B 1 187 ? -70.320 1.603 40.771 1.00 54.71 187 VAL B O 1
ATOM 5544 N N . LYS B 1 188 ? -68.857 0.186 41.714 1.00 52.90 188 LYS B N 1
ATOM 5545 C CA . LYS B 1 188 ? -69.646 0.091 42.953 1.00 57.31 188 LYS B CA 1
ATOM 5546 C C . LYS B 1 188 ? -69.545 1.310 43.892 1.00 57.83 188 LYS B C 1
ATOM 5547 O O . LYS B 1 188 ? -70.550 1.750 44.458 1.00 59.29 188 LYS B O 1
ATOM 5553 N N . THR B 1 189 ? -68.347 1.826 44.127 1.00 52.50 189 THR B N 1
ATOM 5554 C CA . THR B 1 189 ? -68.244 2.996 45.004 1.00 54.85 189 THR B CA 1
ATOM 5555 C C . THR B 1 189 ? -68.047 4.291 44.214 1.00 53.10 189 THR B C 1
ATOM 5556 O O . THR B 1 189 ? -67.100 4.417 43.438 1.00 53.34 189 THR B O 1
ATOM 5560 N N . PRO B 1 190 ? -68.941 5.266 44.429 1.00 55.37 190 PRO B N 1
ATOM 5561 C CA . PRO B 1 190 ? -69.028 6.495 43.622 1.00 55.98 190 PRO B CA 1
ATOM 5562 C C . PRO B 1 190 ? -67.784 7.398 43.610 1.00 51.86 190 PRO B C 1
ATOM 5563 O O . PRO B 1 190 ? -67.469 7.906 42.548 1.00 51.57 190 PRO B O 1
ATOM 5567 N N . ARG B 1 191 ? -67.091 7.590 44.730 1.00 51.26 191 ARG B N 1
ATOM 5568 C CA . ARG B 1 191 ? -65.931 8.477 44.734 1.00 52.40 191 ARG B CA 1
ATOM 5569 C C . ARG B 1 191 ? -64.694 7.697 45.157 1.00 51.00 191 ARG B C 1
ATOM 5570 O O . ARG B 1 191 ? -64.734 6.921 46.107 1.00 51.07 191 ARG B O 1
ATOM 5578 N N . LEU B 1 192 ? -63.592 7.933 44.460 1.00 49.36 192 LEU B N 1
ATOM 5579 C CA . LEU B 1 192 ? -62.342 7.245 44.735 1.00 44.09 192 LEU B CA 1
ATOM 5580 C C . LEU B 1 192 ? -61.222 8.259 44.810 1.00 48.19 192 LEU B C 1
ATOM 5581 O O . LEU B 1 192 ? -61.066 9.092 43.921 1.00 48.48 192 LEU B O 1
ATOM 5586 N N . ILE B 1 193 ? -60.434 8.177 45.882 1.00 45.97 193 ILE B N 1
ATOM 5587 C CA . ILE B 1 193 ? -59.323 9.077 46.077 1.00 47.04 193 ILE B CA 1
ATOM 5588 C C . ILE B 1 193 ? -58.042 8.277 46.240 1.00 44.33 193 ILE B C 1
ATOM 5589 O O . ILE B 1 193 ? -57.962 7.412 47.103 1.00 45.29 193 ILE B O 1
ATOM 5594 N N . ILE B 1 194 ? -57.061 8.545 45.382 1.00 39.43 194 ILE B N 1
ATOM 5595 C CA . ILE B 1 194 ? -55.752 7.900 45.445 1.00 40.95 194 ILE B CA 1
ATOM 5596 C C . ILE B 1 194 ? -54.773 8.875 46.059 1.00 40.86 194 ILE B C 1
ATOM 5597 O O . ILE B 1 194 ? -54.398 9.866 45.450 1.00 42.38 194 ILE B O 1
ATOM 5602 N N . LYS B 1 195 ? -54.387 8.585 47.291 1.00 37.62 195 LYS B N 1
ATOM 5603 C CA . LYS B 1 195 ? -53.581 9.485 48.063 1.00 41.13 195 LYS B CA 1
ATOM 5604 C C . LYS B 1 195 ? -52.109 9.089 47.964 1.00 38.97 195 LYS B C 1
ATOM 5605 O O . LYS B 1 195 ? -51.751 7.913 48.070 1.00 37.44 195 LYS B O 1
ATOM 5611 N N . HIS B 1 196 ? -51.256 10.076 47.739 1.00 37.65 196 HIS B N 1
ATOM 5612 C CA . HIS B 1 196 ? -49.840 9.787 47.569 1.00 37.77 196 HIS B CA 1
ATOM 5613 C C . HIS B 1 196 ? -49.107 9.674 48.929 1.00 40.02 196 HIS B C 1
ATOM 5614 O O . HIS B 1 196 ? -48.825 10.676 49.587 1.00 44.26 196 HIS B O 1
ATOM 5621 N N . ILE B 1 197 ? -48.812 8.457 49.363 1.00 38.22 197 ILE B N 1
ATOM 5622 C CA . ILE B 1 197 ? -48.083 8.285 50.661 1.00 37.45 197 ILE B CA 1
ATOM 5623 C C . ILE B 1 197 ? -46.924 7.331 50.436 1.00 35.07 197 ILE B C 1
ATOM 5624 O O . ILE B 1 197 ? -47.125 6.125 50.323 1.00 36.26 197 ILE B O 1
ATOM 5629 N N . PHE B 1 198 ? -45.710 7.859 50.321 1.00 32.62 198 PHE B N 1
ATOM 5630 C CA . PHE B 1 198 ? -44.617 6.985 49.926 1.00 36.07 198 PHE B CA 1
ATOM 5631 C C . PHE B 1 198 ? -43.826 6.373 51.120 1.00 34.06 198 PHE B C 1
ATOM 5632 O O . PHE B 1 198 ? -42.904 5.560 50.927 1.00 34.10 198 PHE B O 1
ATOM 5640 N N . ASP B 1 199 ? -44.255 6.700 52.337 1.00 34.81 199 ASP B N 1
ATOM 5641 C CA . ASP B 1 199 ? -43.632 6.169 53.551 1.00 36.35 199 ASP B CA 1
ATOM 5642 C C . ASP B 1 199 ? -44.688 5.391 54.324 1.00 37.60 199 ASP B C 1
ATOM 5643 O O . ASP B 1 199 ? -45.705 5.959 54.727 1.00 38.23 199 ASP B O 1
ATOM 5648 N N . PRO B 1 200 ? -44.484 4.071 54.476 1.00 36.02 200 PRO B N 1
ATOM 5649 C CA . PRO B 1 200 ? -45.473 3.208 55.132 1.00 36.52 200 PRO B CA 1
ATOM 5650 C C . PRO B 1 200 ? -45.739 3.539 56.585 1.00 38.31 200 PRO B C 1
ATOM 5651 O O . PRO B 1 200 ? -46.805 3.140 57.101 1.00 40.78 200 PRO B O 1
ATOM 5655 N N . SER B 1 201 ? -44.855 4.276 57.237 1.00 36.36 201 SER B N 1
ATOM 5656 C CA . SER B 1 201 ? -45.104 4.615 58.655 1.00 40.82 201 SER B CA 1
ATOM 5657 C C . SER B 1 201 ? -46.214 5.648 58.695 1.00 41.18 201 SER B C 1
ATOM 5658 O O . SER B 1 201 ? -47.063 5.662 59.604 1.00 38.99 201 SER B O 1
ATOM 5661 N N . ILE B 1 202 ? -46.250 6.468 57.647 1.00 43.39 202 ILE B N 1
ATOM 5662 C CA . ILE B 1 202 ? -47.280 7.478 57.522 1.00 43.25 202 ILE B CA 1
ATOM 5663 C C . ILE B 1 202 ? -48.585 6.848 57.059 1.00 39.90 202 ILE B C 1
ATOM 5664 O O . ILE B 1 202 ? -49.638 7.169 57.616 1.00 43.04 202 ILE B O 1
ATOM 5669 N N . ALA B 1 203 ? -48.532 5.935 56.076 1.00 39.00 203 ALA B N 1
ATOM 5670 C CA . ALA B 1 203 ? -49.739 5.196 55.662 1.00 40.91 203 ALA B CA 1
ATOM 5671 C C . ALA B 1 203 ? -50.269 4.438 56.867 1.00 41.93 203 ALA B C 1
ATOM 5672 O O . ALA B 1 203 ? -51.463 4.373 57.076 1.00 41.71 203 ALA B O 1
ATOM 5674 N N . SER B 1 204 ? -49.365 3.877 57.670 1.00 39.86 204 SER B N 1
ATOM 5675 C CA . SER B 1 204 ? -49.772 3.143 58.860 1.00 39.98 204 SER B CA 1
ATOM 5676 C C . SER B 1 204 ? -50.602 3.990 59.823 1.00 41.75 204 SER B C 1
ATOM 5677 O O . SER B 1 204 ? -51.691 3.564 60.296 1.00 40.89 204 SER B O 1
ATOM 5680 N N . ALA B 1 205 ? -50.114 5.199 60.092 1.00 41.36 205 ALA B N 1
ATOM 5681 C CA . ALA B 1 205 ? -50.818 6.091 61.007 1.00 44.99 205 ALA B CA 1
ATOM 5682 C C . ALA B 1 205 ? -52.140 6.547 60.415 1.00 45.13 205 ALA B C 1
ATOM 5683 O O . ALA B 1 205 ? -53.107 6.742 61.150 1.00 48.28 205 ALA B O 1
ATOM 5685 N N . GLU B 1 206 ? -52.195 6.765 59.101 1.00 40.62 206 GLU B N 1
ATOM 5686 C CA . GLU B 1 206 ? -53.466 7.246 58.533 1.00 42.69 206 GLU B CA 1
ATOM 5687 C C . GLU B 1 206 ? -54.528 6.150 58.479 1.00 45.17 206 GLU B C 1
ATOM 5688 O O . GLU B 1 206 ? -55.731 6.429 58.530 1.00 45.57 206 GLU B O 1
ATOM 5694 N N . LEU B 1 207 ? -54.116 4.898 58.389 1.00 41.04 207 LEU B N 1
ATOM 5695 C CA . LEU B 1 207 ? -55.078 3.811 58.584 1.00 45.53 207 LEU B CA 1
ATOM 5696 C C . LEU B 1 207 ? -55.671 3.870 59.992 1.00 47.09 207 LEU B C 1
ATOM 5697 O O . LEU B 1 207 ? -56.900 3.790 60.197 1.00 46.83 207 LEU B O 1
ATOM 5702 N N . LYS B 1 208 ? -54.780 4.019 60.967 1.00 42.97 208 LYS B N 1
ATOM 5703 C CA . LYS B 1 208 ? -55.177 4.046 62.362 1.00 48.11 208 LYS B CA 1
ATOM 5704 C C . LYS B 1 208 ? -56.098 5.221 62.693 1.00 48.64 208 LYS B C 1
ATOM 5705 O O . LYS B 1 208 ? -57.075 5.042 63.439 1.00 49.06 208 LYS B O 1
ATOM 5711 N N . ASN B 1 209 ? -55.851 6.410 62.130 1.00 45.16 209 ASN B N 1
ATOM 5712 C CA . ASN B 1 209 ? -56.736 7.538 62.462 1.00 49.30 209 ASN B CA 1
ATOM 5713 C C . ASN B 1 209 ? -57.866 7.789 61.455 1.00 48.42 209 ASN B C 1
ATOM 5714 O O . ASN B 1 209 ? -58.527 8.823 61.527 1.00 48.68 209 ASN B O 1
ATOM 5719 N N . GLY B 1 210 ? -58.103 6.825 60.574 1.00 46.14 210 GLY B N 1
ATOM 5720 C CA . GLY B 1 210 ? -59.210 6.883 59.627 1.00 48.99 210 GLY B CA 1
ATOM 5721 C C . GLY B 1 210 ? -59.083 7.833 58.442 1.00 48.48 210 GLY B C 1
ATOM 5722 O O . GLY B 1 210 ? -60.077 8.130 57.786 1.00 47.79 210 GLY B O 1
ATOM 5723 N N . LYS B 1 211 ? -57.878 8.271 58.107 1.00 47.94 211 LYS B N 1
ATOM 5724 C CA . LYS B 1 211 ? -57.706 9.173 56.958 1.00 50.06 211 LYS B CA 1
ATOM 5725 C C . LYS B 1 211 ? -57.694 8.418 55.607 1.00 47.46 211 LYS B C 1
ATOM 5726 O O . LYS B 1 211 ? -57.927 8.999 54.527 1.00 48.02 211 LYS B O 1
ATOM 5732 N N . ILE B 1 212 ? -57.405 7.121 55.665 1.00 44.01 212 ILE B N 1
ATOM 5733 C CA . ILE B 1 212 ? -57.423 6.272 54.467 1.00 43.03 212 ILE B CA 1
ATOM 5734 C C . ILE B 1 212 ? -58.044 4.933 54.823 1.00 47.25 212 ILE B C 1
ATOM 5735 O O . ILE B 1 212 ? -58.078 4.539 56.011 1.00 42.91 212 ILE B O 1
ATOM 5740 N N . ASP B 1 213 ? -58.523 4.239 53.802 1.00 45.74 213 ASP B N 1
ATOM 5741 C CA . ASP B 1 213 ? -59.190 2.952 53.953 1.00 43.30 213 ASP B CA 1
ATOM 5742 C C . ASP B 1 213 ? -58.267 1.754 53.780 1.00 41.62 213 ASP B C 1
ATOM 5743 O O . ASP B 1 213 ? -58.577 0.674 54.286 1.00 43.67 213 ASP B O 1
ATOM 5748 N N . ALA B 1 214 ? -57.166 1.932 53.038 1.00 40.33 214 ALA B N 1
ATOM 5749 C CA . ALA B 1 214 ? -56.358 0.802 52.605 1.00 39.38 214 ALA B CA 1
ATOM 5750 C C . ALA B 1 214 ? -54.950 1.254 52.208 1.00 39.11 214 ALA B C 1
ATOM 5751 O O . ALA B 1 214 ? -54.777 2.345 51.648 1.00 42.08 214 ALA B O 1
ATOM 5753 N N . ALA B 1 215 ? -53.970 0.386 52.440 1.00 39.17 215 ALA B N 1
ATOM 5754 C CA . ALA B 1 215 ? -52.563 0.642 52.065 1.00 36.97 215 ALA B CA 1
ATOM 5755 C C . ALA B 1 215 ? -51.757 -0.654 52.084 1.00 36.50 215 ALA B C 1
ATOM 5756 O O . ALA B 1 215 ? -52.079 -1.571 52.847 1.00 37.79 215 ALA B O 1
ATOM 5758 N N . LEU B 1 216 ? -50.678 -0.712 51.302 1.00 34.53 216 LEU B N 1
ATOM 5759 C CA . LEU B 1 216 ? -49.711 -1.774 51.453 1.00 35.09 216 LEU B CA 1
ATOM 5760 C C . LEU B 1 216 ? -48.805 -1.369 52.615 1.00 36.87 216 LEU B C 1
ATOM 5761 O O . LEU B 1 216 ? -48.315 -0.233 52.620 1.00 36.95 216 LEU B O 1
ATOM 5766 N N . ILE B 1 217 ? -48.565 -2.264 53.565 1.00 36.42 217 ILE B N 1
ATOM 5767 C CA . ILE B 1 217 ? -47.740 -1.899 54.735 1.00 37.63 217 ILE B CA 1
ATOM 5768 C C . ILE B 1 217 ? -46.546 -2.841 54.890 1.00 37.34 217 ILE B C 1
ATOM 5769 O O . ILE B 1 217 ? -46.708 -4.060 54.936 1.00 36.50 217 ILE B O 1
ATOM 5774 N N . ASP B 1 218 ? -45.344 -2.276 54.982 1.00 37.72 218 ASP B N 1
ATOM 5775 C CA . ASP B 1 218 ? -44.138 -3.064 55.165 1.00 37.84 218 ASP B CA 1
ATOM 5776 C C . ASP B 1 218 ? -44.268 -4.033 56.363 1.00 38.23 218 ASP B C 1
ATOM 5777 O O . ASP B 1 218 ? -44.890 -3.715 57.387 1.00 37.35 218 ASP B O 1
ATOM 5782 N N . VAL B 1 219 ? -43.699 -5.224 56.213 1.00 37.28 219 VAL B N 1
ATOM 5783 C CA . VAL B 1 219 ? -43.799 -6.250 57.244 1.00 38.72 219 VAL B CA 1
ATOM 5784 C C . VAL B 1 219 ? -43.294 -5.737 58.622 1.00 40.74 219 VAL B C 1
ATOM 5785 O O . VAL B 1 219 ? -43.796 -6.160 59.659 1.00 42.47 219 VAL B O 1
ATOM 5789 N N . SER B 1 220 ? -42.397 -4.754 58.628 1.00 41.05 220 SER B N 1
ATOM 5790 C CA . SER B 1 220 ? -41.817 -4.233 59.891 1.00 45.56 220 SER B CA 1
ATOM 5791 C C . SER B 1 220 ? -42.839 -3.470 60.710 1.00 47.11 220 SER B C 1
ATOM 5792 O O . SER B 1 220 ? -42.631 -3.251 61.906 1.00 43.64 220 SER B O 1
ATOM 5795 N N . LEU B 1 221 ? -43.968 -3.128 60.081 1.00 44.81 221 LEU B N 1
ATOM 5796 C CA . LEU B 1 221 ? -44.977 -2.271 60.721 1.00 47.25 221 LEU B CA 1
ATOM 5797 C C . LEU B 1 221 ? -46.312 -2.957 60.941 1.00 47.93 221 LEU B C 1
ATOM 5798 O O . LEU B 1 221 ? -47.248 -2.333 61.436 1.00 49.88 221 LEU B O 1
ATOM 5803 N N . LEU B 1 222 ? -46.390 -4.237 60.593 1.00 49.05 222 LEU B N 1
ATOM 5804 C CA . LEU B 1 222 ? -47.645 -4.986 60.646 1.00 52.67 222 LEU B CA 1
ATOM 5805 C C . LEU B 1 222 ? -48.110 -5.320 62.037 1.00 54.93 222 LEU B C 1
ATOM 5806 O O . LEU B 1 222 ? -49.256 -5.723 62.257 1.00 53.78 222 LEU B O 1
ATOM 5811 N N . ASN B 1 223 ? -47.188 -5.242 62.979 1.00 54.39 223 ASN B N 1
ATOM 5812 C CA . ASN B 1 223 ? -47.524 -5.677 64.306 1.00 56.95 223 ASN B CA 1
ATOM 5813 C C . ASN B 1 223 ? -48.616 -4.831 64.892 1.00 48.47 223 ASN B C 1
ATOM 5814 O O . ASN B 1 223 ? -49.447 -5.332 65.643 1.00 47.38 223 ASN B O 1
ATOM 5819 N N . ILE B 1 224 ? -48.695 -3.562 64.499 1.00 42.88 224 ILE B N 1
ATOM 5820 C CA . ILE B 1 224 ? -49.734 -2.747 65.131 1.00 42.63 224 ILE B CA 1
ATOM 5821 C C . ILE B 1 224 ? -51.113 -3.002 64.526 1.00 44.04 224 ILE B C 1
ATOM 5822 O O . ILE B 1 224 ? -52.075 -2.460 65.052 1.00 45.68 224 ILE B O 1
ATOM 5827 N N . PHE B 1 225 ? -51.215 -3.882 63.513 1.00 42.49 225 PHE B N 1
ATOM 5828 C CA . PHE B 1 225 ? -52.521 -4.203 62.878 1.00 45.08 225 PHE B CA 1
ATOM 5829 C C . PHE B 1 225 ? -52.998 -5.628 63.169 1.00 47.47 225 PHE B C 1
ATOM 5830 O O . PHE B 1 225 ? -54.193 -5.904 63.086 1.00 50.38 225 PHE B O 1
ATOM 5838 N N . LYS B 1 226 ? -52.080 -6.535 63.509 1.00 48.37 226 LYS B N 1
ATOM 5839 C CA . LYS B 1 226 ? -52.442 -7.947 63.695 1.00 51.13 226 LYS B CA 1
ATOM 5840 C C . LYS B 1 226 ? -53.427 -8.168 64.835 1.00 53.05 226 LYS B C 1
ATOM 5841 O O . LYS B 1 226 ? -54.186 -9.143 64.800 1.00 54.72 226 LYS B O 1
ATOM 5847 N N . ASN B 1 227 ? -53.460 -7.258 65.817 1.00 52.73 227 ASN B N 1
ATOM 5848 C CA . ASN B 1 227 ? -54.419 -7.379 66.938 1.00 54.01 227 ASN B CA 1
ATOM 5849 C C . ASN B 1 227 ? -55.534 -6.326 66.893 1.00 52.44 227 ASN B C 1
ATOM 5850 O O . ASN B 1 227 ? -56.253 -6.149 67.882 1.00 51.58 227 ASN B O 1
ATOM 5855 N N . ASP B 1 228 ? -55.693 -5.650 65.753 1.00 51.03 228 ASP B N 1
ATOM 5856 C CA . ASP B 1 228 ? -56.696 -4.595 65.615 1.00 49.66 228 ASP B CA 1
ATOM 5857 C C . ASP B 1 228 ? -57.871 -5.087 64.758 1.00 51.78 228 ASP B C 1
ATOM 5858 O O . ASP B 1 228 ? -57.747 -5.204 63.527 1.00 47.63 228 ASP B O 1
ATOM 5863 N N . GLU B 1 229 ? -59.011 -5.329 65.406 1.00 53.97 229 GLU B N 1
ATOM 5864 C CA . GLU B 1 229 ? -60.217 -5.890 64.754 1.00 53.22 229 GLU B CA 1
ATOM 5865 C C . GLU B 1 229 ? -60.796 -4.942 63.733 1.00 53.82 229 GLU B C 1
ATOM 5866 O O . GLU B 1 229 ? -61.683 -5.336 62.925 1.00 50.83 229 GLU B O 1
ATOM 5872 N N . ASN B 1 230 ? -60.354 -3.686 63.765 1.00 49.72 230 ASN B N 1
ATOM 5873 C CA . ASN B 1 230 ? -60.888 -2.737 62.784 1.00 53.88 230 ASN B CA 1
ATOM 5874 C C . ASN B 1 230 ? -60.287 -2.976 61.375 1.00 52.83 230 ASN B C 1
ATOM 5875 O O . ASN B 1 230 ? -60.804 -2.444 60.382 1.00 47.67 230 ASN B O 1
ATOM 5880 N N . PHE B 1 231 ? -59.237 -3.802 61.277 1.00 49.26 231 PHE B N 1
ATOM 5881 C CA . PHE B 1 231 ? -58.553 -4.009 59.977 1.00 45.64 231 PHE B CA 1
ATOM 5882 C C . PHE B 1 231 ? -58.388 -5.476 59.621 1.00 49.65 231 PHE B C 1
ATOM 5883 O O . PHE B 1 231 ? -58.276 -6.320 60.508 1.00 49.77 231 PHE B O 1
ATOM 5891 N N . GLY B 1 232 ? -58.372 -5.771 58.321 1.00 48.05 232 GLY B N 1
ATOM 5892 C CA . GLY B 1 232 ? -57.940 -7.069 57.824 1.00 47.24 232 GLY B CA 1
ATOM 5893 C C . GLY B 1 232 ? -56.564 -6.894 57.201 1.00 45.91 232 GLY B C 1
ATOM 5894 O O . GLY B 1 232 ? -56.143 -5.760 56.937 1.00 46.45 232 GLY B O 1
ATOM 5895 N N . ILE B 1 233 ? -55.849 -8.001 57.002 1.00 44.16 233 ILE B N 1
ATOM 5896 C CA . ILE B 1 233 ? -54.538 -7.983 56.355 1.00 44.46 233 ILE B CA 1
ATOM 5897 C C . ILE B 1 233 ? -54.581 -9.073 55.301 1.00 47.87 233 ILE B C 1
ATOM 5898 O O . ILE B 1 233 ? -54.774 -10.251 55.646 1.00 49.55 233 ILE B O 1
ATOM 5903 N N . LEU B 1 234 ? -54.528 -8.672 54.025 1.00 44.69 234 LEU B N 1
ATOM 5904 C CA . LEU B 1 234 ? -54.477 -9.619 52.912 1.00 46.75 234 LEU B CA 1
ATOM 5905 C C . LEU B 1 234 ? -53.037 -9.823 52.453 1.00 43.67 234 LEU B C 1
ATOM 5906 O O . LEU B 1 234 ? -52.395 -8.899 51.964 1.00 44.77 234 LEU B O 1
ATOM 5911 N N . ARG B 1 235 ? -52.540 -11.047 52.573 1.00 45.66 235 ARG B N 1
ATOM 5912 C CA . ARG B 1 235 ? -51.185 -11.359 52.125 1.00 45.91 235 ARG B CA 1
ATOM 5913 C C . ARG B 1 235 ? -51.189 -11.636 50.642 1.00 47.69 235 ARG B C 1
ATOM 5914 O O . ARG B 1 235 ? -51.937 -12.502 50.181 1.00 51.23 235 ARG B O 1
ATOM 5922 N N . GLU B 1 236 ? -50.392 -10.884 49.883 1.00 42.96 236 GLU B N 1
ATOM 5923 C CA . GLU B 1 236 ? -50.409 -11.007 48.418 1.00 43.75 236 GLU B CA 1
ATOM 5924 C C . GLU B 1 236 ? -49.062 -11.440 47.888 1.00 42.19 236 GLU B C 1
ATOM 5925 O O . GLU B 1 236 ? -48.020 -10.887 48.286 1.00 39.29 236 GLU B O 1
ATOM 5931 N N . LYS B 1 237 ? -49.066 -12.440 47.010 1.00 44.89 237 LYS B N 1
ATOM 5932 C CA . LYS B 1 237 ? -47.813 -12.844 46.376 1.00 45.81 237 LYS B CA 1
ATOM 5933 C C . LYS B 1 237 ? -47.459 -11.869 45.271 1.00 43.19 237 LYS B C 1
ATOM 5934 O O . LYS B 1 237 ? -48.349 -11.243 44.696 1.00 43.41 237 LYS B O 1
ATOM 5940 N N . SER B 1 238 ? -46.176 -11.775 44.915 1.00 40.18 238 SER B N 1
ATOM 5941 C CA . SER B 1 238 ? -45.774 -10.819 43.867 1.00 39.38 238 SER B CA 1
ATOM 5942 C C . SER B 1 238 ? -44.559 -11.295 43.102 1.00 39.74 238 SER B C 1
ATOM 5943 O O . SER B 1 238 ? -43.914 -12.261 43.499 1.00 40.61 238 SER B O 1
ATOM 5946 N N . ALA B 1 239 ? -44.280 -10.609 41.998 1.00 38.37 239 ALA B N 1
ATOM 5947 C CA . ALA B 1 239 ? -43.101 -10.878 41.186 1.00 38.21 239 ALA B CA 1
ATOM 5948 C C . ALA B 1 239 ? -41.990 -9.864 41.496 1.00 37.92 239 ALA B C 1
ATOM 5949 O O . ALA B 1 239 ? -40.930 -9.821 40.850 1.00 36.15 239 ALA B O 1
ATOM 5951 N N . ASP B 1 240 ? -42.217 -9.071 42.536 1.00 34.42 240 ASP B N 1
ATOM 5952 C CA . ASP B 1 240 ? -41.319 -8.004 42.877 1.00 34.34 240 ASP B CA 1
ATOM 5953 C C . ASP B 1 240 ? -40.128 -8.561 43.647 1.00 33.92 240 ASP B C 1
ATOM 5954 O O . ASP B 1 240 ? -40.335 -9.325 44.584 1.00 33.32 240 ASP B O 1
ATOM 5959 N N . TYR B 1 241 ? -38.908 -8.249 43.207 1.00 31.48 241 TYR B N 1
ATOM 5960 C CA . TYR B 1 241 ? -37.705 -8.590 43.973 1.00 32.34 241 TYR B CA 1
ATOM 5961 C C . TYR B 1 241 ? -36.868 -7.353 44.388 1.00 32.03 241 TYR B C 1
ATOM 5962 O O . TYR B 1 241 ? -36.923 -6.284 43.780 1.00 31.73 241 TYR B O 1
ATOM 5971 N N . ARG B 1 242 ? -36.054 -7.521 45.430 1.00 32.81 242 ARG B N 1
ATOM 5972 C CA . ARG B 1 242 ? -35.106 -6.500 45.824 1.00 33.12 242 ARG B CA 1
ATOM 5973 C C . ARG B 1 242 ? -33.693 -7.003 45.561 1.00 30.20 242 ARG B C 1
ATOM 5974 O O . ARG B 1 242 ? -33.419 -8.191 45.667 1.00 28.30 242 ARG B O 1
ATOM 5982 N N . ALA B 1 243 ? -32.819 -6.074 45.211 1.00 28.38 243 ALA B N 1
ATOM 5983 C CA . ALA B 1 243 ? -31.442 -6.404 44.855 1.00 28.77 243 ALA B CA 1
ATOM 5984 C C . ALA B 1 243 ? -30.554 -5.245 45.113 1.00 27.85 243 ALA B C 1
ATOM 5985 O O . ALA B 1 243 ? -31.022 -4.098 45.174 1.00 28.86 243 ALA B O 1
ATOM 5987 N N . LEU B 1 244 ? -29.243 -5.529 45.267 1.00 28.25 244 LEU B N 1
ATOM 5988 C CA . LEU B 1 244 ? -28.247 -4.455 45.167 1.00 28.85 244 LEU B CA 1
ATOM 5989 C C . LEU B 1 244 ? -27.894 -4.288 43.684 1.00 27.17 244 LEU B C 1
ATOM 5990 O O . LEU B 1 244 ? -27.356 -5.224 43.060 1.00 27.31 244 LEU B O 1
ATOM 5995 N N . MET B 1 245 ? -28.188 -3.113 43.141 1.00 25.62 245 MET B N 1
ATOM 5996 C CA . MET B 1 245 ? -27.795 -2.746 41.784 1.00 28.84 245 MET B CA 1
ATOM 5997 C C . MET B 1 245 ? -26.334 -2.251 41.803 1.00 28.52 245 MET B C 1
ATOM 5998 O O . MET B 1 245 ? -26.093 -1.211 42.371 1.00 30.73 245 MET B O 1
ATOM 6003 N N . PHE B 1 246 ? -25.417 -2.918 41.105 1.00 28.00 246 PHE B N 1
ATOM 6004 C CA . PHE B 1 246 ? -24.041 -2.373 40.927 1.00 27.02 246 PHE B CA 1
ATOM 6005 C C . PHE B 1 246 ? -24.030 -1.296 39.844 1.00 28.02 246 PHE B C 1
ATOM 6006 O O . PHE B 1 246 ? -24.651 -1.479 38.750 1.00 25.40 246 PHE B O 1
ATOM 6014 N N . ASN B 1 247 ? -23.362 -0.177 40.092 1.00 26.37 247 ASN B N 1
ATOM 6015 C CA . ASN B 1 247 ? -23.150 0.758 39.003 1.00 28.49 247 ASN B CA 1
ATOM 6016 C C . ASN B 1 247 ? -21.853 0.377 38.304 1.00 31.25 247 ASN B C 1
ATOM 6017 O O . ASN B 1 247 ? -20.770 0.432 38.922 1.00 27.62 247 ASN B O 1
ATOM 6022 N N . LEU B 1 248 ? -21.950 0.010 37.026 1.00 29.20 248 LEU B N 1
ATOM 6023 C CA . LEU B 1 248 ? -20.807 -0.580 36.346 1.00 29.57 248 LEU B CA 1
ATOM 6024 C C . LEU B 1 248 ? -19.755 0.460 35.971 1.00 30.02 248 LEU B C 1
ATOM 6025 O O . LEU B 1 248 ? -18.652 0.102 35.533 1.00 30.79 248 LEU B O 1
ATOM 6030 N N . ASP B 1 249 ? -20.067 1.743 36.150 1.00 26.99 249 ASP B N 1
ATOM 6031 C CA . ASP B 1 249 ? -19.084 2.790 35.972 1.00 28.70 249 ASP B CA 1
ATOM 6032 C C . ASP B 1 249 ? -18.130 2.877 37.187 1.00 30.06 249 ASP B C 1
ATOM 6033 O O . ASP B 1 249 ? -17.062 3.506 37.099 1.00 28.11 249 ASP B O 1
ATOM 6038 N N . ASN B 1 250 ? -18.516 2.257 38.305 1.00 29.11 250 ASN B N 1
ATOM 6039 C CA . ASN B 1 250 ? -17.715 2.388 39.516 1.00 30.82 250 ASN B CA 1
ATOM 6040 C C . ASN B 1 250 ? -16.346 1.706 39.351 1.00 29.58 250 ASN B C 1
ATOM 6041 O O . ASN B 1 250 ? -16.256 0.599 38.790 1.00 28.48 250 ASN B O 1
ATOM 6046 N N . GLU B 1 251 ? -15.286 2.345 39.827 1.00 33.13 251 GLU B N 1
ATOM 6047 C CA . GLU B 1 251 ? -13.943 1.835 39.557 1.00 34.99 251 GLU B CA 1
ATOM 6048 C C . GLU B 1 251 ? -13.704 0.426 40.145 1.00 37.17 251 GLU B C 1
ATOM 6049 O O . GLU B 1 251 ? -12.882 -0.326 39.633 1.00 37.19 251 GLU B O 1
ATOM 6055 N N . PHE B 1 252 ? -14.405 0.058 41.216 1.00 30.69 252 PHE B N 1
ATOM 6056 C CA . PHE B 1 252 ? -14.299 -1.305 41.787 1.00 30.99 252 PHE B CA 1
ATOM 6057 C C . PHE B 1 252 ? -15.411 -2.248 41.281 1.00 32.58 252 PHE B C 1
ATOM 6058 O O . PHE B 1 252 ? -15.178 -3.429 40.959 1.00 32.10 252 PHE B O 1
ATOM 6066 N N . LEU B 1 253 ? -16.635 -1.740 41.288 1.00 26.45 253 LEU B N 1
ATOM 6067 C CA . LEU B 1 253 ? -17.774 -2.561 40.927 1.00 33.75 253 LEU B CA 1
ATOM 6068 C C . LEU B 1 253 ? -17.726 -2.992 39.441 1.00 33.87 253 LEU B C 1
ATOM 6069 O O . LEU B 1 253 ? -18.304 -4.007 39.083 1.00 33.93 253 LEU B O 1
ATOM 6074 N N . LYS B 1 254 ? -17.019 -2.256 38.586 1.00 32.26 254 LYS B N 1
ATOM 6075 C CA . LYS B 1 254 ? -16.955 -2.707 37.203 1.00 29.77 254 LYS B CA 1
ATOM 6076 C C . LYS B 1 254 ? -16.284 -4.090 37.101 1.00 30.59 254 LYS B C 1
ATOM 6077 O O . LYS B 1 254 ? -16.559 -4.856 36.171 1.00 30.81 254 LYS B O 1
ATOM 6083 N N . ASP B 1 255 ? -15.407 -4.419 38.054 1.00 32.89 255 ASP B N 1
ATOM 6084 C CA . ASP B 1 255 ? -14.624 -5.648 37.999 1.00 34.77 255 ASP B CA 1
ATOM 6085 C C . ASP B 1 255 ? -15.450 -6.875 38.294 1.00 36.09 255 ASP B C 1
ATOM 6086 O O . ASP B 1 255 ? -16.065 -6.967 39.362 1.00 35.69 255 ASP B O 1
ATOM 6091 N N . LEU B 1 256 ? -15.427 -7.844 37.388 1.00 35.08 256 LEU B N 1
ATOM 6092 C CA . LEU B 1 256 ? -16.258 -9.029 37.570 1.00 34.28 256 LEU B CA 1
ATOM 6093 C C . LEU B 1 256 ? -15.973 -9.727 38.897 1.00 33.04 256 LEU B C 1
ATOM 6094 O O . LEU B 1 256 ? -16.886 -10.055 39.661 1.00 34.91 256 LEU B O 1
ATOM 6099 N N . LYS B 1 257 ? -14.705 -9.935 39.207 1.00 30.81 257 LYS B N 1
ATOM 6100 C CA . LYS B 1 257 ? -14.375 -10.627 40.449 1.00 35.98 257 LYS B CA 1
ATOM 6101 C C . LYS B 1 257 ? -14.898 -9.930 41.710 1.00 35.43 257 LYS B C 1
ATOM 6102 O O . LYS B 1 257 ? -15.218 -10.591 42.709 1.00 36.31 257 LYS B O 1
ATOM 6108 N N . VAL B 1 258 ? -14.924 -8.599 41.687 1.00 35.48 258 VAL B N 1
ATOM 6109 C CA . VAL B 1 258 ? -15.417 -7.799 42.824 1.00 36.50 258 VAL B CA 1
ATOM 6110 C C . VAL B 1 258 ? -16.928 -8.050 42.978 1.00 36.58 258 VAL B C 1
ATOM 6111 O O . VAL B 1 258 ? -17.410 -8.242 44.080 1.00 36.31 258 VAL B O 1
ATOM 6115 N N . ARG B 1 259 ? -17.659 -8.068 41.859 1.00 31.94 259 ARG B N 1
ATOM 6116 C CA . ARG B 1 259 ? -19.101 -8.285 41.910 1.00 32.28 259 ARG B CA 1
ATOM 6117 C C . ARG B 1 259 ? -19.432 -9.696 42.343 1.00 33.90 259 ARG B C 1
ATOM 6118 O O . ARG B 1 259 ? -20.379 -9.900 43.121 1.00 36.33 259 ARG B O 1
ATOM 6126 N N . GLN B 1 260 ? -18.651 -10.674 41.877 1.00 33.80 260 GLN B N 1
ATOM 6127 C CA . GLN B 1 260 ? -18.851 -12.052 42.311 1.00 34.74 260 GLN B CA 1
ATOM 6128 C C . GLN B 1 260 ? -18.541 -12.180 43.802 1.00 36.95 260 GLN B C 1
ATOM 6129 O O . GLN B 1 260 ? -19.280 -12.838 44.530 1.00 38.24 260 GLN B O 1
ATOM 6135 N N . ALA B 1 261 ? -17.466 -11.534 44.250 1.00 36.60 261 ALA B N 1
ATOM 6136 C CA . ALA B 1 261 ? -17.095 -11.596 45.661 1.00 37.20 261 ALA B CA 1
ATOM 6137 C C . ALA B 1 261 ? -18.218 -11.040 46.569 1.00 36.72 261 ALA B C 1
ATOM 6138 O O . ALA B 1 261 ? -18.582 -11.670 47.582 1.00 37.20 261 ALA B O 1
ATOM 6140 N N . LEU B 1 262 ? -18.767 -9.883 46.204 1.00 36.04 262 LEU B N 1
ATOM 6141 C CA . LEU B 1 262 ? -19.816 -9.260 47.021 1.00 36.20 262 LEU B CA 1
ATOM 6142 C C . LEU B 1 262 ? -21.052 -10.132 47.075 1.00 37.65 262 LEU B C 1
ATOM 6143 O O . LEU B 1 262 ? -21.750 -10.157 48.100 1.00 34.09 262 LEU B O 1
ATOM 6148 N N . ASN B 1 263 ? -21.317 -10.854 45.982 1.00 40.95 263 ASN B N 1
ATOM 6149 C CA . ASN B 1 263 ? -22.390 -11.842 45.973 1.00 41.39 263 ASN B CA 1
ATOM 6150 C C . ASN B 1 263 ? -22.099 -12.966 46.976 1.00 44.52 263 ASN B C 1
ATOM 6151 O O . ASN B 1 263 ? -22.975 -13.335 47.769 1.00 47.47 263 ASN B O 1
ATOM 6156 N N . TYR B 1 264 ? -20.869 -13.490 46.966 1.00 40.89 264 TYR B N 1
ATOM 6157 C CA . TYR B 1 264 ? -20.505 -14.560 47.898 1.00 44.88 264 TYR B CA 1
ATOM 6158 C C . TYR B 1 264 ? -20.500 -14.079 49.343 1.00 44.09 264 TYR B C 1
ATOM 6159 O O . TYR B 1 264 ? -20.478 -14.908 50.253 1.00 44.73 264 TYR B O 1
ATOM 6168 N N . ALA B 1 265 ? -20.477 -12.759 49.552 1.00 39.92 265 ALA B N 1
ATOM 6169 C CA . ALA B 1 265 ? -20.328 -12.205 50.905 1.00 44.91 265 ALA B CA 1
ATOM 6170 C C . ALA B 1 265 ? -21.643 -12.172 51.685 1.00 44.58 265 ALA B C 1
ATOM 6171 O O . ALA B 1 265 ? -21.642 -12.122 52.906 1.00 43.58 265 ALA B O 1
ATOM 6173 N N . VAL B 1 266 ? -22.761 -12.212 50.974 1.00 43.13 266 VAL B N 1
ATOM 6174 C CA . VAL B 1 266 ? -24.069 -12.024 51.602 1.00 43.00 266 VAL B CA 1
ATOM 6175 C C . VAL B 1 266 ? -24.778 -13.338 51.975 1.00 43.78 266 VAL B C 1
ATOM 6176 O O . VAL B 1 266 ? -24.959 -14.237 51.132 1.00 44.74 266 VAL B O 1
ATOM 6180 N N . ASP B 1 267 ? -25.164 -13.440 53.245 1.00 43.63 267 ASP B N 1
ATOM 6181 C CA . ASP B 1 267 ? -25.975 -14.553 53.751 1.00 51.11 267 ASP B CA 1
ATOM 6182 C C . ASP B 1 267 ? -27.460 -14.234 53.512 1.00 48.43 267 ASP B C 1
ATOM 6183 O O . ASP B 1 267 ? -28.161 -13.746 54.409 1.00 49.39 267 ASP B O 1
ATOM 6188 N N . LYS B 1 268 ? -27.929 -14.543 52.310 1.00 46.72 268 LYS B N 1
ATOM 6189 C CA . LYS B 1 268 ? -29.283 -14.168 51.899 1.00 44.00 268 LYS B CA 1
ATOM 6190 C C . LYS B 1 268 ? -30.340 -14.889 52.717 1.00 46.86 268 LYS B C 1
ATOM 6191 O O . LYS B 1 268 ? -31.397 -14.323 53.020 1.00 44.28 268 LYS B O 1
ATOM 6197 N N . GLU B 1 269 ? -30.062 -16.140 53.085 1.00 51.94 269 GLU B N 1
ATOM 6198 C CA . GLU B 1 269 ? -31.020 -16.894 53.870 1.00 54.53 269 GLU B CA 1
ATOM 6199 C C . GLU B 1 269 ? -31.266 -16.232 55.216 1.00 56.08 269 GLU B C 1
ATOM 6200 O O . GLU B 1 269 ? -32.417 -16.146 55.678 1.00 54.09 269 GLU B O 1
ATOM 6206 N N . SER B 1 270 ? -30.209 -15.748 55.862 1.00 56.97 270 SER B N 1
ATOM 6207 C CA . SER B 1 270 ? -30.426 -15.111 57.145 1.00 59.93 270 SER B CA 1
ATOM 6208 C C . SER B 1 270 ? -31.269 -13.825 56.985 1.00 60.79 270 SER B C 1
ATOM 6209 O O . SER B 1 270 ? -32.093 -13.521 57.845 1.00 63.12 270 SER B O 1
ATOM 6212 N N . ILE B 1 271 ? -31.106 -13.104 55.878 1.00 57.08 271 ILE B N 1
ATOM 6213 C CA . ILE B 1 271 ? -31.896 -11.890 55.627 1.00 57.18 271 ILE B CA 1
ATOM 6214 C C . ILE B 1 271 ? -33.383 -12.186 55.542 1.00 63.13 271 ILE B C 1
ATOM 6215 O O . ILE B 1 271 ? -34.212 -11.489 56.147 1.00 67.83 271 ILE B O 1
ATOM 6220 N N . VAL B 1 272 ? -33.713 -13.218 54.773 1.00 61.56 272 VAL B N 1
ATOM 6221 C CA . VAL B 1 272 ? -35.092 -13.601 54.546 1.00 60.21 272 VAL B CA 1
ATOM 6222 C C . VAL B 1 272 ? -35.695 -14.135 55.833 1.00 64.30 272 VAL B C 1
ATOM 6223 O O . VAL B 1 272 ? -36.820 -13.778 56.196 1.00 66.85 272 VAL B O 1
ATOM 6227 N N . LYS B 1 273 ? -34.937 -14.966 56.537 1.00 64.60 273 LYS B N 1
ATOM 6228 C CA . LYS B 1 273 ? -35.387 -15.482 57.817 1.00 67.56 273 LYS B CA 1
ATOM 6229 C C . LYS B 1 273 ? -35.679 -14.356 58.806 1.00 67.51 273 LYS B C 1
ATOM 6230 O O . LYS B 1 273 ? -36.774 -14.298 59.378 1.00 70.99 273 LYS B O 1
ATOM 6236 N N . ASN B 1 274 ? -34.719 -13.447 58.980 1.00 63.10 274 ASN B N 1
ATOM 6237 C CA . ASN B 1 274 ? -34.755 -12.515 60.108 1.00 64.09 274 ASN B CA 1
ATOM 6238 C C . ASN B 1 274 ? -35.391 -11.145 59.854 1.00 61.25 274 ASN B C 1
ATOM 6239 O O . ASN B 1 274 ? -36.290 -10.735 60.602 1.00 65.16 274 ASN B O 1
ATOM 6244 N N . LEU B 1 275 ? -34.958 -10.448 58.814 1.00 54.33 275 LEU B N 1
ATOM 6245 C CA . LEU B 1 275 ? -35.511 -9.132 58.527 1.00 52.34 275 LEU B CA 1
ATOM 6246 C C . LEU B 1 275 ? -36.933 -9.284 57.972 1.00 52.57 275 LEU B C 1
ATOM 6247 O O . LEU B 1 275 ? -37.872 -8.596 58.386 1.00 52.77 275 LEU B O 1
ATOM 6252 N N . LEU B 1 276 ? -37.104 -10.244 57.081 1.00 51.88 276 LEU B N 1
ATOM 6253 C CA . LEU B 1 276 ? -38.334 -10.291 56.310 1.00 54.86 276 LEU B CA 1
ATOM 6254 C C . LEU B 1 276 ? -39.355 -11.293 56.823 1.00 57.64 276 LEU B C 1
ATOM 6255 O O . LEU B 1 276 ? -40.486 -11.340 56.321 1.00 58.11 276 LEU B O 1
ATOM 6260 N N . HIS B 1 277 ? -38.949 -12.071 57.830 1.00 60.81 277 HIS B N 1
ATOM 6261 C CA . HIS B 1 277 ? -39.833 -12.951 58.576 1.00 66.72 277 HIS B CA 1
ATOM 6262 C C . HIS B 1 277 ? -40.615 -13.882 57.674 1.00 67.92 277 HIS B C 1
ATOM 6263 O O . HIS B 1 277 ? -41.776 -14.167 57.931 1.00 68.87 277 HIS B O 1
ATOM 6270 N N . ASP B 1 278 ? -39.973 -14.363 56.618 1.00 70.10 278 ASP B N 1
ATOM 6271 C CA . ASP B 1 278 ? -40.633 -15.245 55.654 1.00 73.16 278 ASP B CA 1
ATOM 6272 C C . ASP B 1 278 ? -41.881 -14.580 55.011 1.00 61.49 278 ASP B C 1
ATOM 6273 O O . ASP B 1 278 ? -42.833 -15.256 54.599 1.00 63.01 278 ASP B O 1
ATOM 6278 N N . TYR B 1 279 ? -41.869 -13.247 54.951 1.00 57.17 279 TYR B N 1
ATOM 6279 C CA . TYR B 1 279 ? -42.757 -12.487 54.063 1.00 52.46 279 TYR B CA 1
ATOM 6280 C C . TYR B 1 279 ? -41.995 -12.254 52.734 1.00 47.41 279 TYR B C 1
ATOM 6281 O O . TYR B 1 279 ? -42.137 -11.210 52.067 1.00 44.84 279 TYR B O 1
ATOM 6290 N N . ALA B 1 280 ? -41.141 -13.226 52.413 1.00 47.63 280 ALA B N 1
ATOM 6291 C CA . ALA B 1 280 ? -40.182 -13.130 51.321 1.00 43.51 280 ALA B CA 1
ATOM 6292 C C . ALA B 1 280 ? -39.544 -14.489 51.010 1.00 46.95 280 ALA B C 1
ATOM 6293 O O . ALA B 1 280 ? -39.713 -15.448 51.756 1.00 49.08 280 ALA B O 1
ATOM 6295 N N . PHE B 1 281 ? -38.875 -14.610 49.865 1.00 45.92 281 PHE B N 1
ATOM 6296 C CA . PHE B 1 281 ? -38.053 -15.802 49.658 1.00 44.45 281 PHE B CA 1
ATOM 6297 C C . PHE B 1 281 ? -36.767 -15.360 48.993 1.00 40.08 281 PHE B C 1
ATOM 6298 O O . PHE B 1 281 ? -36.750 -14.322 48.348 1.00 38.71 281 PHE B O 1
ATOM 6306 N N . VAL B 1 282 ? -35.680 -16.095 49.212 1.00 42.50 282 VAL B N 1
ATOM 6307 C CA . VAL B 1 282 ? -34.383 -15.694 48.656 1.00 39.63 282 VAL B CA 1
ATOM 6308 C C . VAL B 1 282 ? -34.471 -15.609 47.123 1.00 39.89 282 VAL B C 1
ATOM 6309 O O . VAL B 1 282 ? -34.993 -16.531 46.474 1.00 42.90 282 VAL B O 1
ATOM 6313 N N . ALA B 1 283 ? -33.988 -14.497 46.561 1.00 35.41 283 ALA B N 1
ATOM 6314 C CA . ALA B 1 283 ? -33.938 -14.276 45.119 1.00 30.78 283 ALA B CA 1
ATOM 6315 C C . ALA B 1 283 ? -32.507 -14.520 44.566 1.00 36.01 283 ALA B C 1
ATOM 6316 O O . ALA B 1 283 ? -31.496 -14.294 45.263 1.00 33.43 283 ALA B O 1
ATOM 6318 N N . ASN B 1 284 ? -32.437 -14.990 43.325 1.00 35.06 284 ASN B N 1
ATOM 6319 C CA . ASN B 1 284 ? -31.179 -15.278 42.644 1.00 33.61 284 ASN B CA 1
ATOM 6320 C C . ASN B 1 284 ? -31.192 -14.728 41.225 1.00 34.64 284 ASN B C 1
ATOM 6321 O O . ASN B 1 284 ? -30.142 -14.420 40.648 1.00 31.43 284 ASN B O 1
ATOM 6326 N N . HIS B 1 285 ? -32.382 -14.594 40.648 1.00 36.75 285 HIS B N 1
ATOM 6327 C CA . HIS B 1 285 ? -32.495 -14.029 39.297 1.00 34.45 285 HIS B CA 1
ATOM 6328 C C . HIS B 1 285 ? -33.907 -13.431 39.103 1.00 36.40 285 HIS B C 1
ATOM 6329 O O . HIS B 1 285 ? -34.753 -13.564 40.016 1.00 32.66 285 HIS B O 1
ATOM 6336 N N . PRO B 1 286 ? -34.162 -12.740 37.960 1.00 34.05 286 PRO B N 1
ATOM 6337 C CA . PRO B 1 286 ? -35.329 -11.847 37.977 1.00 32.47 286 PRO B CA 1
ATOM 6338 C C . PRO B 1 286 ? -36.641 -12.379 37.389 1.00 32.87 286 PRO B C 1
ATOM 6339 O O . PRO B 1 286 ? -37.610 -11.589 37.284 1.00 31.72 286 PRO B O 1
ATOM 6343 N N . LEU B 1 287 ? -36.679 -13.677 37.110 1.00 31.04 287 LEU B N 1
ATOM 6344 C CA . LEU B 1 287 ? -37.827 -14.358 36.505 1.00 35.56 287 LEU B CA 1
ATOM 6345 C C . LEU B 1 287 ? -38.267 -15.604 37.305 1.00 35.74 287 LEU B C 1
ATOM 6346 O O . LEU B 1 287 ? -38.717 -16.586 36.735 1.00 36.11 287 LEU B O 1
ATOM 6351 N N . GLU B 1 288 ? -38.126 -15.578 38.629 1.00 36.94 288 GLU B N 1
ATOM 6352 C CA . GLU B 1 288 ? -38.390 -16.781 39.412 1.00 38.18 288 GLU B CA 1
ATOM 6353 C C . GLU B 1 288 ? -39.881 -16.991 39.718 1.00 40.32 288 GLU B C 1
ATOM 6354 O O . GLU B 1 288 ? -40.232 -17.959 40.377 1.00 40.78 288 GLU B O 1
ATOM 6360 N N . ARG B 1 289 ? -40.750 -16.094 39.256 1.00 40.03 289 ARG B N 1
ATOM 6361 C CA . ARG B 1 289 ? -42.196 -16.353 39.319 1.00 41.84 289 ARG B CA 1
ATOM 6362 C C . ARG B 1 289 ? -42.787 -16.358 37.912 1.00 41.58 289 ARG B C 1
ATOM 6363 O O . ARG B 1 289 ? -44.001 -16.262 37.726 1.00 44.16 289 ARG B O 1
ATOM 6371 N N . SER B 1 290 ? -41.907 -16.487 36.926 1.00 38.07 290 SER B N 1
ATOM 6372 C CA . SER B 1 290 ? -42.317 -16.546 35.531 1.00 37.10 290 SER B CA 1
ATOM 6373 C C . SER B 1 290 ? -42.262 -17.997 34.985 1.00 37.55 290 SER B C 1
ATOM 6374 O O . SER B 1 290 ? -41.441 -18.806 35.445 1.00 38.78 290 SER B O 1
ATOM 6377 N N . TRP B 1 291 ? -43.089 -18.314 33.974 1.00 37.62 291 TRP B N 1
ATOM 6378 C CA . TRP B 1 291 ? -42.941 -19.577 33.240 1.00 37.29 291 TRP B CA 1
ATOM 6379 C C . TRP B 1 291 ? -41.561 -19.603 32.590 1.00 38.01 291 TRP B C 1
ATOM 6380 O O . TRP B 1 291 ? -41.050 -20.665 32.298 1.00 43.93 291 TRP B O 1
ATOM 6391 N N . ALA B 1 292 ? -40.958 -18.440 32.354 1.00 36.27 292 ALA B N 1
ATOM 6392 C CA . ALA B 1 292 ? -39.611 -18.409 31.753 1.00 37.31 292 ALA B CA 1
ATOM 6393 C C . ALA B 1 292 ? -38.489 -18.911 32.703 1.00 42.10 292 ALA B C 1
ATOM 6394 O O . ALA B 1 292 ? -37.303 -18.968 32.318 1.00 40.10 292 ALA B O 1
ATOM 6396 N N . ASN B 1 293 ? -38.835 -19.220 33.952 1.00 43.32 293 ASN B N 1
ATOM 6397 C CA . ASN B 1 293 ? -37.826 -19.693 34.913 1.00 43.83 293 ASN B CA 1
ATOM 6398 C C . ASN B 1 293 ? -37.219 -21.020 34.447 1.00 44.81 293 ASN B C 1
ATOM 6399 O O . ASN B 1 293 ? -37.941 -21.953 34.110 1.00 42.69 293 ASN B O 1
ATOM 6404 N N . SER B 1 294 ? -35.896 -21.103 34.394 1.00 44.07 294 SER B N 1
ATOM 6405 C CA . SER B 1 294 ? -35.253 -22.330 33.957 1.00 46.67 294 SER B CA 1
ATOM 6406 C C . SER B 1 294 ? -35.218 -23.348 35.093 1.00 53.05 294 SER B C 1
ATOM 6407 O O . SER B 1 294 ? -35.006 -24.552 34.870 1.00 54.60 294 SER B O 1
ATOM 6410 N N . LYS B 1 295 ? -35.383 -22.850 36.317 1.00 57.67 295 LYS B N 1
ATOM 6411 C CA . LYS B 1 295 ? -35.431 -23.670 37.537 1.00 68.79 295 LYS B CA 1
ATOM 6412 C C . LYS B 1 295 ? -34.177 -24.530 37.758 1.00 75.19 295 LYS B C 1
ATOM 6413 O O . LYS B 1 295 ? -34.022 -25.148 38.811 1.00 79.12 295 LYS B O 1
ATOM 6419 N N . ASN B 1 296 ? -33.286 -24.557 36.771 1.00 75.99 296 ASN B N 1
ATOM 6420 C CA . ASN B 1 296 ? -31.992 -25.186 36.931 1.00 77.76 296 ASN B CA 1
ATOM 6421 C C . ASN B 1 296 ? -30.881 -24.206 36.575 1.00 72.05 296 ASN B C 1
ATOM 6422 O O . ASN B 1 296 ? -30.390 -24.200 35.449 1.00 74.04 296 ASN B O 1
ATOM 6427 N N . PHE B 1 297 ? -30.484 -23.384 37.542 1.00 65.08 297 PHE B N 1
ATOM 6428 C CA . PHE B 1 297 ? -29.510 -22.325 37.303 1.00 57.53 297 PHE B CA 1
ATOM 6429 C C . PHE B 1 297 ? -28.479 -22.327 38.404 1.00 55.70 297 PHE B C 1
ATOM 6430 O O . PHE B 1 297 ? -28.736 -22.822 39.494 1.00 56.93 297 PHE B O 1
ATOM 6438 N N . LYS B 1 298 ? -27.310 -21.775 38.122 1.00 51.55 298 LYS B N 1
ATOM 6439 C CA . LYS B 1 298 ? -26.278 -21.651 39.142 1.00 50.43 298 LYS B CA 1
ATOM 6440 C C . LYS B 1 298 ? -26.558 -20.470 40.072 1.00 47.34 298 LYS B C 1
ATOM 6441 O O . LYS B 1 298 ? -27.239 -19.516 39.676 1.00 45.62 298 LYS B O 1
ATOM 6447 N N . ILE B 1 299 ? -26.050 -20.529 41.304 1.00 48.58 299 ILE B N 1
ATOM 6448 C CA . ILE B 1 299 ? -26.202 -19.419 42.259 1.00 48.84 299 ILE B CA 1
ATOM 6449 C C . ILE B 1 299 ? -24.907 -19.077 43.035 1.00 49.71 299 ILE B C 1
ATOM 6450 O O . ILE B 1 299 ? -23.977 -19.869 43.116 1.00 49.99 299 ILE B O 1
ATOM 6455 N N . TYR B 1 300 ? -24.871 -17.894 43.628 1.00 47.66 300 TYR B N 1
ATOM 6456 C CA . TYR B 1 300 ? -23.781 -17.531 44.512 1.00 46.20 300 TYR B CA 1
ATOM 6457 C C . TYR B 1 300 ? -24.146 -17.875 45.959 1.00 49.17 300 TYR B C 1
ATOM 6458 O O . TYR B 1 300 ? -24.861 -17.127 46.615 1.00 50.54 300 TYR B O 1
ATOM 6467 N N . LYS B 1 301 ? -23.704 -19.033 46.422 1.00 52.14 301 LYS B N 1
ATOM 6468 C CA . LYS B 1 301 ? -23.873 -19.426 47.834 1.00 57.70 301 LYS B CA 1
ATOM 6469 C C . LYS B 1 301 ? -23.136 -18.481 48.781 1.00 56.28 301 LYS B C 1
ATOM 6470 O O . LYS B 1 301 ? -22.180 -17.836 48.400 1.00 58.05 301 LYS B O 1
ATOM 6476 N N . TYR B 1 302 ? -23.595 -18.378 50.014 1.00 54.67 302 TYR B N 1
ATOM 6477 C CA . TYR B 1 302 ? -22.892 -17.568 50.985 1.00 55.15 302 TYR B CA 1
ATOM 6478 C C . TYR B 1 302 ? -21.547 -18.214 51.326 1.00 57.32 302 TYR B C 1
ATOM 6479 O O . TYR B 1 302 ? -21.517 -19.299 51.873 1.00 57.45 302 TYR B O 1
ATOM 6488 N N . ASP B 1 303 ? -20.440 -17.570 50.966 1.00 57.26 303 ASP B N 1
ATOM 6489 C CA . ASP B 1 303 ? -19.104 -18.151 51.191 1.00 59.75 303 ASP B CA 1
ATOM 6490 C C . ASP B 1 303 ? -18.094 -17.026 51.315 1.00 56.09 303 ASP B C 1
ATOM 6491 O O . ASP B 1 303 ? -17.507 -16.602 50.324 1.00 53.87 303 ASP B O 1
ATOM 6496 N N . PRO B 1 304 ? -17.939 -16.495 52.535 1.00 55.65 304 PRO B N 1
ATOM 6497 C CA . PRO B 1 304 ? -17.032 -15.382 52.828 1.00 55.00 304 PRO B CA 1
ATOM 6498 C C . PRO B 1 304 ? -15.599 -15.723 52.422 1.00 56.46 304 PRO B C 1
ATOM 6499 O O . PRO B 1 304 ? -14.855 -14.851 51.974 1.00 50.93 304 PRO B O 1
ATOM 6503 N N . LYS B 1 305 ? -15.240 -16.994 52.531 1.00 58.29 305 LYS B N 1
ATOM 6504 C CA . LYS B 1 305 ? -13.900 -17.387 52.157 1.00 61.53 305 LYS B CA 1
ATOM 6505 C C . LYS B 1 305 ? -13.727 -17.178 50.659 1.00 60.96 305 LYS B C 1
ATOM 6506 O O . LYS B 1 305 ? -12.718 -16.608 50.232 1.00 61.22 305 LYS B O 1
ATOM 6512 N N . LYS B 1 306 ? -14.725 -17.583 49.867 1.00 59.51 306 LYS B N 1
ATOM 6513 C CA . LYS B 1 306 ? -14.635 -17.429 48.419 1.00 58.68 306 LYS B CA 1
ATOM 6514 C C . LYS B 1 306 ? -14.544 -15.975 48.041 1.00 54.47 306 LYS B C 1
ATOM 6515 O O . LYS B 1 306 ? -13.776 -15.621 47.150 1.00 53.32 306 LYS B O 1
ATOM 6521 N N . ALA B 1 307 ? -15.320 -15.136 48.724 1.00 45.67 307 ALA B N 1
ATOM 6522 C CA . ALA B 1 307 ? -15.309 -13.695 48.458 1.00 44.35 307 ALA B CA 1
ATOM 6523 C C . ALA B 1 307 ? -13.891 -13.167 48.639 1.00 45.43 307 ALA B C 1
ATOM 6524 O O . ALA B 1 307 ? -13.318 -12.558 47.738 1.00 42.68 307 ALA B O 1
ATOM 6526 N N . GLU B 1 308 ? -13.295 -13.463 49.788 1.00 46.91 308 GLU B N 1
ATOM 6527 C CA . GLU B 1 308 ? -11.948 -12.972 50.036 1.00 47.97 308 GLU B CA 1
ATOM 6528 C C . GLU B 1 308 ? -10.967 -13.504 49.015 1.00 48.00 308 GLU B C 1
ATOM 6529 O O . GLU B 1 308 ? -10.135 -12.747 48.533 1.00 50.80 308 GLU B O 1
ATOM 6535 N N . ASP B 1 309 ? -11.080 -14.784 48.666 1.00 49.02 309 ASP B N 1
ATOM 6536 C CA . ASP B 1 309 ? -10.199 -15.377 47.664 1.00 50.33 309 ASP B CA 1
ATOM 6537 C C . ASP B 1 309 ? -10.315 -14.653 46.330 1.00 49.31 309 ASP B C 1
ATOM 6538 O O . ASP B 1 309 ? -9.320 -14.489 45.621 1.00 45.93 309 ASP B O 1
ATOM 6543 N N . LEU B 1 310 ? -11.528 -14.222 45.987 1.00 46.75 310 LEU B N 1
ATOM 6544 C CA . LEU B 1 310 ? -11.754 -13.522 44.731 1.00 44.88 310 LEU B CA 1
ATOM 6545 C C . LEU B 1 310 ? -11.140 -12.123 44.741 1.00 43.76 310 LEU B C 1
ATOM 6546 O O . LEU B 1 310 ? -10.633 -11.658 43.708 1.00 42.39 310 LEU B O 1
ATOM 6551 N N . LEU B 1 311 ? -11.246 -11.426 45.875 1.00 42.17 311 LEU B N 1
ATOM 6552 C CA . LEU B 1 311 ? -10.698 -10.071 45.961 1.00 42.52 311 LEU B CA 1
ATOM 6553 C C . LEU B 1 311 ? -9.152 -10.119 45.879 1.00 44.75 311 LEU B C 1
ATOM 6554 O O . LEU B 1 311 ? -8.541 -9.275 45.211 1.00 43.63 311 LEU B O 1
ATOM 6559 N N . VAL B 1 312 ? -8.549 -11.131 46.495 1.00 43.96 312 VAL B N 1
ATOM 6560 C CA . VAL B 1 312 ? -7.100 -11.350 46.365 1.00 53.31 312 VAL B CA 1
ATOM 6561 C C . VAL B 1 312 ? -6.775 -11.596 44.902 1.00 51.55 312 VAL B C 1
ATOM 6562 O O . VAL B 1 312 ? -5.839 -11.021 44.370 1.00 48.76 312 VAL B O 1
ATOM 6566 N N . SER B 1 313 ? -7.580 -12.438 44.262 1.00 53.03 313 SER B N 1
ATOM 6567 C CA . SER B 1 313 ? -7.408 -12.751 42.854 1.00 50.75 313 SER B CA 1
ATOM 6568 C C . SER B 1 313 ? -7.542 -11.513 41.959 1.00 48.24 313 SER B C 1
ATOM 6569 O O . SER B 1 313 ? -6.906 -11.426 40.900 1.00 48.33 313 SER B O 1
ATOM 6572 N N . ALA B 1 314 ? -8.353 -10.557 42.388 1.00 46.87 314 ALA B N 1
ATOM 6573 C CA . ALA B 1 314 ? -8.569 -9.324 41.633 1.00 43.89 314 ALA B CA 1
ATOM 6574 C C . ALA B 1 314 ? -7.435 -8.314 41.894 1.00 44.45 314 ALA B C 1
ATOM 6575 O O . ALA B 1 314 ? -7.452 -7.194 41.384 1.00 44.42 314 ALA B O 1
ATOM 6577 N N . GLY B 1 315 ? -6.457 -8.714 42.692 1.00 47.40 315 GLY B N 1
ATOM 6578 C CA . GLY B 1 315 ? -5.286 -7.889 42.961 1.00 49.09 315 GLY B CA 1
ATOM 6579 C C . GLY B 1 315 ? -5.322 -7.096 44.280 1.00 48.76 315 GLY B C 1
ATOM 6580 O O . GLY B 1 315 ? -4.435 -6.295 44.525 1.00 44.13 315 GLY B O 1
ATOM 6581 N N . PHE B 1 316 ? -6.343 -7.303 45.109 1.00 47.30 316 PHE B N 1
ATOM 6582 C CA . PHE B 1 316 ? -6.482 -6.595 46.406 1.00 47.84 316 PHE B CA 1
ATOM 6583 C C . PHE B 1 316 ? -5.724 -7.318 47.502 1.00 49.87 316 PHE B C 1
ATOM 6584 O O . PHE B 1 316 ? -5.541 -8.531 47.435 1.00 48.15 316 PHE B O 1
ATOM 6592 N N . LYS B 1 317 ? -5.310 -6.567 48.522 1.00 46.27 317 LYS B N 1
ATOM 6593 C CA . LYS B 1 317 ? -4.616 -7.114 49.684 1.00 48.59 317 LYS B CA 1
ATOM 6594 C C . LYS B 1 317 ? -5.120 -6.401 50.930 1.00 48.76 317 LYS B C 1
ATOM 6595 O O . LYS B 1 317 ? -5.230 -5.177 50.935 1.00 48.17 317 LYS B O 1
ATOM 6601 N N . LYS B 1 318 ? -5.475 -7.153 51.968 1.00 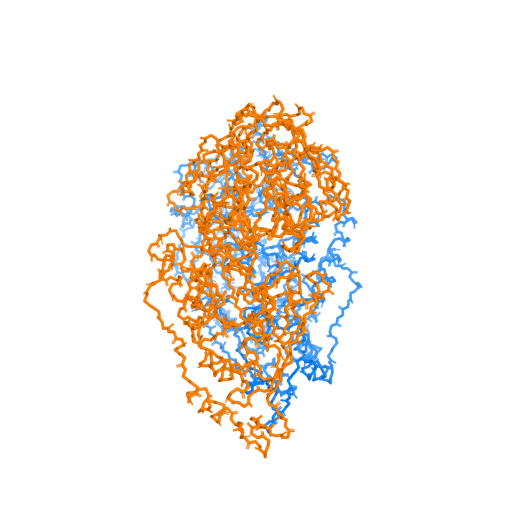49.63 318 LYS B N 1
ATOM 6602 C CA . LYS B 1 318 ? -5.888 -6.528 53.245 1.00 53.82 318 LYS B CA 1
ATOM 6603 C C . LYS B 1 318 ? -4.771 -5.665 53.868 1.00 52.09 318 LYS B C 1
ATOM 6604 O O . LYS B 1 318 ? -3.667 -6.139 54.103 1.00 54.20 318 LYS B O 1
ATOM 6610 N N . ASN B 1 319 ? -5.065 -4.395 54.110 1.00 51.53 319 ASN B N 1
ATOM 6611 C CA . ASN B 1 319 ? -4.079 -3.503 54.673 1.00 53.43 319 ASN B CA 1
ATOM 6612 C C . ASN B 1 319 ? -4.024 -3.664 56.212 1.00 57.01 319 ASN B C 1
ATOM 6613 O O . ASN B 1 319 ? -4.609 -4.598 56.760 1.00 55.36 319 ASN B O 1
ATOM 6618 N N . LYS B 1 320 ? -3.324 -2.749 56.871 1.00 57.07 320 LYS B N 1
ATOM 6619 C CA . LYS B 1 320 ? -3.116 -2.804 58.335 1.00 59.24 320 LYS B CA 1
ATOM 6620 C C . LYS B 1 320 ? -4.451 -2.663 59.099 1.00 58.13 320 LYS B C 1
ATOM 6621 O O . LYS B 1 320 ? -4.560 -3.081 60.253 1.00 59.58 320 LYS B O 1
ATOM 6627 N N . ASP B 1 321 ? -5.444 -2.081 58.443 1.00 55.72 321 ASP B N 1
ATOM 6628 C CA . ASP B 1 321 ? -6.776 -1.900 59.050 1.00 56.20 321 ASP B CA 1
ATOM 6629 C C . ASP B 1 321 ? -7.707 -3.068 58.780 1.00 55.21 321 ASP B C 1
ATOM 6630 O O . ASP B 1 321 ? -8.840 -3.094 59.270 1.00 52.24 321 ASP B O 1
ATOM 6635 N N . GLY B 1 322 ? -7.212 -4.064 58.060 1.00 53.08 322 GLY B N 1
ATOM 6636 C CA . GLY B 1 322 ? -8.026 -5.210 57.703 1.00 56.95 322 GLY B CA 1
ATOM 6637 C C . GLY B 1 322 ? -8.893 -4.963 56.458 1.00 53.80 322 GLY B C 1
ATOM 6638 O O . GLY B 1 322 ? -9.743 -5.787 56.127 1.00 50.57 322 GLY B O 1
ATOM 6639 N N . ASN B 1 323 ? -8.679 -3.849 55.760 1.00 48.27 323 ASN B N 1
ATOM 6640 C CA . ASN B 1 323 ? -9.484 -3.541 54.562 1.00 45.81 323 ASN B CA 1
ATOM 6641 C C . ASN B 1 323 ? -8.765 -3.899 53.250 1.00 45.36 323 ASN B C 1
ATOM 6642 O O . ASN B 1 323 ? -7.559 -3.667 53.106 1.00 46.74 323 ASN B O 1
ATOM 6647 N N . PHE B 1 324 ? -9.506 -4.493 52.305 1.00 43.59 324 PHE B N 1
ATOM 6648 C CA . PHE B 1 324 ? -8.899 -4.823 51.015 1.00 43.14 324 PHE B CA 1
ATOM 6649 C C . PHE B 1 324 ? -8.466 -3.564 50.318 1.00 42.70 324 PHE B C 1
ATOM 6650 O O . PHE B 1 324 ? -9.186 -2.581 50.283 1.00 41.58 324 PHE B O 1
ATOM 6658 N N . GLU B 1 325 ? -7.266 -3.607 49.748 1.00 43.75 325 GLU B N 1
ATOM 6659 C CA . GLU B 1 325 ? -6.663 -2.414 49.196 1.00 43.87 325 GLU B CA 1
ATOM 6660 C C . GLU B 1 325 ? -5.905 -2.785 47.920 1.00 43.85 325 GLU B C 1
ATOM 6661 O O . GLU B 1 325 ? -5.298 -3.869 47.812 1.00 44.81 325 GLU B O 1
ATOM 6667 N N . LYS B 1 326 ? -5.915 -1.867 46.974 1.00 42.93 326 LYS B N 1
ATOM 6668 C CA . LYS B 1 326 ? -5.112 -2.061 45.776 1.00 50.87 326 LYS B CA 1
ATOM 6669 C C . LYS B 1 326 ? -4.575 -0.740 45.252 1.00 50.26 326 LYS B C 1
ATOM 6670 O O . LYS B 1 326 ? -5.348 0.211 45.056 1.00 46.23 326 LYS B O 1
ATOM 6676 N N . ASP B 1 327 ? -3.263 -0.703 45.007 1.00 53.09 327 ASP B N 1
ATOM 6677 C CA . ASP B 1 327 ? -2.616 0.459 44.415 1.00 56.00 327 ASP B CA 1
ATOM 6678 C C . ASP B 1 327 ? -2.959 1.723 45.194 1.00 55.02 327 ASP B C 1
ATOM 6679 O O . ASP B 1 327 ? -3.348 2.736 44.606 1.00 54.40 327 ASP B O 1
ATOM 6684 N N . GLY B 1 328 ? -2.853 1.642 46.517 1.00 53.15 328 GLY B N 1
ATOM 6685 C CA . GLY B 1 328 ? -3.089 2.789 47.366 1.00 51.46 328 GLY B CA 1
ATOM 6686 C C . GLY B 1 328 ? -4.556 3.133 47.634 1.00 49.92 328 GLY B C 1
ATOM 6687 O O . GLY B 1 328 ? -4.819 4.094 48.354 1.00 50.71 328 GLY B O 1
ATOM 6688 N N . LYS B 1 329 ? -5.509 2.374 47.071 1.00 48.14 329 LYS B N 1
ATOM 6689 C CA . LYS B 1 329 ? -6.942 2.660 47.265 1.00 46.69 329 LYS B CA 1
ATOM 6690 C C . LYS B 1 329 ? -7.661 1.523 47.976 1.00 45.43 329 LYS B C 1
ATOM 6691 O O . LYS B 1 329 ? -7.587 0.374 47.547 1.00 44.81 329 LYS B O 1
ATOM 6697 N N . ILE B 1 330 ? -8.396 1.834 49.034 1.00 41.53 330 ILE B N 1
ATOM 6698 C CA . ILE B 1 330 ? -9.239 0.841 49.669 1.00 44.76 330 ILE B CA 1
ATOM 6699 C C . ILE B 1 330 ? -10.503 0.528 48.813 1.00 39.27 330 ILE B C 1
ATOM 6700 O O . ILE B 1 330 ? -11.046 1.421 48.153 1.00 37.60 330 ILE B O 1
ATOM 6705 N N . LEU B 1 331 ? -10.915 -0.743 48.797 1.00 38.61 331 LEU B N 1
ATOM 6706 C CA . LEU B 1 331 ? -12.128 -1.140 48.095 1.00 40.21 331 LEU B CA 1
ATOM 6707 C C . LEU B 1 331 ? -13.317 -0.641 48.902 1.00 39.30 331 LEU B C 1
ATOM 6708 O O . LEU B 1 331 ? -13.676 -1.226 49.956 1.00 36.71 331 LEU B O 1
ATOM 6713 N N . GLU B 1 332 ? -13.872 0.480 48.451 1.00 38.35 332 GLU B N 1
ATOM 6714 C CA . GLU B 1 332 ? -15.043 1.078 49.114 1.00 38.92 332 GLU B CA 1
ATOM 6715 C C . GLU B 1 332 ? -15.979 1.763 48.127 1.00 35.63 332 GLU B C 1
ATOM 6716 O O . GLU B 1 332 ? -15.547 2.238 47.084 1.00 36.66 332 GLU B O 1
ATOM 6722 N N . PHE B 1 333 ? -17.248 1.896 48.516 1.00 32.10 333 PHE B N 1
ATOM 6723 C CA . PHE B 1 333 ? -18.224 2.466 47.633 1.00 32.41 333 PHE B CA 1
ATOM 6724 C C . PHE B 1 333 ? -19.454 2.733 48.487 1.00 34.47 333 PHE B C 1
ATOM 6725 O O . PHE B 1 333 ? -19.559 2.261 49.626 1.00 37.60 333 PHE B O 1
ATOM 6733 N N . GLU B 1 334 ? -20.390 3.480 47.936 1.00 36.30 334 GLU B N 1
ATOM 6734 C CA . GLU B 1 334 ? -21.614 3.824 48.656 1.00 33.82 334 GLU B CA 1
ATOM 6735 C C . GLU B 1 334 ? -22.744 2.924 48.282 1.00 34.64 334 GLU B C 1
ATOM 6736 O O . GLU B 1 334 ? -22.826 2.458 47.129 1.00 32.53 334 GLU B O 1
ATOM 6742 N N . ILE B 1 335 ? -23.625 2.690 49.257 1.00 33.67 335 ILE B N 1
ATOM 6743 C CA . ILE B 1 335 ? -24.891 1.995 49.029 1.00 30.38 335 ILE B CA 1
ATOM 6744 C C . ILE B 1 335 ? -26.010 2.949 49.298 1.00 31.50 335 ILE B C 1
ATOM 6745 O O . ILE B 1 335 ? -26.149 3.427 50.426 1.00 33.96 335 ILE B O 1
ATOM 6750 N N . TRP B 1 336 ? -26.808 3.258 48.272 1.00 32.84 336 TRP B N 1
ATOM 6751 C CA . TRP B 1 336 ? -27.863 4.218 48.446 1.00 30.16 336 TRP B CA 1
ATOM 6752 C C . TRP B 1 336 ? -29.214 3.519 48.604 1.00 30.06 336 TRP B C 1
ATOM 6753 O O . TRP B 1 336 ? -29.473 2.510 47.931 1.00 30.68 336 TRP B O 1
ATOM 6764 N N . ALA B 1 337 ? -30.046 4.030 49.515 1.00 30.14 337 ALA B N 1
ATOM 6765 C CA . ALA B 1 337 ? -31.404 3.488 49.715 1.00 29.96 337 ALA B CA 1
ATOM 6766 C C . ALA B 1 337 ? -32.460 4.577 49.791 1.00 29.44 337 ALA B C 1
ATOM 6767 O O . ALA B 1 337 ? -32.190 5.685 50.272 1.00 33.46 337 ALA B O 1
ATOM 6769 N N . MET B 1 338 ? -33.675 4.262 49.300 1.00 29.96 338 MET B N 1
ATOM 6770 C CA . MET B 1 338 ? -34.805 5.117 49.529 1.00 28.60 338 MET B CA 1
ATOM 6771 C C . MET B 1 338 ? -35.095 5.198 51.021 1.00 32.85 338 MET B C 1
ATOM 6772 O O . MET B 1 338 ? -35.517 4.197 51.613 1.00 36.74 338 MET B O 1
ATOM 6777 N N . SER B 1 339 ? -34.909 6.362 51.635 1.00 28.46 339 SER B N 1
ATOM 6778 C CA . SER B 1 339 ? -35.046 6.480 53.078 1.00 32.79 339 SER B CA 1
ATOM 6779 C C . SER B 1 339 ? -36.492 6.328 53.529 1.00 34.90 339 SER B C 1
ATOM 6780 O O . SER B 1 339 ? -36.750 6.050 54.696 1.00 32.96 339 SER B O 1
ATOM 6783 N N . ASN B 1 340 ? -37.436 6.523 52.618 1.00 34.71 340 ASN B N 1
ATOM 6784 C CA . ASN B 1 340 ? -38.877 6.384 52.934 1.00 35.05 340 ASN B CA 1
ATOM 6785 C C . ASN B 1 340 ? -39.315 4.930 52.920 1.00 36.22 340 ASN B C 1
ATOM 6786 O O . ASN B 1 340 ? -40.465 4.620 53.228 1.00 37.95 340 ASN B O 1
ATOM 6791 N N . ASP B 1 341 ? -38.399 4.035 52.558 1.00 35.27 341 ASP B N 1
ATOM 6792 C CA . ASP B 1 341 ? -38.690 2.592 52.481 1.00 33.00 341 ASP B CA 1
ATOM 6793 C C . ASP B 1 341 ? -37.863 1.871 53.538 1.00 33.17 341 ASP B C 1
ATOM 6794 O O . ASP B 1 341 ? -36.643 1.662 53.344 1.00 31.84 341 ASP B O 1
ATOM 6799 N N . PRO B 1 342 ? -38.531 1.449 54.625 1.00 31.63 342 PRO B N 1
ATOM 6800 C CA . PRO B 1 342 ? -37.742 0.923 55.747 1.00 37.71 342 PRO B CA 1
ATOM 6801 C C . PRO B 1 342 ? -37.068 -0.411 55.384 1.00 37.34 342 PRO B C 1
ATOM 6802 O O . PRO B 1 342 ? -36.020 -0.718 55.954 1.00 35.58 342 PRO B O 1
ATOM 6806 N N . LEU B 1 343 ? -37.656 -1.180 54.471 1.00 35.24 343 LEU B N 1
ATOM 6807 C CA . LEU B 1 343 ? -37.065 -2.454 54.061 1.00 36.31 343 LEU B CA 1
ATOM 6808 C C . LEU B 1 343 ? -35.718 -2.218 53.328 1.00 35.47 343 LEU B C 1
ATOM 6809 O O . LEU B 1 343 ? -34.720 -2.870 53.635 1.00 34.31 343 LEU B O 1
ATOM 6814 N N . ARG B 1 344 ? -35.690 -1.243 52.420 1.00 29.10 344 ARG B N 1
ATOM 6815 C CA . ARG B 1 344 ? -34.472 -0.962 51.666 1.00 28.92 344 ARG B CA 1
ATOM 6816 C C . ARG B 1 344 ? -33.415 -0.363 52.593 1.00 32.66 344 ARG B C 1
ATOM 6817 O O . ARG B 1 344 ? -32.227 -0.674 52.453 1.00 33.48 344 ARG B O 1
ATOM 6825 N N . VAL B 1 345 ? -33.837 0.501 53.520 1.00 33.64 345 VAL B N 1
ATOM 6826 C CA . VAL B 1 345 ? -32.860 1.004 54.505 1.00 35.37 345 VAL B CA 1
ATOM 6827 C C . VAL B 1 345 ? -32.236 -0.138 55.299 1.00 36.08 345 VAL B C 1
ATOM 6828 O O . VAL B 1 345 ? -30.989 -0.213 55.430 1.00 37.34 345 VAL B O 1
ATOM 6832 N N . SER B 1 346 ? -33.069 -1.054 55.803 1.00 35.44 346 SER B N 1
ATOM 6833 C CA . SER B 1 346 ? -32.546 -2.174 56.606 1.00 38.75 346 SER B CA 1
ATOM 6834 C C . SER B 1 346 ? -31.615 -3.044 55.761 1.00 38.29 346 SER B C 1
ATOM 6835 O O . SER B 1 346 ? -30.532 -3.418 56.212 1.00 35.58 346 SER B O 1
ATOM 6838 N N . LEU B 1 347 ? -32.033 -3.369 54.538 1.00 34.23 347 LEU B N 1
ATOM 6839 C CA . LEU B 1 347 ? -31.196 -4.155 53.638 1.00 34.40 347 LEU B CA 1
ATOM 6840 C C . LEU B 1 347 ? -29.820 -3.472 53.344 1.00 37.14 347 LEU B C 1
ATOM 6841 O O . LEU B 1 347 ? -28.804 -4.146 53.289 1.00 38.03 347 LEU B O 1
ATOM 6846 N N . ALA B 1 348 ? -29.807 -2.154 53.154 1.00 34.18 348 ALA B N 1
ATOM 6847 C CA . ALA B 1 348 ? -28.574 -1.428 52.908 1.00 33.51 348 ALA B CA 1
ATOM 6848 C C . ALA B 1 348 ? -27.645 -1.545 54.124 1.00 34.51 348 ALA B C 1
ATOM 6849 O O . ALA B 1 348 ? -26.407 -1.705 54.000 1.00 37.97 348 ALA B O 1
ATOM 6851 N N . GLY B 1 349 ? -28.246 -1.467 55.301 1.00 33.28 349 GLY B N 1
ATOM 6852 C CA . GLY B 1 349 ? -27.496 -1.646 56.537 1.00 38.22 349 GLY B CA 1
ATOM 6853 C C . GLY B 1 349 ? -26.877 -3.028 56.662 1.00 39.52 349 GLY B C 1
ATOM 6854 O O . GLY B 1 349 ? -25.722 -3.153 57.076 1.00 42.73 349 GLY B O 1
ATOM 6855 N N . ILE B 1 350 ? -27.639 -4.060 56.304 1.00 36.97 350 ILE B N 1
ATOM 6856 C CA . ILE B 1 350 ? -27.192 -5.459 56.385 1.00 38.48 350 ILE B CA 1
ATOM 6857 C C . ILE B 1 350 ? -26.075 -5.754 55.399 1.00 39.34 350 ILE B C 1
ATOM 6858 O O . ILE B 1 350 ? -25.078 -6.419 55.757 1.00 39.22 350 ILE B O 1
ATOM 6863 N N . LEU B 1 351 ? -26.235 -5.262 54.172 1.00 37.52 351 LEU B N 1
ATOM 6864 C CA . LEU B 1 351 ? -25.181 -5.400 53.150 1.00 36.84 351 LEU B CA 1
ATOM 6865 C C . LEU B 1 351 ? -23.878 -4.775 53.653 1.00 35.47 351 LEU B C 1
ATOM 6866 O O . LEU B 1 351 ? -22.810 -5.369 53.534 1.00 36.88 351 LEU B O 1
ATOM 6871 N N . GLN B 1 352 ? -23.955 -3.565 54.198 1.00 36.84 352 GLN B N 1
ATOM 6872 C CA . GLN B 1 352 ? -22.769 -2.900 54.751 1.00 39.31 352 GLN B CA 1
ATOM 6873 C C . GLN B 1 352 ? -22.075 -3.725 55.843 1.00 41.49 352 GLN B C 1
ATOM 6874 O O . GLN B 1 352 ? -20.857 -3.792 55.875 1.00 36.43 352 GLN B O 1
ATOM 6880 N N . SER B 1 353 ? -22.864 -4.333 56.728 1.00 38.15 353 SER B N 1
ATOM 6881 C CA . SER B 1 353 ? -22.350 -5.224 57.757 1.00 42.04 353 SER B CA 1
ATOM 6882 C C . SER B 1 353 ? -21.697 -6.487 57.142 1.00 41.61 353 SER B C 1
ATOM 6883 O O . SER B 1 353 ? -20.612 -6.919 57.562 1.00 43.74 353 SER B O 1
ATOM 6886 N N . GLU B 1 354 ? -22.362 -7.074 56.143 1.00 39.59 354 GLU B N 1
ATOM 6887 C CA . GLU B 1 354 ? -21.853 -8.261 55.445 1.00 37.23 354 GLU B CA 1
ATOM 6888 C C . GLU B 1 354 ? -20.525 -7.967 54.754 1.00 38.23 354 GLU B C 1
ATOM 6889 O O . GLU B 1 354 ? -19.611 -8.777 54.783 1.00 39.45 354 GLU B O 1
ATOM 6895 N N . PHE B 1 355 ? -20.431 -6.792 54.134 1.00 38.76 355 PHE B N 1
ATOM 6896 C CA . PHE B 1 355 ? -19.227 -6.438 53.390 1.00 35.81 355 PHE B CA 1
ATOM 6897 C C . PHE B 1 355 ? -18.088 -6.178 54.363 1.00 42.98 355 PHE B C 1
ATOM 6898 O O . PHE B 1 355 ? -16.931 -6.521 54.099 1.00 43.48 355 PHE B O 1
ATOM 6906 N N . ARG B 1 356 ? -18.421 -5.550 55.481 1.00 41.45 356 ARG B N 1
ATOM 6907 C CA . ARG B 1 356 ? -17.399 -5.193 56.482 1.00 40.19 356 ARG B CA 1
ATOM 6908 C C . ARG B 1 356 ? -16.689 -6.418 56.989 1.00 45.03 356 ARG B C 1
ATOM 6909 O O . ARG B 1 356 ? -15.489 -6.392 57.253 1.00 49.71 356 ARG B O 1
ATOM 6917 N N . LYS B 1 357 ? -17.423 -7.513 57.102 1.00 43.02 357 LYS B N 1
ATOM 6918 C CA . LYS B 1 357 ? -16.864 -8.769 57.591 1.00 48.00 357 LYS B CA 1
ATOM 6919 C C . LYS B 1 357 ? -15.771 -9.322 56.689 1.00 48.00 357 LYS B C 1
ATOM 6920 O O . LYS B 1 357 ? -14.870 -10.028 57.160 1.00 47.21 357 LYS B O 1
ATOM 6926 N N . ILE B 1 358 ? -15.829 -9.012 55.399 1.00 45.83 358 ILE B N 1
ATOM 6927 C CA . ILE B 1 358 ? -14.781 -9.488 54.493 1.00 47.52 358 ILE B CA 1
ATOM 6928 C C . ILE B 1 358 ? -13.820 -8.366 54.097 1.00 49.71 358 ILE B C 1
ATOM 6929 O O . ILE B 1 358 ? -13.121 -8.487 53.107 1.00 50.33 358 ILE B O 1
ATOM 6934 N N . GLY B 1 359 ? -13.801 -7.265 54.844 1.00 50.80 359 GLY B N 1
ATOM 6935 C CA . GLY B 1 359 ? -12.822 -6.207 54.606 1.00 49.32 359 GLY B CA 1
ATOM 6936 C C . GLY B 1 359 ? -13.128 -5.245 53.481 1.00 47.61 359 GLY B C 1
ATOM 6937 O O . GLY B 1 359 ? -12.216 -4.638 52.908 1.00 41.08 359 GLY B O 1
ATOM 6938 N N . VAL B 1 360 ? -14.420 -5.132 53.140 1.00 44.39 360 VAL B N 1
ATOM 6939 C CA . VAL B 1 360 ? -14.906 -4.156 52.174 1.00 42.16 360 VAL B CA 1
ATOM 6940 C C . VAL B 1 360 ? -15.620 -3.010 52.919 1.00 43.43 360 VAL B C 1
ATOM 6941 O O . VAL B 1 360 ? -16.607 -3.220 53.642 1.00 43.21 360 VAL B O 1
ATOM 6945 N N . VAL B 1 361 ? -15.122 -1.790 52.744 1.00 42.13 361 VAL B N 1
ATOM 6946 C CA . VAL B 1 361 ? -15.713 -0.626 53.425 1.00 43.07 361 VAL B CA 1
ATOM 6947 C C . VAL B 1 361 ? -16.894 -0.096 52.600 1.00 41.98 361 VAL B C 1
ATOM 6948 O O . VAL B 1 361 ? -16.807 -0.020 51.380 1.00 39.14 361 VAL B O 1
ATOM 6952 N N . SER B 1 362 ? -18.005 0.278 53.233 1.00 41.17 362 SER B N 1
ATOM 6953 C CA . SER B 1 362 ? -19.060 0.908 52.458 1.00 38.23 362 SER B CA 1
ATOM 6954 C C . SER B 1 362 ? -19.767 1.932 53.329 1.00 39.54 362 SER B C 1
ATOM 6955 O O . SER B 1 362 ? -19.703 1.881 54.575 1.00 36.41 362 SER B O 1
ATOM 6958 N N . LYS B 1 363 ? -20.392 2.895 52.668 1.00 37.66 363 LYS B N 1
ATOM 6959 C CA . LYS B 1 363 ? -21.109 3.949 53.371 1.00 40.33 363 LYS B CA 1
ATOM 6960 C C . LYS B 1 363 ? -22.588 3.867 52.981 1.00 39.01 363 LYS B C 1
ATOM 6961 O O . LYS B 1 363 ? -22.884 3.793 51.782 1.00 37.03 363 LYS B O 1
ATOM 6967 N N . VAL B 1 364 ? -23.508 3.795 53.957 1.00 37.21 364 VAL B N 1
ATOM 6968 C CA . VAL B 1 364 ? -24.950 3.739 53.591 1.00 35.94 364 VAL B CA 1
ATOM 6969 C C . VAL B 1 364 ? -25.448 5.154 53.472 1.00 35.39 364 VAL B C 1
ATOM 6970 O O . VAL B 1 364 ? -25.265 5.948 54.407 1.00 34.59 364 VAL B O 1
ATOM 6974 N N . VAL B 1 365 ? -26.081 5.467 52.345 1.00 35.04 365 VAL B N 1
ATOM 6975 C CA . VAL B 1 365 ? -26.669 6.783 52.107 1.00 35.84 365 VAL B CA 1
ATOM 6976 C C . VAL B 1 365 ? -28.181 6.612 51.867 1.00 35.57 365 VAL B C 1
ATOM 6977 O O . VAL B 1 365 ? -28.599 5.997 50.913 1.00 35.98 365 VAL B O 1
ATOM 6981 N N . ALA B 1 366 ? -28.968 7.153 52.772 1.00 37.11 366 ALA B N 1
ATOM 6982 C CA . ALA B 1 366 ? -30.435 7.063 52.731 1.00 34.69 366 ALA B CA 1
ATOM 6983 C C . ALA B 1 366 ? -31.020 8.435 52.469 1.00 36.74 366 ALA B C 1
ATOM 6984 O O . ALA B 1 366 ? -30.855 9.348 53.317 1.00 37.23 366 ALA B O 1
ATOM 6986 N N . LYS B 1 367 ? -31.692 8.589 51.325 1.00 35.73 367 LYS B N 1
ATOM 6987 C CA . LYS B 1 367 ? -32.363 9.837 50.990 1.00 38.55 367 LYS B CA 1
ATOM 6988 C C . LYS B 1 367 ? -33.743 9.542 50.393 1.00 32.21 367 LYS B C 1
ATOM 6989 O O . LYS B 1 367 ? -33.998 8.440 49.920 1.00 31.29 367 LYS B O 1
ATOM 6995 N N . PRO B 1 368 ? -34.641 10.527 50.421 1.00 33.52 368 PRO B N 1
ATOM 6996 C CA . PRO B 1 368 ? -36.000 10.208 49.928 1.00 34.10 368 PRO B CA 1
ATOM 6997 C C . PRO B 1 368 ? -36.079 9.835 48.438 1.00 37.52 368 PRO B C 1
ATOM 6998 O O . PRO B 1 368 ? -35.423 10.485 47.619 1.00 39.25 368 PRO B O 1
ATOM 7002 N N . ALA B 1 369 ? -36.863 8.799 48.118 1.00 35.65 369 ALA B N 1
ATOM 7003 C CA . ALA B 1 369 ? -37.152 8.403 46.736 1.00 38.06 369 ALA B CA 1
ATOM 7004 C C . ALA B 1 369 ? -37.467 9.626 45.905 1.00 38.65 369 ALA B C 1
ATOM 7005 O O . ALA B 1 369 ? -38.082 10.593 46.396 1.00 39.21 369 ALA B O 1
ATOM 7007 N N . GLY B 1 370 ? -36.949 9.624 44.680 1.00 34.75 370 GLY B N 1
ATOM 7008 C CA . GLY B 1 370 ? -37.226 10.718 43.775 1.00 34.74 370 GLY B CA 1
ATOM 7009 C C . GLY B 1 370 ? -36.393 11.950 44.028 1.00 36.08 370 GLY B C 1
ATOM 7010 O O . GLY B 1 370 ? -36.575 12.956 43.331 1.00 39.78 370 GLY B O 1
ATOM 7011 N N . SER B 1 371 ? -35.490 11.917 45.015 1.00 33.63 371 SER B N 1
ATOM 7012 C CA . SER B 1 371 ? -34.729 13.127 45.313 1.00 33.74 371 SER B CA 1
ATOM 7013 C C . SER B 1 371 ? -33.291 13.058 44.779 1.00 36.23 371 SER B C 1
ATOM 7014 O O . SER B 1 371 ? -32.542 13.994 44.953 1.00 38.76 371 SER B O 1
ATOM 7017 N N . PHE B 1 372 ? -32.896 11.931 44.186 1.00 37.09 372 PHE B N 1
ATOM 7018 C CA . PHE B 1 372 ? -31.531 11.805 43.638 1.00 37.69 372 PHE B CA 1
ATOM 7019 C C . PHE B 1 372 ? -31.589 10.907 42.441 1.00 35.82 372 PHE B C 1
ATOM 7020 O O . PHE B 1 372 ? -32.561 10.212 42.251 1.00 36.54 372 PHE B O 1
ATOM 7028 N N . ASP B 1 373 ? -30.540 10.933 41.635 1.00 35.53 373 ASP B N 1
ATOM 7029 C CA . ASP B 1 373 ? -30.495 10.139 40.405 1.00 33.67 373 ASP B CA 1
ATOM 7030 C C . ASP B 1 373 ? -29.951 8.760 40.695 1.00 33.84 373 ASP B C 1
ATOM 7031 O O . ASP B 1 373 ? -28.767 8.579 41.055 1.00 35.38 373 ASP B O 1
ATOM 7036 N N . TYR B 1 374 ? -30.807 7.783 40.537 1.00 31.11 374 TYR B N 1
ATOM 7037 C CA . TYR B 1 374 ? -30.444 6.428 40.875 1.00 31.96 374 TYR B CA 1
ATOM 7038 C C . TYR B 1 374 ? -29.333 5.835 39.985 1.00 34.28 374 TYR B C 1
ATOM 7039 O O . TYR B 1 374 ? -28.736 4.807 40.343 1.00 34.00 374 TYR B O 1
ATOM 7048 N N . SER B 1 375 ? -29.120 6.439 38.807 1.00 30.31 375 SER B N 1
ATOM 7049 C CA . SER B 1 375 ? -28.180 5.886 37.833 1.00 26.61 375 SER B CA 1
ATOM 7050 C C . SER B 1 375 ? -26.785 6.477 38.032 1.00 29.23 375 SER B C 1
ATOM 7051 O O . SER B 1 375 ? -25.842 6.117 37.289 1.00 27.97 375 SER B O 1
ATOM 7054 N N . LYS B 1 376 ? -26.650 7.401 38.994 1.00 33.44 376 LYS B N 1
ATOM 7055 C CA . LYS B 1 376 ? -25.391 8.080 39.251 1.00 36.58 376 LYS B CA 1
ATOM 7056 C C . LYS B 1 376 ? -24.757 7.785 40.602 1.00 36.82 376 LYS B C 1
ATOM 7057 O O . LYS B 1 376 ? -23.863 8.518 41.018 1.00 39.71 376 LYS B O 1
ATOM 7063 N N . VAL B 1 377 ? -25.213 6.750 41.296 1.00 33.14 377 VAL B N 1
ATOM 7064 C CA . VAL B 1 377 ? -24.652 6.410 42.613 1.00 30.54 377 VAL B CA 1
ATOM 7065 C C . VAL B 1 377 ? -23.938 5.086 42.482 1.00 28.67 377 VAL B C 1
ATOM 7066 O O . VAL B 1 377 ? -24.274 4.331 41.593 1.00 27.32 377 VAL B O 1
ATOM 7070 N N . ASP B 1 378 ? -22.951 4.791 43.346 1.00 30.94 378 ASP B N 1
ATOM 7071 C CA . ASP B 1 378 ? -22.146 3.573 43.185 1.00 29.60 378 ASP B CA 1
ATOM 7072 C C . ASP B 1 378 ? -22.939 2.308 43.203 1.00 26.25 378 ASP B C 1
ATOM 7073 O O . ASP B 1 378 ? -22.661 1.394 42.444 1.00 26.00 378 ASP B O 1
ATOM 7078 N N . SER B 1 379 ? -23.918 2.212 44.099 1.00 27.18 379 SER B N 1
ATOM 7079 C CA . SER B 1 379 ? -24.824 1.061 44.111 1.00 29.08 379 SER B CA 1
ATOM 7080 C C . SER B 1 379 ? -26.135 1.496 44.728 1.00 29.61 379 SER B C 1
ATOM 7081 O O . SER B 1 379 ? -26.176 2.486 45.441 1.00 27.33 379 SER B O 1
ATOM 7084 N N . PHE B 1 380 ? -27.196 0.741 44.461 1.00 28.14 380 PHE B N 1
ATOM 7085 C CA . PHE B 1 380 ? -28.554 1.193 44.804 1.00 28.54 380 PHE B CA 1
ATOM 7086 C C . PHE B 1 380 ? -29.417 0.021 45.177 1.00 27.90 380 PHE B C 1
ATOM 7087 O O . PHE B 1 380 ? -29.373 -1.010 44.509 1.00 28.74 380 PHE B O 1
ATOM 7095 N N . LEU B 1 381 ? -30.187 0.159 46.265 1.00 27.22 381 LEU B N 1
ATOM 7096 C CA . LEU B 1 381 ? -31.033 -0.919 46.690 1.00 24.94 381 LEU B CA 1
ATOM 7097 C C . LEU B 1 381 ? -32.268 -0.856 45.776 1.00 24.67 381 LEU B C 1
ATOM 7098 O O . LEU B 1 381 ? -33.217 -0.124 46.087 1.00 27.09 381 LEU B O 1
ATOM 7103 N N . ILE B 1 382 ? -32.237 -1.642 44.704 1.00 26.27 382 ILE B N 1
ATOM 7104 C CA . ILE B 1 382 ? -33.211 -1.546 43.570 1.00 24.54 382 ILE B CA 1
ATOM 7105 C C . ILE B 1 382 ? -34.289 -2.611 43.646 1.00 25.17 382 ILE B C 1
ATOM 7106 O O . ILE B 1 382 ? -34.217 -3.513 44.466 1.00 28.01 382 ILE B O 1
ATOM 7111 N N . GLY B 1 383 ? -35.368 -2.450 42.858 1.00 23.51 383 GLY B N 1
ATOM 7112 C CA . GLY B 1 383 ? -36.338 -3.508 42.795 1.00 24.49 383 GLY B CA 1
ATOM 7113 C C . GLY B 1 383 ? -37.029 -3.439 41.412 1.00 23.74 383 GLY B C 1
ATOM 7114 O O . GLY B 1 383 ? -37.088 -2.360 40.826 1.00 26.06 383 GLY B O 1
ATOM 7115 N N . TRP B 1 384 ? -37.457 -4.584 40.903 1.00 25.24 384 TRP B N 1
ATOM 7116 C CA . TRP B 1 384 ? -38.228 -4.660 39.634 1.00 25.26 384 TRP B CA 1
ATOM 7117 C C . TRP B 1 384 ? -39.107 -5.903 39.703 1.00 26.39 384 TRP B C 1
ATOM 7118 O O . TRP B 1 384 ? -38.931 -6.699 40.592 1.00 29.44 384 TRP B O 1
ATOM 7129 N N . GLY B 1 385 ? -40.038 -6.104 38.749 1.00 26.82 385 GLY B N 1
ATOM 7130 C CA . GLY B 1 385 ? -40.681 -7.396 38.677 1.00 28.65 385 GLY B CA 1
ATOM 7131 C C . GLY B 1 385 ? -42.131 -7.244 38.180 1.00 31.02 385 GLY B C 1
ATOM 7132 O O . GLY B 1 385 ? -42.802 -6.296 38.565 1.00 32.66 385 GLY B O 1
ATOM 7133 N N . SER B 1 386 ? -42.560 -8.146 37.300 1.00 27.79 386 SER B N 1
ATOM 7134 C CA . SER B 1 386 ? -43.943 -8.125 36.682 1.00 25.53 386 SER B CA 1
ATOM 7135 C C . SER B 1 386 ? -44.477 -9.544 36.589 1.00 27.67 386 SER B C 1
ATOM 7136 O O . SER B 1 386 ? -43.737 -10.448 36.230 1.00 30.39 386 SER B O 1
ATOM 7139 N N . PRO B 1 387 ? -45.782 -9.760 36.866 1.00 27.43 387 PRO B N 1
ATOM 7140 C CA . PRO B 1 387 ? -46.363 -11.073 36.721 1.00 31.94 387 PRO B CA 1
ATOM 7141 C C . PRO B 1 387 ? -46.758 -11.315 35.236 1.00 35.60 387 PRO B C 1
ATOM 7142 O O . PRO B 1 387 ? -47.151 -12.429 34.860 1.00 37.79 387 PRO B O 1
ATOM 7146 N N . LEU B 1 388 ? -46.666 -10.269 34.437 1.00 35.15 388 LEU B N 1
ATOM 7147 C CA . LEU B 1 388 ? -46.975 -10.362 32.993 1.00 38.81 388 LEU B CA 1
ATOM 7148 C C . LEU B 1 388 ? -45.814 -11.005 32.217 1.00 40.44 388 LEU B C 1
ATOM 7149 O O . LEU B 1 388 ? -44.898 -11.563 32.849 1.00 38.93 388 LEU B O 1
ATOM 7154 N N . ASP B 1 389 ? -45.820 -10.880 30.872 1.00 36.28 389 ASP B N 1
ATOM 7155 C CA . ASP B 1 389 ? -44.773 -11.492 30.052 1.00 34.81 389 ASP B CA 1
ATOM 7156 C C . ASP B 1 389 ? -43.334 -11.104 30.564 1.00 25.17 389 ASP B C 1
ATOM 7157 O O . ASP B 1 389 ? -43.080 -9.977 30.893 1.00 29.20 389 ASP B O 1
ATOM 7162 N N . PRO B 1 390 ? -42.432 -12.083 30.607 1.00 29.21 390 PRO B N 1
ATOM 7163 C CA . PRO B 1 390 ? -41.048 -11.952 31.085 1.00 31.59 390 PRO B CA 1
ATOM 7164 C C . PRO B 1 390 ? -40.265 -10.883 30.364 1.00 27.90 390 PRO B C 1
ATOM 7165 O O . PRO B 1 390 ? -39.249 -10.383 30.881 1.00 27.04 390 PRO B O 1
ATOM 7169 N N . ASP B 1 391 ? -40.740 -10.486 29.191 1.00 28.23 391 ASP B N 1
ATOM 7170 C CA . ASP B 1 391 ? -40.068 -9.418 28.453 1.00 27.34 391 ASP B CA 1
ATOM 7171 C C . ASP B 1 391 ? -40.106 -8.114 29.207 1.00 28.74 391 ASP B C 1
ATOM 7172 O O . ASP B 1 391 ? -39.204 -7.312 29.065 1.00 26.61 391 ASP B O 1
ATOM 7177 N N . PHE B 1 392 ? -41.201 -7.878 29.944 1.00 27.44 392 PHE B N 1
ATOM 7178 C CA . PHE B 1 392 ? -41.522 -6.505 30.311 1.00 22.63 392 PHE B CA 1
ATOM 7179 C C . PHE B 1 392 ? -40.603 -5.865 31.330 1.00 23.22 392 PHE B C 1
ATOM 7180 O O . PHE B 1 392 ? -40.402 -4.645 31.276 1.00 24.04 392 PHE B O 1
ATOM 7188 N N . HIS B 1 393 ? -40.138 -6.626 32.311 1.00 25.53 393 HIS B N 1
ATOM 7189 C CA . HIS B 1 393 ? -39.179 -5.993 33.218 1.00 26.33 393 HIS B CA 1
ATOM 7190 C C . HIS B 1 393 ? -37.791 -6.550 33.009 1.00 25.41 393 HIS B C 1
ATOM 7191 O O . HIS B 1 393 ? -36.948 -6.494 33.897 1.00 24.04 393 HIS B O 1
ATOM 7198 N N . THR B 1 394 ? -37.497 -7.013 31.804 1.00 25.66 394 THR B N 1
ATOM 7199 C CA . THR B 1 394 ? -36.098 -7.480 31.553 1.00 28.43 394 THR B CA 1
ATOM 7200 C C . THR B 1 394 ? -35.465 -6.748 30.414 1.00 26.26 394 THR B C 1
ATOM 7201 O O . THR B 1 394 ? -34.281 -6.385 30.467 1.00 25.94 394 THR B O 1
ATOM 7205 N N . PHE B 1 395 ? -36.222 -6.542 29.318 1.00 24.35 395 PHE B N 1
ATOM 7206 C CA . PHE B 1 395 ? -35.610 -5.833 28.197 1.00 23.97 395 PHE B CA 1
ATOM 7207 C C . PHE B 1 395 ? -35.215 -4.408 28.575 1.00 23.78 395 PHE B C 1
ATOM 7208 O O . PHE B 1 395 ? -34.041 -3.992 28.400 1.00 23.30 395 PHE B O 1
ATOM 7216 N N . ARG B 1 396 ? -36.112 -3.633 29.171 1.00 23.02 396 ARG B N 1
ATOM 7217 C CA . ARG B 1 396 ? -35.699 -2.230 29.491 1.00 23.13 396 ARG B CA 1
ATOM 7218 C C . ARG B 1 396 ? -34.694 -2.177 30.687 1.00 24.39 396 ARG B C 1
ATOM 7219 O O . ARG B 1 396 ? -34.062 -1.148 30.932 1.00 22.53 396 ARG B O 1
ATOM 7227 N N . VAL B 1 397 ? -34.602 -3.276 31.412 1.00 20.54 397 VAL B N 1
ATOM 7228 C CA . VAL B 1 397 ? -33.771 -3.264 32.665 1.00 20.15 397 VAL B CA 1
ATOM 7229 C C . VAL B 1 397 ? -32.306 -3.745 32.404 1.00 27.21 397 VAL B C 1
ATOM 7230 O O . VAL B 1 397 ? -31.369 -3.212 33.019 1.00 27.78 397 VAL B O 1
ATOM 7234 N N . PHE B 1 398 ? -32.102 -4.744 31.526 1.00 27.44 398 PHE B N 1
ATOM 7235 C CA . PHE B 1 398 ? -30.777 -5.378 31.391 1.00 23.52 398 PHE B CA 1
ATOM 7236 C C . PHE B 1 398 ? -30.110 -5.132 30.062 1.00 25.20 398 PHE B C 1
ATOM 7237 O O . PHE B 1 398 ? -28.899 -5.249 29.939 1.00 26.93 398 PHE B O 1
ATOM 7245 N N . GLU B 1 399 ? -30.889 -4.804 29.036 1.00 24.84 399 GLU B N 1
ATOM 7246 C CA . GLU B 1 399 ? -30.354 -4.774 27.696 1.00 23.85 399 GLU B CA 1
ATOM 7247 C C . GLU B 1 399 ? -29.491 -3.536 27.512 1.00 24.71 399 GLU B C 1
ATOM 7248 O O . GLU B 1 399 ? -29.827 -2.489 28.048 1.00 23.32 399 GLU B O 1
ATOM 7254 N N . SER B 1 400 ? -28.344 -3.634 26.804 1.00 26.05 400 SER B N 1
ATOM 7255 C CA . SER B 1 400 ? -27.369 -2.492 26.774 1.00 22.30 400 SER B CA 1
ATOM 7256 C C . SER B 1 400 ? -27.902 -1.220 26.120 1.00 26.13 400 SER B C 1
ATOM 7257 O O . SER B 1 400 ? -27.576 -0.097 26.543 1.00 23.66 400 SER B O 1
ATOM 7260 N N . SER B 1 401 ? -28.764 -1.378 25.092 1.00 25.44 401 SER B N 1
ATOM 7261 C CA . SER B 1 401 ? -29.305 -0.224 24.424 1.00 28.68 401 SER B CA 1
ATOM 7262 C C . SER B 1 401 ? -30.265 0.530 25.365 1.00 28.97 401 SER B C 1
ATOM 7263 O O . SER B 1 401 ? -30.652 1.672 25.108 1.00 23.75 401 SER B O 1
ATOM 7266 N N . GLN B 1 402 ? -30.597 -0.088 26.492 1.00 27.01 402 GLN B N 1
ATOM 7267 C CA . GLN B 1 402 ? -31.540 0.532 27.441 1.00 27.27 402 GLN B CA 1
ATOM 7268 C C . GLN B 1 402 ? -30.855 1.132 28.669 1.00 25.07 402 GLN B C 1
ATOM 7269 O O . GLN B 1 402 ? -31.501 1.524 29.638 1.00 19.81 402 GLN B O 1
ATOM 7275 N N . ASP B 1 403 ? -29.528 1.199 28.614 1.00 24.21 403 ASP B N 1
ATOM 7276 C CA . ASP B 1 403 ? -28.775 2.038 29.486 1.00 19.97 403 ASP B CA 1
ATOM 7277 C C . ASP B 1 403 ? -29.321 3.466 29.608 1.00 25.34 403 ASP B C 1
ATOM 7278 O O . ASP B 1 403 ? -29.479 4.139 28.590 1.00 26.07 403 ASP B O 1
ATOM 7283 N N . SER B 1 404 ? -29.581 3.930 30.836 1.00 22.48 404 SER B N 1
ATOM 7284 C CA . SER B 1 404 ? -30.298 5.192 31.020 1.00 24.52 404 SER B CA 1
ATOM 7285 C C . SER B 1 404 ? -29.490 6.390 30.729 1.00 23.59 404 SER B C 1
ATOM 7286 O O . SER B 1 404 ? -30.052 7.480 30.572 1.00 27.47 404 SER B O 1
ATOM 7289 N N . ALA B 1 405 ? -28.156 6.224 30.657 1.00 24.19 405 ALA B N 1
ATOM 7290 C CA . ALA B 1 405 ? -27.288 7.295 30.262 1.00 23.37 405 ALA B CA 1
ATOM 7291 C C . ALA B 1 405 ? -27.375 7.466 28.722 1.00 27.83 405 ALA B C 1
ATOM 7292 O O . ALA B 1 405 ? -27.040 8.537 28.201 1.00 28.95 405 ALA B O 1
ATOM 7294 N N . LEU B 1 406 ? -27.823 6.426 28.014 1.00 22.53 406 LEU B N 1
ATOM 7295 C CA . LEU B 1 406 ? -27.853 6.397 26.524 1.00 25.53 406 LEU B CA 1
ATOM 7296 C C . LEU B 1 406 ? -29.294 6.531 25.970 1.00 32.11 406 LEU B C 1
ATOM 7297 O O . LEU B 1 406 ? -29.502 6.825 24.792 1.00 34.28 406 LEU B O 1
ATOM 7302 N N . ASN B 1 407 ? -30.245 6.128 26.793 1.00 26.44 407 ASN B N 1
ATOM 7303 C CA . ASN B 1 407 ? -31.681 6.027 26.404 1.00 27.01 407 ASN B CA 1
ATOM 7304 C C . ASN B 1 407 ? -32.537 6.669 27.477 1.00 26.28 407 ASN B C 1
ATOM 7305 O O . ASN B 1 407 ? -32.617 6.140 28.623 1.00 24.64 407 ASN B O 1
ATOM 7310 N N . ASP B 1 408 ? -33.099 7.836 27.176 1.00 27.99 408 ASP B N 1
ATOM 7311 C CA . ASP B 1 408 ? -33.919 8.580 28.154 1.00 30.35 408 ASP B CA 1
ATOM 7312 C C . ASP B 1 408 ? -35.110 7.791 28.689 1.00 30.59 408 ASP B C 1
ATOM 7313 O O . ASP B 1 408 ? -35.682 8.195 29.723 1.00 28.73 408 ASP B O 1
ATOM 7318 N N . GLU B 1 409 ? -35.509 6.713 27.995 1.00 24.81 409 GLU B N 1
ATOM 7319 C CA . GLU B 1 409 ? -36.626 5.859 28.461 1.00 25.35 409 GLU B CA 1
ATOM 7320 C C . GLU B 1 409 ? -36.133 4.471 28.810 1.00 25.02 409 GLU B C 1
ATOM 7321 O O . GLU B 1 409 ? -36.920 3.522 28.960 1.00 25.67 409 GLU B O 1
ATOM 7327 N N . GLY B 1 410 ? -34.809 4.340 29.036 1.00 25.81 410 GLY B N 1
ATOM 7328 C CA . GLY B 1 410 ? -34.294 3.047 29.423 1.00 20.84 410 GLY B CA 1
ATOM 7329 C C . GLY B 1 410 ? -34.320 2.860 30.950 1.00 20.51 410 GLY B C 1
ATOM 7330 O O . GLY B 1 410 ? -34.276 3.863 31.676 1.00 24.25 410 GLY B O 1
ATOM 7331 N N . TRP B 1 411 ? -34.382 1.615 31.441 1.00 19.60 411 TRP B N 1
ATOM 7332 C CA . TRP B 1 411 ? -34.414 1.411 32.896 1.00 21.53 411 TRP B CA 1
ATOM 7333 C C . TRP B 1 411 ? -33.129 0.748 33.406 1.00 23.48 411 TRP B C 1
ATOM 7334 O O . TRP B 1 411 ? -33.126 0.181 34.486 1.00 24.46 411 TRP B O 1
ATOM 7345 N N . ASN B 1 412 ? -32.099 0.733 32.566 1.00 26.05 412 ASN B N 1
ATOM 7346 C CA . ASN B 1 412 ? -30.835 0.109 32.886 1.00 27.98 412 ASN B CA 1
ATOM 7347 C C . ASN B 1 412 ? -29.988 1.124 33.607 1.00 25.35 412 ASN B C 1
ATOM 7348 O O . ASN B 1 412 ? -29.063 1.710 33.050 1.00 25.56 412 ASN B O 1
ATOM 7353 N N . PHE B 1 413 ? -30.298 1.320 34.876 1.00 24.36 413 PHE B N 1
ATOM 7354 C CA . PHE B 1 413 ? -29.719 2.377 35.660 1.00 21.31 413 PHE B CA 1
ATOM 7355 C C . PHE B 1 413 ? -28.284 2.097 36.107 1.00 23.84 413 PHE B C 1
ATOM 7356 O O . PHE B 1 413 ? -27.599 3.037 36.451 1.00 24.50 413 PHE B O 1
ATOM 7364 N N . GLY B 1 414 ? -27.860 0.831 36.103 1.00 25.19 414 GLY B N 1
ATOM 7365 C CA . GLY B 1 414 ? -26.481 0.494 36.487 1.00 28.27 414 GLY B CA 1
ATOM 7366 C C . GLY B 1 414 ? -25.533 0.490 35.291 1.00 27.98 414 GLY B C 1
ATOM 7367 O O . GLY B 1 414 ? -24.312 0.250 35.431 1.00 28.19 414 GLY B O 1
ATOM 7368 N N . HIS B 1 415 ? -26.077 0.743 34.105 1.00 23.89 415 HIS B N 1
ATOM 7369 C CA . HIS B 1 415 ? -25.259 0.841 32.880 1.00 24.97 415 HIS B CA 1
ATOM 7370 C C . HIS B 1 415 ? -24.570 -0.487 32.580 1.00 24.32 415 HIS B C 1
ATOM 7371 O O . HIS B 1 415 ? -23.397 -0.499 32.190 1.00 26.01 415 HIS B O 1
ATOM 7378 N N . TYR B 1 416 ? -25.328 -1.583 32.719 1.00 22.82 416 TYR B N 1
ATOM 7379 C CA . TYR B 1 416 ? -24.881 -2.952 32.473 1.00 26.40 416 TYR B CA 1
ATOM 7380 C C . TYR B 1 416 ? -24.853 -3.302 30.976 1.00 28.68 416 TYR B C 1
ATOM 7381 O O . TYR B 1 416 ? -25.872 -3.150 30.299 1.00 29.77 416 TYR B O 1
ATOM 7390 N N . HIS B 1 417 ? -23.729 -3.797 30.465 1.00 28.60 417 HIS B N 1
ATOM 7391 C CA . HIS B 1 417 ? -23.624 -4.161 29.041 1.00 30.06 417 HIS B CA 1
ATOM 7392 C C . HIS B 1 417 ? -23.153 -5.606 28.925 1.00 30.78 417 HIS B C 1
ATOM 7393 O O . HIS B 1 417 ? -21.990 -5.921 29.145 1.00 30.27 417 HIS B O 1
ATOM 7400 N N . ASP B 1 418 ? -24.035 -6.508 28.550 1.00 24.33 418 ASP B N 1
ATOM 7401 C CA . ASP B 1 418 ? -23.605 -7.901 28.367 1.00 23.64 418 ASP B CA 1
ATOM 7402 C C . ASP B 1 418 ? -24.138 -8.386 27.055 1.00 27.71 418 ASP B C 1
ATOM 7403 O O . ASP B 1 418 ? -25.367 -8.418 26.858 1.00 28.43 418 ASP B O 1
ATOM 7408 N N . LYS B 1 419 ? -23.243 -8.769 26.149 1.00 27.19 419 LYS B N 1
ATOM 7409 C CA . LYS B 1 419 ? -23.680 -9.143 24.799 1.00 26.94 419 LYS B CA 1
ATOM 7410 C C . LYS B 1 419 ? -24.569 -10.389 24.821 1.00 31.70 419 LYS B C 1
ATOM 7411 O O . LYS B 1 419 ? -25.524 -10.505 24.012 1.00 33.23 419 LYS B O 1
ATOM 7417 N N . LYS B 1 420 ? -24.244 -11.350 25.685 1.00 31.02 420 LYS B N 1
ATOM 7418 C CA . LYS B 1 420 ? -25.018 -12.590 25.760 1.00 33.92 420 LYS B CA 1
ATOM 7419 C C . LYS B 1 420 ? -26.449 -12.356 26.258 1.00 34.69 420 LYS B C 1
ATOM 7420 O O . LYS B 1 420 ? -27.387 -12.990 25.747 1.00 34.38 420 LYS B O 1
ATOM 7426 N N . VAL B 1 421 ? -26.596 -11.453 27.232 1.00 32.05 421 VAL B N 1
ATOM 7427 C CA . VAL B 1 421 ? -27.886 -11.028 27.752 1.00 31.89 421 VAL B CA 1
ATOM 7428 C C . VAL B 1 421 ? -28.680 -10.332 26.628 1.00 33.00 421 VAL B C 1
ATOM 7429 O O . VAL B 1 421 ? -29.835 -10.645 26.410 1.00 35.79 421 VAL B O 1
ATOM 7433 N N . ASP B 1 422 ? -28.045 -9.409 25.908 1.00 30.75 422 ASP B N 1
ATOM 7434 C CA . ASP B 1 422 ? -28.703 -8.691 24.807 1.00 32.17 422 ASP B CA 1
ATOM 7435 C C . ASP B 1 422 ? -29.296 -9.634 23.797 1.00 34.74 422 ASP B C 1
ATOM 7436 O O . ASP B 1 422 ? -30.457 -9.452 23.397 1.00 35.53 422 ASP B O 1
ATOM 7441 N N . ILE B 1 423 ? -28.493 -10.605 23.365 1.00 31.92 423 ILE B N 1
ATOM 7442 C CA . ILE B 1 423 ? -28.915 -11.581 22.335 1.00 35.95 423 ILE B CA 1
ATOM 7443 C C . ILE B 1 423 ? -29.997 -12.524 22.864 1.00 31.52 423 ILE B C 1
ATOM 7444 O O . ILE B 1 423 ? -30.976 -12.858 22.150 1.00 31.28 423 ILE B O 1
ATOM 7449 N N . ALA B 1 424 ? -29.852 -12.923 24.116 1.00 29.51 424 ALA B N 1
ATOM 7450 C CA . ALA B 1 424 ? -30.811 -13.861 24.691 1.00 31.89 424 ALA B CA 1
ATOM 7451 C C . ALA B 1 424 ? -32.192 -13.212 24.798 1.00 30.83 424 ALA B C 1
ATOM 7452 O O . ALA B 1 424 ? -33.180 -13.784 24.368 1.00 31.78 424 ALA B O 1
ATOM 7454 N N . LEU B 1 425 ? -32.251 -12.009 25.344 1.00 33.10 425 LEU B N 1
ATOM 7455 C CA . LEU B 1 425 ? -33.517 -11.308 25.498 1.00 31.35 425 LEU B CA 1
ATOM 7456 C C . LEU B 1 425 ? -34.156 -10.920 24.161 1.00 30.72 425 LEU B C 1
ATOM 7457 O O . LEU B 1 425 ? -35.400 -10.840 24.041 1.00 28.75 425 LEU B O 1
ATOM 7462 N N . GLN B 1 426 ? -33.323 -10.639 23.163 1.00 28.11 426 GLN B N 1
ATOM 7463 C CA . GLN B 1 426 ? -33.871 -10.343 21.830 1.00 25.33 426 GLN B CA 1
ATOM 7464 C C . GLN B 1 426 ? -34.440 -11.596 21.174 1.00 27.09 426 GLN B C 1
ATOM 7465 O O . GLN B 1 426 ? -35.593 -11.617 20.746 1.00 29.91 426 GLN B O 1
ATOM 7471 N N . LYS B 1 427 ? -33.678 -12.683 21.130 1.00 28.78 427 LYS B N 1
ATOM 7472 C CA . LYS B 1 427 ? -34.224 -13.885 20.542 1.00 28.51 427 LYS B CA 1
ATOM 7473 C C . LYS B 1 427 ? -35.510 -14.289 21.313 1.00 33.58 427 LYS B C 1
ATOM 7474 O O . LYS B 1 427 ? -36.555 -14.581 20.714 1.00 31.56 427 LYS B O 1
ATOM 7480 N N . ALA B 1 428 ? -35.446 -14.224 22.635 1.00 35.98 428 ALA B N 1
ATOM 7481 C CA . ALA B 1 428 ? -36.572 -14.634 23.456 1.00 33.50 428 ALA B CA 1
ATOM 7482 C C . ALA B 1 428 ? -37.844 -13.869 23.168 1.00 31.22 428 ALA B C 1
ATOM 7483 O O . ALA B 1 428 ? -38.934 -14.475 23.170 1.00 33.05 428 ALA B O 1
ATOM 7485 N N . ARG B 1 429 ? -37.749 -12.540 22.963 1.00 29.53 429 ARG B N 1
ATOM 7486 C CA . ARG B 1 429 ? -38.956 -11.759 22.785 1.00 29.16 429 ARG B CA 1
ATOM 7487 C C . ARG B 1 429 ? -39.478 -11.865 21.374 1.00 28.54 429 ARG B C 1
ATOM 7488 O O . ARG B 1 429 ? -40.676 -11.790 21.178 1.00 25.52 429 ARG B O 1
ATOM 7496 N N . ASN B 1 430 ? -38.613 -12.145 20.406 1.00 29.32 430 ASN B N 1
ATOM 7497 C CA . ASN B 1 430 ? -39.085 -12.285 19.001 1.00 31.13 430 ASN B CA 1
ATOM 7498 C C . ASN B 1 430 ? -39.228 -13.734 18.486 1.00 34.29 430 ASN B C 1
ATOM 7499 O O . ASN B 1 430 ? -39.162 -14.005 17.277 1.00 34.16 430 ASN B O 1
ATOM 7504 N N . THR B 1 431 ? -39.428 -14.675 19.393 1.00 40.55 431 THR B N 1
ATOM 7505 C CA . THR B 1 431 ? -39.643 -16.069 19.011 1.00 39.83 431 THR B CA 1
ATOM 7506 C C . THR B 1 431 ? -41.034 -16.513 19.453 1.00 41.88 431 THR B C 1
ATOM 7507 O O . THR B 1 431 ? -41.388 -16.276 20.608 1.00 39.54 431 THR B O 1
ATOM 7511 N N . SER B 1 432 ? -41.825 -17.110 18.547 1.00 42.16 432 SER B N 1
ATOM 7512 C CA . SER B 1 432 ? -43.199 -17.561 18.857 1.00 42.70 432 SER B CA 1
ATOM 7513 C C . SER B 1 432 ? -43.279 -18.803 19.722 1.00 44.73 432 SER B C 1
ATOM 7514 O O . SER B 1 432 ? -44.156 -18.903 20.562 1.00 47.87 432 SER B O 1
ATOM 7517 N N . ASN B 1 433 ? -42.426 -19.787 19.451 1.00 46.69 433 ASN B N 1
ATOM 7518 C CA . ASN B 1 433 ? -42.526 -21.080 20.135 1.00 47.72 433 ASN B CA 1
ATOM 7519 C C . ASN B 1 433 ? -42.090 -20.993 21.588 1.00 46.14 433 ASN B C 1
ATOM 7520 O O . ASN B 1 433 ? -40.929 -20.711 21.895 1.00 42.69 433 ASN B O 1
ATOM 7525 N N . LEU B 1 434 ? -43.046 -21.271 22.461 1.00 47.31 434 LEU B N 1
ATOM 7526 C CA . LEU B 1 434 ? -42.882 -21.179 23.890 1.00 47.49 434 LEU B CA 1
ATOM 7527 C C . LEU B 1 434 ? -41.642 -21.937 24.435 1.00 52.14 434 LEU B C 1
ATOM 7528 O O . LEU B 1 434 ? -41.001 -21.467 25.375 1.00 52.59 434 LEU B O 1
ATOM 7533 N N . GLU B 1 435 ? -41.326 -23.116 23.905 1.00 50.84 435 GLU B N 1
ATOM 7534 C CA . GLU B 1 435 ? -40.135 -23.834 24.369 1.00 50.42 435 GLU B CA 1
ATOM 7535 C C . GLU B 1 435 ? -38.834 -23.224 23.897 1.00 46.10 435 GLU B C 1
ATOM 7536 O O . GLU B 1 435 ? -37.807 -23.317 24.581 1.00 43.75 435 GLU B O 1
ATOM 7542 N N . GLU B 1 436 ? -38.845 -22.679 22.691 1.00 45.94 436 GLU B N 1
ATOM 7543 C CA . GLU B 1 436 ? -37.684 -21.949 22.256 1.00 48.88 436 GLU B CA 1
ATOM 7544 C C . GLU B 1 436 ? -37.541 -20.740 23.154 1.00 46.03 436 GLU B C 1
ATOM 7545 O O . GLU B 1 436 ? -36.433 -20.433 23.612 1.00 45.79 436 GLU B O 1
ATOM 7551 N N . ARG B 1 437 ? -38.655 -20.050 23.411 1.00 46.32 437 ARG B N 1
ATOM 7552 C CA . ARG B 1 437 ? -38.622 -18.879 24.315 1.00 45.21 437 ARG B CA 1
ATOM 7553 C C . ARG B 1 437 ? -37.972 -19.250 25.639 1.00 46.11 437 ARG B C 1
ATOM 7554 O O . ARG B 1 437 ? -37.153 -18.486 26.154 1.00 45.21 437 ARG B O 1
ATOM 7562 N N . LYS B 1 438 ? -38.322 -20.416 26.195 1.00 45.51 438 LYS B N 1
ATOM 7563 C CA . LYS B 1 438 ? -37.717 -20.784 27.480 1.00 44.54 438 LYS B CA 1
ATOM 7564 C C . LYS B 1 438 ? -36.203 -20.993 27.348 1.00 44.61 438 LYS B C 1
ATOM 7565 O O . LYS B 1 438 ? -35.437 -20.608 28.237 1.00 43.69 438 LYS B O 1
ATOM 7571 N N . LYS B 1 439 ? -35.774 -21.555 26.224 1.00 46.56 439 LYS B N 1
ATOM 7572 C CA . LYS B 1 439 ? -34.345 -21.780 25.976 1.00 45.75 439 LYS B CA 1
ATOM 7573 C C . LYS B 1 439 ? -33.612 -20.450 25.987 1.00 38.18 439 LYS B C 1
ATOM 7574 O O . LYS B 1 439 ? -32.563 -20.304 26.625 1.00 36.98 439 LYS B O 1
ATOM 7580 N N . TYR B 1 440 ? -34.142 -19.458 25.288 1.00 38.13 440 TYR B N 1
ATOM 7581 C CA . TYR B 1 440 ? -33.440 -18.192 25.278 1.00 35.81 440 TYR B CA 1
ATOM 7582 C C . TYR B 1 440 ? -33.464 -17.535 26.655 1.00 35.80 440 TYR B C 1
ATOM 7583 O O . TYR B 1 440 ? -32.441 -17.010 27.057 1.00 39.22 440 TYR B O 1
ATOM 7592 N N . TYR B 1 441 ? -34.580 -17.607 27.393 1.00 33.76 441 TYR B N 1
ATOM 7593 C CA . TYR B 1 441 ? -34.600 -17.064 28.762 1.00 33.39 441 TYR B CA 1
ATOM 7594 C C . TYR B 1 441 ? -33.638 -17.825 29.666 1.00 34.28 441 TYR B C 1
ATOM 7595 O O . TYR B 1 441 ? -33.056 -17.228 30.591 1.00 33.52 441 TYR B O 1
ATOM 7604 N N . LYS B 1 442 ? -33.436 -19.126 29.422 1.00 37.39 442 LYS B N 1
ATOM 7605 C CA . LYS B 1 442 ? -32.413 -19.865 30.151 1.00 36.91 442 LYS B CA 1
ATOM 7606 C C . LYS B 1 442 ? -30.997 -19.359 29.844 1.00 39.23 442 LYS B C 1
ATOM 7607 O O . LYS B 1 442 ? -30.144 -19.264 30.745 1.00 37.66 442 LYS B O 1
ATOM 7613 N N . ASP B 1 443 ? -30.735 -19.069 28.571 1.00 39.18 443 ASP B N 1
ATOM 7614 C CA . ASP B 1 443 ? -29.488 -18.416 28.190 1.00 38.45 443 ASP B CA 1
ATOM 7615 C C . ASP B 1 443 ? -29.340 -17.115 28.958 1.00 38.01 443 ASP B C 1
ATOM 7616 O O . ASP B 1 443 ? -28.255 -16.804 29.423 1.00 40.17 443 ASP B O 1
ATOM 7621 N N . PHE B 1 444 ? -30.408 -16.338 29.047 1.00 35.72 444 PHE B N 1
ATOM 7622 C CA . PHE B 1 444 ? -30.380 -15.054 29.770 1.00 34.81 444 PHE B CA 1
ATOM 7623 C C . PHE B 1 444 ? -30.030 -15.279 31.243 1.00 36.28 444 PHE B C 1
ATOM 7624 O O . PHE B 1 444 ? -29.106 -14.686 31.762 1.00 37.98 444 PHE B O 1
ATOM 7632 N N . ILE B 1 445 ? -30.758 -16.170 31.889 1.00 37.67 445 ILE B N 1
ATOM 7633 C CA . ILE B 1 445 ? -30.509 -16.475 33.293 1.00 39.32 445 ILE B CA 1
ATOM 7634 C C . ILE B 1 445 ? -29.081 -16.946 33.515 1.00 42.92 445 ILE B C 1
ATOM 7635 O O . ILE B 1 445 ? -28.411 -16.507 34.459 1.00 42.29 445 ILE B O 1
ATOM 7640 N N . ASP B 1 446 ? -28.602 -17.824 32.645 1.00 43.81 446 ASP B N 1
ATOM 7641 C CA . ASP B 1 446 ? -27.246 -18.308 32.814 1.00 44.84 446 ASP B CA 1
ATOM 7642 C C . ASP B 1 446 ? -26.234 -17.162 32.564 1.00 42.48 446 ASP B C 1
ATOM 7643 O O . ASP B 1 446 ? -25.206 -17.075 33.250 1.00 41.19 446 ASP B O 1
ATOM 7648 N N . ALA B 1 447 ? -26.497 -16.304 31.586 1.00 43.35 447 ALA B N 1
ATOM 7649 C CA . ALA B 1 447 ? -25.587 -15.183 31.304 1.00 42.79 447 ALA B CA 1
ATOM 7650 C C . ALA B 1 447 ? -25.498 -14.180 32.484 1.00 39.08 447 ALA B C 1
ATOM 7651 O O . ALA B 1 447 ? -24.401 -13.699 32.811 1.00 38.32 447 ALA B O 1
ATOM 7653 N N . LEU B 1 448 ? -26.642 -13.892 33.122 1.00 34.09 448 LEU B N 1
ATOM 7654 C CA . LEU B 1 448 ? -26.680 -13.067 34.341 1.00 35.47 448 LEU B CA 1
ATOM 7655 C C . LEU B 1 448 ? -25.818 -13.638 35.450 1.00 37.61 448 LEU B C 1
ATOM 7656 O O . LEU B 1 448 ? -25.185 -12.884 36.172 1.00 38.87 448 LEU B O 1
ATOM 7661 N N . TYR B 1 449 ? -25.833 -14.964 35.627 1.00 37.19 449 TYR B N 1
ATOM 7662 C CA . TYR B 1 449 ? -25.016 -15.589 36.657 1.00 39.88 449 TYR B CA 1
ATOM 7663 C C . TYR B 1 449 ? -23.536 -15.372 36.333 1.00 41.03 449 TYR B C 1
ATOM 7664 O O . TYR B 1 449 ? -22.741 -15.016 37.216 1.00 43.30 449 TYR B O 1
ATOM 7673 N N . GLU B 1 450 ? -23.162 -15.568 35.070 1.00 37.24 450 GLU B N 1
ATOM 7674 C CA . GLU B 1 450 ? -21.748 -15.460 34.695 1.00 40.39 450 GLU B CA 1
ATOM 7675 C C . GLU B 1 450 ? -21.248 -14.020 34.822 1.00 37.78 450 GLU B C 1
ATOM 7676 O O . GLU B 1 450 ? -20.062 -13.787 35.035 1.00 39.35 450 GLU B O 1
ATOM 7682 N N . ASN B 1 451 ? -22.157 -13.062 34.696 1.00 30.82 451 ASN B N 1
ATOM 7683 C CA . ASN B 1 451 ? -21.763 -11.669 34.713 1.00 32.38 451 ASN B CA 1
ATOM 7684 C C . ASN B 1 451 ? -22.763 -10.864 35.503 1.00 32.13 451 ASN B C 1
ATOM 7685 O O . ASN B 1 451 ? -23.605 -10.180 34.943 1.00 31.58 451 ASN B O 1
ATOM 7690 N N . PRO B 1 452 ? -22.681 -10.942 36.828 1.00 33.24 452 PRO B N 1
ATOM 7691 C CA . PRO B 1 452 ? -23.808 -10.404 37.612 1.00 30.81 452 PRO B CA 1
ATOM 7692 C C . PRO B 1 452 ? -23.953 -8.871 37.634 1.00 30.30 452 PRO B C 1
ATOM 7693 O O . PRO B 1 452 ? -23.072 -8.118 38.041 1.00 29.96 452 PRO B O 1
ATOM 7697 N N . PRO B 1 453 ? -25.125 -8.398 37.228 1.00 30.49 453 PRO B N 1
ATOM 7698 C CA . PRO B 1 453 ? -25.395 -6.958 37.304 1.00 26.07 453 PRO B CA 1
ATOM 7699 C C . PRO B 1 453 ? -25.767 -6.520 38.717 1.00 24.93 453 PRO B C 1
ATOM 7700 O O . PRO B 1 453 ? -25.597 -5.333 39.026 1.00 29.47 453 PRO B O 1
ATOM 7704 N N . PHE B 1 454 ? -26.268 -7.470 39.525 1.00 27.43 454 PHE B N 1
ATOM 7705 C CA . PHE B 1 454 ? -26.897 -7.218 40.832 1.00 32.74 454 PHE B CA 1
ATOM 7706 C C . PHE B 1 454 ? -26.304 -8.117 41.905 1.00 34.19 454 PHE B C 1
ATOM 7707 O O . PHE B 1 454 ? -25.631 -9.096 41.600 1.00 40.26 454 PHE B O 1
ATOM 7715 N N . ILE B 1 455 ? -26.640 -7.836 43.165 1.00 34.74 455 ILE B N 1
ATOM 7716 C CA . ILE B 1 455 ? -26.804 -8.891 44.157 1.00 31.68 455 ILE B CA 1
ATOM 7717 C C . ILE B 1 455 ? -28.313 -9.092 44.327 1.00 33.85 455 ILE B C 1
ATOM 7718 O O . ILE B 1 455 ? -28.964 -8.253 44.976 1.00 33.43 455 ILE B O 1
ATOM 7723 N N . PHE B 1 456 ? -28.866 -10.183 43.787 1.00 31.41 456 PHE B N 1
ATOM 7724 C CA . PHE B 1 456 ? -30.289 -10.454 44.016 1.00 32.36 456 PHE B CA 1
ATOM 7725 C C . PHE B 1 456 ? -30.471 -10.820 45.482 1.00 34.51 456 PHE B C 1
ATOM 7726 O O . PHE B 1 456 ? -29.610 -11.485 46.060 1.00 37.14 456 PHE B O 1
ATOM 7734 N N . LEU B 1 457 ? -31.554 -10.355 46.106 1.00 31.86 457 LEU B N 1
ATOM 7735 C CA . LEU B 1 457 ? -31.730 -10.593 47.540 1.00 32.81 457 LEU B CA 1
ATOM 7736 C C . LEU B 1 457 ? -32.996 -11.378 47.864 1.00 34.89 457 LEU B C 1
ATOM 7737 O O . LEU B 1 457 ? -32.931 -12.488 48.420 1.00 37.54 457 LEU B O 1
ATOM 7742 N N . ALA B 1 458 ? -34.157 -10.823 47.526 1.00 34.59 458 ALA B N 1
ATOM 7743 C CA . ALA B 1 458 ? -35.387 -11.485 47.931 1.00 33.91 458 ALA B CA 1
ATOM 7744 C C . ALA B 1 458 ? -36.579 -11.103 47.062 1.00 31.12 458 ALA B C 1
ATOM 7745 O O . ALA B 1 458 ? -36.665 -9.966 46.581 1.00 27.97 458 ALA B O 1
ATOM 7747 N N . TYR B 1 459 ? -37.480 -12.063 46.894 1.00 31.93 459 TYR B N 1
ATOM 7748 C CA . TYR B 1 459 ? -38.805 -11.809 46.321 1.00 35.71 459 TYR B CA 1
ATOM 7749 C C . TYR B 1 459 ? -39.789 -11.497 47.441 1.00 38.70 459 TYR B C 1
ATOM 7750 O O . TYR B 1 459 ? -39.758 -12.158 48.484 1.00 38.02 459 TYR B O 1
ATOM 7759 N N . LEU B 1 460 ? -40.634 -10.481 47.243 1.00 35.59 460 LEU B N 1
ATOM 7760 C CA . LEU B 1 460 ? -41.478 -9.972 48.337 1.00 37.63 460 LEU B CA 1
ATOM 7761 C C . LEU B 1 460 ? -42.937 -10.429 48.247 1.00 38.82 460 LEU B C 1
ATOM 7762 O O . LEU B 1 460 ? -43.469 -10.465 47.157 1.00 37.23 460 LEU B O 1
ATOM 7767 N N . ASP B 1 461 ? -43.554 -10.761 49.380 1.00 38.39 461 ASP B N 1
ATOM 7768 C CA . ASP B 1 461 ? -45.014 -10.805 49.503 1.00 41.42 461 ASP B CA 1
ATOM 7769 C C . ASP B 1 461 ? -45.396 -9.413 49.935 1.00 39.65 461 ASP B C 1
ATOM 7770 O O . ASP B 1 461 ? -44.553 -8.703 50.484 1.00 36.65 461 ASP B O 1
ATOM 7775 N N . PHE B 1 462 ? -46.656 -9.022 49.734 1.00 36.63 462 PHE B N 1
ATOM 7776 C CA . PHE B 1 462 ? -47.096 -7.721 50.205 1.00 37.35 462 PHE B CA 1
ATOM 7777 C C . PHE B 1 462 ? -48.250 -7.917 51.182 1.00 39.82 462 PHE B C 1
ATOM 7778 O O . PHE B 1 462 ? -49.023 -8.861 51.048 1.00 42.69 462 PHE B O 1
ATOM 7786 N N . ALA B 1 463 ? -48.370 -7.019 52.154 1.00 41.70 463 ALA B N 1
ATOM 7787 C CA . ALA B 1 463 ? -49.507 -7.082 53.073 1.00 43.08 463 ALA B CA 1
ATOM 7788 C C . ALA B 1 463 ? -50.449 -5.916 52.778 1.00 41.99 463 ALA B C 1
ATOM 7789 O O . ALA B 1 463 ? -50.091 -4.756 52.991 1.00 40.83 463 ALA B O 1
ATOM 7791 N N . LEU B 1 464 ? -51.627 -6.215 52.219 1.00 43.71 464 LEU B N 1
ATOM 7792 C CA . LEU B 1 464 ? -52.654 -5.208 52.017 1.00 41.68 464 LEU B CA 1
ATOM 7793 C C . LEU B 1 464 ? -53.456 -5.046 53.298 1.00 43.51 464 LEU B C 1
ATOM 7794 O O . LEU B 1 464 ? -54.185 -5.955 53.731 1.00 44.05 464 LEU B O 1
ATOM 7799 N N . VAL B 1 465 ? -53.324 -3.884 53.916 1.00 39.82 465 VAL B N 1
ATOM 7800 C CA . VAL B 1 465 ? -54.045 -3.645 55.158 1.00 42.67 465 VAL B CA 1
ATOM 7801 C C . VAL B 1 465 ? -55.264 -2.798 54.887 1.00 43.73 465 VAL B C 1
ATOM 7802 O O . VAL B 1 465 ? -55.159 -1.740 54.299 1.00 41.92 465 VAL B O 1
ATOM 7806 N N . TYR B 1 466 ? -56.426 -3.247 55.308 1.00 45.76 466 TYR B N 1
ATOM 7807 C CA . TYR B 1 466 ? -57.627 -2.534 54.896 1.00 49.50 466 TYR B CA 1
ATOM 7808 C C . TYR B 1 466 ? -58.651 -2.431 56.020 1.00 48.80 466 TYR B C 1
ATOM 7809 O O . TYR B 1 466 ? -58.813 -3.363 56.809 1.00 48.82 466 TYR B O 1
ATOM 7818 N N . ASN B 1 467 ? -59.295 -1.267 56.073 1.00 51.72 467 ASN B N 1
ATOM 7819 C CA . ASN B 1 467 ? -60.536 -1.041 56.850 1.00 55.65 467 ASN B CA 1
ATOM 7820 C C . ASN B 1 467 ? -61.462 -2.235 56.716 1.00 55.22 467 ASN B C 1
ATOM 7821 O O . ASN B 1 467 ? -61.879 -2.580 55.589 1.00 52.42 467 ASN B O 1
ATOM 7826 N N . LYS B 1 468 ? -61.812 -2.845 57.856 1.00 55.33 468 LYS B N 1
ATOM 7827 C CA . LYS B 1 468 ? -62.565 -4.098 57.833 1.00 59.65 468 LYS B CA 1
ATOM 7828 C C . LYS B 1 468 ? -63.941 -3.937 57.145 1.00 60.96 468 LYS B C 1
ATOM 7829 O O . LYS B 1 468 ? -64.568 -4.921 56.753 1.00 57.60 468 LYS B O 1
ATOM 7835 N N . ASP B 1 469 ? -64.400 -2.699 57.004 1.00 56.74 469 ASP B N 1
ATOM 7836 C CA . ASP B 1 469 ? -65.666 -2.437 56.329 1.00 57.98 469 ASP B CA 1
ATOM 7837 C C . ASP B 1 469 ? -65.551 -2.681 54.820 1.00 60.72 469 ASP B C 1
ATOM 7838 O O . ASP B 1 469 ? -66.567 -2.809 54.109 1.00 57.42 469 ASP B O 1
ATOM 7843 N N . LEU B 1 470 ? -64.318 -2.746 54.333 1.00 53.96 470 LEU B N 1
ATOM 7844 C CA . LEU B 1 470 ? -64.097 -2.845 52.878 1.00 52.31 470 LEU B CA 1
ATOM 7845 C C . LEU B 1 470 ? -64.408 -4.240 52.334 1.00 57.43 470 LEU B C 1
ATOM 7846 O O . LEU B 1 470 ? -63.750 -5.199 52.697 1.00 55.17 470 LEU B O 1
ATOM 7851 N N . LYS B 1 471 ? -65.385 -4.344 51.434 1.00 53.66 471 LYS B N 1
ATOM 7852 C CA . LYS B 1 471 ? -65.735 -5.633 50.838 1.00 54.34 471 LYS B CA 1
ATOM 7853 C C . LYS B 1 471 ? -65.364 -5.688 49.327 1.00 52.57 471 LYS B C 1
ATOM 7854 O O . LYS B 1 471 ? -65.316 -4.653 48.673 1.00 54.44 471 LYS B O 1
ATOM 7860 N N . GLY B 1 472 ? -65.086 -6.882 48.791 1.00 52.37 472 GLY B N 1
ATOM 7861 C CA . GLY B 1 472 ? -64.915 -7.072 47.355 1.00 51.19 472 GLY B CA 1
ATOM 7862 C C . GLY B 1 472 ? -63.481 -7.164 46.878 1.00 51.02 472 GLY B C 1
ATOM 7863 O O . GLY B 1 472 ? -63.224 -7.412 45.692 1.00 50.90 472 GLY B O 1
ATOM 7864 N N . ILE B 1 473 ? -62.529 -6.967 47.787 1.00 50.57 473 ILE B N 1
ATOM 7865 C CA . ILE B 1 473 ? -61.114 -7.006 47.402 1.00 49.24 473 ILE B CA 1
ATOM 7866 C C . ILE B 1 473 ? -60.735 -8.398 46.915 1.00 49.42 473 ILE B C 1
ATOM 7867 O O . ILE B 1 473 ? -61.046 -9.384 47.604 1.00 50.15 473 ILE B O 1
ATOM 7872 N N . LYS B 1 474 ? -60.089 -8.487 45.745 1.00 43.76 474 LYS B N 1
ATOM 7873 C CA . LYS B 1 474 ? -59.581 -9.771 45.277 1.00 47.90 474 LYS B CA 1
ATOM 7874 C C . LYS B 1 474 ? -58.079 -9.689 45.163 1.00 43.56 474 LYS B C 1
ATOM 7875 O O . LYS B 1 474 ? -57.538 -8.688 44.689 1.00 41.08 474 LYS B O 1
ATOM 7881 N N . THR B 1 475 ? -57.402 -10.758 45.547 1.00 47.00 475 THR B N 1
ATOM 7882 C CA . THR B 1 475 ? -55.939 -10.813 45.437 1.00 47.51 475 THR B CA 1
ATOM 7883 C C . THR B 1 475 ? -55.583 -11.314 44.050 1.00 45.90 475 THR B C 1
ATOM 7884 O O . THR B 1 475 ? -56.427 -11.881 43.354 1.00 45.25 475 THR B O 1
ATOM 7888 N N . ARG B 1 476 ? -54.356 -11.046 43.627 1.00 43.21 476 ARG B N 1
ATOM 7889 C CA . ARG B 1 476 ? -53.749 -11.727 42.495 1.00 44.33 476 ARG B CA 1
ATOM 7890 C C . ARG B 1 476 ? -52.243 -11.471 42.583 1.00 46.43 476 ARG B C 1
ATOM 7891 O O . ARG B 1 476 ? -51.780 -10.734 43.456 1.00 49.69 476 ARG B O 1
ATOM 7899 N N . THR B 1 477 ? -51.475 -12.113 41.722 1.00 45.26 477 THR B N 1
ATOM 7900 C CA . THR B 1 477 ? -50.036 -11.949 41.755 1.00 43.34 477 THR B CA 1
ATOM 7901 C C . THR B 1 477 ? -49.682 -10.515 41.417 1.00 44.26 477 THR B C 1
ATOM 7902 O O . THR B 1 477 ? -49.982 -10.033 40.317 1.00 45.21 477 THR B O 1
ATOM 7906 N N . LEU B 1 478 ? -49.057 -9.823 42.363 1.00 40.01 478 LEU B N 1
ATOM 7907 C CA . LEU B 1 478 ? -48.800 -8.398 42.183 1.00 36.84 478 LEU B CA 1
ATOM 7908 C C . LEU B 1 478 ? -47.504 -8.165 41.423 1.00 34.12 478 LEU B C 1
ATOM 7909 O O . LEU B 1 478 ? -46.745 -9.109 41.198 1.00 30.79 478 LEU B O 1
ATOM 7914 N N . GLY B 1 479 ? -47.260 -6.917 41.023 1.00 33.45 479 GLY B N 1
ATOM 7915 C CA . GLY B 1 479 ? -46.001 -6.548 40.377 1.00 29.54 479 GLY B CA 1
ATOM 7916 C C . GLY B 1 479 ? -45.141 -5.740 41.343 1.00 32.06 479 GLY B C 1
ATOM 7917 O O . GLY B 1 479 ? -45.431 -5.681 42.555 1.00 29.15 479 GLY B O 1
ATOM 7918 N N . HIS B 1 480 ? -44.104 -5.126 40.783 1.00 31.73 480 HIS B N 1
ATOM 7919 C CA . HIS B 1 480 ? -43.132 -4.247 41.439 1.00 30.08 480 HIS B CA 1
ATOM 7920 C C . HIS B 1 480 ? -43.885 -3.150 42.221 1.00 31.80 480 HIS B C 1
ATOM 7921 O O . HIS B 1 480 ? -44.888 -2.614 41.732 1.00 27.68 480 HIS B O 1
ATOM 7928 N N . HIS B 1 481 ? -43.469 -2.914 43.471 1.00 28.59 481 HIS B N 1
ATOM 7929 C CA . HIS B 1 481 ? -44.140 -2.029 44.442 1.00 28.28 481 HIS B CA 1
ATOM 7930 C C . HIS B 1 481 ? -45.546 -2.520 44.805 1.00 30.32 481 HIS B C 1
ATOM 7931 O O . HIS B 1 481 ? -46.276 -1.792 45.470 1.00 31.08 481 HIS B O 1
ATOM 7938 N N . GLY B 1 482 ? -45.900 -3.759 44.473 1.00 28.97 482 GLY B N 1
ATOM 7939 C CA . GLY B 1 482 ? -47.249 -4.252 44.753 1.00 30.81 482 GLY B CA 1
ATOM 7940 C C . GLY B 1 482 ? -48.288 -3.666 43.799 1.00 34.06 482 GLY B C 1
ATOM 7941 O O . GLY B 1 482 ? -49.508 -3.901 43.964 1.00 36.91 482 GLY B O 1
ATOM 7942 N N . VAL B 1 483 ? -47.830 -2.925 42.784 1.00 33.44 483 VAL B N 1
ATOM 7943 C CA . VAL B 1 483 ? -48.756 -2.381 41.753 1.00 31.94 483 VAL B CA 1
ATOM 7944 C C . VAL B 1 483 ? -49.633 -3.504 41.260 1.00 34.45 483 VAL B C 1
ATOM 7945 O O . VAL B 1 483 ? -49.157 -4.624 41.037 1.00 36.09 483 VAL B O 1
ATOM 7949 N N . GLY B 1 484 ? -50.942 -3.230 41.173 1.00 35.35 484 GLY B N 1
ATOM 7950 C CA . GLY B 1 484 ? -51.919 -4.242 40.829 1.00 34.18 484 GLY B CA 1
ATOM 7951 C C . GLY B 1 484 ? -52.820 -4.556 42.011 1.00 35.73 484 GLY B C 1
ATOM 7952 O O . GLY B 1 484 ? -53.815 -5.233 41.857 1.00 35.66 484 GLY B O 1
ATOM 7953 N N . PHE B 1 485 ? -52.484 -4.090 43.219 1.00 34.24 485 PHE B N 1
ATOM 7954 C CA . PHE B 1 485 ? -53.340 -4.510 44.345 1.00 37.82 485 PHE B CA 1
ATOM 7955 C C . PHE B 1 485 ? -54.712 -3.850 44.260 1.00 37.67 485 PHE B C 1
ATOM 7956 O O . PHE B 1 485 ? -55.674 -4.278 44.937 1.00 36.20 485 PHE B O 1
ATOM 7964 N N . THR B 1 486 ? -54.826 -2.859 43.381 1.00 38.03 486 THR B N 1
ATOM 7965 C CA . THR B 1 486 ? -56.087 -2.163 43.155 1.00 39.24 486 THR B CA 1
ATOM 7966 C C . THR B 1 486 ? -56.740 -2.601 41.853 1.00 40.81 486 THR B C 1
ATOM 7967 O O . THR B 1 486 ? -57.648 -1.916 41.375 1.00 42.18 486 THR B O 1
ATOM 7971 N N . TRP B 1 487 ? -56.347 -3.761 41.314 1.00 39.40 487 TRP B N 1
ATOM 7972 C CA . TRP B 1 487 ? -56.762 -4.121 39.957 1.00 38.58 487 TRP B CA 1
ATOM 7973 C C . TRP B 1 487 ? -58.296 -4.237 39.847 1.00 42.68 487 TRP B C 1
ATOM 7974 O O . TRP B 1 487 ? -58.841 -3.996 38.782 1.00 42.69 487 TRP B O 1
ATOM 7985 N N . ASN B 1 488 ? -58.993 -4.586 40.929 1.00 41.73 488 ASN B N 1
ATOM 7986 C CA . ASN B 1 488 ? -60.442 -4.702 40.834 1.00 43.08 488 ASN B CA 1
ATOM 7987 C C . ASN B 1 488 ? -61.186 -3.704 41.714 1.00 43.80 488 ASN B C 1
ATOM 7988 O O . ASN B 1 488 ? -62.364 -3.918 42.081 1.00 47.54 488 ASN B O 1
ATOM 7993 N N . VAL B 1 489 ? -60.562 -2.553 41.946 1.00 42.08 489 VAL B N 1
ATOM 7994 C CA . VAL B 1 489 ? -61.140 -1.550 42.854 1.00 44.10 489 VAL B CA 1
ATOM 7995 C C . VAL B 1 489 ? -62.594 -1.127 42.493 1.00 44.96 489 VAL B C 1
ATOM 7996 O O . VAL B 1 489 ? -63.348 -0.679 43.351 1.00 44.00 489 VAL B O 1
ATOM 8000 N N . TYR B 1 490 ? -62.965 -1.252 41.230 1.00 43.20 490 TYR B N 1
ATOM 8001 C CA . TYR B 1 490 ? -64.324 -0.889 40.829 1.00 48.02 490 TYR B CA 1
ATOM 8002 C C . TYR B 1 490 ? -65.373 -1.877 41.390 1.00 47.86 490 TYR B C 1
ATOM 8003 O O . TYR B 1 490 ? -66.591 -1.670 41.237 1.00 48.45 490 TYR B O 1
ATOM 8012 N N . GLU B 1 491 ? -64.898 -2.959 42.005 1.00 46.28 491 GLU B N 1
ATOM 8013 C CA . GLU B 1 491 ? -65.759 -3.924 42.663 1.00 48.33 491 GLU B CA 1
ATOM 8014 C C . GLU B 1 491 ? -65.796 -3.744 44.187 1.00 53.75 491 GLU B C 1
ATOM 8015 O O . GLU B 1 491 ? -66.595 -4.387 44.880 1.00 51.10 491 GLU B O 1
ATOM 8021 N N . TRP B 1 492 ? -64.964 -2.860 44.714 1.00 51.32 492 TRP B N 1
ATOM 8022 C CA . TRP B 1 492 ? -64.914 -2.729 46.181 1.00 51.16 492 TRP B CA 1
ATOM 8023 C C . TRP B 1 492 ? -66.068 -1.859 46.680 1.00 50.50 492 TRP B C 1
ATOM 8024 O O . TRP B 1 492 ? -66.460 -0.884 46.026 1.00 50.56 492 TRP B O 1
ATOM 8035 N N . SER B 1 493 ? -66.566 -2.164 47.872 1.00 52.20 493 SER B N 1
ATOM 8036 C CA . SER B 1 493 ? -67.601 -1.328 48.460 1.00 55.15 493 SER B CA 1
ATOM 8037 C C . SER B 1 493 ? -67.580 -1.406 49.973 1.00 57.74 493 SER B C 1
ATOM 8038 O O . SER B 1 493 ? -66.958 -2.293 50.549 1.00 54.87 493 SER B O 1
ATOM 8041 N N . LYS B 1 494 ? -68.269 -0.460 50.598 1.00 58.44 494 LYS B N 1
ATOM 8042 C CA . LYS B 1 494 ? -68.451 -0.448 52.045 1.00 58.31 494 LYS B CA 1
ATOM 8043 C C . LYS B 1 494 ? -69.904 -0.762 52.370 1.00 64.11 494 LYS B C 1
ATOM 8044 O O . LYS B 1 494 ? -70.799 -0.492 51.560 1.00 65.48 494 LYS B O 1
#

CATH classification: 3.40.190.10 (+2 more: 3.90.76.10, 3.10.105.10)

Sequence (988 aa):
KIPKDTLIIAVENEIARINPAYSEDHDAVINLVFSGLTRFDENMSLKPDLAKSWDISKDGLVYDIFLRDDVLWHDGVKFSADDVKFSIEAFKNPKNNSSIYVNFEDIKSVEILNPSHVKITLFKPYPAFLDALSIGMLPKHLLENENLNTSSFNQNPIGTGPYKFVKWKKGEYVEFKANEHFYLDKVKTPRLIIKHIFDPSIASAELKNGKIDAALIDVSLLNIFKNDENFGILREKSADYRALMFNLDNEFLKDLKVRQALNYAVDKESIVKNLLHDYAFVANHPLERSWANSKNFKIYKYDPKKAEDLLVSAGFKKNKDGNFEKDGKILEFEIWAMSNDPLRVSLAGILQSEFRKIGVVSKVVAKPAGSFDYSKVDSFLIGWGSPLDPDFHTFRVFESSQDSALNDEGWNFGHYHDKKVDIALQKARNTSNLEERKKYYKDFIDALYENPPFIFLAYLDFALVYNKDLKGIKTRTLGHHGVGFTWNVYEWSKKIPKDTLIIAVENEIARINPAYSEDHDAVINLVFSGLTRFDENMSLKPDLAKSWDISKDGLVYDIFLRDDVLWHDGVKFSADDVKFSIEAFKNPKNNSSIYVNFEDIKSVEILNPSHVKITLFKPYPAFLDALSIGMLPKHLLENENLNTSSFNQNPIGTGPYKFVKWKKGEYVEFKANEHFYLDKVKTPRLIIKHIFDPSIASAELKNGKIDAALIDVSLLNIFKNDENFGILREKSADYRALMFNLDNEFLKDLKVRQALNYAVDKESIVKNLLHDYAFVANHPLERSWANSKNFKIYKYDPKKAEDLLVSAGFKKNKDGNFEKDGKILEFEIWAMSNDPLRVSLAGILQSEFRKIGVVSKVVAKPAGSFDYSKVDSFLIGWGSPLDPDFHTFRVFESSQDSALNDEGWNFGHYHDKKVDIALQKARNTSNLEERKKYYKDFIDALYENPPFIFLAYLDFALVYNKDLKGIKTRTLGHHGVGFTWNVYEWSK

B-factor: mean 44.17, std 12.17, range [17.46, 91.89]

Radius of gyration: 32.55 Å; Cα contacts (8 Å, |Δi|>4): 2235; chains: 2; bounding box: 75×50×102 Å

InterPro domains:
  IPR000914 Solute-binding protein family 5 domain [PF00496] (63-416)
  IPR030678 Peptide/nickel binding protein, MppA-type [PIRSF002741] (18-508)
  IPR039424 Solute-binding protein family 5 [PTHR30290] (20-502)

Secondary structure (DSSP, 8-state):
---TTEEEEEES---SS--GGG--S--SSHHHH---SEEE-TT--EEESSEEEEEE-TTS-EEEEEE-SS-B-TTSPBP-HHHHHHHHHHHH-GGG--TTHHHHTTEEEEEEEETTEEEEEESS--TTHHHHTTSPPP-HHHHTTS-TTT-GGGGS---SSSEEEEEEETTTEEEEEE-TT-TT---SSSEEEEEE---HHHHHHHHHTTS-SEEE--GGGTHHHHT-TTEEEEEE-BS-EEEEEEPTTSTTTTSHHHHHHHHHH--HHHHHHHTSTTSEEE-SSTTTTSTT--S--------HHHHHHHHHHTT-EE-TTS-EEETTEE-EEEEEEETT-HHHHHHHHHHHHHHHHTT-EEEEEEE-TTSS-GGGSSEEEEEE--SS-TTTTTHHHHSGGGBTTT-TT--BTT----HHHHHHHHHHHT---HHHHHHHHHHHHHHHHHS-SEEEEEEEPEEEEEETT-B------B-GGGTTTTTTGGG-B-/---TTEEEEEES---S---GGG--S--SSHHHH---SEEE-TT--EEESSEEEEEE-TTS-EEEEEE-S--B-TTSPBP-HHHHHHHHHHHH-GGG--TTHHHHTTEEEEEEEETTEEEEEESS--TTHHHHTTSPPP-HHHHTTS-TTT-GGGGS---SSSEEEEEEETTTEEEEEE-TT-SS---SSSEEEEEE---HHHHHHHHHTTS-SEEE--GGGTHHHHT-TTEEEEEE-BS-EEEEEEPTTSTTTTSHHHHHHHHHH--HHHHHHHTSTTSEEE-SSTTTTSTT--S--------HHHHHHHHHHTT-EE-TTS-EEETTEE-EEEEEEETT-HHHHHHHHHHHHHHHHTT-EEEEEEE-TTSS-GGGSSEEEEEE--SS-TTTTTHHHH-GGGBTTT-TT--BTT----HHHHHHHHHHHT---HHHHHHHHHHHHHHHHHS-SEEEEEEEPEEEEEETT-B------B-GGGTTTTTTGGG-B-